Protein AF-0000000075320019 (afdb_homodimer)

Organism: Pseudomonas syringae (NCBI:txid317)

InterPro domains:
  IPR003696 Carbamoyltransferase [PF02543] (5-354)
  IPR031730 Carbamoyltransfe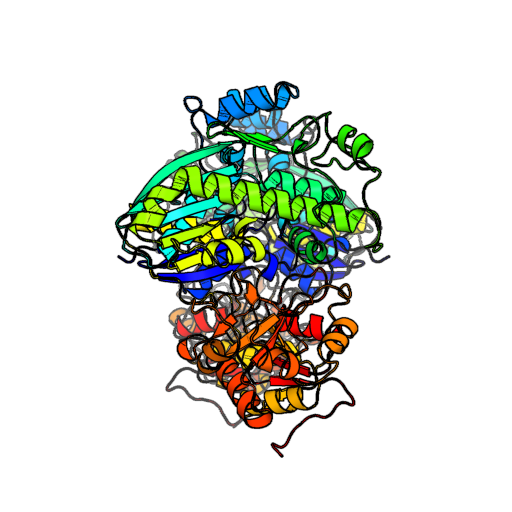rase, C-terminal [PF16861] (406-575)
  IPR038152 Carbamoyltransferase, C-terminal domain superfamily [G3DSA:3.90.870.20] (368-574)
  IPR043129 ATPase, nucleotide binding domain [SSF53067] (22-358)
  IPR051338 NodU/CmcH Carbamoyltransferase [PTHR34847] (4-581)

pLDDT: mean 95.06, std 6.12, range [43.38, 98.94]

Radius of gyration: 33.74 Å; Cα contacts (8 Å, |Δi|>4): 2745; chains: 2; bounding box: 57×100×87 Å

Solvent-accessible surface area (backbone atoms only — not comparable to full-atom values): 58716 Å² total; per-residue (Å²): 131,82,54,25,30,38,6,37,23,24,80,82,38,36,28,10,5,15,21,29,31,51,66,24,36,79,73,21,29,28,50,24,18,41,75,72,62,33,58,49,26,64,70,28,72,28,55,68,15,41,51,45,32,34,58,76,70,69,54,55,58,87,62,48,63,34,37,18,27,34,52,38,77,68,61,80,88,46,63,49,37,53,49,31,23,62,72,33,55,90,38,52,69,62,20,51,37,35,68,75,50,54,41,52,65,42,53,52,42,52,52,52,49,52,50,52,40,37,64,70,63,35,53,75,90,71,64,43,74,45,61,24,46,29,62,55,5,24,39,26,34,10,43,52,28,58,55,68,64,58,59,24,27,31,40,26,38,17,48,65,50,87,38,42,10,32,38,35,31,34,33,49,82,84,41,78,45,82,72,49,69,37,34,39,57,31,15,71,36,34,42,53,34,23,50,23,37,39,62,52,35,51,62,98,69,24,55,62,55,37,60,53,39,15,79,78,30,47,42,81,80,48,85,57,63,75,53,44,50,76,55,95,92,39,66,44,48,32,60,69,34,33,44,31,60,75,86,51,23,29,69,58,99,90,40,76,42,35,26,17,60,56,37,35,73,72,76,38,78,65,44,69,85,87,70,68,49,89,65,55,24,26,51,31,13,16,49,52,48,51,49,44,50,52,53,51,52,50,43,47,72,77,37,36,69,48,24,66,71,58,9,30,36,20,27,9,15,48,51,46,68,40,25,68,52,44,32,56,51,60,66,36,87,51,38,75,46,71,39,63,32,65,28,18,38,59,42,26,16,3,49,2,12,25,46,46,52,35,38,75,71,72,37,64,52,53,55,62,86,70,43,66,30,28,66,61,71,51,62,45,44,42,50,25,35,38,71,68,37,89,81,55,65,53,68,45,78,53,74,65,48,33,52,53,52,28,53,46,16,71,74,52,38,56,32,41,38,39,35,65,34,26,51,39,47,87,55,50,81,61,17,32,14,31,34,30,32,24,64,36,88,60,34,59,59,48,45,27,72,29,47,47,66,61,62,92,73,62,72,50,23,32,35,30,36,58,84,43,42,76,68,36,30,75,70,95,65,92,33,69,62,49,55,37,39,36,54,48,32,74,75,43,49,73,54,31,44,52,24,45,36,95,86,44,28,29,42,35,24,38,43,58,48,91,81,41,49,65,52,41,46,20,27,49,36,28,19,75,74,71,72,44,34,48,30,28,41,41,56,29,47,46,67,85,48,35,52,50,64,47,61,58,48,45,50,53,50,42,75,71,39,63,59,50,35,37,36,44,65,41,36,38,34,51,50,91,92,57,88,77,75,86,62,89,127,130,81,54,24,30,38,6,37,23,23,82,83,39,37,28,10,4,16,19,28,31,50,66,26,36,79,71,21,27,29,49,25,18,41,75,73,63,33,58,49,28,64,69,29,70,27,53,67,16,39,51,46,34,35,57,76,70,71,55,54,57,86,64,49,63,35,36,18,29,33,53,38,77,68,61,80,87,45,62,49,38,53,49,30,22,61,72,34,54,89,37,53,70,62,19,49,37,35,66,75,49,55,40,50,65,43,53,53,42,53,51,52,50,51,51,51,40,37,62,69,62,36,52,75,89,71,63,42,76,46,62,25,45,29,62,56,5,24,40,26,33,10,43,51,27,58,55,68,63,60,60,23,27,31,42,26,39,18,48,64,51,85,40,42,11,31,38,35,31,35,34,48,81,85,41,78,43,82,73,49,69,36,34,39,58,30,15,72,37,34,41,52,34,24,50,23,37,40,61,53,36,50,65,98,69,24,55,63,54,39,60,55,38,16,78,77,29,46,42,80,80,45,86,57,64,74,53,43,48,76,56,96,91,38,66,44,48,32,58,70,35,33,45,30,60,73,85,53,23,29,69,58,98,90,41,74,41,35,27,16,58,58,37,35,73,71,76,40,78,66,44,70,84,87,70,71,48,90,64,54,24,26,51,29,12,16,50,51,50,51,50,44,50,53,52,50,52,50,44,48,71,77,37,38,68,48,24,67,70,58,10,30,34,19,27,8,16,49,51,46,68,41,25,68,51,43,31,57,50,60,67,35,86,49,40,76,46,70,40,62,31,64,28,20,36,61,42,26,16,3,49,1,13,24,45,47,52,34,39,74,70,71,38,64,53,53,53,63,86,71,43,66,32,28,67,60,71,53,61,46,46,42,50,25,35,39,70,67,38,88,81,55,66,52,67,44,78,53,74,65,47,35,51,53,50,28,52,45,16,70,74,51,38,55,32,40,39,39,34,65,33,27,49,39,48,87,59,49,81,62,16,33,13,31,34,31,32,24,64,35,88,59,34,58,57,49,46,28,72,28,48,48,67,59,62,93,74,63,71,50,23,33,35,29,35,56,84,43,41,76,68,37,30,75,69,93,64,90,32,71,63,48,56,36,41,36,54,49,31,75,75,41,49,73,54,31,44,52,23,46,37,96,86,44,28,30,43,34,23,38,43,57,49,93,80,41,49,64,52,43,46,20,28,48,36,28,19,76,73,71,71,44,34,49,30,26,41,40,56,28,47,48,69,85,48,34,52,52,62,48,60,56,48,45,50,54,51,43,74,70,38,64,59,49,37,37,34,42,64,41,36,38,34,50,49,90,92,56,88,78,75,88,63,88,126

Nearest PDB structures (foldseek):
  3vez-assembly1_A  TM=8.267E-01  e=1.275E-53  Streptoalloteichus tenebrarius
  3veo-assembly1_A  TM=8.292E-01  e=1.798E-53  Streptoalloteichus tenebrarius
  3ver-assembly1_A  TM=8.277E-01  e=7.109E-53  Streptoalloteichus tenebrarius
  3vf4-assembly1_A  TM=8.300E-01  e=1.261E-52  Streptoalloteichus tenebrarius
  3vex-assembly1_A  TM=8.261E-01  e=7.528E-53  Streptoalloteichus tenebrarius

Secondary structure (DSSP, 8-state):
---EEEEE--TTSS--EEEEEETTEEEEEEEHHHHHT-GGGTT--SHHHHHHHHHHHT--GGG--EEEES-----TTSHHHHHHHHHTTTSHHHHHHHHHSTTHHHHHHHHHHHHHHHHTT--TTT--EEE--HHHHHHHHHHHHHT--S-EEEEEE-S-SSSEEEEEEEEETTEEEEEEEEETT--HHHHHHHHHHHTTPPTTTSHHHHHHHGGGS-TTSS--TTSEEEETTEEEE-TTTBS--GGGS-EETTEE-SB-HHHHHHH-SPP-TT---TTHHHHHHHHHHHHHHHHHHHHHHHHHHHHHHH-EEEEESGGGG-HHHHHHHHTSTT-SEEEEPTTTTGGGHHHHHHHHHHHHTT-PPPP----B-S----HHHHHHHHHH-TT--EEEE-SSHHHHHHHHHHTT--EEEE-SSPBSSS---SSEEEEE-TTSTTHHHHHIIIII---TT---EEEEETTTHHHHBSS----TTS--EEEBPHHHHHHSGGG--TTSEEE-EEE-GGG-HHHHHHHHHHHHHHS--EEEEEESS-TTSPPP-SHHHHHHHHHTS---EEEETTEEEE-TTS----S--/---EEEEE--TTSS--EEEEEETTEEEEEEEHHHHHT-GGGTT--SHHHHHHHHHHHT--GGG--EEEES-----TTSHHHHHHHHHTTTSHHHHHHHHHSTTHHHHHHHHHHHHHHHHTT--TTT--EEE--HHHHHHHHHHHHHT--S-EEEEEE-S-SSSEEEEEEEEETTEEEEEEEEETT--HHHHHHHHHHHTTPPTTTSHHHHHHHGGGS-TTSS--TTSEEEETTEEEE-TTTBS--GGGS-EETTEE-SB-HHHHHHH-SPP-TT---TTHHHHHHHHHHHHHHHHHHHHHHHHHHHHHHH-EEEEESGGGG-HHHHHHHHTSTT-SEEEEPTTTTGGGHHHHHHHHHHHHTT-PPPP----B-S----HHHHHHHHHH-TT--EEEE-SSHHHHHHHHHHTT--EEEE-SSPBSSS---SSEEEEE-TTSTTHHHHHIIIII---TT---EEEEETTTHHHHBSS----TTS--EEEBPHHHHHHSGGG--TTSEEE-EEE-GGG-HHHHHHHHHHHHHHS--EEEEEESS-TTSPPP-SHHHHHHHHHTS---EEEETTEEEE-TTS----S--

Sequence (1170 aa):
MALTILGLSGALSHDPSAALYIDGKLVAAAEEERFVRDKHAKNRMPYESAKFCLEQAGIKPSDVDVVAIPFAPISLFGKARWHYAKRYWYAPDRALDALLMGNRRYKRYRNKIVWCLEQLGFDPKKIKIEPVEHHLAHASSAYHCSGFKEKTAILGIDGKGEYATTFFGYGENGKIHKIKEFFDPDSLGGLYGAITEFLGFEMLDGEFKVMGMAPYGDASKYDFSRLATFENGELVINTELANVIGLRRYKEKGKGFYFSPKLIEWLGPKREGDIADEPYIHYAASMQALFEKLALQMMDHYLGDILKETGKIAFAGGCALNVKLNQKIIARPEVKELFVQPASGDAGTAVGAAAYVSHARGVPVEKMEHVYLGPSYSNEDVIAACARHPSKPVWRQIENTPERIAQIMVAGNPVAWFQGRMEFGPRALGGRSIIGCPSVAGVADRINHQIKFRERWRPFCPSMLDTVAPQMIKIDHPAPFMTFTFEVAEEWKTRVPEVVHEDGTSRAQVLKREYNPRYYDMMKALENLTGNGVSLNTSLNRRGEPMICSPTDALNMFFGSDLEYLIMEDILVVKDGVETYDTLGMALTILGLSGALSHDPSAALYIDGKLVAAAEEERFVRDKHAKNRMPYESAKFCLEQAGIKPSDVDVVAIPFAPISLFGKARWHYAKRYWYAPDRALDALLMGNRRYKRYRNKIVWCLEQLGFDPKKIKIEPVEHHLAHASSAYHCSGFKEKTAILGIDGKGEYATTFFGYGENGKIHKIKEFFDPDSLGGLYGAITEFLGFEMLDGEFKVMGMAPYGDASKYDFSRLATFENGELVINTELANVIGLRRYKEKGKGFYFSPKLIEWLGPKREGDIADEPYIHYAASMQALFEKLALQMMDHYLGDILKETGKIAFAGGCALNVKLNQKIIARPEVKELFVQPASGDAGTAVGAAAYVSHARGVPVEKMEHVYLGPSYSNEDVIAACARHPSKPVWRQIENTPERIAQIMVAGNPVAWFQGRMEFGPRALGGRSIIGCPSVAGVADRINHQIKFRERWRPFCPSMLDTVAPQMIKIDHPAPFMTFTFEVAEEWKTRVPEVVHEDGTSRAQVLKREYNPRYYDMMKALENLTGNGVSLNTSLNRRGEPMICSPTDALNMFFGSDLEYLIMEDILVVKDGVETYDTLG

Structure (mmCIF, N/CA/C/O backbone):
data_AF-0000000075320019-model_v1
#
loop_
_entity.id
_entity.type
_entity.pdbx_description
1 polymer Carbamoyltransferase
#
loop_
_atom_site.group_PDB
_atom_site.id
_atom_site.type_symbol
_atom_site.label_atom_id
_atom_site.label_alt_id
_atom_site.label_comp_id
_atom_site.label_asym_id
_atom_site.label_entity_id
_atom_site.label_seq_id
_atom_site.pdbx_PDB_ins_code
_atom_site.Cartn_x
_atom_site.Cartn_y
_atom_site.Cartn_z
_atom_site.occupancy
_atom_site.B_iso_or_equiv
_atom_site.auth_seq_id
_atom_site.auth_comp_id
_atom_site.auth_asym_id
_atom_site.auth_atom_id
_atom_site.pdbx_PDB_model_num
ATOM 1 N N . MET A 1 1 ? 30.109 -3.908 -5.289 1 69.25 1 MET A N 1
ATOM 2 C CA . MET A 1 1 ? 28.797 -3.666 -4.699 1 69.25 1 MET A CA 1
ATOM 3 C C . MET A 1 1 ? 27.797 -4.719 -5.152 1 69.25 1 MET A C 1
ATOM 5 O O . MET A 1 1 ? 27.891 -5.234 -6.27 1 69.25 1 MET A O 1
ATOM 9 N N . ALA A 1 2 ? 26.922 -5.266 -4.258 1 88.94 2 ALA A N 1
ATOM 10 C CA . ALA A 1 2 ? 25.984 -6.344 -4.559 1 88.94 2 ALA A CA 1
ATOM 11 C C . ALA A 1 2 ? 24.969 -5.914 -5.625 1 88.94 2 ALA A C 1
ATOM 13 O O . ALA A 1 2 ? 24.531 -4.766 -5.633 1 88.94 2 ALA A O 1
ATOM 14 N N . LEU A 1 3 ? 24.844 -6.812 -6.723 1 97.31 3 LEU A N 1
ATOM 15 C CA . LEU A 1 3 ? 23.859 -6.523 -7.758 1 97.31 3 LEU A CA 1
ATOM 16 C C . LEU A 1 3 ? 22.453 -6.801 -7.258 1 97.31 3 LEU A C 1
ATOM 18 O O . LEU A 1 3 ? 22.125 -7.938 -6.91 1 97.31 3 LEU A O 1
ATOM 22 N N . THR A 1 4 ? 21.594 -5.77 -7.121 1 98.69 4 THR A N 1
ATOM 23 C CA . THR A 1 4 ? 20.219 -5.879 -6.656 1 98.69 4 THR A CA 1
ATOM 24 C C . THR A 1 4 ? 19.234 -5.605 -7.797 1 98.69 4 THR A C 1
ATOM 26 O O . THR A 1 4 ? 19.25 -4.52 -8.383 1 98.69 4 THR A O 1
ATOM 29 N N . ILE A 1 5 ? 18.406 -6.605 -8.133 1 98.81 5 ILE A N 1
ATOM 30 C CA . ILE A 1 5 ? 17.484 -6.48 -9.25 1 98.81 5 ILE A CA 1
ATOM 31 C C . ILE A 1 5 ? 16.062 -6.75 -8.773 1 98.81 5 ILE A C 1
ATOM 33 O O . ILE A 1 5 ? 15.789 -7.781 -8.156 1 98.81 5 ILE A O 1
ATOM 37 N N . LEU A 1 6 ? 15.172 -5.828 -9.008 1 98.88 6 LEU A N 1
ATOM 38 C CA . LEU A 1 6 ? 13.75 -5.984 -8.727 1 98.88 6 LEU A CA 1
ATOM 39 C C . LEU A 1 6 ? 12.977 -6.344 -9.992 1 98.88 6 LEU A C 1
ATOM 41 O O . LEU A 1 6 ? 12.984 -5.586 -10.961 1 98.88 6 LEU A O 1
ATOM 45 N N . GLY A 1 7 ? 12.367 -7.559 -10.023 1 98.88 7 GLY A N 1
ATOM 46 C CA . GLY A 1 7 ? 11.469 -7.934 -11.102 1 98.88 7 GLY A CA 1
ATOM 47 C C . GLY A 1 7 ? 10.016 -7.621 -10.805 1 98.88 7 GLY A C 1
ATOM 48 O O . GLY A 1 7 ? 9.539 -7.852 -9.695 1 98.88 7 GLY A O 1
ATOM 49 N N . LEU A 1 8 ? 9.305 -7.066 -11.805 1 98.69 8 LEU A N 1
ATOM 50 C CA . LEU A 1 8 ? 7.895 -6.73 -11.648 1 98.69 8 LEU A CA 1
ATOM 51 C C . LEU A 1 8 ? 7.07 -7.273 -12.812 1 98.69 8 LEU A C 1
ATOM 53 O O . LEU A 1 8 ? 7.484 -7.172 -13.969 1 98.69 8 LEU A O 1
ATOM 57 N N . SER A 1 9 ? 5.906 -7.895 -12.453 1 97.62 9 SER A N 1
ATOM 58 C CA . SER A 1 9 ? 5.004 -8.375 -13.492 1 97.62 9 SER A CA 1
ATOM 59 C C . SER A 1 9 ? 3.637 -7.711 -13.391 1 97.62 9 SER A C 1
ATOM 61 O O . SER A 1 9 ? 3.414 -6.867 -12.516 1 97.62 9 SER A O 1
ATOM 63 N N . GLY A 1 10 ? 2.75 -8.023 -14.352 1 92.31 10 GLY A N 1
ATOM 64 C CA . GLY A 1 10 ? 1.401 -7.484 -14.383 1 92.31 10 GLY A CA 1
ATOM 65 C C . GLY A 1 10 ? 1.109 -6.688 -15.648 1 92.31 10 GLY A C 1
ATOM 66 O O . GLY A 1 10 ? 0.135 -5.934 -15.695 1 92.31 10 GLY A O 1
ATOM 67 N N . ALA A 1 11 ? 1.887 -6.797 -16.609 1 85.38 11 ALA A N 1
ATOM 68 C CA . ALA A 1 11 ? 1.783 -6.023 -17.844 1 85.38 11 ALA A CA 1
ATOM 69 C C . ALA A 1 11 ? 0.473 -6.316 -18.562 1 85.38 11 ALA A C 1
ATOM 71 O O . ALA A 1 11 ? -0.073 -5.453 -19.25 1 85.38 11 ALA A O 1
ATOM 72 N N . LEU A 1 12 ? 0.011 -7.492 -18.391 1 83.44 12 LEU A N 1
ATOM 73 C CA . LEU A 1 12 ? -1.177 -7.906 -19.141 1 83.44 12 LEU A CA 1
ATOM 74 C C . LEU A 1 12 ? -2.42 -7.82 -18.25 1 83.44 12 LEU A C 1
ATOM 76 O O . LEU A 1 12 ? -3.361 -8.602 -18.422 1 83.44 12 LEU A O 1
ATOM 80 N N . SER A 1 13 ? -2.375 -7.086 -17.234 1 84.56 13 SER A N 1
ATOM 81 C CA . SER A 1 13 ? -3.488 -6.648 -16.391 1 84.56 13 SER A CA 1
ATOM 82 C C . SER A 1 13 ? -3.945 -7.758 -15.461 1 84.56 13 SER A C 1
ATOM 84 O O . SER A 1 13 ? -5.102 -7.785 -15.039 1 84.56 13 SER A O 1
ATOM 86 N N . HIS A 1 14 ? -3.059 -8.758 -15.367 1 92.75 14 HIS A N 1
ATOM 87 C CA . HIS A 1 14 ? -3.375 -9.773 -14.367 1 92.75 14 HIS A CA 1
ATOM 88 C C . HIS A 1 14 ? -2.107 -10.336 -13.734 1 92.75 14 HIS A C 1
ATOM 90 O O . HIS A 1 14 ? -1.016 -10.203 -14.289 1 92.75 14 HIS A O 1
ATOM 96 N N . ASP A 1 15 ? -2.254 -10.812 -12.586 1 96.44 15 ASP A N 1
ATOM 97 C CA . ASP A 1 15 ? -1.254 -11.547 -11.82 1 96.44 15 ASP A CA 1
ATOM 98 C C . 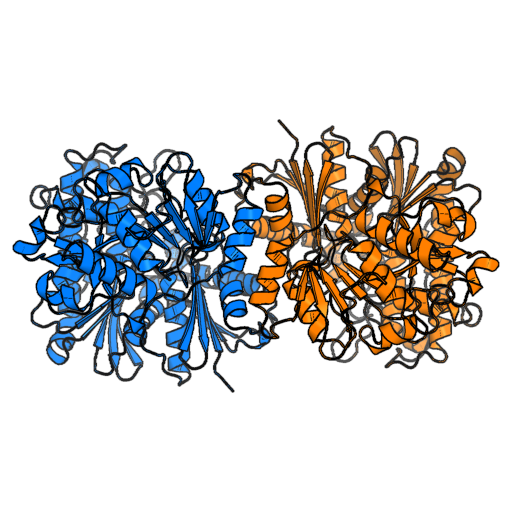ASP A 1 15 ? 0.006 -10.711 -11.609 1 96.44 15 ASP A C 1
ATOM 100 O O . ASP A 1 15 ? 1.118 -11.18 -11.867 1 96.44 15 ASP A O 1
ATOM 104 N N . PRO A 1 16 ? -0.183 -9.461 -11.227 1 98 16 PRO A N 1
ATOM 105 C CA . PRO A 1 16 ? 1.013 -8.711 -10.836 1 98 16 PRO A CA 1
ATOM 106 C C . PRO A 1 16 ? 1.765 -9.359 -9.672 1 98 16 PRO A C 1
ATOM 108 O O . PRO A 1 16 ? 1.145 -9.922 -8.773 1 98 16 PRO A O 1
ATOM 111 N N . SER A 1 17 ? 3.088 -9.328 -9.727 1 98.75 17 SER A N 1
ATOM 112 C CA . SER A 1 17 ? 3.959 -9.891 -8.703 1 98.75 17 SER A CA 1
ATOM 113 C C . SER A 1 17 ? 5.309 -9.18 -8.672 1 98.75 17 SER A C 1
ATOM 115 O O . SER A 1 17 ? 5.598 -8.352 -9.531 1 98.75 17 SER A O 1
ATOM 117 N N . ALA A 1 18 ? 6.059 -9.422 -7.676 1 98.88 18 ALA A N 1
ATOM 118 C CA . ALA A 1 18 ? 7.406 -8.875 -7.535 1 98.88 18 ALA A CA 1
ATOM 119 C C . ALA A 1 18 ? 8.391 -9.945 -7.074 1 98.88 18 ALA A C 1
ATOM 121 O O . ALA A 1 18 ? 8.008 -10.883 -6.371 1 98.88 18 ALA A O 1
ATOM 122 N N . ALA A 1 19 ? 9.578 -9.836 -7.527 1 98.94 19 ALA A N 1
ATOM 123 C CA . ALA A 1 19 ? 10.688 -10.703 -7.145 1 98.94 19 ALA A CA 1
ATOM 124 C C . ALA A 1 19 ? 11.977 -9.906 -6.973 1 98.94 19 ALA A C 1
ATOM 126 O O . ALA A 1 19 ? 12.258 -9 -7.758 1 98.94 19 ALA A O 1
ATOM 127 N N . LEU A 1 20 ? 12.742 -10.188 -5.957 1 98.88 20 LEU A N 1
ATOM 128 C CA . LEU A 1 20 ? 13.969 -9.453 -5.664 1 98.88 20 LEU A CA 1
ATOM 129 C C . LEU A 1 20 ? 15.172 -10.383 -5.609 1 98.88 20 LEU A C 1
ATOM 131 O O . LEU A 1 20 ? 15.188 -11.328 -4.816 1 98.88 20 LEU A O 1
ATOM 135 N N . TYR A 1 21 ? 16.141 -10.141 -6.516 1 98.88 21 TYR A N 1
ATOM 136 C CA . TYR A 1 21 ? 17.422 -10.844 -6.508 1 98.88 21 TYR A CA 1
ATOM 137 C C . TYR A 1 21 ? 18.516 -9.969 -5.91 1 98.88 21 TYR A C 1
ATOM 139 O O . TYR A 1 21 ? 18.609 -8.781 -6.219 1 98.88 21 TYR A O 1
ATOM 147 N N . ILE A 1 22 ? 19.297 -10.5 -5.031 1 98.62 22 ILE A N 1
ATOM 148 C CA . ILE A 1 22 ? 20.531 -9.883 -4.547 1 98.62 22 ILE A CA 1
ATOM 149 C C . ILE A 1 22 ? 21.719 -10.82 -4.805 1 98.62 22 ILE A C 1
ATOM 151 O O . ILE A 1 22 ? 21.781 -11.906 -4.23 1 98.62 22 ILE A O 1
ATOM 155 N N . ASP A 1 23 ? 22.594 -10.484 -5.656 1 98.19 23 ASP A N 1
ATOM 156 C CA . ASP A 1 23 ? 23.781 -11.25 -6.035 1 98.19 23 ASP A CA 1
ATOM 157 C C . ASP A 1 23 ? 23.406 -12.672 -6.453 1 98.19 23 ASP A C 1
ATOM 159 O O . ASP A 1 23 ? 23.984 -13.641 -5.961 1 98.19 23 ASP A O 1
ATOM 163 N N . GLY A 1 24 ? 22.328 -12.727 -7.266 1 98.06 24 GLY A N 1
ATOM 164 C CA . GLY A 1 24 ? 21.953 -13.992 -7.867 1 98.06 24 GLY A CA 1
ATOM 165 C C . GLY A 1 24 ? 21.078 -14.836 -6.973 1 98.06 24 GLY A C 1
ATOM 166 O O . GLY A 1 24 ? 20.578 -15.883 -7.391 1 98.06 24 GLY A O 1
ATOM 167 N N . LYS A 1 25 ? 20.812 -14.383 -5.785 1 98.44 25 LYS A N 1
ATOM 168 C CA . LYS A 1 25 ? 19.953 -15.109 -4.859 1 98.44 25 LYS A CA 1
ATOM 169 C C . LYS A 1 25 ? 18.547 -14.516 -4.836 1 98.44 25 LYS A C 1
ATOM 171 O O . LYS A 1 25 ? 18.375 -13.312 -4.637 1 98.44 25 LYS A O 1
ATOM 176 N N . LEU A 1 26 ? 17.578 -15.312 -5.125 1 98.62 26 LEU A N 1
ATOM 177 C CA . LEU A 1 26 ? 16.188 -14.883 -5 1 98.62 26 LEU A CA 1
ATOM 178 C C . LEU A 1 26 ? 15.789 -14.75 -3.537 1 98.62 26 LEU A C 1
ATOM 180 O O . LEU A 1 26 ? 15.453 -15.742 -2.887 1 98.62 26 LEU A O 1
ATOM 184 N N . VAL A 1 27 ? 15.672 -13.539 -3.033 1 98.19 27 VAL A N 1
ATOM 185 C CA . VAL A 1 27 ? 15.539 -13.305 -1.599 1 98.19 27 VAL A CA 1
ATOM 186 C C . VAL A 1 27 ? 14.062 -13.219 -1.223 1 98.19 27 VAL A C 1
ATOM 188 O O . VAL A 1 27 ? 13.688 -13.477 -0.074 1 98.19 27 VAL A O 1
ATOM 191 N N . ALA A 1 28 ? 13.281 -12.727 -2.158 1 98.75 28 ALA A N 1
ATOM 192 C CA . ALA A 1 28 ? 11.859 -12.555 -1.894 1 98.75 28 ALA A CA 1
ATOM 193 C C . ALA A 1 28 ? 11.055 -12.547 -3.191 1 98.75 28 ALA A C 1
ATOM 195 O O . ALA A 1 28 ? 11.539 -12.086 -4.227 1 98.75 28 ALA A O 1
ATOM 196 N N . ALA A 1 29 ? 9.867 -13.016 -3.16 1 98.88 29 ALA A N 1
ATOM 197 C CA . ALA A 1 29 ? 8.891 -12.977 -4.242 1 98.88 29 ALA A CA 1
ATOM 198 C C . ALA A 1 29 ? 7.473 -13.141 -3.703 1 98.88 29 ALA A C 1
ATOM 200 O O . ALA A 1 29 ? 7.238 -13.906 -2.77 1 98.88 29 ALA A O 1
ATOM 201 N N . ALA A 1 30 ? 6.559 -12.383 -4.215 1 98.75 30 ALA A N 1
ATOM 202 C CA . ALA A 1 30 ? 5.172 -12.469 -3.775 1 98.75 30 ALA A CA 1
ATOM 203 C C . ALA A 1 30 ? 4.219 -11.969 -4.859 1 98.75 30 ALA A C 1
ATOM 205 O O . ALA A 1 30 ? 4.598 -11.141 -5.691 1 98.75 30 ALA A O 1
ATOM 206 N N . GLU A 1 31 ? 3.039 -12.523 -4.852 1 98.62 31 GLU A N 1
ATOM 207 C CA . GLU A 1 31 ? 1.987 -12.102 -5.773 1 98.62 31 GLU A CA 1
ATOM 208 C C . GLU A 1 31 ? 1.073 -11.062 -5.129 1 98.62 31 GLU A C 1
ATOM 210 O O . GLU A 1 31 ? 0.744 -11.164 -3.945 1 98.62 31 GLU A O 1
ATOM 215 N N . GLU A 1 32 ? 0.646 -10.102 -5.906 1 98.38 32 GLU A N 1
ATOM 216 C CA . GLU A 1 32 ? -0.148 -8.977 -5.43 1 98.38 32 GLU A CA 1
ATOM 217 C C . GLU A 1 32 ? -1.482 -9.445 -4.855 1 98.38 32 GLU A C 1
ATOM 219 O O . GLU A 1 32 ? -1.992 -8.859 -3.896 1 98.38 32 GLU A O 1
ATOM 224 N N . GLU A 1 33 ? -2.107 -10.484 -5.445 1 97.5 33 GLU A N 1
ATOM 225 C CA . GLU A 1 33 ? -3.432 -10.953 -5.043 1 97.5 33 GLU A CA 1
ATOM 226 C C . GLU A 1 33 ? -3.447 -11.367 -3.576 1 97.5 33 GLU A C 1
ATOM 228 O O . GLU A 1 33 ? -4.48 -11.281 -2.91 1 97.5 33 GLU A O 1
ATOM 233 N N . ARG A 1 34 ? -2.201 -11.789 -3.076 1 98.25 34 ARG A N 1
ATOM 234 C CA . ARG A 1 34 ? -2.113 -12.266 -1.701 1 98.25 34 ARG A CA 1
ATOM 235 C C . ARG A 1 34 ? -2.324 -11.125 -0.71 1 98.25 34 ARG A C 1
ATOM 237 O O . ARG A 1 34 ? -2.877 -11.336 0.372 1 98.25 34 ARG A O 1
ATOM 244 N N . PHE A 1 35 ? -1.905 -9.93 -1.096 1 97.44 35 PHE A N 1
ATOM 245 C CA . PHE A 1 35 ? -1.961 -8.766 -0.222 1 97.44 35 PHE A CA 1
ATOM 246 C C . PHE A 1 35 ? -3.312 -8.07 -0.332 1 97.44 35 PHE A C 1
ATOM 248 O O . PHE A 1 35 ? -3.881 -7.645 0.675 1 97.44 35 PHE A O 1
ATOM 255 N N . VAL A 1 36 ? -3.811 -7.934 -1.538 1 95.44 36 VAL A N 1
ATOM 256 C CA . VAL A 1 36 ? -5.004 -7.125 -1.759 1 95.44 36 VAL A CA 1
ATOM 257 C C . VAL A 1 36 ? -6.25 -8 -1.635 1 95.44 36 VAL A C 1
ATOM 259 O O . VAL A 1 36 ? -7.375 -7.492 -1.628 1 95.44 36 VAL A O 1
ATOM 262 N N . ARG A 1 37 ? -6.098 -9.367 -1.597 1 95.31 37 ARG A N 1
ATOM 263 C CA . ARG A 1 37 ? -7.16 -10.344 -1.404 1 95.31 37 ARG A CA 1
ATOM 264 C C . ARG A 1 37 ? -8.156 -10.312 -2.559 1 95.31 37 ARG A C 1
ATOM 266 O O . ARG A 1 37 ? -9.367 -10.406 -2.346 1 95.31 37 ARG A O 1
ATOM 273 N N . ASP A 1 38 ? -7.648 -10.047 -3.719 1 93.69 38 ASP A N 1
ATOM 274 C CA . ASP A 1 38 ? -8.375 -10.07 -4.984 1 93.69 38 ASP A CA 1
ATOM 275 C C . ASP A 1 38 ? -7.719 -11.031 -5.977 1 93.69 38 ASP A C 1
ATOM 277 O O . ASP A 1 38 ? -6.613 -10.773 -6.453 1 93.69 38 ASP A O 1
ATOM 281 N N . LYS A 1 39 ? -8.406 -12.078 -6.203 1 93.62 39 LYS A N 1
ATOM 282 C CA . LYS A 1 39 ? -7.84 -13.133 -7.039 1 93.62 39 LYS A CA 1
ATOM 283 C C . LYS A 1 39 ? -7.352 -12.578 -8.375 1 93.62 39 LYS A C 1
ATOM 285 O O . LYS A 1 39 ? -8.055 -11.812 -9.031 1 93.62 39 LYS A O 1
ATOM 290 N N . HIS A 1 40 ? -6.117 -12.891 -8.719 1 94.12 40 HIS A N 1
ATOM 291 C CA . HIS A 1 40 ? -5.418 -12.508 -9.938 1 94.12 40 HIS A CA 1
ATOM 292 C C . HIS A 1 40 ? -5.129 -11.008 -9.953 1 94.12 40 HIS A C 1
ATOM 294 O O . HIS A 1 40 ? -4.391 -10.523 -10.812 1 94.12 40 HIS A O 1
ATOM 300 N N . ALA A 1 41 ? -5.762 -10.219 -8.992 1 94.88 41 ALA A N 1
ATOM 301 C CA . ALA A 1 41 ? -5.512 -8.789 -8.859 1 94.88 41 ALA A CA 1
ATOM 302 C C . ALA A 1 41 ? -5.582 -8.094 -10.219 1 94.88 41 ALA A C 1
ATOM 304 O O . ALA A 1 41 ? -4.652 -7.379 -10.602 1 94.88 41 ALA A O 1
ATOM 305 N N . LYS A 1 42 ? -6.672 -8.281 -10.922 1 92.56 42 LYS A N 1
ATOM 306 C CA . LYS A 1 42 ? -6.816 -7.746 -12.273 1 92.56 42 LYS A CA 1
ATOM 307 C C . LYS A 1 42 ? -6.711 -6.223 -12.273 1 92.56 42 LYS A C 1
ATOM 309 O O . LYS A 1 42 ? -7.289 -5.559 -11.406 1 92.56 42 LYS A O 1
ATOM 314 N N . ASN A 1 43 ? -5.898 -5.676 -13.156 1 91.06 43 ASN A N 1
ATOM 315 C CA . ASN A 1 43 ? -5.719 -4.25 -13.414 1 91.06 43 ASN A CA 1
ATOM 316 C C . ASN A 1 43 ? -5.02 -3.557 -12.242 1 91.06 43 ASN A C 1
ATOM 318 O O . ASN A 1 43 ? -5.086 -2.332 -12.117 1 91.06 43 ASN A O 1
ATOM 322 N N . ARG A 1 44 ? -4.367 -4.281 -11.406 1 94.44 44 ARG A N 1
ATOM 323 C CA . ARG A 1 44 ? -3.602 -3.697 -10.312 1 94.44 44 ARG A CA 1
ATOM 324 C C . ARG A 1 44 ? -2.107 -3.715 -10.617 1 94.44 44 ARG A C 1
ATOM 326 O O . ARG A 1 44 ? -1.649 -4.488 -11.461 1 94.44 44 ARG A O 1
ATOM 333 N N . MET A 1 45 ? -1.389 -2.812 -10 1 96 45 MET A N 1
ATOM 334 C CA . MET A 1 45 ? 0.07 -2.795 -10.07 1 96 45 MET A CA 1
ATOM 335 C C . MET A 1 45 ? 0.679 -3.59 -8.922 1 96 45 MET A C 1
ATOM 337 O O . MET A 1 45 ? 0.018 -3.836 -7.91 1 96 45 MET A O 1
ATOM 341 N N . PRO A 1 46 ? 1.839 -4.098 -9.078 1 97.88 46 PRO A N 1
ATOM 342 C CA . PRO A 1 46 ? 2.488 -4.855 -8 1 97.88 46 PRO A CA 1
ATOM 343 C C . PRO A 1 46 ? 3.057 -3.957 -6.906 1 97.88 46 PRO A C 1
ATOM 345 O O . PRO A 1 46 ? 4.227 -4.094 -6.539 1 97.88 46 PRO A O 1
ATOM 348 N N . TYR A 1 47 ? 2.252 -3.082 -6.309 1 97.19 47 TYR A N 1
ATOM 349 C CA . TYR A 1 47 ? 2.682 -2.123 -5.297 1 97.19 47 TYR A CA 1
ATOM 350 C C . TYR A 1 47 ? 2.994 -2.826 -3.98 1 97.19 47 TYR A C 1
ATOM 352 O O . TYR A 1 47 ? 4.098 -2.695 -3.447 1 97.19 47 TYR A O 1
ATOM 360 N N . GLU A 1 48 ? 2.043 -3.6 -3.457 1 97.88 48 GLU A N 1
ATOM 361 C CA . GLU A 1 48 ? 2.209 -4.273 -2.174 1 97.88 48 GLU A CA 1
ATOM 362 C C . GLU A 1 48 ? 3.301 -5.34 -2.248 1 97.88 48 GLU A C 1
ATOM 364 O O . GLU A 1 48 ? 4.051 -5.535 -1.289 1 97.88 48 GLU A O 1
ATOM 369 N N . SER A 1 49 ? 3.332 -6.016 -3.391 1 98.62 49 SER A N 1
ATOM 370 C CA . SER A 1 49 ? 4.332 -7.062 -3.561 1 98.62 49 SER A CA 1
ATOM 371 C C . SER A 1 49 ? 5.742 -6.48 -3.611 1 98.62 49 SER A C 1
ATOM 373 O O . SER A 1 49 ? 6.66 -7.012 -2.99 1 98.62 49 SER A O 1
ATOM 375 N N . ALA A 1 50 ? 5.918 -5.402 -4.375 1 98.62 50 ALA A N 1
ATOM 376 C CA . ALA A 1 50 ? 7.223 -4.75 -4.445 1 98.62 50 ALA A CA 1
ATOM 377 C C . ALA A 1 50 ? 7.633 -4.191 -3.086 1 98.62 50 ALA A C 1
ATOM 379 O O . ALA A 1 50 ? 8.789 -4.316 -2.68 1 98.62 50 ALA A O 1
ATOM 380 N N . LYS A 1 51 ? 6.668 -3.527 -2.459 1 97.75 51 LYS A N 1
ATOM 381 C CA . LYS A 1 51 ? 6.914 -3.006 -1.118 1 97.75 51 LYS A CA 1
ATOM 382 C C . LYS A 1 51 ? 7.398 -4.105 -0.181 1 97.75 51 LYS A C 1
ATOM 384 O O . LYS A 1 51 ? 8.375 -3.924 0.546 1 97.75 51 LYS A O 1
ATOM 389 N N . PHE A 1 52 ? 6.797 -5.246 -0.163 1 98.31 52 PHE A N 1
ATOM 390 C CA . PHE A 1 52 ? 7.18 -6.391 0.657 1 98.31 52 PHE A CA 1
ATOM 391 C C . PHE A 1 52 ? 8.609 -6.82 0.355 1 98.31 52 PHE A C 1
ATOM 393 O O . PHE A 1 52 ? 9.398 -7.066 1.271 1 98.31 52 PHE A O 1
ATOM 400 N N . CYS A 1 53 ? 8.906 -6.969 -0.968 1 98.81 53 CYS A N 1
ATOM 401 C CA . CYS A 1 53 ? 10.234 -7.434 -1.352 1 98.81 53 CYS A CA 1
ATOM 402 C C . CYS A 1 53 ? 11.32 -6.523 -0.788 1 98.81 53 CYS A C 1
ATOM 404 O O . CYS A 1 53 ? 12.328 -7 -0.266 1 98.81 53 CYS A O 1
ATOM 406 N N . LEU A 1 54 ? 11.125 -5.227 -0.878 1 98.12 54 LEU A N 1
ATOM 407 C CA . LEU A 1 54 ? 12.094 -4.27 -0.361 1 98.12 54 LEU A CA 1
ATOM 408 C C . LEU A 1 54 ? 12.219 -4.383 1.155 1 98.12 54 LEU A C 1
ATOM 410 O O . LEU A 1 54 ? 13.328 -4.414 1.692 1 98.12 54 LEU A O 1
ATOM 414 N N . GLU A 1 55 ? 11.078 -4.48 1.812 1 95.56 55 GLU A N 1
ATOM 415 C CA . GLU A 1 55 ? 11.055 -4.578 3.27 1 95.56 55 GLU A CA 1
ATOM 416 C C . GLU A 1 55 ? 11.727 -5.863 3.746 1 95.56 55 GLU A C 1
ATOM 418 O O . GLU A 1 55 ? 12.477 -5.852 4.723 1 95.56 55 GLU A O 1
ATOM 423 N N . GLN A 1 56 ? 11.383 -6.992 3.051 1 96.38 56 GLN A N 1
ATOM 424 C CA . GLN A 1 56 ? 11.953 -8.289 3.402 1 96.38 56 GLN A CA 1
ATOM 425 C C . GLN A 1 56 ? 13.477 -8.258 3.346 1 96.38 56 GLN A C 1
ATOM 427 O O . GLN A 1 56 ? 14.141 -8.875 4.18 1 96.38 56 GLN A O 1
ATOM 432 N N . ALA A 1 57 ? 14 -7.535 2.367 1 96.88 57 ALA A N 1
ATOM 433 C CA . ALA A 1 57 ? 15.453 -7.469 2.182 1 96.88 57 ALA A CA 1
ATOM 434 C C . ALA A 1 57 ? 16.062 -6.367 3.043 1 96.88 57 ALA A C 1
ATOM 436 O O . ALA A 1 57 ? 17.281 -6.281 3.172 1 96.88 57 ALA A O 1
ATOM 437 N N . GLY A 1 58 ? 15.25 -5.512 3.66 1 93.75 58 GLY A N 1
ATOM 438 C CA . GLY A 1 58 ? 15.742 -4.414 4.473 1 93.75 58 GLY A CA 1
ATOM 439 C C . GLY A 1 58 ? 16.5 -3.369 3.672 1 93.75 58 GLY A C 1
ATOM 440 O O . GLY A 1 58 ? 17.5 -2.832 4.137 1 93.75 58 GLY A O 1
ATOM 441 N N . ILE A 1 59 ? 16.031 -3.092 2.428 1 95.56 59 ILE A N 1
ATOM 442 C CA . ILE A 1 59 ? 16.75 -2.143 1.58 1 95.56 59 ILE A CA 1
ATOM 443 C C . ILE A 1 59 ? 15.82 -0.99 1.2 1 95.56 59 ILE A C 1
ATOM 445 O O . ILE A 1 59 ? 14.609 -1.072 1.391 1 95.56 59 ILE A O 1
ATOM 449 N N . LYS A 1 60 ? 16.406 0.075 0.698 1 94.5 60 LYS A N 1
ATOM 450 C CA . LYS A 1 60 ? 15.68 1.248 0.209 1 94.5 60 LYS A CA 1
ATOM 451 C C . LYS A 1 60 ? 15.586 1.237 -1.314 1 94.5 60 LYS A C 1
ATOM 453 O O . LYS A 1 60 ? 16.344 0.543 -1.985 1 94.5 60 LYS A O 1
ATOM 458 N N . PRO A 1 61 ? 14.648 1.971 -1.846 1 96.38 61 PRO A N 1
ATOM 459 C CA . PRO A 1 61 ? 14.508 2.051 -3.303 1 96.38 61 PRO A CA 1
ATOM 460 C C . PRO A 1 61 ? 15.82 2.428 -3.996 1 96.38 61 PRO A C 1
ATOM 462 O O . PRO A 1 61 ? 16.109 1.923 -5.082 1 96.38 61 PRO A O 1
ATOM 465 N N . SER A 1 62 ? 16.609 3.27 -3.328 1 95.69 62 SER A N 1
ATOM 466 C CA . SER A 1 62 ? 17.859 3.744 -3.922 1 95.69 62 SER A CA 1
ATOM 467 C C . SER A 1 62 ? 18.875 2.623 -4.02 1 95.69 62 SER A C 1
ATOM 469 O O . SER A 1 62 ? 19.875 2.738 -4.754 1 95.69 62 SER A O 1
ATOM 471 N N . ASP A 1 63 ? 18.625 1.501 -3.279 1 96.94 63 ASP A N 1
ATOM 472 C CA . ASP A 1 63 ? 19.578 0.385 -3.256 1 96.94 63 ASP A CA 1
ATOM 473 C C . ASP A 1 63 ? 19.328 -0.562 -4.43 1 96.94 63 ASP A C 1
ATOM 475 O O . ASP A 1 63 ? 20.125 -1.467 -4.676 1 96.94 63 ASP A O 1
ATOM 479 N N . VAL A 1 64 ? 18.266 -0.393 -5.18 1 98.31 64 VAL A N 1
ATOM 480 C CA . VAL A 1 64 ? 17.953 -1.23 -6.332 1 98.31 64 VAL A CA 1
ATOM 481 C C . VAL A 1 64 ? 18.719 -0.73 -7.555 1 98.31 64 VAL A C 1
ATOM 483 O O . VAL A 1 64 ? 18.578 0.43 -7.949 1 98.31 64 VAL A O 1
ATOM 486 N N . ASP A 1 65 ? 19.484 -1.607 -8.141 1 98.31 65 ASP A N 1
ATOM 487 C CA . ASP A 1 65 ? 20.297 -1.215 -9.281 1 98.31 65 ASP A CA 1
ATOM 488 C C . ASP A 1 65 ? 19.469 -1.146 -10.555 1 98.31 65 ASP A C 1
ATOM 490 O O . ASP A 1 65 ? 19.672 -0.265 -11.391 1 98.31 65 ASP A O 1
ATOM 494 N N . VAL A 1 66 ? 18.594 -2.139 -10.688 1 98.25 66 VAL A N 1
ATOM 495 C CA . VAL A 1 66 ? 17.844 -2.25 -11.938 1 98.25 66 VAL A CA 1
ATOM 496 C C . VAL A 1 66 ? 16.469 -2.855 -11.672 1 98.25 66 VAL A C 1
ATOM 498 O O . VAL A 1 66 ? 16.328 -3.736 -10.82 1 98.25 66 VAL A O 1
ATOM 501 N N . VAL A 1 67 ? 15.453 -2.328 -12.359 1 98.75 67 VAL A N 1
ATOM 502 C CA . VAL A 1 67 ? 14.109 -2.9 -12.367 1 98.75 67 VAL A CA 1
ATOM 503 C C . VAL A 1 67 ? 13.859 -3.621 -13.688 1 98.75 67 VAL A C 1
ATOM 505 O O . VAL A 1 67 ? 13.922 -3.01 -14.758 1 98.75 67 VAL A O 1
ATOM 508 N N . ALA A 1 68 ? 13.602 -4.945 -13.609 1 98.88 68 ALA A N 1
ATOM 509 C CA . ALA A 1 68 ? 13.328 -5.742 -14.797 1 98.88 68 ALA A CA 1
ATOM 510 C C . ALA A 1 68 ? 11.828 -5.957 -14.984 1 98.88 68 ALA A C 1
ATOM 512 O O . ALA A 1 68 ? 11.117 -6.301 -14.031 1 98.88 68 ALA A O 1
ATOM 513 N N . ILE A 1 69 ? 11.289 -5.766 -16.188 1 98.69 69 ILE A N 1
ATOM 514 C CA . ILE A 1 69 ? 9.875 -5.977 -16.469 1 98.69 69 ILE A CA 1
ATOM 515 C C . ILE A 1 69 ? 9.711 -6.93 -17.656 1 98.69 69 ILE A C 1
ATOM 517 O O . ILE A 1 69 ? 10.477 -6.867 -18.609 1 98.69 69 ILE A O 1
ATOM 521 N N . PRO A 1 70 ? 8.758 -7.906 -17.562 1 98.5 70 PRO A N 1
ATOM 522 C CA . PRO A 1 70 ? 8.586 -8.953 -18.578 1 98.5 70 PRO A CA 1
ATOM 523 C C . PRO A 1 70 ? 7.695 -8.516 -19.734 1 98.5 70 PRO A C 1
ATOM 525 O O . PRO A 1 70 ? 6.781 -9.25 -20.125 1 98.5 70 PRO A O 1
ATOM 528 N N . PHE A 1 71 ? 7.965 -7.445 -20.391 1 98.19 71 PHE A N 1
ATOM 529 C CA . PHE A 1 71 ? 7.258 -6.871 -21.531 1 98.19 71 PHE A CA 1
ATOM 530 C C . PHE A 1 71 ? 8.148 -5.883 -22.266 1 98.19 71 PHE A C 1
ATOM 532 O O . PHE A 1 71 ? 8.602 -4.895 -21.703 1 98.19 71 PHE A O 1
ATOM 539 N N . ALA A 1 72 ? 8.453 -6.133 -23.484 1 98.12 72 ALA A N 1
ATOM 540 C CA . ALA A 1 72 ? 9.438 -5.348 -24.219 1 98.12 72 ALA A CA 1
ATOM 541 C C . ALA A 1 72 ? 8.867 -4.836 -25.547 1 98.12 72 ALA A C 1
ATOM 543 O O . ALA A 1 72 ? 7.844 -5.34 -26.016 1 98.12 72 ALA A O 1
ATOM 544 N N . PRO A 1 73 ? 9.43 -3.777 -26.062 1 97.38 73 PRO A N 1
ATOM 545 C CA . PRO A 1 73 ? 9 -3.357 -27.391 1 97.38 73 PRO A CA 1
ATOM 546 C C . PRO A 1 73 ? 9.391 -4.359 -28.484 1 97.38 73 PRO A C 1
ATOM 548 O O . PRO A 1 73 ? 10.461 -4.957 -28.422 1 97.38 73 PRO A O 1
ATOM 551 N N . ILE A 1 74 ? 8.508 -4.527 -29.438 1 97.31 74 ILE A N 1
ATOM 552 C CA . ILE A 1 74 ? 8.727 -5.457 -30.531 1 97.31 74 ILE A CA 1
ATOM 553 C C . ILE A 1 74 ? 8.898 -4.684 -31.844 1 97.31 74 ILE A C 1
ATOM 555 O O . ILE A 1 74 ? 8.07 -3.836 -32.188 1 97.31 74 ILE A O 1
ATOM 559 N N . SER A 1 75 ? 9.961 -5.004 -32.594 1 95.69 75 SER A N 1
ATOM 560 C CA . SER A 1 75 ? 10.305 -4.312 -33.812 1 95.69 75 SER A CA 1
ATOM 561 C C . SER A 1 75 ? 9.273 -4.582 -34.906 1 95.69 75 SER A C 1
ATOM 563 O O . SER A 1 75 ? 8.719 -5.68 -35 1 95.69 75 SER A O 1
ATOM 565 N N . LEU A 1 76 ? 9.031 -3.574 -35.719 1 93.62 76 LEU A N 1
ATOM 566 C CA . LEU A 1 76 ? 8.148 -3.721 -36.875 1 93.62 76 LEU A CA 1
ATOM 567 C C . LEU A 1 76 ? 8.805 -4.594 -37.938 1 93.62 76 LEU A C 1
ATOM 569 O O . LEU A 1 76 ? 8.117 -5.129 -38.812 1 93.62 76 LEU A O 1
ATOM 573 N N . PHE A 1 77 ? 10.109 -4.77 -37.844 1 93.19 77 PHE A N 1
ATOM 574 C CA . PHE A 1 77 ? 10.852 -5.465 -38.906 1 93.19 77 PHE A CA 1
ATOM 575 C C . PHE A 1 77 ? 10.867 -6.965 -38.656 1 93.19 77 PHE A C 1
ATOM 577 O O . PHE A 1 77 ? 11.328 -7.738 -39.5 1 93.19 77 PHE A O 1
ATOM 584 N N . GLY A 1 78 ? 10.312 -7.34 -37.531 1 91.5 78 GLY A N 1
ATOM 585 C CA . GLY A 1 78 ? 10.188 -8.766 -37.25 1 91.5 78 GLY A CA 1
ATOM 586 C C . GLY A 1 78 ? 8.875 -9.352 -37.719 1 91.5 78 GLY A C 1
ATOM 587 O O . GLY A 1 78 ? 8.023 -8.633 -38.25 1 91.5 78 GLY A O 1
ATOM 588 N N . LYS A 1 79 ? 8.688 -10.617 -37.531 1 94.44 79 LYS A N 1
ATOM 589 C CA . LYS A 1 79 ? 7.535 -11.344 -38.062 1 94.44 79 LYS A CA 1
ATOM 590 C C . LYS A 1 79 ? 6.324 -11.195 -37.156 1 94.44 79 LYS A C 1
ATOM 592 O O . LYS A 1 79 ? 5.184 -11.328 -37.594 1 94.44 79 LYS A O 1
ATOM 597 N N . ALA A 1 80 ? 6.531 -10.898 -35.938 1 96.56 80 ALA A N 1
ATOM 598 C CA . ALA A 1 80 ? 5.508 -10.992 -34.906 1 96.56 80 ALA A CA 1
ATOM 599 C C . ALA A 1 80 ? 4.324 -10.078 -35.219 1 96.56 80 ALA A C 1
ATOM 601 O O . ALA A 1 80 ? 3.184 -10.539 -35.312 1 96.56 80 ALA A O 1
ATOM 602 N N . ARG A 1 81 ? 4.551 -8.805 -35.469 1 96.38 81 ARG A N 1
ATOM 603 C CA . ARG A 1 81 ? 3.496 -7.824 -35.688 1 96.38 81 ARG A CA 1
ATOM 604 C C . ARG A 1 81 ? 2.785 -8.078 -37.031 1 96.38 81 ARG A C 1
ATOM 606 O O . ARG A 1 81 ? 1.567 -7.906 -37.125 1 96.38 81 ARG A O 1
ATOM 613 N N . TRP A 1 82 ? 3.561 -8.492 -38 1 96.38 82 TRP A N 1
ATOM 614 C CA . TRP A 1 82 ? 2.984 -8.75 -39.312 1 96.38 82 TRP A CA 1
ATOM 615 C C . TRP A 1 82 ? 2.1 -9.992 -39.312 1 96.38 82 TRP A C 1
ATOM 617 O O . TRP A 1 82 ? 1.035 -10.016 -39.906 1 96.38 82 TRP A O 1
ATOM 627 N N . HIS A 1 83 ? 2.596 -11.055 -38.656 1 97.06 83 HIS A N 1
ATOM 628 C CA . HIS A 1 83 ? 1.784 -12.258 -38.5 1 97.06 83 HIS A CA 1
ATOM 629 C C . HIS A 1 83 ? 0.458 -11.945 -37.812 1 97.06 83 HIS A C 1
ATOM 631 O O . HIS A 1 83 ? -0.601 -12.375 -38.281 1 97.06 83 HIS A O 1
ATOM 637 N N . TYR A 1 84 ? 0.527 -11.234 -36.75 1 96.62 84 TYR A N 1
ATOM 638 C CA . TYR A 1 84 ? -0.648 -10.797 -36 1 96.62 84 TYR A CA 1
ATOM 639 C C . TYR A 1 84 ? -1.63 -10.062 -36.906 1 96.62 84 TYR A C 1
ATOM 641 O O . TYR A 1 84 ? -2.82 -10.391 -36.938 1 96.62 84 TYR A O 1
ATOM 649 N N . ALA A 1 85 ? -1.107 -9.117 -37.656 1 96.5 85 ALA A N 1
ATOM 650 C CA . ALA A 1 85 ? -1.945 -8.297 -38.531 1 96.5 85 ALA A CA 1
ATOM 651 C C . ALA A 1 85 ? -2.582 -9.148 -39.625 1 96.5 85 ALA A C 1
ATOM 653 O O . ALA A 1 85 ? -3.758 -8.969 -39.938 1 96.5 85 ALA A O 1
ATOM 654 N N . LYS A 1 86 ? -1.816 -10.023 -40.219 1 96.69 86 LYS A N 1
ATOM 655 C CA . LYS A 1 86 ? -2.305 -10.875 -41.281 1 96.69 86 LYS A CA 1
ATOM 656 C C . LYS A 1 86 ? -3.406 -11.805 -40.781 1 96.69 86 LYS A C 1
ATOM 658 O O . LYS A 1 86 ? -4.438 -11.961 -41.469 1 96.69 86 LYS A O 1
ATOM 663 N N . ARG A 1 87 ? -3.205 -12.406 -39.625 1 96.56 87 ARG A N 1
ATOM 664 C CA . ARG A 1 87 ? -4.141 -13.391 -39.094 1 96.56 87 ARG A CA 1
ATOM 665 C C . ARG A 1 87 ? -5.426 -12.727 -38.625 1 96.56 87 ARG A C 1
ATOM 667 O O . ARG A 1 87 ? -6.496 -13.336 -38.656 1 96.56 87 ARG A O 1
ATOM 674 N N . TYR A 1 88 ? -5.348 -11.438 -38.219 1 95.44 88 TYR A N 1
ATOM 675 C CA . TYR A 1 88 ? -6.52 -10.695 -37.781 1 95.44 88 TYR A CA 1
ATOM 676 C C . TYR A 1 88 ? -7.004 -9.727 -38.844 1 95.44 88 TYR A C 1
ATOM 678 O O . TYR A 1 88 ? -7.539 -8.664 -38.531 1 95.44 88 TYR A O 1
ATOM 686 N N . TRP A 1 89 ? -6.828 -10.047 -40.062 1 93.5 89 TRP A N 1
ATOM 687 C CA . TRP A 1 89 ? -7.23 -9.203 -41.188 1 93.5 89 TRP A CA 1
ATOM 688 C C . TRP A 1 89 ? -8.703 -8.812 -41.062 1 93.5 89 TRP A C 1
ATOM 690 O O . TRP A 1 89 ? -9.109 -7.75 -41.562 1 93.5 89 TRP A O 1
ATOM 700 N N . TYR A 1 90 ? -9.461 -9.633 -40.438 1 94.25 90 TYR A N 1
ATOM 701 C CA . TYR A 1 90 ? -10.898 -9.406 -40.344 1 94.25 90 TYR A CA 1
ATOM 702 C C . TYR A 1 90 ? -11.219 -8.367 -39.281 1 94.25 90 TYR A C 1
ATOM 704 O O . TYR A 1 90 ? -12.367 -7.941 -39.125 1 94.25 90 TYR A O 1
ATOM 712 N N . ALA A 1 91 ? -10.328 -8.031 -38.5 1 94.88 91 ALA A N 1
ATOM 713 C CA . ALA A 1 91 ? -10.391 -6.926 -37.562 1 94.88 91 ALA A CA 1
ATOM 714 C C . ALA A 1 91 ? -9.367 -5.848 -37.906 1 94.88 91 ALA A C 1
ATOM 716 O O . ALA A 1 91 ? -8.344 -5.719 -37.219 1 94.88 91 ALA A O 1
ATOM 717 N N . PRO A 1 92 ? -9.641 -5.035 -38.781 1 93.38 92 PRO A N 1
ATOM 718 C CA . PRO A 1 92 ? -8.641 -4.141 -39.344 1 93.38 92 PRO A CA 1
ATOM 719 C C . PRO A 1 92 ? -8.117 -3.111 -38.344 1 93.38 92 PRO A C 1
ATOM 721 O O . PRO A 1 92 ? -6.953 -2.705 -38.438 1 93.38 92 PRO A O 1
ATOM 724 N N . ASP A 1 93 ? -8.922 -2.699 -37.438 1 92.81 93 ASP A N 1
ATOM 725 C CA . ASP A 1 93 ? -8.477 -1.739 -36.438 1 92.81 93 ASP A CA 1
ATOM 726 C C . ASP A 1 93 ? -7.352 -2.32 -35.594 1 92.81 93 ASP A C 1
ATOM 728 O O . ASP A 1 93 ? -6.352 -1.647 -35.344 1 92.81 93 ASP A O 1
ATOM 732 N N . ARG A 1 94 ? -7.484 -3.531 -35.25 1 92.88 94 ARG A N 1
ATOM 733 C CA . ARG A 1 94 ? -6.469 -4.195 -34.438 1 92.88 94 ARG A CA 1
ATOM 734 C C . ARG A 1 94 ? -5.227 -4.508 -35.25 1 92.88 94 ARG A C 1
ATOM 736 O O . ARG A 1 94 ? -4.105 -4.461 -34.75 1 92.88 94 ARG A O 1
ATOM 743 N N . ALA A 1 95 ? -5.465 -4.891 -36.438 1 93.62 95 ALA A N 1
ATOM 744 C CA . ALA A 1 95 ? -4.363 -5.207 -37.344 1 93.62 95 ALA A CA 1
ATOM 745 C C . ALA A 1 95 ? -3.514 -3.971 -37.625 1 93.62 95 ALA A C 1
ATOM 747 O O . ALA A 1 95 ? -2.285 -4.027 -37.562 1 93.62 95 ALA A O 1
ATOM 748 N N . LEU A 1 96 ? -4.152 -2.877 -37.906 1 93.94 96 LEU A N 1
ATOM 749 C CA . LEU A 1 96 ? -3.453 -1.632 -38.219 1 93.94 96 LEU A CA 1
ATOM 750 C C . LEU A 1 96 ? -2.752 -1.09 -36.969 1 93.94 96 LEU A C 1
ATOM 752 O O . LEU A 1 96 ? -1.664 -0.516 -37.062 1 93.94 96 LEU A O 1
ATOM 756 N N . ASP A 1 97 ? -3.395 -1.282 -35.906 1 93.31 97 ASP A N 1
ATOM 757 C CA . ASP A 1 97 ? -2.803 -0.84 -34.656 1 93.31 97 ASP A CA 1
ATOM 758 C C . ASP A 1 97 ? -1.491 -1.57 -34.375 1 93.31 97 ASP A C 1
ATOM 760 O O . ASP A 1 97 ? -0.518 -0.961 -33.938 1 93.31 97 ASP A O 1
ATOM 764 N N . ALA A 1 98 ? -1.453 -2.838 -34.594 1 94.25 98 ALA A N 1
ATOM 765 C CA . ALA A 1 98 ? -0.25 -3.637 -34.375 1 94.25 98 ALA A CA 1
ATOM 766 C C . ALA A 1 98 ? 0.899 -3.152 -35.25 1 94.25 98 ALA A C 1
ATOM 768 O O . ALA A 1 98 ? 2.062 -3.193 -34.844 1 94.25 98 ALA A O 1
ATOM 769 N N . LEU A 1 99 ? 0.573 -2.658 -36.438 1 94.94 99 LEU A N 1
ATOM 770 C CA . LEU A 1 99 ? 1.601 -2.242 -37.375 1 94.94 99 LEU A CA 1
ATOM 771 C C . LEU A 1 99 ? 2.029 -0.802 -37.125 1 94.94 99 LEU A C 1
ATOM 773 O O . LEU A 1 99 ? 3.215 -0.476 -37.219 1 94.94 99 LEU A O 1
ATOM 777 N N . LEU A 1 100 ? 1.134 0.058 -36.656 1 94.44 100 LEU A N 1
ATOM 778 C CA . LEU A 1 100 ? 1.431 1.482 -36.531 1 94.44 100 LEU A CA 1
ATOM 779 C C . LEU A 1 100 ? 1.782 1.858 -35.125 1 94.44 100 LEU A C 1
ATOM 781 O O . LEU A 1 100 ? 2.605 2.746 -34.875 1 94.44 100 LEU A O 1
ATOM 785 N N . MET A 1 101 ? 1.158 1.227 -34.188 1 95.44 101 MET A N 1
ATOM 786 C CA . MET A 1 101 ? 1.304 1.557 -32.781 1 95.44 101 MET A CA 1
ATOM 787 C C . MET A 1 101 ? 1.555 0.302 -31.953 1 95.44 101 MET A C 1
ATOM 789 O O . MET A 1 101 ? 1.058 0.184 -30.828 1 95.44 101 MET A O 1
ATOM 793 N N . GLY A 1 102 ? 2.266 -0.59 -32.531 1 94.06 102 GLY A N 1
ATOM 794 C CA . GLY A 1 102 ? 2.414 -1.927 -31.969 1 94.06 102 GLY A CA 1
ATOM 795 C C . GLY A 1 102 ? 3.064 -1.938 -30.594 1 94.06 102 GLY A C 1
ATOM 796 O O . GLY A 1 102 ? 2.965 -2.924 -29.859 1 94.06 102 GLY A O 1
ATOM 797 N N . ASN A 1 103 ? 3.713 -0.827 -30.156 1 96.25 103 ASN A N 1
ATOM 798 C CA . ASN A 1 103 ? 4.402 -0.787 -28.859 1 96.25 103 ASN A CA 1
ATOM 799 C C . ASN A 1 103 ? 3.691 0.131 -27.875 1 96.25 103 ASN A C 1
ATOM 801 O O . ASN A 1 103 ? 4.266 0.518 -26.859 1 96.25 103 ASN A O 1
ATOM 805 N N . ARG A 1 104 ? 2.43 0.481 -28.219 1 95 104 ARG A N 1
ATOM 806 C CA . ARG A 1 104 ? 1.651 1.365 -27.359 1 95 104 ARG A CA 1
ATOM 807 C C . ARG A 1 104 ? 1.414 0.731 -26 1 95 104 ARG A C 1
ATOM 809 O O . ARG A 1 104 ? 1.477 1.412 -24.969 1 95 104 ARG A O 1
ATOM 816 N N . ARG A 1 105 ? 1.107 -0.526 -25.953 1 93.06 105 ARG A N 1
ATOM 817 C CA . ARG A 1 105 ? 0.864 -1.229 -24.703 1 93.06 105 ARG A CA 1
ATOM 818 C C . ARG A 1 105 ? 2.115 -1.242 -23.828 1 93.06 105 ARG A C 1
ATOM 820 O O . ARG A 1 105 ? 2.029 -1.103 -22.609 1 93.06 105 ARG A O 1
ATOM 827 N N . TYR A 1 106 ? 3.23 -1.439 -24.5 1 96.38 106 TYR A N 1
ATOM 828 C CA . TYR A 1 106 ? 4.492 -1.399 -23.766 1 96.38 106 TYR A CA 1
ATOM 829 C C . TYR A 1 106 ? 4.707 -0.035 -23.125 1 96.38 106 TYR A C 1
ATOM 831 O O . TYR A 1 106 ? 5.055 0.054 -21.953 1 96.38 106 TYR A O 1
ATOM 839 N N . LYS A 1 107 ? 4.535 1.016 -23.906 1 96.44 107 LYS A N 1
ATOM 840 C CA . LYS A 1 107 ? 4.75 2.369 -23.391 1 96.44 107 LYS A CA 1
ATOM 841 C C . LYS A 1 107 ? 3.832 2.672 -22.219 1 96.44 107 LYS A C 1
ATOM 843 O O . LYS A 1 107 ? 4.266 3.25 -21.219 1 96.44 107 LYS A O 1
ATOM 848 N N . ARG A 1 108 ? 2.604 2.279 -22.344 1 94.06 108 ARG A N 1
ATOM 849 C CA . ARG A 1 108 ? 1.637 2.486 -21.266 1 94.06 108 ARG A CA 1
ATOM 850 C C . ARG A 1 108 ? 2.029 1.708 -20.016 1 94.06 108 ARG A C 1
ATOM 852 O O . ARG A 1 108 ? 1.94 2.227 -18.906 1 94.06 108 ARG A O 1
ATOM 859 N N . TYR A 1 109 ? 2.383 0.47 -20.203 1 95.06 109 TYR A N 1
ATOM 860 C CA . TYR A 1 109 ? 2.797 -0.374 -19.078 1 95.06 109 TYR A CA 1
ATOM 861 C C . TYR A 1 109 ? 4.016 0.212 -18.375 1 95.06 109 TYR A C 1
ATOM 863 O O . TYR A 1 109 ? 4.043 0.308 -17.156 1 95.06 109 TYR A O 1
ATOM 871 N N . ARG A 1 110 ? 5.02 0.594 -19.125 1 96 110 ARG A N 1
ATOM 872 C CA . ARG A 1 110 ? 6.238 1.173 -18.578 1 96 110 ARG A CA 1
ATOM 873 C C . ARG A 1 110 ? 5.934 2.42 -17.75 1 96 110 ARG A C 1
ATOM 875 O O . ARG A 1 110 ? 6.48 2.6 -16.672 1 96 110 ARG A O 1
ATOM 882 N N . ASN A 1 111 ? 5.055 3.248 -18.297 1 94.69 111 ASN A N 1
ATOM 883 C CA . ASN A 1 111 ? 4.672 4.461 -17.578 1 94.69 111 ASN A CA 1
ATOM 884 C C . ASN A 1 111 ? 3.99 4.141 -16.25 1 94.69 111 ASN A C 1
ATOM 886 O O . ASN A 1 111 ? 4.238 4.809 -15.242 1 94.69 111 ASN A O 1
ATOM 890 N N . LYS A 1 112 ? 3.123 3.195 -16.281 1 94.19 112 LYS A N 1
ATOM 891 C CA . LYS A 1 112 ? 2.434 2.787 -15.062 1 94.19 112 LYS A CA 1
ATOM 892 C C . LYS A 1 112 ? 3.418 2.24 -14.031 1 94.19 112 LYS A C 1
ATOM 894 O O . LYS A 1 112 ? 3.266 2.477 -12.828 1 94.19 112 LYS A O 1
ATOM 899 N N . ILE A 1 113 ? 4.426 1.492 -14.508 1 96.44 113 ILE A N 1
ATOM 900 C CA . ILE A 1 113 ? 5.441 0.934 -13.625 1 96.44 113 ILE A CA 1
ATOM 901 C C . ILE A 1 113 ? 6.246 2.064 -12.984 1 96.44 113 ILE A C 1
ATOM 903 O O . ILE A 1 113 ? 6.516 2.037 -11.781 1 96.44 113 ILE A O 1
ATOM 907 N N . VAL A 1 114 ? 6.645 3.021 -13.773 1 95.56 114 VAL A N 1
ATOM 908 C CA . VAL A 1 114 ? 7.402 4.156 -13.25 1 95.56 114 VAL A CA 1
ATOM 909 C C . VAL A 1 114 ? 6.582 4.883 -12.188 1 95.56 114 VAL A C 1
ATOM 911 O O . VAL A 1 114 ? 7.109 5.262 -11.141 1 95.56 114 VAL A O 1
ATOM 914 N N . TRP A 1 115 ? 5.367 5.039 -12.5 1 92 115 TRP A N 1
ATOM 915 C CA . TRP A 1 115 ? 4.48 5.684 -11.539 1 92 115 TRP A CA 1
ATOM 916 C C . TRP A 1 115 ? 4.398 4.875 -10.25 1 92 115 TRP A C 1
ATOM 918 O O . TRP A 1 115 ? 4.469 5.438 -9.148 1 92 115 TRP A O 1
ATOM 928 N N . CYS A 1 116 ? 4.188 3.615 -10.352 1 95.06 116 CYS A N 1
ATOM 929 C CA . CYS A 1 116 ? 4.117 2.725 -9.195 1 95.06 116 CYS A CA 1
ATOM 930 C C . CYS A 1 116 ? 5.383 2.814 -8.359 1 95.06 116 CYS A C 1
ATOM 932 O O . CYS A 1 116 ? 5.316 2.902 -7.133 1 95.06 116 CYS A O 1
ATOM 934 N N . LEU A 1 117 ? 6.523 2.822 -9.039 1 97.12 117 LEU A N 1
ATOM 935 C CA . LEU A 1 117 ? 7.816 2.896 -8.359 1 97.12 117 LEU A CA 1
ATOM 936 C C . LEU A 1 117 ? 7.98 4.238 -7.652 1 97.12 117 LEU A C 1
ATOM 938 O O . LEU A 1 117 ? 8.547 4.297 -6.559 1 97.12 117 LEU A O 1
ATOM 942 N N . GLU A 1 118 ? 7.477 5.254 -8.266 1 94.31 118 GLU A N 1
ATOM 943 C CA . GLU A 1 118 ? 7.516 6.57 -7.637 1 94.31 118 GLU A CA 1
ATOM 944 C C . GLU A 1 118 ? 6.742 6.578 -6.32 1 94.31 118 GLU A C 1
ATOM 946 O O . GLU A 1 118 ? 7.18 7.184 -5.34 1 94.31 118 GLU A O 1
ATOM 951 N N . GLN A 1 119 ? 5.609 5.922 -6.332 1 93.81 119 GLN A N 1
ATOM 952 C CA . GLN A 1 119 ? 4.797 5.844 -5.125 1 93.81 119 GLN A CA 1
ATOM 953 C C . GLN A 1 119 ? 5.512 5.062 -4.027 1 93.81 119 GLN A C 1
ATOM 955 O O . GLN A 1 119 ? 5.219 5.234 -2.844 1 93.81 119 GLN A O 1
ATOM 960 N N . LEU A 1 120 ? 6.512 4.266 -4.414 1 95.81 120 LEU A N 1
ATOM 961 C CA . LEU A 1 120 ? 7.273 3.461 -3.467 1 95.81 120 LEU A CA 1
ATOM 962 C C . LEU A 1 120 ? 8.516 4.211 -2.994 1 95.81 120 LEU A C 1
ATOM 964 O O . LEU A 1 120 ? 9.266 3.711 -2.154 1 95.81 120 LEU A O 1
ATOM 968 N N . GLY A 1 121 ? 8.766 5.352 -3.592 1 94.44 121 GLY A N 1
ATOM 969 C CA . GLY A 1 121 ? 9.859 6.184 -3.115 1 94.44 121 GLY A CA 1
ATOM 970 C C . GLY A 1 121 ? 11.055 6.191 -4.051 1 94.44 121 GLY A C 1
ATOM 971 O O . GLY A 1 121 ? 12.102 6.75 -3.721 1 94.44 121 GLY A O 1
ATOM 972 N N . PHE A 1 122 ? 10.883 5.586 -5.238 1 96.12 122 PHE A N 1
ATOM 973 C CA . PHE A 1 122 ? 11.961 5.629 -6.223 1 96.12 122 PHE A CA 1
ATOM 974 C C . PHE A 1 122 ? 12.062 7.016 -6.852 1 96.12 122 PHE A C 1
ATOM 976 O O . PHE A 1 122 ? 11.055 7.691 -7.047 1 96.12 122 PHE A O 1
ATOM 983 N N . ASP A 1 123 ? 13.281 7.422 -7.145 1 93.75 123 ASP A N 1
ATOM 984 C CA . ASP A 1 123 ? 13.508 8.625 -7.945 1 93.75 123 ASP A CA 1
ATOM 985 C C . ASP A 1 123 ? 13.336 8.328 -9.438 1 93.75 123 ASP A C 1
ATOM 987 O O . ASP A 1 123 ? 14.133 7.609 -10.031 1 93.75 123 ASP A O 1
ATOM 991 N N . PRO A 1 124 ? 12.344 8.891 -9.969 1 89.88 124 PRO A N 1
ATOM 992 C CA . PRO A 1 124 ? 12.062 8.578 -11.367 1 89.88 124 PRO A CA 1
ATOM 993 C C . PRO A 1 124 ? 13.242 8.891 -12.289 1 89.88 124 PRO A C 1
ATOM 995 O O . PRO A 1 124 ? 13.375 8.281 -13.352 1 89.88 124 PRO A O 1
ATOM 998 N N . LYS A 1 125 ? 14.109 9.82 -11.914 1 90.94 125 LYS A N 1
ATOM 999 C CA . LYS A 1 125 ? 15.234 10.219 -12.75 1 90.94 125 LYS A CA 1
ATOM 1000 C C . LYS A 1 125 ? 16.391 9.227 -12.641 1 90.94 125 LYS A C 1
ATOM 1002 O O . LYS A 1 125 ? 17.281 9.195 -13.492 1 90.94 125 LYS A O 1
ATOM 1007 N N . LYS A 1 126 ? 16.312 8.383 -11.648 1 93.12 126 LYS A N 1
ATOM 1008 C CA . LYS A 1 126 ? 17.438 7.488 -11.398 1 93.12 126 LYS A CA 1
ATOM 1009 C C . LYS A 1 126 ? 17.062 6.035 -11.664 1 93.12 126 LYS A C 1
ATOM 1011 O O . LYS A 1 126 ? 17.922 5.164 -11.727 1 93.12 126 LYS A O 1
ATOM 1016 N N . ILE A 1 127 ? 15.773 5.789 -11.891 1 90.56 127 ILE A N 1
ATOM 1017 C CA . ILE A 1 127 ? 15.289 4.43 -12.086 1 90.56 127 ILE A CA 1
ATOM 1018 C C . ILE A 1 127 ? 15.852 3.871 -13.391 1 90.56 127 ILE A C 1
ATOM 1020 O O . ILE A 1 127 ? 15.727 4.496 -14.445 1 90.56 127 ILE A O 1
ATOM 1024 N N . LYS A 1 128 ? 16.469 2.752 -13.383 1 96.75 128 LYS A N 1
ATOM 1025 C CA . LYS A 1 128 ? 16.875 2.02 -14.578 1 96.75 128 LYS A CA 1
ATOM 1026 C C . LYS A 1 128 ? 15.938 0.838 -14.836 1 96.75 128 LYS A C 1
ATOM 1028 O 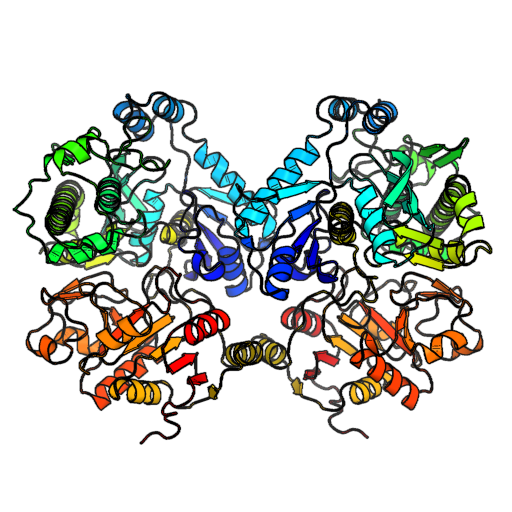O . LYS A 1 128 ? 15.992 -0.17 -14.133 1 96.75 128 LYS A O 1
ATOM 1033 N N . ILE A 1 129 ? 15.141 0.913 -15.867 1 97.88 129 ILE A N 1
ATOM 1034 C CA . ILE A 1 129 ? 14.195 -0.138 -16.234 1 97.88 129 ILE A CA 1
ATOM 1035 C C . ILE A 1 129 ? 14.734 -0.924 -17.422 1 97.88 129 ILE A C 1
ATOM 1037 O O . ILE A 1 129 ? 15.109 -0.339 -18.438 1 97.88 129 ILE A O 1
ATOM 1041 N N . GLU A 1 130 ? 14.797 -2.191 -17.281 1 98.5 130 GLU A N 1
ATOM 1042 C CA . GLU A 1 130 ? 15.203 -3.066 -18.375 1 98.5 130 GLU A CA 1
ATOM 1043 C C . GLU A 1 130 ? 14.062 -3.99 -18.797 1 98.5 130 GLU A C 1
ATOM 1045 O O . GLU A 1 130 ? 13.719 -4.93 -18.078 1 98.5 130 GLU A O 1
ATOM 1050 N N . PRO A 1 131 ? 13.531 -3.791 -19.953 1 98.44 131 PRO A N 1
ATOM 1051 C CA . PRO A 1 131 ? 12.461 -4.656 -20.453 1 98.44 131 PRO A CA 1
ATOM 1052 C C . PRO A 1 131 ? 12.984 -5.992 -20.984 1 98.44 131 PRO A C 1
ATOM 1054 O O . PRO A 1 131 ? 14.055 -6.047 -21.594 1 98.44 131 PRO A O 1
ATOM 1057 N N . VAL A 1 132 ? 12.305 -7.027 -20.688 1 98.69 132 VAL A N 1
ATOM 1058 C CA . VAL A 1 132 ? 12.562 -8.375 -21.172 1 98.69 132 VAL A CA 1
ATOM 1059 C C . VAL A 1 132 ? 11.328 -8.906 -21.906 1 98.69 132 VAL A C 1
ATOM 1061 O O . VAL A 1 132 ? 10.203 -8.773 -21.406 1 98.69 132 VAL A O 1
ATOM 1064 N N . GLU A 1 133 ? 11.547 -9.469 -23.109 1 98.5 133 GLU A N 1
ATOM 1065 C CA . GLU A 1 133 ? 10.406 -10.047 -23.828 1 98.5 133 GLU A CA 1
ATOM 1066 C C . GLU A 1 133 ? 9.664 -11.047 -22.953 1 98.5 133 GLU A C 1
ATOM 1068 O O . GLU A 1 133 ? 10.281 -11.812 -22.203 1 98.5 133 GLU A O 1
ATOM 1073 N N . HIS A 1 134 ? 8.352 -11.039 -23.078 1 98.56 134 HIS A N 1
ATOM 1074 C CA . HIS A 1 134 ? 7.469 -11.805 -22.203 1 98.56 134 HIS A CA 1
ATOM 1075 C C . HIS A 1 134 ? 7.84 -13.281 -22.203 1 98.56 134 HIS A C 1
ATOM 1077 O O . HIS A 1 134 ? 8.016 -13.883 -21.141 1 98.56 134 HIS A O 1
ATOM 1083 N N . HIS A 1 135 ? 7.996 -13.875 -23.344 1 98.44 135 HIS A N 1
ATOM 1084 C CA . HIS A 1 135 ? 8.273 -15.305 -23.422 1 98.44 135 HIS A CA 1
ATOM 1085 C C . HIS A 1 135 ? 9.727 -15.609 -23.047 1 98.44 135 HIS A C 1
ATOM 1087 O O . HIS A 1 135 ? 10.039 -16.719 -22.609 1 98.44 135 HIS A O 1
ATOM 1093 N N . LEU A 1 136 ? 10.57 -14.648 -23.25 1 98.56 136 LEU A N 1
ATOM 1094 C CA . LEU A 1 136 ? 11.93 -14.812 -22.75 1 98.56 136 LEU A CA 1
ATOM 1095 C C . LEU A 1 136 ? 11.945 -14.836 -21.234 1 98.56 136 LEU A C 1
ATOM 1097 O O . LEU A 1 136 ? 12.734 -15.57 -20.625 1 98.56 136 LEU A O 1
ATOM 1101 N N . ALA A 1 137 ? 11.109 -14.023 -20.625 1 98.81 137 ALA A N 1
ATOM 1102 C CA . ALA A 1 137 ? 10.977 -14.047 -19.172 1 98.81 137 ALA A CA 1
ATOM 1103 C C . ALA A 1 137 ? 10.453 -15.398 -18.688 1 98.81 137 ALA A C 1
ATOM 1105 O O . ALA A 1 137 ? 10.93 -15.93 -17.672 1 98.81 137 ALA A O 1
ATOM 1106 N N . HIS A 1 138 ? 9.469 -15.906 -19.391 1 98.81 138 HIS A N 1
ATOM 1107 C CA . HIS A 1 138 ? 9.023 -17.25 -19.078 1 98.81 138 HIS A CA 1
ATOM 1108 C C . HIS A 1 138 ? 10.164 -18.266 -19.188 1 98.81 138 HIS A C 1
ATOM 1110 O O . HIS A 1 138 ? 10.398 -19.047 -18.266 1 98.81 138 HIS A O 1
ATOM 1116 N N . ALA A 1 139 ? 10.867 -18.203 -20.297 1 98.81 139 ALA A N 1
ATOM 1117 C CA . ALA A 1 139 ? 11.969 -19.125 -20.547 1 98.81 139 ALA A CA 1
ATOM 1118 C C . ALA A 1 139 ? 13.023 -19.031 -19.453 1 98.81 139 ALA A C 1
ATOM 1120 O O . ALA A 1 139 ? 13.5 -20.062 -18.953 1 98.81 139 ALA A O 1
ATOM 1121 N N . SER A 1 140 ? 13.312 -17.812 -19.125 1 98.75 140 SER A N 1
ATOM 1122 C CA . SER A 1 140 ? 14.32 -17.562 -18.109 1 98.75 140 SER A CA 1
ATOM 1123 C C . SER A 1 140 ? 13.867 -18.062 -16.75 1 98.75 140 SER A C 1
ATOM 1125 O O . SER A 1 140 ? 14.664 -18.625 -15.984 1 98.75 140 SER A O 1
ATOM 1127 N N . SER A 1 141 ? 12.609 -17.922 -16.391 1 98.75 141 SER A N 1
ATOM 1128 C CA . SER A 1 141 ? 12.086 -18.344 -15.102 1 98.75 141 SER A CA 1
ATOM 1129 C C . SER A 1 141 ? 12.219 -19.859 -14.93 1 98.75 141 SER A C 1
ATOM 1131 O O . SER A 1 141 ? 12.281 -20.359 -13.805 1 98.75 141 SER A O 1
ATOM 1133 N N . ALA A 1 142 ? 12.227 -20.562 -16.047 1 98.69 142 ALA A N 1
ATOM 1134 C CA . ALA A 1 142 ? 12.367 -22.016 -15.992 1 98.69 142 ALA A CA 1
ATOM 1135 C C . ALA A 1 142 ? 13.828 -22.438 -16.109 1 98.69 142 ALA 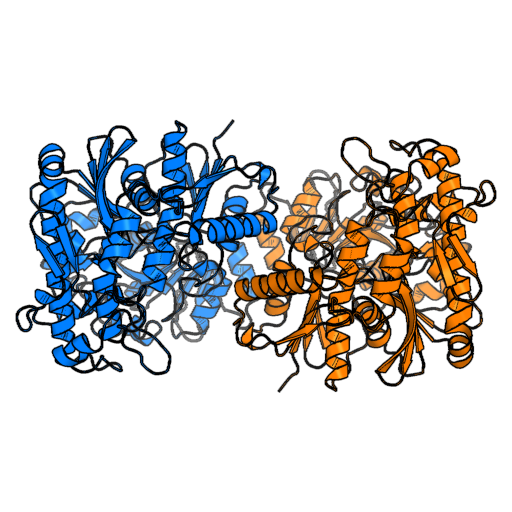A C 1
ATOM 1137 O O . ALA A 1 142 ? 14.391 -23.047 -15.203 1 98.69 142 ALA A O 1
ATOM 1138 N N . TYR A 1 143 ? 14.539 -22 -17.125 1 98.62 143 TYR A N 1
ATOM 1139 C CA . TYR A 1 143 ? 15.898 -22.453 -17.438 1 98.62 143 TYR A CA 1
ATOM 1140 C C . TYR A 1 143 ? 16.875 -21.984 -16.375 1 98.62 143 TYR A C 1
ATOM 1142 O O . TYR A 1 143 ? 17.578 -22.797 -15.766 1 98.62 143 TYR A O 1
ATOM 1150 N N . HIS A 1 144 ? 16.859 -20.703 -16.094 1 98.5 144 HIS A N 1
ATOM 1151 C CA . HIS A 1 144 ? 17.844 -20.188 -15.156 1 98.5 144 HIS A CA 1
ATOM 1152 C C . HIS A 1 144 ? 17.609 -20.703 -13.742 1 98.5 144 HIS A C 1
ATOM 1154 O O . HIS A 1 144 ? 18.562 -20.922 -12.984 1 98.5 144 HIS A O 1
ATOM 1160 N N . CYS A 1 145 ? 16.359 -20.984 -13.43 1 97.88 145 CYS A N 1
ATOM 1161 C CA . CYS A 1 145 ? 16.031 -21.406 -12.078 1 97.88 145 CYS A CA 1
ATOM 1162 C C . CYS A 1 145 ? 16.125 -22.922 -11.938 1 97.88 145 CYS A C 1
ATOM 1164 O O . CYS A 1 145 ? 16.109 -23.453 -10.828 1 97.88 145 CYS A O 1
ATOM 1166 N N . SER A 1 146 ? 16.281 -23.641 -13 1 97.5 146 SER A N 1
ATOM 1167 C CA . SER A 1 146 ? 16.344 -25.109 -12.977 1 97.5 146 SER A CA 1
ATOM 1168 C C . SER A 1 146 ? 17.656 -25.594 -12.383 1 97.5 146 SER A C 1
ATOM 1170 O O . SER A 1 146 ? 17.719 -26.703 -11.844 1 97.5 146 SER A O 1
ATOM 1172 N N . GLY A 1 147 ? 18.688 -24.75 -12.594 1 93.31 147 GLY A N 1
ATOM 1173 C CA . GLY A 1 147 ? 20.031 -25.156 -12.172 1 93.31 147 GLY A CA 1
ATOM 1174 C C . GLY A 1 147 ? 20.719 -26.062 -13.172 1 93.31 147 GLY A C 1
ATOM 1175 O O . GLY A 1 147 ? 21.859 -26.484 -12.961 1 93.31 147 GLY A O 1
ATOM 1176 N N . PHE A 1 148 ? 20.047 -26.297 -14.312 1 95.44 148 PHE A N 1
ATOM 1177 C CA . PHE A 1 148 ? 20.672 -27.141 -15.336 1 95.44 148 PHE A CA 1
ATOM 1178 C C . PHE A 1 148 ? 21.906 -26.438 -15.922 1 95.44 148 PHE A C 1
ATOM 1180 O O . PHE A 1 148 ? 21.891 -25.234 -16.156 1 95.44 148 PHE A O 1
ATOM 1187 N N . LYS A 1 149 ? 22.953 -27.141 -16.141 1 88.56 149 LYS A N 1
ATOM 1188 C CA . LYS A 1 149 ? 24.188 -26.578 -16.672 1 88.56 149 LYS A CA 1
ATOM 1189 C C . LYS A 1 149 ? 24.406 -27.031 -18.125 1 88.56 149 LYS A C 1
ATOM 1191 O O . LYS A 1 149 ? 25 -26.297 -18.922 1 88.56 149 LYS A O 1
ATOM 1196 N N . GLU A 1 150 ? 23.953 -28.219 -18.422 1 93 150 GLU A N 1
ATOM 1197 C CA . GLU A 1 150 ? 24.109 -28.734 -19.781 1 93 150 GLU A CA 1
ATOM 1198 C C . GLU A 1 150 ? 23.094 -28.094 -20.734 1 93 150 GLU A C 1
ATOM 1200 O O . GLU A 1 150 ? 22.234 -27.328 -20.297 1 93 150 GLU A O 1
ATOM 1205 N N . LYS A 1 151 ? 23.344 -28.422 -22 1 97.38 151 LYS A N 1
ATOM 1206 C CA . LYS A 1 151 ? 22.375 -27.953 -22.969 1 97.38 151 LYS A CA 1
ATOM 1207 C C . LYS A 1 151 ? 20.969 -28.406 -22.609 1 97.38 151 LYS A C 1
ATOM 1209 O O . LYS A 1 151 ? 20.75 -29.594 -22.344 1 97.38 151 LYS A O 1
ATOM 1214 N N . THR A 1 152 ? 20.062 -27.484 -22.516 1 98.56 152 THR A N 1
ATOM 1215 C CA . THR A 1 152 ? 18.734 -27.734 -21.984 1 98.56 152 THR A CA 1
ATOM 1216 C C . THR A 1 152 ? 17.656 -27.203 -22.922 1 98.56 152 THR A C 1
ATOM 1218 O O . THR A 1 152 ? 17.688 -26.031 -23.312 1 98.56 152 THR A O 1
ATOM 1221 N N . ALA A 1 153 ? 16.734 -28.078 -23.344 1 98.81 153 ALA A N 1
ATOM 1222 C CA . ALA A 1 153 ? 15.586 -27.625 -24.109 1 98.81 153 ALA A CA 1
ATOM 1223 C C . ALA A 1 153 ? 14.703 -26.703 -23.281 1 98.81 153 ALA A C 1
ATOM 1225 O O . ALA A 1 153 ? 14.539 -26.906 -22.078 1 98.81 153 ALA A O 1
ATOM 1226 N N . ILE A 1 154 ? 14.211 -25.656 -23.891 1 98.88 154 ILE A N 1
ATOM 1227 C CA . ILE A 1 154 ? 13.297 -24.734 -23.234 1 98.88 154 ILE A CA 1
ATOM 1228 C C . ILE A 1 154 ? 11.977 -24.672 -24 1 98.88 154 ILE A C 1
ATOM 1230 O O . ILE A 1 154 ? 11.961 -24.438 -25.203 1 98.88 154 ILE A O 1
ATOM 1234 N N . LEU A 1 155 ? 10.906 -24.969 -23.328 1 98.88 155 LEU A N 1
ATOM 1235 C CA . LEU A 1 155 ? 9.555 -24.922 -23.875 1 98.88 155 LEU A CA 1
ATOM 1236 C C . LEU A 1 155 ? 8.711 -23.891 -23.156 1 98.88 155 LEU A C 1
ATOM 1238 O O . LEU A 1 155 ? 8.695 -23.844 -21.922 1 98.88 155 LEU A O 1
ATOM 1242 N N . GLY A 1 156 ? 8.125 -22.953 -23.859 1 98.69 156 GLY A N 1
ATOM 1243 C CA . GLY A 1 156 ? 7.168 -22 -23.328 1 98.69 156 GLY A CA 1
ATOM 1244 C C . GLY A 1 156 ? 5.844 -22 -24.078 1 98.69 156 GLY A C 1
ATOM 1245 O O . GLY A 1 156 ? 5.801 -21.734 -25.266 1 98.69 156 GLY A O 1
ATOM 1246 N N . ILE A 1 157 ? 4.77 -22.375 -23.422 1 98.69 157 ILE A N 1
ATOM 1247 C CA . ILE A 1 157 ? 3.426 -22.312 -23.984 1 98.69 157 ILE A CA 1
ATOM 1248 C C . ILE A 1 157 ? 2.531 -21.453 -23.109 1 98.69 157 ILE A C 1
ATOM 1250 O O . ILE A 1 157 ? 2.281 -21.781 -21.953 1 98.69 157 ILE A O 1
ATOM 1254 N N . ASP A 1 158 ? 2.105 -20.359 -23.594 1 97.56 158 ASP A N 1
ATOM 1255 C CA . ASP A 1 158 ? 1.313 -19.375 -22.875 1 97.56 158 ASP A CA 1
ATOM 1256 C C . ASP A 1 158 ? 0.167 -18.844 -23.734 1 97.56 158 ASP A C 1
ATOM 1258 O O . ASP A 1 158 ? -0.085 -19.359 -24.828 1 97.56 158 ASP A O 1
ATOM 1262 N N . GLY A 1 159 ? -0.645 -18.016 -23.125 1 95.81 159 GLY A N 1
ATOM 1263 C CA . GLY A 1 159 ? -1.685 -17.359 -23.906 1 95.81 159 GLY A CA 1
ATOM 1264 C C . GLY A 1 159 ? -1.14 -16.359 -24.906 1 95.81 159 GLY A C 1
ATOM 1265 O O . GLY A 1 159 ? -1.295 -16.531 -26.109 1 95.81 159 GLY A O 1
ATOM 1266 N N . LYS A 1 160 ? -0.615 -15.32 -24.359 1 95.75 160 LYS A N 1
ATOM 1267 C CA . LYS A 1 160 ? -0.06 -14.289 -25.219 1 95.75 160 LYS A CA 1
ATOM 1268 C C . LYS A 1 160 ? 0.846 -13.344 -24.438 1 95.75 160 LYS A C 1
ATOM 1270 O O . LYS A 1 160 ? 0.55 -13 -23.297 1 95.75 160 LYS A O 1
ATOM 1275 N N . GLY A 1 161 ? 2.01 -13.023 -24.969 1 96.56 161 GLY A N 1
ATOM 1276 C CA . GLY A 1 161 ? 2.828 -11.93 -24.469 1 96.56 161 GLY A CA 1
ATOM 1277 C C . GLY A 1 161 ? 2.607 -10.633 -25.219 1 96.56 161 GLY A C 1
ATOM 1278 O O . GLY A 1 161 ? 1.473 -10.164 -25.359 1 96.56 161 GLY A O 1
ATOM 1279 N N . GLU A 1 162 ? 3.744 -10.125 -25.75 1 97.06 162 GLU A N 1
ATOM 1280 C CA . GLU A 1 162 ? 3.545 -8.984 -26.641 1 97.06 162 GLU A CA 1
ATOM 1281 C C . GLU A 1 162 ? 2.777 -9.391 -27.891 1 97.06 162 GLU A C 1
ATOM 1283 O O . GLU A 1 162 ? 1.79 -8.742 -28.266 1 97.06 162 GLU A O 1
ATOM 1288 N N . TYR A 1 163 ? 3.256 -10.414 -28.531 1 97.44 163 TYR A N 1
ATOM 1289 C CA . TYR A 1 163 ? 2.639 -11.055 -29.688 1 97.44 163 TYR A CA 1
ATOM 1290 C C . TYR A 1 163 ? 2.9 -12.562 -29.672 1 97.44 163 TYR A C 1
ATOM 1292 O O . TYR A 1 163 ? 2.107 -13.336 -30.203 1 97.44 163 TYR A O 1
ATOM 1300 N N . ALA A 1 164 ? 3.938 -12.945 -29.062 1 98.06 164 ALA A N 1
ATOM 1301 C CA . ALA A 1 164 ? 4.34 -14.352 -29.016 1 98.06 164 ALA A CA 1
ATOM 1302 C C . ALA A 1 164 ? 3.422 -15.148 -28.094 1 98.06 164 ALA A C 1
ATOM 1304 O O . ALA A 1 164 ? 2.945 -14.633 -27.078 1 98.06 164 ALA A O 1
ATOM 1305 N N . THR A 1 165 ? 3.176 -16.391 -28.438 1 98.5 165 THR A N 1
ATOM 1306 C CA . THR A 1 165 ? 2.287 -17.266 -27.672 1 98.5 165 THR A CA 1
ATOM 1307 C C . THR A 1 165 ? 3.012 -18.531 -27.234 1 98.5 165 THR A C 1
ATOM 1309 O O . THR A 1 165 ? 2.6 -19.203 -26.281 1 98.5 165 THR A O 1
ATOM 1312 N N . THR A 1 166 ? 3.953 -18.906 -27.953 1 98.62 166 THR A N 1
ATOM 1313 C CA . THR A 1 166 ? 4.746 -20.109 -27.719 1 98.62 166 THR A CA 1
ATOM 1314 C C . THR A 1 166 ? 6.223 -19.844 -28 1 98.62 166 THR A C 1
ATOM 1316 O O . THR A 1 166 ? 6.559 -19.047 -28.875 1 98.62 166 THR A O 1
ATOM 1319 N N . PHE A 1 167 ? 7.066 -20.438 -27.266 1 98.62 167 PHE A N 1
ATOM 1320 C CA . PHE A 1 167 ? 8.508 -20.25 -27.391 1 98.62 167 PHE A CA 1
ATOM 1321 C C . PHE A 1 167 ? 9.234 -21.594 -27.391 1 98.62 167 PHE A C 1
ATOM 1323 O O . PHE A 1 167 ? 8.961 -22.453 -26.547 1 98.62 167 PHE A O 1
ATOM 1330 N N . PHE A 1 168 ? 10.109 -21.859 -28.359 1 98.81 168 PHE A N 1
ATOM 1331 C CA . PHE A 1 168 ? 11.047 -22.984 -28.391 1 98.81 168 PHE A CA 1
ATOM 1332 C C . PHE A 1 168 ? 12.484 -22.484 -28.422 1 98.81 168 PHE A C 1
ATOM 1334 O O . PHE A 1 168 ? 12.82 -21.609 -29.219 1 98.81 168 PHE A O 1
ATOM 1341 N N . GLY A 1 169 ? 13.258 -22.984 -27.594 1 98.69 169 GLY A N 1
ATOM 1342 C CA . GLY A 1 169 ? 14.672 -22.625 -27.562 1 98.69 169 GLY A CA 1
ATOM 1343 C C . GLY A 1 169 ? 15.508 -23.594 -26.734 1 98.69 169 GLY A C 1
ATOM 1344 O O . GLY A 1 169 ? 15.07 -24.703 -26.438 1 98.69 169 GLY A O 1
ATOM 1345 N N . TYR A 1 170 ? 16.75 -23.219 -26.5 1 98.5 170 TYR A N 1
ATOM 1346 C CA . TYR A 1 170 ? 17.625 -23.984 -25.625 1 98.5 170 TYR A CA 1
ATOM 1347 C C . TYR A 1 170 ? 18.562 -23.062 -24.859 1 98.5 170 TYR A C 1
ATOM 1349 O O . TYR A 1 170 ? 18.875 -21.953 -25.312 1 98.5 170 TYR A O 1
ATOM 1357 N N . GLY A 1 171 ? 18.859 -23.5 -23.656 1 97.75 171 GLY A N 1
ATOM 1358 C CA . GLY A 1 171 ? 19.844 -22.812 -22.844 1 97.75 171 GLY A CA 1
ATOM 1359 C C . GLY A 1 171 ? 21.203 -23.5 -22.828 1 97.75 171 GLY A C 1
ATOM 1360 O O . GLY A 1 171 ? 21.266 -24.734 -22.828 1 97.75 171 GLY A O 1
ATOM 1361 N N . GLU A 1 172 ? 22.234 -22.703 -22.938 1 94.44 172 GLU A N 1
ATOM 1362 C CA . GLU A 1 172 ? 23.609 -23.172 -22.859 1 94.44 172 GLU A CA 1
ATOM 1363 C C . GLU A 1 172 ? 24.5 -22.188 -22.094 1 94.44 172 GLU A C 1
ATOM 1365 O O . GLU A 1 172 ? 24.641 -21.031 -22.516 1 94.44 172 GLU A O 1
ATOM 1370 N N . ASN A 1 173 ? 25.078 -22.594 -20.938 1 89.88 173 ASN A N 1
ATOM 1371 C CA . ASN A 1 173 ? 25.953 -21.75 -20.141 1 89.88 173 ASN A CA 1
ATOM 1372 C C . ASN A 1 173 ? 25.281 -20.438 -19.766 1 89.88 173 ASN A C 1
ATOM 1374 O O . ASN A 1 173 ? 25.891 -19.375 -19.891 1 89.88 173 ASN A O 1
ATOM 1378 N N . GLY A 1 174 ? 24.031 -20.516 -19.5 1 92.5 174 GLY A N 1
ATOM 1379 C CA . GLY A 1 174 ? 23.328 -19.328 -19.031 1 92.5 174 GLY A CA 1
ATOM 1380 C C . GLY A 1 174 ? 22.734 -18.5 -20.156 1 92.5 174 GLY A C 1
ATOM 1381 O O . GLY A 1 174 ? 21.969 -17.578 -19.922 1 92.5 174 GLY A O 1
ATOM 1382 N N . LYS A 1 175 ? 23 -18.812 -21.344 1 95.94 175 LYS A N 1
ATOM 1383 C CA . LYS A 1 175 ? 22.469 -18.062 -22.5 1 95.94 175 LYS A CA 1
ATOM 1384 C C . LYS A 1 175 ? 21.266 -18.797 -23.109 1 95.94 175 LYS A C 1
ATOM 1386 O O . LYS A 1 175 ? 21.312 -20.016 -23.312 1 95.94 175 LYS A O 1
ATOM 1391 N N . ILE A 1 176 ? 20.25 -18.062 -23.391 1 98.12 176 ILE A N 1
ATOM 1392 C CA . ILE A 1 176 ? 19.047 -18.625 -24 1 98.12 176 ILE A CA 1
ATOM 1393 C C . ILE A 1 176 ? 19.062 -18.328 -25.5 1 98.12 176 ILE A C 1
ATOM 1395 O O . ILE A 1 176 ? 19.234 -17.188 -25.922 1 98.12 176 ILE A O 1
ATOM 1399 N N . HIS A 1 177 ? 18.906 -19.359 -26.281 1 97.88 177 HIS A N 1
ATOM 1400 C CA . HIS A 1 177 ? 18.844 -19.25 -27.734 1 97.88 177 HIS A CA 1
ATOM 1401 C C . HIS A 1 177 ? 17.438 -19.562 -28.234 1 97.88 177 HIS A C 1
ATOM 1403 O O . HIS A 1 177 ? 16.906 -20.656 -28 1 97.88 177 HIS A O 1
ATOM 1409 N N . LYS A 1 178 ? 16.906 -18.719 -29 1 96.62 178 LYS A N 1
ATOM 1410 C CA . LYS A 1 178 ? 15.562 -18.875 -29.562 1 96.62 178 LYS A CA 1
ATOM 1411 C C . LYS A 1 178 ? 15.602 -19.688 -30.844 1 96.62 178 LYS A C 1
ATOM 1413 O O . LYS A 1 178 ? 16.391 -19.422 -31.75 1 96.62 178 LYS A O 1
ATOM 1418 N N . ILE A 1 179 ? 14.703 -20.672 -30.891 1 98.31 179 ILE A N 1
ATOM 1419 C CA . ILE A 1 179 ? 14.562 -21.469 -32.094 1 98.31 179 ILE A CA 1
ATOM 1420 C C . ILE A 1 179 ? 13.352 -21 -32.906 1 98.31 179 ILE A C 1
ATOM 1422 O O . ILE A 1 179 ? 13.453 -20.734 -34.094 1 98.31 179 ILE A O 1
ATOM 1426 N N . LYS A 1 180 ? 12.219 -21 -32.25 1 98.12 180 LYS A N 1
ATOM 1427 C CA . LYS A 1 180 ? 10.953 -20.672 -32.875 1 98.12 180 LYS A CA 1
ATOM 1428 C C . LYS A 1 180 ? 9.977 -20.047 -31.891 1 98.12 180 LYS A C 1
ATOM 1430 O O . LYS A 1 180 ? 10.016 -20.344 -30.703 1 98.12 180 LYS A O 1
ATOM 1435 N N . GLU A 1 181 ? 9.227 -19.062 -32.344 1 98.25 181 GLU A N 1
ATOM 1436 C CA . GLU A 1 181 ? 8.055 -18.547 -31.656 1 98.25 181 GLU A CA 1
ATOM 1437 C C . GLU A 1 181 ? 6.812 -18.609 -32.531 1 98.25 181 GLU A C 1
ATOM 1439 O O . GLU A 1 181 ? 6.902 -18.5 -33.75 1 98.25 181 GLU A O 1
ATOM 1444 N N . PHE A 1 182 ? 5.742 -18.875 -31.984 1 98.5 182 PHE A N 1
ATOM 1445 C CA . PHE A 1 182 ? 4.453 -18.656 -32.625 1 98.5 182 PHE A CA 1
ATOM 1446 C C . PHE A 1 182 ? 3.814 -17.375 -32.125 1 98.5 182 PHE A C 1
ATOM 1448 O O . PHE A 1 182 ? 4.199 -16.844 -31.078 1 98.5 182 PHE A O 1
ATOM 1455 N N . PHE A 1 183 ? 2.889 -16.828 -32.906 1 98.19 183 PHE A N 1
ATOM 1456 C CA . PHE A 1 183 ? 2.342 -15.516 -32.562 1 98.19 183 PHE A CA 1
ATOM 1457 C C . PHE A 1 183 ? 0.819 -15.547 -32.562 1 98.19 183 PHE A C 1
ATOM 1459 O O . PHE A 1 183 ? 0.212 -16.375 -33.25 1 98.19 183 PHE A O 1
ATOM 1466 N N . ASP A 1 184 ? 0.195 -14.703 -31.828 1 97.31 184 ASP A N 1
ATOM 1467 C CA . ASP A 1 184 ? -1.253 -14.523 -31.75 1 97.31 184 ASP A CA 1
ATOM 1468 C C . ASP A 1 184 ? -1.846 -14.305 -33.125 1 97.31 184 ASP A C 1
ATOM 1470 O O . ASP A 1 184 ? -1.299 -13.539 -33.938 1 97.31 184 ASP A O 1
ATOM 1474 N N . PRO A 1 185 ? -2.883 -15.008 -33.5 1 97.94 185 PRO A N 1
ATOM 1475 C CA . PRO A 1 185 ? -3.818 -15.766 -32.656 1 97.94 185 PRO A CA 1
ATOM 1476 C C . PRO A 1 185 ? -3.467 -17.25 -32.562 1 97.94 185 PRO A C 1
ATOM 1478 O O . PRO A 1 185 ? -4.219 -18.031 -31.969 1 97.94 185 PRO A O 1
ATOM 1481 N N . ASP A 1 186 ? -2.371 -17.672 -33.094 1 98.69 186 ASP A N 1
ATOM 1482 C CA . ASP A 1 186 ? -1.997 -19.078 -33.062 1 98.69 186 ASP A CA 1
ATOM 1483 C C . ASP A 1 186 ? -1.379 -19.469 -31.719 1 98.69 186 ASP A C 1
ATOM 1485 O O . ASP A 1 186 ? -0.17 -19.688 -31.625 1 98.69 186 ASP A O 1
ATOM 1489 N N . SER A 1 187 ? -2.262 -19.516 -30.766 1 98.56 187 SER A N 1
ATOM 1490 C CA . SER A 1 187 ? -1.937 -19.781 -29.359 1 98.56 187 SER A CA 1
ATOM 1491 C C . SER A 1 187 ? -2.689 -21 -28.844 1 98.56 187 SER A C 1
ATOM 1493 O O . SER A 1 187 ? -3.92 -21 -28.766 1 98.56 187 SER A O 1
ATOM 1495 N N . LEU A 1 188 ? -1.932 -22.031 -28.531 1 98.25 188 LEU A N 1
ATOM 1496 C CA . LEU A 1 188 ? -2.557 -23.219 -27.953 1 98.25 188 LEU A CA 1
ATOM 1497 C C . LEU A 1 188 ? -3.16 -22.906 -26.594 1 98.25 188 LEU A C 1
ATOM 1499 O O . LEU A 1 188 ? -4.211 -23.438 -26.234 1 98.25 188 LEU A O 1
ATOM 1503 N N . GLY A 1 189 ? -2.439 -22.062 -25.797 1 97.75 189 GLY A N 1
ATOM 1504 C CA . GLY A 1 189 ? -2.984 -21.609 -24.516 1 97.75 189 GLY A CA 1
ATOM 1505 C C . GLY A 1 189 ? -4.254 -20.797 -24.672 1 97.75 189 GLY A C 1
ATOM 1506 O O . GLY A 1 189 ? -5.191 -20.953 -23.891 1 97.75 189 GLY A O 1
ATOM 1507 N N . GLY A 1 190 ? -4.289 -19.922 -25.688 1 97.94 190 GLY A N 1
ATOM 1508 C CA . GLY A 1 190 ? -5.496 -19.156 -25.969 1 97.94 190 GLY A CA 1
ATOM 1509 C C . GLY A 1 190 ? -6.68 -20.031 -26.328 1 97.94 190 GLY A C 1
ATOM 1510 O O . GLY A 1 190 ? -7.809 -19.766 -25.906 1 97.94 190 GLY A O 1
ATOM 1511 N N . LEU A 1 191 ? -6.41 -21.047 -27.156 1 98.44 191 LEU A N 1
ATOM 1512 C CA . LEU A 1 191 ? -7.465 -21.969 -27.562 1 98.44 191 LEU A CA 1
ATOM 1513 C C . LEU A 1 191 ? -8.031 -22.703 -26.344 1 98.44 191 LEU A C 1
ATOM 1515 O O . LEU A 1 191 ? -9.258 -22.828 -26.203 1 98.44 191 LEU A O 1
ATOM 1519 N N . TYR A 1 192 ? -7.141 -23.188 -25.5 1 98.31 192 TYR A N 1
ATOM 1520 C CA . TYR A 1 192 ? -7.582 -23.844 -24.281 1 98.31 192 TYR A CA 1
ATOM 1521 C C . TYR A 1 192 ? -8.43 -22.906 -23.438 1 98.31 192 TYR A C 1
ATOM 1523 O O . TYR A 1 192 ? -9.438 -23.328 -22.859 1 98.31 192 TYR A O 1
ATOM 1531 N N . GLY A 1 193 ? -8.031 -21.672 -23.344 1 97.62 193 GLY A N 1
ATOM 1532 C CA . GLY A 1 193 ? -8.789 -20.656 -22.625 1 97.62 193 GLY A CA 1
ATOM 1533 C C . GLY A 1 193 ? -10.156 -20.406 -23.219 1 97.62 193 GLY A C 1
ATOM 1534 O O . GLY A 1 193 ? -11.141 -20.281 -22.484 1 97.62 193 GLY A O 1
ATOM 1535 N N . ALA A 1 194 ? -10.242 -20.344 -24.547 1 97.75 194 ALA A N 1
ATOM 1536 C CA . ALA A 1 194 ? -11.516 -20.109 -25.219 1 97.75 194 ALA A CA 1
ATOM 1537 C C . ALA A 1 194 ? -12.5 -21.25 -24.922 1 97.75 194 ALA A C 1
ATOM 1539 O O . ALA A 1 194 ? -13.68 -21 -24.672 1 97.75 194 ALA A O 1
ATOM 1540 N N . ILE A 1 195 ? -12.008 -22.422 -24.938 1 97.44 195 ILE A N 1
ATOM 1541 C CA . ILE A 1 195 ? -12.859 -23.578 -24.672 1 97.44 195 ILE A CA 1
ATOM 1542 C C . ILE A 1 195 ? -13.242 -23.609 -23.203 1 97.44 195 ILE A C 1
ATOM 1544 O O . ILE A 1 195 ? -14.359 -24.016 -22.859 1 97.44 195 ILE A O 1
ATOM 1548 N N . THR A 1 196 ? -12.312 -23.188 -22.344 1 96.56 196 THR A N 1
ATOM 1549 C CA . THR A 1 196 ? -12.625 -23.062 -20.922 1 96.56 196 THR A CA 1
ATOM 1550 C C . THR A 1 196 ? -13.844 -22.172 -20.719 1 96.56 196 THR A C 1
ATOM 1552 O O . THR A 1 196 ? -14.742 -22.516 -19.953 1 96.56 196 THR A O 1
ATOM 1555 N N . GLU A 1 197 ? -13.836 -21.078 -21.438 1 95.88 197 GLU A N 1
ATOM 1556 C CA . GLU A 1 197 ? -14.977 -20.172 -21.344 1 95.88 197 GLU A CA 1
ATOM 1557 C C . GLU A 1 197 ? -16.234 -20.828 -21.906 1 95.88 197 GLU A C 1
ATOM 1559 O O . GLU A 1 197 ? -17.328 -20.672 -21.344 1 95.88 197 GLU A O 1
ATOM 1564 N N . PHE A 1 198 ? -16.109 -21.531 -22.984 1 96.25 198 PHE A N 1
ATOM 1565 C CA . PHE A 1 198 ? -17.234 -22.234 -23.594 1 96.25 198 PHE A CA 1
ATOM 1566 C C . PHE A 1 198 ? -17.828 -23.25 -22.625 1 96.25 198 PHE A C 1
ATOM 1568 O O . PHE A 1 198 ? -19.047 -23.453 -22.594 1 96.25 198 PHE A O 1
ATOM 1575 N N . LEU A 1 199 ? -16.969 -23.766 -21.875 1 94.56 199 LEU A N 1
ATOM 1576 C CA . LEU A 1 199 ? -17.391 -24.797 -20.922 1 94.56 199 LEU A CA 1
ATOM 1577 C C . LEU A 1 199 ? -17.922 -24.156 -19.641 1 94.56 199 LEU A C 1
ATOM 1579 O O . LEU A 1 199 ? -18.141 -24.859 -18.641 1 94.56 199 LEU A O 1
ATOM 1583 N N . GLY A 1 200 ? -18.047 -22.875 -19.609 1 91.25 200 GLY A N 1
ATOM 1584 C CA . GLY A 1 200 ? -18.75 -22.188 -18.547 1 91.25 200 GLY A CA 1
ATOM 1585 C C . GLY A 1 200 ? -17.828 -21.75 -17.406 1 91.25 200 GLY A C 1
ATOM 1586 O O . GLY A 1 200 ? -18.312 -21.328 -16.359 1 91.25 200 GLY A O 1
ATOM 1587 N N . PHE A 1 201 ? -16.547 -21.859 -17.625 1 91.12 201 PHE A N 1
ATOM 1588 C CA . PHE A 1 201 ? -15.578 -21.453 -16.625 1 91.12 201 PHE A CA 1
ATOM 1589 C C . PHE A 1 201 ? -14.945 -20.109 -16.984 1 91.12 201 PHE A C 1
ATOM 1591 O O . PHE A 1 201 ? -15.195 -19.594 -18.078 1 91.12 201 PHE A O 1
ATOM 1598 N N . GLU A 1 202 ? -14.25 -19.547 -16.016 1 89.19 202 GLU A N 1
ATOM 1599 C CA . GLU A 1 202 ? -13.586 -18.266 -16.281 1 89.19 202 GLU A CA 1
ATOM 1600 C C . GLU A 1 202 ? -12.18 -18.469 -16.812 1 89.19 202 GLU A C 1
ATOM 1602 O O . GLU A 1 202 ? -11.391 -19.234 -16.25 1 89.19 202 GLU A O 1
ATOM 1607 N N . MET A 1 203 ? -11.945 -17.781 -17.891 1 90 203 MET A N 1
ATOM 1608 C CA . MET A 1 203 ? -10.602 -17.828 -18.469 1 90 203 MET A CA 1
ATOM 1609 C C . MET A 1 203 ? -9.57 -17.312 -17.469 1 90 203 MET A C 1
ATOM 1611 O O . MET A 1 203 ? -9.836 -16.359 -16.734 1 90 203 MET A O 1
ATOM 1615 N N . LEU A 1 204 ? -8.273 -17.906 -17.406 1 84.81 204 LEU A N 1
ATOM 1616 C CA . LEU A 1 204 ? -7.16 -17.562 -16.516 1 84.81 204 LEU A CA 1
ATOM 1617 C C . LEU A 1 204 ? -7.34 -18.219 -15.148 1 84.81 204 LEU A C 1
ATOM 1619 O O . LEU A 1 204 ? -6.398 -18.266 -14.352 1 84.81 204 LEU A O 1
ATOM 1623 N N . ASP A 1 205 ? -8.492 -18.781 -14.922 1 85.31 205 ASP A N 1
ATOM 1624 C CA . ASP A 1 205 ? -8.758 -19.391 -13.617 1 85.31 205 ASP A CA 1
ATOM 1625 C C . ASP A 1 205 ? -9.359 -20.781 -13.781 1 85.31 205 ASP A C 1
ATOM 1627 O O . ASP A 1 205 ? -9.211 -21.625 -12.898 1 85.31 205 ASP A O 1
ATOM 1631 N N . GLY A 1 206 ? -10.078 -21.016 -14.781 1 88.88 206 GLY A N 1
ATOM 1632 C CA . GLY A 1 206 ? -10.883 -22.219 -14.906 1 88.88 206 GLY A CA 1
ATOM 1633 C C . GLY A 1 206 ? -10.211 -23.312 -15.727 1 88.88 206 GLY A C 1
ATOM 1634 O O . GLY A 1 206 ? -10.766 -24.391 -15.906 1 88.88 206 GLY A O 1
ATOM 1635 N N . GLU A 1 207 ? -9.055 -23.141 -16.188 1 92.75 207 GLU A N 1
ATOM 1636 C CA . GLU A 1 207 ? -8.383 -24.109 -17.031 1 92.75 207 GLU A CA 1
ATOM 1637 C C . GLU A 1 207 ? -8.125 -25.406 -16.281 1 92.75 207 GLU A C 1
ATOM 1639 O O . GLU A 1 207 ? -8.195 -26.5 -16.844 1 92.75 207 GLU A O 1
ATOM 1644 N N . PHE A 1 208 ? -7.777 -25.297 -15.039 1 88.44 208 PHE A N 1
ATOM 1645 C CA . PHE A 1 208 ? -7.516 -26.484 -14.242 1 88.44 208 PHE A CA 1
ATOM 1646 C C . PHE A 1 208 ? -8.789 -27.297 -14.07 1 88.44 208 PHE A C 1
ATOM 1648 O O . PHE A 1 208 ? -8.727 -28.531 -13.945 1 88.44 208 PHE A O 1
ATOM 1655 N N . LYS A 1 209 ? -9.922 -26.656 -14.086 1 88.12 209 LYS A N 1
ATOM 1656 C CA . LYS A 1 209 ? -11.195 -27.375 -13.984 1 88.12 209 LYS A CA 1
ATOM 1657 C C . LYS A 1 209 ? -11.461 -28.203 -15.242 1 88.12 209 LYS A C 1
ATOM 1659 O O . LYS A 1 209 ? -11.984 -29.312 -15.156 1 88.12 209 LYS A O 1
ATOM 1664 N N . VAL A 1 210 ? -11.07 -27.609 -16.344 1 91.75 210 VAL A N 1
ATOM 1665 C CA . VAL A 1 210 ? -11.211 -28.344 -17.594 1 91.75 210 VAL A CA 1
ATOM 1666 C C . VAL A 1 210 ? -10.32 -29.578 -17.562 1 91.75 210 VAL A C 1
ATOM 1668 O O . VAL A 1 210 ? -10.758 -30.672 -17.938 1 91.75 210 VAL A O 1
ATOM 1671 N N . MET A 1 211 ? -9.164 -29.406 -17.109 1 90.94 211 MET A N 1
ATOM 1672 C CA . MET A 1 211 ? -8.227 -30.516 -16.984 1 90.94 211 MET A CA 1
ATOM 1673 C C . MET A 1 211 ? -8.773 -31.578 -16.047 1 90.94 211 MET A C 1
ATOM 1675 O O . MET A 1 211 ? -8.648 -32.781 -16.312 1 90.94 211 MET A O 1
ATOM 1679 N N . GLY A 1 212 ? -9.352 -31.156 -14.953 1 85.88 212 GLY A N 1
ATOM 1680 C CA . GLY A 1 212 ? -9.914 -32.062 -13.969 1 85.88 212 GLY A CA 1
ATOM 1681 C C . GLY A 1 212 ? -11.156 -32.781 -14.461 1 85.88 212 GLY A C 1
ATOM 1682 O O . GLY A 1 212 ? -11.43 -33.906 -14.039 1 85.88 212 GLY A O 1
ATOM 1683 N N . MET A 1 213 ? -11.844 -32.188 -15.359 1 86.12 213 MET A N 1
ATOM 1684 C CA . MET A 1 213 ? -13.086 -32.75 -15.914 1 86.12 213 MET A CA 1
ATOM 1685 C C . MET A 1 213 ? -12.781 -33.75 -17.016 1 86.12 213 MET A C 1
ATOM 1687 O O . MET A 1 213 ? -13.562 -34.688 -17.219 1 86.12 213 MET A O 1
ATOM 1691 N N . ALA A 1 214 ? -11.727 -33.656 -17.625 1 90.25 214 ALA A N 1
ATOM 1692 C CA . ALA A 1 214 ? -11.367 -34.375 -18.844 1 90.25 214 ALA A CA 1
ATOM 1693 C C . ALA A 1 214 ? -11.375 -35.875 -18.609 1 90.25 214 ALA A C 1
ATOM 1695 O O . ALA A 1 214 ? -11.867 -36.656 -19.438 1 90.25 214 ALA A O 1
ATOM 1696 N N . PRO A 1 215 ? -10.891 -36.344 -17.438 1 86.06 215 PRO A N 1
ATOM 1697 C CA . PRO A 1 215 ? -10.828 -37.781 -17.219 1 86.06 215 PRO A CA 1
ATOM 1698 C C . PRO A 1 215 ? -12.203 -38.438 -17.156 1 86.06 215 PRO A C 1
ATOM 1700 O O . PRO A 1 215 ? -12.32 -39.656 -17.281 1 86.06 215 PRO A O 1
ATOM 1703 N N . TYR A 1 216 ? -13.219 -37.688 -16.984 1 86.56 216 TYR A N 1
ATOM 1704 C CA . TYR A 1 216 ? -14.57 -38.25 -16.844 1 86.56 216 TYR A CA 1
ATOM 1705 C C . TYR A 1 216 ? -15.258 -38.312 -18.203 1 86.56 216 TYR A C 1
ATOM 1707 O O . TYR A 1 216 ? -16.344 -38.906 -18.328 1 86.56 216 TYR A O 1
ATOM 1715 N N . GLY A 1 217 ? -14.586 -37.812 -19.219 1 90.75 217 GLY A N 1
ATOM 1716 C CA . GLY A 1 217 ? -15.148 -37.875 -20.562 1 90.75 217 GLY A CA 1
ATOM 1717 C C . GLY A 1 217 ? -14.414 -38.812 -21.484 1 90.75 217 GLY A C 1
ATOM 1718 O O . GLY A 1 217 ? -13.461 -39.469 -21.062 1 90.75 217 GLY A O 1
ATOM 1719 N N . ASP A 1 218 ? -15.016 -38.906 -22.703 1 94.19 218 ASP A N 1
ATOM 1720 C CA . ASP A 1 218 ? -14.422 -39.719 -23.766 1 94.19 218 ASP A CA 1
ATOM 1721 C C . ASP A 1 218 ? -13.914 -38.812 -24.906 1 94.19 218 ASP A C 1
ATOM 1723 O O . ASP A 1 218 ? -14.711 -38.25 -25.672 1 94.19 218 ASP A O 1
ATOM 1727 N N . ALA A 1 219 ? -12.641 -38.812 -25.062 1 95.12 219 ALA A N 1
ATOM 1728 C CA . ALA A 1 219 ? -12 -37.906 -26.016 1 95.12 219 ALA A CA 1
ATOM 1729 C C . ALA A 1 219 ? -12.273 -38.344 -27.453 1 95.12 219 ALA A C 1
ATOM 1731 O O . ALA A 1 219 ? -12.094 -37.562 -28.391 1 95.12 219 ALA A O 1
ATOM 1732 N N . SER A 1 220 ? -12.734 -39.531 -27.641 1 95.44 220 SER A N 1
ATOM 1733 C CA . SER A 1 220 ? -12.938 -40.062 -28.984 1 95.44 220 SER A CA 1
ATOM 1734 C C . SER A 1 220 ? -14.328 -39.719 -29.516 1 95.44 220 SER A C 1
ATOM 1736 O O . SER A 1 220 ? -14.594 -39.875 -30.703 1 95.44 220 SER A O 1
ATOM 1738 N N . LYS A 1 221 ? -15.172 -39.281 -28.672 1 95.12 221 LYS A N 1
ATOM 1739 C CA . LYS A 1 221 ? -16.562 -39.062 -29.047 1 95.12 221 LYS A CA 1
ATOM 1740 C C . LYS A 1 221 ? -16.688 -37.844 -29.984 1 95.12 221 LYS A C 1
ATOM 1742 O O . LYS A 1 221 ? -17.578 -37.812 -30.828 1 95.12 221 LYS A O 1
ATOM 1747 N N . TYR A 1 222 ? -15.836 -36.844 -29.797 1 95.38 222 TYR A N 1
ATOM 1748 C CA . TYR A 1 222 ? -15.906 -35.656 -30.625 1 95.38 222 TYR A CA 1
ATOM 1749 C C . TYR A 1 222 ? -14.539 -35.281 -31.188 1 95.38 222 TYR A C 1
ATOM 1751 O O . TYR A 1 222 ? -13.555 -35.219 -30.438 1 95.38 222 TYR A O 1
ATOM 1759 N N . ASP A 1 223 ? -14.516 -35.031 -32.438 1 96.25 223 ASP A N 1
ATOM 1760 C CA . ASP A 1 223 ? -13.273 -34.656 -33.125 1 96.25 223 ASP A CA 1
ATOM 1761 C C . ASP A 1 223 ? -13.016 -33.156 -33.062 1 96.25 223 ASP A C 1
ATOM 1763 O O . ASP A 1 223 ? -13.672 -32.406 -33.75 1 96.25 223 ASP A O 1
ATOM 1767 N N . PHE A 1 224 ? -12.031 -32.75 -32.312 1 97.56 224 PHE A N 1
ATOM 1768 C CA . PHE A 1 224 ? -11.719 -31.344 -32.156 1 97.56 224 PHE A CA 1
ATOM 1769 C C . PHE A 1 224 ? -10.555 -30.938 -33.031 1 97.56 224 PHE A C 1
ATOM 1771 O O . PHE A 1 224 ? -10.016 -29.844 -32.906 1 97.56 224 PHE A O 1
ATOM 1778 N N . SER A 1 225 ? -10.188 -31.672 -34.031 1 96.19 225 SER A N 1
ATOM 1779 C CA . SER A 1 225 ? -9.016 -31.438 -34.875 1 96.19 225 SER A CA 1
ATOM 1780 C C . SER A 1 225 ? -9.203 -30.188 -35.75 1 96.19 225 SER A C 1
ATOM 1782 O O . SER A 1 225 ? -8.234 -29.641 -36.25 1 96.19 225 SER A O 1
ATOM 1784 N N . ARG A 1 226 ? -10.398 -29.75 -35.906 1 96.25 226 ARG A N 1
ATOM 1785 C CA . ARG A 1 226 ? -10.633 -28.578 -36.719 1 96.25 226 ARG A CA 1
ATOM 1786 C C . ARG A 1 226 ? -10.273 -27.297 -36 1 96.25 226 ARG A C 1
ATOM 1788 O O . ARG A 1 226 ? -10.125 -26.234 -36.625 1 96.25 226 ARG A O 1
ATOM 1795 N N . LEU A 1 227 ? -10.148 -27.391 -34.719 1 98.44 227 LEU A N 1
ATOM 1796 C CA . LEU A 1 227 ? -9.859 -26.203 -33.938 1 98.44 227 LEU A CA 1
ATOM 1797 C C . LEU A 1 227 ? -8.43 -25.734 -34.156 1 98.44 227 LEU A C 1
ATOM 1799 O O . LEU A 1 227 ? -8.148 -24.531 -34.062 1 98.44 227 LEU A O 1
ATOM 1803 N N . ALA A 1 228 ? -7.496 -26.625 -34.406 1 98.5 228 ALA A N 1
ATOM 1804 C CA . ALA A 1 228 ? -6.086 -26.281 -34.531 1 98.5 228 ALA A CA 1
ATOM 1805 C C . ALA A 1 228 ? -5.32 -27.391 -35.25 1 98.5 228 ALA A C 1
ATOM 1807 O O . ALA A 1 228 ? -5.656 -28.562 -35.125 1 98.5 228 ALA A O 1
ATOM 1808 N N . THR A 1 229 ? -4.297 -27.016 -35.938 1 97.44 229 THR A N 1
ATOM 1809 C CA . THR A 1 229 ? -3.434 -27.984 -36.625 1 97.44 229 THR A CA 1
ATOM 1810 C C . THR A 1 229 ? -1.967 -27.594 -36.469 1 97.44 229 THR A C 1
ATOM 1812 O O . THR A 1 229 ? -1.654 -26.406 -36.281 1 97.44 229 THR A O 1
ATOM 1815 N N . PHE A 1 230 ? -1.117 -28.516 -36.406 1 98.06 230 PHE A N 1
ATOM 1816 C CA . PHE A 1 230 ? 0.323 -28.312 -36.531 1 98.06 230 PHE A CA 1
ATOM 1817 C C . PHE A 1 230 ? 0.873 -29.078 -37.719 1 98.06 230 PHE A C 1
ATOM 1819 O O . PHE A 1 230 ? 0.979 -30.312 -37.688 1 98.06 230 PHE A O 1
ATOM 1826 N N . GLU A 1 231 ? 1.183 -28.359 -38.781 1 96.5 231 GLU A N 1
ATOM 1827 C CA . GLU A 1 231 ? 1.68 -28.922 -40.031 1 96.5 231 GLU A CA 1
ATOM 1828 C C . GLU A 1 231 ? 2.857 -28.109 -40.562 1 96.5 231 GLU A C 1
ATOM 1830 O O . GLU A 1 231 ? 2.865 -26.875 -40.469 1 96.5 231 GLU A O 1
ATOM 1835 N N . ASN A 1 232 ? 3.824 -28.766 -41.062 1 95.31 232 ASN A N 1
ATOM 1836 C CA . ASN A 1 232 ? 5 -28.141 -41.656 1 95.31 232 ASN A CA 1
ATOM 1837 C C . ASN A 1 232 ? 5.656 -27.156 -40.688 1 95.31 232 ASN A C 1
ATOM 1839 O O . ASN A 1 232 ? 6.023 -26.047 -41.094 1 95.31 232 ASN A O 1
ATOM 1843 N N . GLY A 1 233 ? 5.566 -27.469 -39.438 1 96.75 233 GLY A N 1
ATOM 1844 C CA . GLY A 1 233 ? 6.262 -26.672 -38.438 1 96.75 233 GLY A CA 1
ATOM 1845 C C . GLY A 1 233 ? 5.492 -25.422 -38.031 1 96.75 233 GLY A C 1
ATOM 1846 O O . GLY A 1 233 ? 6.035 -24.547 -37.344 1 96.75 233 GLY A O 1
ATOM 1847 N N . GLU A 1 234 ? 4.223 -25.406 -38.438 1 97.38 234 GLU A N 1
ATOM 1848 C CA . GLU A 1 234 ? 3.424 -24.219 -38.125 1 97.38 234 GLU A CA 1
ATOM 1849 C C . GLU A 1 234 ? 2.158 -24.594 -37.344 1 97.38 234 GLU A C 1
ATOM 1851 O O . GLU A 1 234 ? 1.462 -25.531 -37.719 1 97.38 234 GLU A O 1
ATOM 1856 N N . LEU A 1 235 ? 1.931 -23.906 -36.25 1 98.31 235 LEU A N 1
ATOM 1857 C CA . LEU A 1 235 ? 0.674 -24.016 -35.531 1 98.31 235 LEU A CA 1
ATOM 1858 C C . LEU A 1 235 ? -0.36 -23.047 -36.062 1 98.31 235 LEU A C 1
ATOM 1860 O O . LEU A 1 235 ? -0.079 -21.844 -36.219 1 98.31 235 LEU A O 1
ATOM 1864 N N . VAL A 1 236 ? -1.493 -23.516 -36.438 1 98.12 236 VAL A N 1
ATOM 1865 C CA . VAL A 1 236 ? -2.557 -22.641 -36.938 1 98.12 236 VAL A CA 1
ATOM 1866 C C . VAL A 1 236 ? -3.842 -22.906 -36.125 1 98.12 236 VAL A C 1
ATOM 1868 O O . VAL A 1 236 ? -4.344 -24.031 -36.125 1 98.12 236 VAL A O 1
ATOM 1871 N N . ILE A 1 237 ? -4.316 -21.906 -35.5 1 98.56 237 ILE A N 1
ATOM 1872 C CA . ILE A 1 237 ? -5.609 -21.969 -34.844 1 98.56 237 ILE A CA 1
ATOM 1873 C C . ILE A 1 237 ? -6.715 -21.531 -35.781 1 98.56 237 ILE A C 1
ATOM 1875 O O . ILE A 1 237 ? -6.547 -20.578 -36.562 1 98.56 237 ILE A O 1
ATOM 1879 N N . ASN A 1 238 ? -7.816 -22.25 -35.781 1 98.38 238 ASN A N 1
ATOM 1880 C CA . ASN A 1 238 ? -8.969 -21.891 -36.625 1 98.38 238 ASN A CA 1
ATOM 1881 C C . ASN A 1 238 ? -9.703 -20.672 -36.062 1 98.38 238 ASN A C 1
ATOM 1883 O O . ASN A 1 238 ? -10.633 -20.812 -35.25 1 98.38 238 ASN A O 1
ATOM 1887 N N . THR A 1 239 ? -9.438 -19.516 -36.656 1 97.5 239 THR A N 1
ATOM 1888 C CA . THR A 1 239 ? -9.961 -18.266 -36.125 1 97.5 239 THR A CA 1
ATOM 1889 C C . THR A 1 239 ? -11.398 -18.047 -36.562 1 97.5 239 THR A C 1
ATOM 1891 O O . THR A 1 239 ? -11.969 -16.984 -36.344 1 97.5 239 THR A O 1
ATOM 1894 N N . GLU A 1 240 ? -11.938 -19 -37.219 1 97.44 240 GLU A N 1
ATOM 1895 C CA . GLU A 1 240 ? -13.383 -18.969 -37.469 1 97.44 240 GLU A CA 1
ATOM 1896 C C . GLU A 1 240 ? -14.148 -19.469 -36.25 1 97.44 240 GLU A C 1
ATOM 1898 O O . GLU A 1 240 ? -15.32 -19.141 -36.062 1 97.44 240 GLU A O 1
ATOM 1903 N N . LEU A 1 241 ? -13.445 -20.203 -35.438 1 98.19 241 LEU A N 1
ATOM 1904 C CA . LEU A 1 241 ? -14.125 -20.844 -34.312 1 98.19 241 LEU A CA 1
ATOM 1905 C C . LEU A 1 241 ? -13.617 -20.297 -33 1 98.19 241 LEU A C 1
ATOM 1907 O O . LEU A 1 241 ? -14.406 -20.062 -32.062 1 98.19 241 LEU A O 1
ATOM 1911 N N . ALA A 1 242 ? -12.297 -20.125 -32.844 1 98.19 242 ALA A N 1
ATOM 1912 C CA . ALA A 1 242 ? -11.734 -19.781 -31.547 1 98.19 242 ALA A CA 1
ATOM 1913 C C . ALA A 1 242 ? -10.578 -18.797 -31.703 1 98.19 242 ALA A C 1
ATOM 1915 O O . ALA A 1 242 ? -10.078 -18.578 -32.812 1 98.19 242 ALA A O 1
ATOM 1916 N N . ASN A 1 243 ? -10.141 -18.125 -30.578 1 98.19 243 ASN A N 1
ATOM 1917 C CA . ASN A 1 243 ? -9.109 -17.094 -30.547 1 98.19 243 ASN A CA 1
ATOM 1918 C C . ASN A 1 243 ? -9.461 -15.906 -31.438 1 98.19 243 ASN A C 1
ATOM 1920 O O . ASN A 1 243 ? -8.633 -15.453 -32.219 1 98.19 243 ASN A O 1
ATOM 1924 N N . VAL A 1 244 ? -10.664 -15.477 -31.281 1 97.19 244 VAL A N 1
ATOM 1925 C CA . VAL A 1 244 ? -11.172 -14.43 -32.156 1 97.19 244 VAL A CA 1
ATOM 1926 C C . VAL A 1 244 ? -11.242 -13.102 -31.406 1 97.19 244 VAL A C 1
ATOM 1928 O O . VAL A 1 244 ? -11.242 -13.086 -30.172 1 97.19 244 VAL A O 1
ATOM 1931 N N . ILE A 1 245 ? -11.258 -12.047 -32.125 1 95.06 245 ILE A N 1
ATOM 1932 C CA . ILE A 1 245 ? -11.367 -10.711 -31.562 1 95.06 245 ILE A CA 1
ATOM 1933 C C . ILE A 1 245 ? -12.398 -9.898 -32.344 1 95.06 245 ILE A C 1
ATOM 1935 O O . ILE A 1 245 ? -12.938 -10.359 -33.344 1 95.06 245 ILE A O 1
ATOM 1939 N N . GLY A 1 246 ? -12.742 -8.844 -31.75 1 92.81 246 GLY A N 1
ATOM 1940 C CA . GLY A 1 246 ? -13.625 -7.906 -32.438 1 92.81 246 GLY A CA 1
ATOM 1941 C C . GLY A 1 246 ? -15.031 -8.453 -32.625 1 92.81 246 GLY A C 1
ATOM 1942 O O . GLY A 1 246 ? -15.617 -9.023 -31.719 1 92.81 246 GLY A O 1
ATOM 1943 N N . LEU A 1 247 ? -15.492 -8.352 -33.844 1 92.81 247 LEU A N 1
ATOM 1944 C CA . LEU A 1 247 ? -16.891 -8.641 -34.156 1 92.81 247 LEU A CA 1
ATOM 1945 C C . LEU A 1 247 ? -17.109 -10.148 -34.281 1 92.81 247 LEU A C 1
ATOM 1947 O O . LEU A 1 247 ? -18.25 -10.609 -34.25 1 92.81 247 LEU A O 1
ATOM 1951 N N . ARG A 1 248 ? -16.109 -10.93 -34.406 1 95.88 248 ARG A N 1
ATOM 1952 C CA . ARG A 1 248 ? -16.234 -12.375 -34.531 1 95.88 248 ARG A CA 1
ATOM 1953 C C . ARG A 1 248 ? -16.5 -13.031 -33.188 1 95.88 248 ARG A C 1
ATOM 1955 O O . ARG A 1 248 ? -16.828 -14.219 -33.125 1 95.88 248 ARG A O 1
ATOM 1962 N N . ARG A 1 249 ? -16.328 -12.273 -32.156 1 96.56 249 ARG A N 1
ATOM 1963 C CA . ARG A 1 249 ? -16.5 -12.82 -30.812 1 96.56 249 ARG A CA 1
ATOM 1964 C C . ARG A 1 249 ? -17.969 -13.102 -30.531 1 96.56 249 ARG A C 1
ATOM 1966 O O . ARG A 1 249 ? -18.844 -12.305 -30.875 1 96.56 249 ARG A O 1
ATOM 1973 N N . TYR A 1 250 ? -18.219 -14.219 -30.016 1 97.25 250 TYR A N 1
ATOM 1974 C CA . TYR A 1 250 ? -19.531 -14.445 -29.422 1 97.25 250 TYR A CA 1
ATOM 1975 C C . TYR A 1 250 ? -19.781 -13.516 -28.234 1 97.25 250 TYR A C 1
ATOM 1977 O O . TYR A 1 250 ? -18.875 -13.281 -27.438 1 97.25 250 TYR A O 1
ATOM 1985 N N . LYS A 1 251 ? -20.938 -12.867 -28.172 1 94.69 251 LYS A N 1
ATOM 1986 C CA . LYS A 1 251 ? -21.266 -11.945 -27.078 1 94.69 251 LYS A CA 1
ATOM 1987 C C . LYS A 1 251 ? -22.516 -12.406 -26.344 1 94.69 251 LYS A C 1
ATOM 1989 O O . LYS A 1 251 ? -23.469 -12.906 -26.953 1 94.69 251 LYS A O 1
ATOM 1994 N N . GLU A 1 252 ? -22.406 -12.383 -25.125 1 91.88 252 GLU A N 1
ATOM 1995 C CA . GLU A 1 252 ? -23.547 -12.68 -24.25 1 91.88 252 GLU A CA 1
ATOM 1996 C C . GLU A 1 252 ? -23.625 -11.688 -23.094 1 91.88 252 GLU A C 1
ATOM 1998 O O . GLU A 1 252 ? -22.656 -11.539 -22.344 1 91.88 252 GLU A O 1
ATOM 2003 N N . LYS A 1 253 ? -24.766 -10.945 -22.797 1 87.31 253 LYS A N 1
ATOM 2004 C CA . LYS A 1 253 ? -25.031 -10 -21.703 1 87.31 253 LYS A CA 1
ATOM 2005 C C . LYS A 1 253 ? -23.922 -8.945 -21.609 1 87.31 253 LYS A C 1
ATOM 2007 O O . LYS A 1 253 ? -23.375 -8.711 -20.531 1 87.31 253 LYS A O 1
ATOM 2012 N N . GLY A 1 254 ? -23.375 -8.523 -22.844 1 85.81 254 GLY A N 1
ATOM 2013 C CA . GLY A 1 254 ? -22.406 -7.434 -22.891 1 85.81 254 GLY A CA 1
ATOM 2014 C C . GLY A 1 254 ? -20.969 -7.906 -22.766 1 85.81 254 GLY A C 1
ATOM 2015 O O . GLY A 1 254 ? -20.047 -7.105 -22.859 1 85.81 254 GLY A O 1
ATOM 2016 N N . LYS A 1 255 ? -20.781 -9.18 -22.609 1 89.94 255 LYS A N 1
ATOM 2017 C CA . LYS A 1 255 ? -19.438 -9.742 -22.5 1 89.94 255 LYS A CA 1
ATOM 2018 C C . LYS A 1 255 ? -19.031 -10.453 -23.797 1 89.94 255 LYS A C 1
ATOM 2020 O O . LYS A 1 255 ? -19.828 -11.195 -24.375 1 89.94 255 LYS A O 1
ATOM 2025 N N . GLY A 1 256 ? -17.891 -10.164 -24.219 1 94.31 256 GLY A N 1
ATOM 2026 C CA . GLY A 1 256 ? -17.328 -10.859 -25.375 1 94.31 256 GLY A CA 1
ATOM 2027 C C . GLY A 1 256 ? -16.422 -12.016 -24.984 1 94.31 256 GLY A C 1
ATOM 2028 O O . GLY A 1 256 ? -15.68 -11.93 -24.016 1 94.31 256 GLY A O 1
ATOM 2029 N N . PHE A 1 257 ? -16.516 -13.117 -25.781 1 96.38 257 PHE A N 1
ATOM 2030 C CA . PHE A 1 257 ? -15.727 -14.312 -25.516 1 96.38 257 PHE A CA 1
ATOM 2031 C C . PHE A 1 257 ? -14.68 -14.531 -26.594 1 96.38 257 PHE A C 1
ATOM 2033 O O . PHE A 1 257 ? -14.719 -13.883 -27.641 1 96.38 257 PHE A O 1
ATOM 2040 N N . TYR A 1 258 ? -13.773 -15.453 -26.359 1 96.25 258 TYR A N 1
ATOM 2041 C CA . TYR A 1 258 ? -12.68 -15.672 -27.297 1 96.25 258 TYR A CA 1
ATOM 2042 C C . TYR A 1 258 ? -13.016 -16.797 -28.266 1 96.25 258 TYR A C 1
ATOM 2044 O O . TYR A 1 258 ? -12.117 -17.438 -28.844 1 96.25 258 TYR A O 1
ATOM 2052 N N . PHE A 1 259 ? -14.305 -17.125 -28.406 1 98 259 PHE A N 1
ATOM 2053 C CA . PHE A 1 259 ? -14.805 -18.031 -29.422 1 98 259 PHE A CA 1
ATOM 2054 C C . PHE A 1 259 ? -15.938 -17.375 -30.219 1 98 259 PHE A C 1
ATOM 2056 O O . PHE A 1 259 ? -16.469 -16.344 -29.812 1 98 259 PHE A O 1
ATOM 2063 N N . SER A 1 260 ? -16.266 -18.016 -31.344 1 97.94 260 SER A N 1
ATOM 2064 C CA . SER A 1 260 ? -17.203 -17.391 -32.281 1 97.94 260 SER A CA 1
ATOM 2065 C C . SER A 1 260 ? -18.578 -18.047 -32.188 1 97.94 260 SER A C 1
ATOM 2067 O O . SER A 1 260 ? -18.734 -19.109 -31.609 1 97.94 260 SER A O 1
ATOM 2069 N N . PRO A 1 261 ? -19.562 -17.391 -32.781 1 97.56 261 PRO A N 1
ATOM 2070 C CA . PRO A 1 261 ? -20.891 -18.031 -32.906 1 97.56 261 PRO A CA 1
ATOM 2071 C C . PRO A 1 261 ? -20.828 -19.344 -33.688 1 97.56 261 PRO A C 1
ATOM 2073 O O . PRO A 1 261 ? -21.656 -20.234 -33.438 1 97.56 261 PRO A O 1
ATOM 2076 N N . LYS A 1 262 ? -19.891 -19.469 -34.562 1 97.94 262 LYS A N 1
ATOM 2077 C CA . LYS A 1 262 ? -19.75 -20.688 -35.344 1 97.94 262 LYS A CA 1
ATOM 2078 C C . LYS A 1 262 ? -19.391 -21.891 -34.469 1 97.94 262 LYS A C 1
ATOM 2080 O O . LYS A 1 262 ? -19.766 -23.016 -34.781 1 97.94 262 LYS A O 1
ATOM 2085 N N . LEU A 1 263 ? -18.672 -21.609 -33.375 1 98.12 263 LEU A N 1
ATOM 2086 C CA . LEU A 1 263 ? -18.375 -22.656 -32.438 1 98.12 263 LEU A CA 1
ATOM 2087 C C . LEU A 1 263 ? -19.656 -23.156 -31.75 1 98.12 263 LEU A C 1
ATOM 2089 O O . LEU A 1 263 ? -19.828 -24.359 -31.547 1 98.12 263 LEU A O 1
ATOM 2093 N N . ILE A 1 264 ? -20.516 -22.266 -31.453 1 96.5 264 ILE A N 1
ATOM 2094 C CA . ILE A 1 264 ? -21.812 -22.578 -30.844 1 96.5 264 ILE A CA 1
ATOM 2095 C C . ILE A 1 264 ? -22.656 -23.406 -31.812 1 96.5 264 ILE A C 1
ATOM 2097 O O . ILE A 1 264 ? -23.312 -24.359 -31.406 1 96.5 264 ILE A O 1
ATOM 2101 N N . GLU A 1 265 ? -22.656 -23 -33.031 1 97.25 265 GLU A N 1
ATOM 2102 C CA . GLU A 1 265 ? -23.375 -23.734 -34.062 1 97.25 265 GLU A CA 1
ATOM 2103 C C . GLU A 1 265 ? -22.859 -25.172 -34.188 1 97.25 265 GLU A C 1
ATOM 2105 O O . GLU A 1 265 ? -23.641 -26.094 -34.406 1 97.25 265 GLU A O 1
ATOM 2110 N N . TRP A 1 266 ? -21.609 -25.297 -33.969 1 97.19 266 TRP A N 1
ATOM 2111 C CA . TRP A 1 266 ? -20.953 -26.594 -34.125 1 97.19 266 TRP A CA 1
ATOM 2112 C C . TRP A 1 266 ? -21.172 -27.469 -32.906 1 97.19 266 TRP A C 1
ATOM 2114 O O . TRP A 1 266 ? -21.562 -28.625 -33.031 1 97.19 266 TRP A O 1
ATOM 2124 N N . LEU A 1 267 ? -20.984 -26.922 -31.656 1 96.25 267 LEU A N 1
ATOM 2125 C CA . LEU A 1 267 ? -20.906 -27.75 -30.469 1 96.25 267 LEU A CA 1
ATOM 2126 C C . LEU A 1 267 ? -22.172 -27.609 -29.625 1 96.25 267 LEU A C 1
ATOM 2128 O O . LEU A 1 267 ? -22.406 -28.406 -28.719 1 96.25 267 LEU A O 1
ATOM 2132 N N . GLY A 1 268 ? -23 -26.672 -29.953 1 94.31 268 GLY A N 1
ATOM 2133 C CA . GLY A 1 268 ? -24.156 -26.391 -29.141 1 94.31 268 GLY A CA 1
ATOM 2134 C C . GLY A 1 268 ? -23.938 -25.234 -28.172 1 94.31 268 GLY A C 1
ATOM 2135 O O . GLY A 1 268 ? -22.922 -24.547 -28.234 1 94.31 268 GLY A O 1
ATOM 2136 N N . PRO A 1 269 ? -24.875 -25.062 -27.312 1 92.31 269 PRO A N 1
ATOM 2137 C CA . PRO A 1 269 ? -24.812 -23.906 -26.422 1 92.31 269 PRO A CA 1
ATOM 2138 C C . PRO A 1 269 ? -23.688 -24 -25.391 1 92.31 269 PRO A C 1
ATOM 2140 O O . PRO A 1 269 ? -23.281 -25.109 -25.016 1 92.31 269 PRO A O 1
ATOM 2143 N N . LYS A 1 270 ? -23.188 -22.859 -25.047 1 92.69 270 LYS A N 1
ATOM 2144 C CA . LYS A 1 270 ? -22.203 -22.766 -23.969 1 92.69 270 LYS A CA 1
ATOM 2145 C C . LYS A 1 270 ? -22.734 -23.406 -22.688 1 92.69 270 LYS A C 1
ATOM 2147 O O . LYS A 1 270 ? -23.922 -23.312 -22.391 1 92.69 270 LYS A O 1
ATOM 2152 N N . ARG A 1 271 ? -21.828 -23.984 -21.906 1 91.94 271 ARG A N 1
ATOM 2153 C CA . ARG A 1 271 ? -22.203 -24.641 -20.656 1 91.94 271 ARG A CA 1
ATOM 2154 C C . ARG A 1 271 ? -22.641 -23.609 -19.625 1 91.94 271 ARG A C 1
ATOM 2156 O O . ARG A 1 271 ? -22.031 -22.531 -19.5 1 91.94 271 ARG A O 1
ATOM 2163 N N . GLU A 1 272 ? -23.766 -23.891 -18.922 1 84.12 272 GLU A N 1
ATOM 2164 C CA . GLU A 1 272 ? -24.234 -23.047 -17.828 1 84.12 272 GLU A CA 1
ATOM 2165 C C . GLU A 1 272 ? -24.469 -23.859 -16.562 1 84.12 272 GLU A C 1
ATOM 2167 O O . GLU A 1 272 ? -24.969 -24.984 -16.609 1 84.12 272 GLU A O 1
ATOM 2172 N N . GLY A 1 273 ? -24.109 -23.391 -15.469 1 69.38 273 GLY A N 1
ATOM 2173 C CA . GLY A 1 273 ? -24.375 -24 -14.172 1 69.38 273 GLY A CA 1
ATOM 2174 C C . GLY A 1 273 ? -23.453 -25.172 -13.859 1 69.38 273 GLY A C 1
ATOM 2175 O O . GLY A 1 273 ? -22.281 -25.172 -14.266 1 69.38 273 GLY A O 1
ATOM 2176 N N . ASP A 1 274 ? -23.844 -26.062 -12.875 1 61.34 274 ASP A N 1
ATOM 2177 C CA . ASP A 1 274 ? -23.016 -27.141 -12.359 1 61.34 274 ASP A CA 1
ATOM 2178 C C . ASP A 1 274 ? -23.281 -28.453 -13.109 1 61.34 274 ASP A C 1
ATOM 2180 O O . ASP A 1 274 ? -22.922 -29.531 -12.633 1 61.34 274 ASP A O 1
ATOM 2184 N N . ILE A 1 275 ? -23.938 -28.359 -14.32 1 59.06 275 ILE A N 1
ATOM 2185 C CA . ILE A 1 275 ? -24.328 -29.562 -15.047 1 59.06 275 ILE A CA 1
ATOM 2186 C C . ILE A 1 275 ? -23.094 -30.188 -15.695 1 59.06 275 ILE A C 1
ATOM 2188 O O . ILE A 1 275 ? -22.453 -29.578 -16.547 1 59.06 275 ILE A O 1
ATOM 2192 N N . ALA A 1 276 ? -22.281 -30.906 -14.93 1 60.31 276 ALA A N 1
ATOM 2193 C CA . ALA A 1 276 ? -21.078 -31.516 -15.5 1 60.31 276 ALA A CA 1
ATOM 2194 C C . ALA A 1 276 ? -21.438 -32.594 -16.531 1 60.31 276 ALA A C 1
ATOM 2196 O O . ALA A 1 276 ? -20.562 -33.25 -17.078 1 60.31 276 ALA A O 1
ATOM 2197 N N . ASP A 1 277 ? -22.688 -32.562 -16.984 1 71.75 277 ASP A N 1
ATOM 2198 C CA . ASP A 1 277 ? -22.922 -33.875 -17.609 1 71.75 277 ASP A CA 1
ATOM 2199 C C . ASP A 1 277 ? -22.719 -33.812 -19.125 1 71.75 277 ASP A C 1
ATOM 2201 O O . ASP A 1 277 ? -22.203 -32.812 -19.641 1 71.75 277 ASP A O 1
ATOM 2205 N N . GLU A 1 278 ? -23.391 -34.562 -19.922 1 81.75 278 GLU A N 1
ATOM 2206 C CA . GLU A 1 278 ? -23.266 -34.75 -21.359 1 81.75 278 GLU A CA 1
ATOM 2207 C C . GLU A 1 278 ? -23.828 -33.562 -22.125 1 81.75 278 GLU A C 1
ATOM 2209 O O . GLU A 1 278 ? -24.812 -32.969 -21.719 1 81.75 278 GLU A O 1
ATOM 2214 N N . PRO A 1 279 ? -23.047 -32.969 -23.109 1 92.38 279 PRO A N 1
ATOM 2215 C CA . PRO A 1 279 ? -21.844 -33.5 -23.75 1 92.38 279 PRO A CA 1
ATOM 2216 C C . PRO A 1 279 ? -20.562 -32.844 -23.281 1 92.38 279 PRO A C 1
ATOM 2218 O O . PRO A 1 279 ? -19.484 -33.125 -23.781 1 92.38 279 PRO A O 1
ATOM 2221 N N . TYR A 1 280 ? -20.625 -32 -22.328 1 93.12 280 TYR A N 1
ATOM 2222 C CA . TYR A 1 280 ? -19.547 -31.062 -22 1 93.12 280 TYR A CA 1
ATOM 2223 C C . TYR A 1 280 ? -18.344 -31.797 -21.422 1 93.12 280 TYR A C 1
ATOM 2225 O O . TYR A 1 280 ? -17.203 -31.391 -21.641 1 93.12 280 TYR A O 1
ATOM 2233 N N . ILE A 1 281 ? -18.547 -32.875 -20.75 1 91.12 281 ILE A N 1
ATOM 2234 C CA . ILE A 1 281 ? -17.438 -33.656 -20.203 1 91.12 281 ILE A CA 1
ATOM 2235 C C . ILE A 1 281 ? -16.594 -34.219 -21.344 1 91.12 281 ILE A C 1
ATOM 2237 O O . ILE A 1 281 ? -15.367 -34.312 -21.234 1 91.12 281 ILE A O 1
ATOM 2241 N N . HIS A 1 282 ? -17.25 -34.594 -22.438 1 94.94 282 HIS A N 1
ATOM 2242 C CA . HIS A 1 282 ? -16.562 -35.125 -23.594 1 94.94 282 HIS A CA 1
ATOM 2243 C C . HIS A 1 282 ? -15.797 -34.031 -24.328 1 94.94 282 HIS A C 1
ATOM 2245 O O . HIS A 1 282 ? -14.727 -34.281 -24.891 1 94.94 282 HIS A O 1
ATOM 2251 N N . TYR A 1 283 ? -16.406 -32.844 -24.312 1 96.5 283 TYR A N 1
ATOM 2252 C CA . TYR A 1 283 ? -15.711 -31.703 -24.922 1 96.5 283 TYR A CA 1
ATOM 2253 C C . TYR A 1 283 ? -14.422 -31.391 -24.156 1 96.5 283 TYR A C 1
ATOM 2255 O O . TYR A 1 283 ? -13.391 -31.109 -24.766 1 96.5 283 TYR A O 1
ATOM 2263 N N . ALA A 1 284 ? -14.531 -31.484 -22.828 1 94.5 284 ALA A N 1
ATOM 2264 C CA . ALA A 1 284 ? -13.344 -31.266 -22 1 94.5 284 ALA A CA 1
ATOM 2265 C C . ALA A 1 284 ? -12.266 -32.312 -22.297 1 94.5 284 ALA A C 1
ATOM 2267 O O . ALA A 1 284 ? -11.086 -31.969 -22.422 1 94.5 284 ALA A O 1
ATOM 2268 N N . ALA A 1 285 ? -12.672 -33.5 -22.438 1 95.25 285 ALA A N 1
ATOM 2269 C CA . ALA A 1 285 ? -11.758 -34.594 -22.734 1 95.25 285 ALA A CA 1
ATOM 2270 C C . ALA A 1 285 ? -11.102 -34.406 -24.109 1 95.25 285 ALA A C 1
ATOM 2272 O O . ALA A 1 285 ? -9.898 -34.625 -24.266 1 95.25 285 ALA A O 1
ATOM 2273 N N . SER A 1 286 ? -11.914 -34 -25.094 1 97.88 286 SER A N 1
ATOM 2274 C CA . SER A 1 286 ? -11.422 -33.812 -26.453 1 97.88 286 SER A CA 1
ATOM 2275 C C . SER A 1 286 ? -10.438 -32.656 -26.516 1 97.88 286 SER A C 1
ATOM 2277 O O . SER A 1 286 ? -9.43 -32.719 -27.219 1 97.88 286 SER A O 1
ATOM 2279 N N . MET A 1 287 ? -10.75 -31.609 -25.781 1 97.81 287 MET A N 1
ATOM 2280 C CA . MET A 1 287 ? -9.852 -30.453 -25.781 1 97.81 287 MET A CA 1
ATOM 2281 C C . MET A 1 287 ? -8.516 -30.812 -25.125 1 97.81 287 MET A C 1
ATOM 2283 O O . MET A 1 287 ? -7.461 -30.422 -25.625 1 97.81 287 MET A O 1
ATOM 2287 N N . GLN A 1 288 ? -8.578 -31.516 -23.984 1 97.12 288 GLN A N 1
ATOM 2288 C CA . GLN A 1 288 ? -7.355 -31.938 -23.328 1 97.12 288 GLN A CA 1
ATOM 2289 C C . GLN A 1 288 ? -6.512 -32.812 -24.234 1 97.12 288 GLN A C 1
ATOM 2291 O O . GLN A 1 288 ? -5.293 -32.656 -24.312 1 97.12 288 GLN A O 1
ATOM 2296 N N . ALA A 1 289 ? -7.148 -33.656 -24.922 1 97.81 289 ALA A N 1
ATOM 2297 C CA . ALA A 1 289 ? -6.453 -34.562 -25.844 1 97.81 289 ALA A CA 1
ATOM 2298 C C . ALA A 1 289 ? -5.789 -33.812 -26.984 1 97.81 289 ALA A C 1
ATOM 2300 O O . ALA A 1 289 ? -4.641 -34.062 -27.328 1 97.81 289 ALA A O 1
ATOM 2301 N N . LEU A 1 290 ? -6.551 -32.938 -27.562 1 98.25 290 LEU A N 1
ATOM 2302 C CA . LEU A 1 290 ? -6.008 -32.125 -28.641 1 98.25 290 LEU A CA 1
ATOM 2303 C C . LEU A 1 290 ? -4.816 -31.297 -28.172 1 98.25 290 LEU A C 1
ATOM 2305 O O . LEU A 1 290 ? -3.799 -31.219 -28.859 1 98.25 290 LEU A O 1
ATOM 2309 N N . PHE A 1 291 ? -4.98 -30.703 -27.031 1 98.31 291 PHE A N 1
ATOM 2310 C CA . PHE A 1 291 ? -3.936 -29.875 -26.438 1 98.31 291 PHE A CA 1
ATOM 2311 C C . PHE A 1 291 ? -2.652 -30.672 -26.25 1 98.31 291 PHE A C 1
ATOM 2313 O O . PHE A 1 291 ? -1.577 -30.234 -26.672 1 98.31 291 PHE A O 1
ATOM 2320 N N . GLU A 1 292 ? -2.744 -31.812 -25.609 1 98.06 292 GLU A N 1
ATOM 2321 C CA . GLU A 1 292 ? -1.589 -32.688 -25.359 1 98.06 292 GLU A CA 1
ATOM 2322 C C . GLU A 1 292 ? -0.948 -33.125 -26.672 1 98.06 292 GLU A C 1
ATOM 2324 O O . GLU A 1 292 ? 0.277 -33.094 -26.812 1 98.06 292 GLU A O 1
ATOM 2329 N N . LYS A 1 293 ? -1.771 -33.469 -27.594 1 98.19 293 LYS A N 1
ATOM 2330 C CA . LYS A 1 293 ? -1.282 -33.969 -28.891 1 98.19 293 LYS A CA 1
ATOM 2331 C C . LYS A 1 293 ? -0.451 -32.906 -29.594 1 98.19 293 LYS A C 1
ATOM 2333 O O . LYS A 1 293 ? 0.682 -33.156 -30 1 98.19 293 LYS A O 1
ATOM 2338 N N . LEU A 1 294 ? -1.001 -31.75 -29.719 1 98.62 294 LEU A N 1
ATOM 2339 C CA . LEU A 1 294 ? -0.335 -30.672 -30.438 1 98.62 294 LEU A CA 1
ATOM 2340 C C . LEU A 1 294 ? 0.909 -30.203 -29.703 1 98.62 294 LEU A C 1
ATOM 2342 O O . LEU A 1 294 ? 1.938 -29.922 -30.312 1 98.62 294 LEU A O 1
ATOM 2346 N N . ALA A 1 295 ? 0.822 -30.109 -28.375 1 98.69 295 ALA A N 1
ATOM 2347 C CA . ALA A 1 295 ? 1.975 -29.703 -27.578 1 98.69 295 ALA A CA 1
ATOM 2348 C C . ALA A 1 295 ? 3.143 -30.656 -27.766 1 98.69 295 ALA A C 1
ATOM 2350 O O . ALA A 1 295 ? 4.285 -30.234 -27.938 1 98.69 295 ALA A O 1
ATOM 2351 N N . LEU A 1 296 ? 2.855 -31.938 -27.734 1 98.5 296 LEU A N 1
ATOM 2352 C CA . LEU A 1 296 ? 3.896 -32.938 -27.859 1 98.5 296 LEU A CA 1
ATOM 2353 C C . LEU A 1 296 ? 4.461 -32.969 -29.281 1 98.5 296 LEU A C 1
ATOM 2355 O O . LEU A 1 296 ? 5.668 -33.125 -29.469 1 98.5 296 LEU A O 1
ATOM 2359 N N . GLN A 1 297 ? 3.611 -32.75 -30.297 1 98.44 297 GLN A N 1
ATOM 2360 C CA . GLN A 1 297 ? 4.074 -32.688 -31.688 1 98.44 297 GLN A CA 1
ATOM 2361 C C . GLN A 1 297 ? 5.039 -31.531 -31.875 1 98.44 297 GLN A C 1
ATOM 2363 O O . GLN A 1 297 ? 6.078 -31.672 -32.531 1 98.44 297 GLN A O 1
ATOM 2368 N N . MET A 1 298 ? 4.648 -30.453 -31.328 1 98.69 298 MET A N 1
ATOM 2369 C CA . MET A 1 298 ? 5.492 -29.266 -31.438 1 98.69 298 MET A CA 1
ATOM 2370 C C . MET A 1 298 ? 6.82 -29.469 -30.719 1 98.69 298 MET A C 1
ATOM 2372 O O . MET A 1 298 ? 7.875 -29.094 -31.234 1 98.69 298 MET A O 1
ATOM 2376 N N . MET A 1 299 ? 6.754 -30.047 -29.5 1 98.5 299 MET A N 1
ATOM 2377 C CA . MET A 1 299 ? 7.961 -30.328 -28.734 1 98.5 299 MET A CA 1
ATOM 2378 C C . MET A 1 299 ? 8.898 -31.25 -29.5 1 98.5 299 MET A C 1
ATOM 2380 O O . MET A 1 299 ? 10.102 -30.984 -29.594 1 98.5 299 MET A O 1
ATOM 2384 N N . ASP A 1 300 ? 8.359 -32.25 -30.141 1 98.06 300 ASP A N 1
ATOM 2385 C CA . ASP A 1 300 ? 9.148 -33.219 -30.906 1 98.06 300 ASP A CA 1
ATOM 2386 C C . ASP A 1 300 ? 9.812 -32.531 -32.094 1 98.06 300 ASP A C 1
ATOM 2388 O O . ASP A 1 300 ? 10.977 -32.781 -32.406 1 98.06 300 ASP A O 1
ATOM 2392 N N . HIS A 1 301 ? 9.062 -31.75 -32.75 1 98.44 301 HIS A N 1
ATOM 2393 C CA . HIS A 1 301 ? 9.539 -31.109 -34 1 98.44 301 HIS A CA 1
ATOM 2394 C C . HIS A 1 301 ? 10.672 -30.141 -33.688 1 98.44 301 HIS A C 1
ATOM 2396 O O . HIS A 1 301 ? 11.688 -30.141 -34.375 1 98.44 301 HIS A O 1
ATOM 2402 N N . TYR A 1 302 ? 10.57 -29.328 -32.688 1 98.69 302 TYR A N 1
ATOM 2403 C CA . TYR A 1 302 ? 11.508 -28.219 -32.531 1 98.69 302 TYR A CA 1
ATOM 2404 C C . TYR A 1 302 ? 12.578 -28.578 -31.5 1 98.69 302 TYR A C 1
ATOM 2406 O O . TYR A 1 302 ? 13.688 -28.047 -31.547 1 98.69 302 TYR A O 1
ATOM 2414 N N . LEU A 1 303 ? 12.258 -29.484 -30.516 1 98.62 303 LEU A N 1
ATOM 2415 C CA . LEU A 1 303 ? 13.172 -29.688 -29.391 1 98.62 303 LEU A CA 1
ATOM 2416 C C . LEU A 1 303 ? 13.672 -31.141 -29.375 1 98.62 303 LEU A C 1
ATOM 2418 O O . LEU A 1 303 ? 14.5 -31.5 -28.531 1 98.62 303 LEU A O 1
ATOM 2422 N N . GLY A 1 304 ? 13.211 -31.984 -30.25 1 97.94 304 GLY A N 1
ATOM 2423 C CA . GLY A 1 304 ? 13.516 -33.406 -30.266 1 97.94 304 GLY A CA 1
ATOM 2424 C C . GLY A 1 304 ? 15.008 -33.688 -30.25 1 97.94 304 GLY A C 1
ATOM 2425 O O . GLY A 1 304 ? 15.469 -34.562 -29.516 1 97.94 304 GLY A O 1
ATOM 2426 N N . ASP A 1 305 ? 15.766 -33 -31.062 1 97.62 305 ASP A N 1
ATOM 2427 C CA . ASP A 1 305 ? 17.203 -33.219 -31.156 1 97.62 305 ASP A CA 1
ATOM 2428 C C . ASP A 1 305 ? 17.906 -32.906 -29.844 1 97.62 305 ASP A C 1
ATOM 2430 O O . ASP A 1 305 ? 18.812 -33.656 -29.422 1 97.62 305 ASP A O 1
ATOM 2434 N N . ILE A 1 306 ? 17.531 -31.844 -29.234 1 97.69 306 ILE A N 1
ATOM 2435 C CA . ILE A 1 306 ? 18.125 -31.453 -27.969 1 97.69 306 ILE A CA 1
ATOM 2436 C C . ILE A 1 306 ? 17.797 -32.5 -26.891 1 97.69 306 ILE A C 1
ATOM 2438 O O . ILE A 1 306 ? 18.641 -32.844 -26.078 1 97.69 306 ILE A O 1
ATOM 2442 N N . LEU A 1 307 ? 16.562 -32.938 -26.891 1 97.81 307 LEU A N 1
ATOM 2443 C CA . LEU A 1 307 ? 16.109 -33.906 -25.906 1 97.81 307 LEU A CA 1
ATOM 2444 C C . LEU A 1 307 ? 16.859 -35.25 -26.062 1 97.81 307 LEU A C 1
ATOM 2446 O O . LEU A 1 307 ? 17.203 -35.875 -25.078 1 97.81 307 LEU A O 1
ATOM 2450 N N . LYS A 1 308 ? 17.156 -35.594 -27.266 1 97.19 308 LYS A N 1
ATOM 2451 C CA . LYS A 1 308 ? 17.922 -36.812 -27.516 1 97.19 308 LYS A CA 1
ATOM 2452 C C . LYS A 1 308 ? 19.359 -36.656 -27 1 97.19 308 LYS A C 1
ATOM 2454 O O . LYS A 1 308 ? 19.969 -37.656 -26.578 1 97.19 308 LYS A O 1
ATOM 2459 N N . GLU A 1 309 ? 19.797 -35.469 -27.094 1 96.81 309 GLU A N 1
ATOM 2460 C CA . GLU A 1 309 ? 21.172 -35.188 -26.703 1 96.81 309 GLU A CA 1
ATOM 2461 C C . GLU A 1 309 ? 21.328 -35.156 -25.188 1 96.81 309 GLU A C 1
ATOM 2463 O O . GLU A 1 309 ? 22.188 -35.844 -24.625 1 96.81 309 GLU A O 1
ATOM 2468 N N . THR A 1 310 ? 20.516 -34.406 -24.438 1 96.81 310 THR A N 1
ATOM 2469 C CA . THR A 1 310 ? 20.797 -34.156 -23.031 1 96.81 310 THR A CA 1
ATOM 2470 C C . THR A 1 310 ? 19.656 -34.688 -22.156 1 96.81 310 THR A C 1
ATOM 2472 O O . THR A 1 310 ? 19.844 -34.906 -20.953 1 96.81 310 THR A O 1
ATOM 2475 N N . GLY A 1 311 ? 18.406 -34.75 -22.75 1 97.44 311 GLY A N 1
ATOM 2476 C CA . GLY A 1 311 ? 17.234 -35.219 -22.016 1 97.44 311 GLY A CA 1
ATOM 2477 C C . GLY A 1 311 ? 16.75 -34.219 -20.984 1 97.44 311 GLY A C 1
ATOM 2478 O O . GLY A 1 311 ? 15.906 -34.562 -20.141 1 97.44 311 GLY A O 1
ATOM 2479 N N . LYS A 1 312 ? 17.328 -32.969 -21 1 97.88 312 LYS A N 1
ATOM 2480 C CA . LYS A 1 312 ? 16.922 -31.922 -20.047 1 97.88 312 LYS A CA 1
ATOM 2481 C C . LYS A 1 312 ? 15.961 -30.938 -20.703 1 97.88 312 LYS A C 1
ATOM 2483 O O . LYS A 1 312 ? 16.188 -30.5 -21.828 1 97.88 312 LYS A O 1
ATOM 2488 N N . ILE A 1 313 ? 14.852 -30.672 -20 1 98.56 313 ILE A N 1
ATOM 2489 C CA . ILE A 1 313 ? 13.883 -29.719 -20.547 1 98.56 313 ILE A CA 1
ATOM 2490 C C . ILE A 1 313 ? 13.344 -28.844 -19.422 1 98.56 313 ILE A C 1
ATOM 2492 O O . ILE A 1 313 ? 13.094 -29.312 -18.312 1 98.56 313 ILE A O 1
ATOM 2496 N N . ALA A 1 314 ? 13.359 -27.531 -19.625 1 98.69 314 ALA A N 1
ATOM 2497 C CA . ALA A 1 314 ? 12.734 -26.547 -18.766 1 98.69 314 ALA A CA 1
ATOM 2498 C C . ALA A 1 314 ? 11.453 -26 -19.391 1 98.69 314 ALA A C 1
ATOM 2500 O O . ALA A 1 314 ? 11.438 -25.672 -20.594 1 98.69 314 ALA A O 1
ATOM 2501 N N . PHE A 1 315 ? 10.383 -25.969 -18.641 1 98.81 315 PHE A N 1
ATOM 2502 C CA . PHE A 1 315 ? 9.07 -25.656 -19.188 1 98.81 315 PHE A CA 1
ATOM 2503 C C . PHE A 1 315 ? 8.391 -24.578 -18.359 1 98.81 315 PHE A C 1
ATOM 2505 O O . PHE A 1 315 ? 8.359 -24.656 -17.125 1 98.81 315 PHE A O 1
ATOM 2512 N N . ALA A 1 316 ? 7.918 -23.453 -18.984 1 98.56 316 ALA A N 1
ATOM 2513 C CA . ALA A 1 316 ? 7.168 -22.375 -18.328 1 98.56 316 ALA A CA 1
ATOM 2514 C C . ALA A 1 316 ? 6.055 -21.859 -19.234 1 98.56 316 ALA A C 1
ATOM 2516 O O . ALA A 1 316 ? 5.809 -22.422 -20.312 1 98.56 316 ALA A O 1
ATOM 2517 N N . GLY A 1 317 ? 5.375 -20.812 -18.797 1 98.25 317 GLY A N 1
ATOM 2518 C CA . GLY A 1 317 ? 4.125 -20.391 -19.406 1 98.25 317 GLY A CA 1
ATOM 2519 C C . GLY A 1 317 ? 2.902 -20.969 -18.703 1 98.25 317 GLY A C 1
ATOM 2520 O O . GLY A 1 317 ? 2.973 -22.031 -18.094 1 98.25 317 GLY A O 1
ATOM 2521 N N . GLY A 1 318 ? 1.87 -20.328 -18.875 1 97.31 318 GLY A N 1
ATOM 2522 C CA . GLY A 1 318 ? 0.677 -20.734 -18.156 1 97.31 318 GLY A CA 1
ATOM 2523 C C . GLY A 1 318 ? 0.307 -22.188 -18.406 1 97.31 318 GLY A C 1
ATOM 2524 O O . GLY A 1 318 ? -0.213 -22.859 -17.516 1 97.31 318 GLY A O 1
ATOM 2525 N N . CYS A 1 319 ? 0.551 -22.672 -19.547 1 98 319 CYS A N 1
ATOM 2526 C CA . CYS A 1 319 ? 0.156 -24.031 -19.922 1 98 319 CYS A CA 1
ATOM 2527 C C . CYS A 1 319 ? 1.059 -25.062 -19.25 1 98 319 CYS A C 1
ATOM 2529 O O . CYS A 1 319 ? 0.728 -26.25 -19.219 1 98 319 CYS A O 1
ATOM 2531 N N . ALA A 1 320 ? 2.174 -24.594 -18.719 1 98.31 320 ALA A N 1
ATOM 2532 C CA . ALA A 1 320 ? 3.066 -25.516 -18.016 1 98.31 320 ALA A CA 1
ATOM 2533 C C . ALA A 1 320 ? 2.43 -26 -16.719 1 98.31 320 ALA A C 1
ATOM 2535 O O . ALA A 1 320 ? 2.902 -26.969 -16.109 1 98.31 320 ALA A O 1
ATOM 2536 N N . LEU A 1 321 ? 1.354 -25.391 -16.344 1 96.75 321 LEU A N 1
ATOM 2537 C CA . LEU A 1 321 ? 0.623 -25.828 -15.148 1 96.75 321 LEU A CA 1
ATOM 2538 C C . LEU A 1 321 ? -0.274 -27.016 -15.477 1 96.75 321 LEU A C 1
ATOM 2540 O O . LEU A 1 321 ? -0.915 -27.578 -14.578 1 96.75 321 LEU A O 1
ATOM 2544 N N . ASN A 1 322 ? -0.344 -27.422 -16.75 1 97 322 ASN A N 1
ATOM 2545 C CA . ASN A 1 322 ? -1.059 -28.641 -17.109 1 97 322 ASN A CA 1
ATOM 2546 C C . ASN A 1 322 ? -0.283 -29.891 -16.703 1 97 322 ASN A C 1
ATOM 2548 O O . ASN A 1 322 ? 0.533 -30.406 -17.484 1 97 322 ASN A O 1
ATOM 2552 N N . VAL A 1 323 ? -0.654 -30.422 -15.594 1 95.44 323 VAL A N 1
ATOM 2553 C CA . VAL A 1 323 ? 0.126 -31.484 -14.961 1 95.44 323 VAL A CA 1
ATOM 2554 C C . VAL A 1 323 ? -0.036 -32.781 -15.742 1 95.44 323 VAL A C 1
ATOM 2556 O O . VAL A 1 323 ? 0.831 -33.656 -15.688 1 95.44 323 VAL A O 1
ATOM 2559 N N . LYS A 1 324 ? -1.105 -32.906 -16.484 1 94.12 324 LYS A N 1
ATOM 2560 C CA . LYS A 1 324 ? -1.307 -34.094 -17.312 1 94.12 324 LYS A CA 1
ATOM 2561 C C . LYS A 1 324 ? -0.333 -34.094 -18.5 1 94.12 324 LYS A C 1
ATOM 2563 O O . LYS A 1 324 ? 0.216 -35.156 -18.844 1 94.12 324 LYS A O 1
ATOM 2568 N N . LEU A 1 325 ? -0.2 -32.938 -19.109 1 97.5 325 LEU A N 1
ATOM 2569 C CA . LEU A 1 325 ? 0.813 -32.844 -20.156 1 97.5 325 LEU A CA 1
ATOM 2570 C C . LEU A 1 325 ? 2.199 -33.156 -19.594 1 97.5 325 LEU A C 1
ATOM 2572 O O . LEU A 1 325 ? 2.977 -33.875 -20.234 1 97.5 325 LEU A O 1
ATOM 2576 N N . ASN A 1 326 ? 2.506 -32.594 -18.438 1 97.88 326 ASN A N 1
ATOM 2577 C CA . ASN A 1 326 ? 3.805 -32.812 -17.812 1 97.88 326 ASN A CA 1
ATOM 2578 C C . ASN A 1 326 ? 4.047 -34.312 -17.547 1 97.88 326 ASN A C 1
ATOM 2580 O O . ASN A 1 326 ? 5.176 -34.781 -17.672 1 97.88 326 ASN A O 1
ATOM 2584 N N . GLN A 1 327 ? 3.006 -34.969 -17.141 1 94.88 327 GLN A N 1
ATOM 2585 C CA . GLN A 1 327 ? 3.09 -36.438 -16.953 1 94.88 327 GLN A CA 1
ATOM 2586 C C . GLN A 1 327 ? 3.523 -37.125 -18.234 1 94.88 327 GLN A C 1
ATOM 2588 O O . GLN A 1 327 ? 4.379 -38 -18.203 1 94.88 327 GLN A O 1
ATOM 2593 N N . LYS A 1 328 ? 2.957 -36.75 -19.359 1 96.19 328 LYS A N 1
ATOM 2594 C CA . LYS A 1 328 ? 3.275 -37.375 -20.641 1 96.19 328 LYS A CA 1
ATOM 2595 C C . LYS A 1 328 ? 4.703 -37.031 -21.078 1 96.19 328 LYS A C 1
ATOM 2597 O O . LYS A 1 328 ? 5.379 -37.844 -21.688 1 96.19 328 LYS A O 1
ATOM 2602 N N . ILE A 1 329 ? 5.145 -35.844 -20.766 1 97.81 329 ILE A N 1
ATOM 2603 C CA . ILE A 1 329 ? 6.492 -35.438 -21.125 1 97.81 329 ILE A CA 1
ATOM 2604 C C . ILE A 1 329 ? 7.516 -36.281 -20.359 1 97.81 329 ILE A C 1
ATOM 2606 O O . ILE A 1 329 ? 8.461 -36.812 -20.938 1 97.81 329 ILE A O 1
ATOM 2610 N N . ILE A 1 330 ? 7.352 -36.406 -19.047 1 95.38 330 ILE A N 1
ATOM 2611 C CA . ILE A 1 330 ? 8.352 -37.094 -18.234 1 95.38 330 ILE A CA 1
ATOM 2612 C C . ILE A 1 330 ? 8.32 -38.594 -18.531 1 95.38 330 ILE A C 1
ATOM 2614 O O . ILE A 1 330 ? 9.273 -39.312 -18.203 1 95.38 330 ILE A O 1
ATOM 2618 N N . ALA A 1 331 ? 7.234 -39.094 -19.125 1 93.06 331 ALA A N 1
ATOM 2619 C CA . ALA A 1 331 ? 7.109 -40.5 -19.453 1 93.06 331 ALA A CA 1
ATOM 2620 C C . ALA A 1 331 ? 7.887 -40.844 -20.719 1 93.06 331 ALA A C 1
ATOM 2622 O O . ALA A 1 331 ? 8.125 -42 -21.031 1 93.06 331 ALA A O 1
ATOM 2623 N N . ARG A 1 332 ? 8.297 -39.844 -21.484 1 94.94 332 ARG A N 1
ATOM 2624 C CA . ARG A 1 332 ? 9.055 -40.062 -22.703 1 94.94 332 ARG A CA 1
ATOM 2625 C C . ARG A 1 332 ? 10.445 -40.594 -22.391 1 94.94 332 ARG A C 1
ATOM 2627 O O . ARG A 1 332 ? 11.109 -40.125 -21.484 1 94.94 332 ARG A O 1
ATOM 2634 N N . PRO A 1 333 ? 10.883 -41.562 -23.188 1 94.31 333 PRO A N 1
ATOM 2635 C CA . PRO A 1 333 ? 12.18 -42.188 -22.891 1 94.31 333 PRO A CA 1
ATOM 2636 C C . PRO A 1 333 ? 13.352 -41.219 -23.078 1 94.31 333 PRO A C 1
ATOM 2638 O O . PRO A 1 333 ? 14.375 -41.344 -22.406 1 94.31 333 PRO A O 1
ATOM 2641 N N . GLU A 1 334 ? 13.211 -40.25 -23.906 1 95.56 334 GLU A N 1
ATOM 2642 C CA . GLU A 1 334 ? 14.305 -39.344 -24.203 1 95.56 334 GLU A CA 1
ATOM 2643 C C . GLU A 1 334 ? 14.398 -38.219 -23.156 1 95.56 334 GLU A C 1
ATOM 2645 O O . GLU A 1 334 ? 15.383 -37.5 -23.109 1 95.56 334 GLU A O 1
ATOM 2650 N N . VAL A 1 335 ? 13.391 -38.125 -22.297 1 96.69 335 VAL A N 1
ATOM 2651 C CA . VAL A 1 335 ? 13.391 -37.062 -21.281 1 96.69 335 VAL A CA 1
ATOM 2652 C C . VAL A 1 335 ? 13.961 -37.625 -19.984 1 96.69 335 VAL A C 1
ATOM 2654 O O . VAL A 1 335 ? 13.398 -38.531 -19.391 1 96.69 335 VAL A O 1
ATOM 2657 N N . LYS A 1 336 ? 15.055 -37.031 -19.531 1 96.06 336 LYS A N 1
ATOM 2658 C CA . LYS A 1 336 ? 15.68 -37.438 -18.281 1 96.06 336 LYS A CA 1
ATOM 2659 C C . LYS A 1 336 ? 15.133 -36.625 -17.109 1 96.06 336 LYS A C 1
ATOM 2661 O O . LYS A 1 336 ? 14.945 -37.156 -16.016 1 96.06 336 LYS A O 1
ATOM 2666 N N . GLU A 1 337 ? 14.945 -35.375 -17.266 1 96.44 337 GLU A N 1
ATOM 2667 C CA . GLU A 1 337 ? 14.43 -34.5 -16.219 1 96.44 337 GLU A CA 1
ATOM 2668 C C . GLU A 1 337 ? 13.68 -33.312 -16.812 1 96.44 337 GLU A C 1
ATOM 2670 O O . GLU A 1 337 ? 14.125 -32.719 -17.812 1 96.44 337 GLU A O 1
ATOM 2675 N N . LEU A 1 338 ? 12.57 -33.094 -16.297 1 98.12 338 LEU A N 1
ATOM 2676 C CA . LEU A 1 338 ? 11.75 -31.922 -16.625 1 98.12 338 LEU A CA 1
ATOM 2677 C C . LEU A 1 338 ? 11.625 -30.984 -15.438 1 98.12 338 LEU A C 1
ATOM 2679 O O . LEU A 1 338 ? 11.211 -31.391 -14.352 1 98.12 338 LEU A O 1
ATOM 2683 N N . PHE A 1 339 ? 12.102 -29.75 -15.609 1 98.44 339 PHE A N 1
ATOM 2684 C CA . PHE A 1 339 ? 11.844 -28.703 -14.617 1 98.44 339 PHE A CA 1
ATOM 2685 C C . PHE A 1 339 ? 10.695 -27.812 -15.062 1 98.44 339 PHE A C 1
ATOM 2687 O O . PHE A 1 339 ? 10.766 -27.172 -16.109 1 98.44 339 PHE A O 1
ATOM 2694 N N . VAL A 1 340 ? 9.664 -27.828 -14.297 1 98.62 340 VAL A N 1
ATOM 2695 C CA . VAL A 1 340 ? 8.539 -26.922 -14.531 1 98.62 340 VAL A CA 1
ATOM 2696 C C . VAL A 1 340 ? 8.57 -25.781 -13.531 1 98.62 340 VAL A C 1
ATOM 2698 O O . VAL A 1 340 ? 8.586 -26 -12.312 1 98.62 340 VAL A O 1
ATOM 2701 N N . GLN A 1 341 ? 8.617 -24.547 -14.016 1 98.44 341 GLN A N 1
ATOM 2702 C CA . GLN A 1 341 ? 8.547 -23.391 -13.125 1 98.44 341 GLN A CA 1
ATOM 2703 C C . GLN A 1 341 ? 7.305 -23.453 -12.242 1 98.44 341 GLN A C 1
ATOM 2705 O O . GLN A 1 341 ? 6.18 -23.547 -12.742 1 98.44 341 GLN A O 1
ATOM 2710 N N . PRO A 1 342 ? 7.48 -23.406 -10.938 1 97.81 342 PRO A N 1
ATOM 2711 C CA . PRO A 1 342 ? 6.324 -23.547 -10.047 1 97.81 342 PRO A CA 1
ATOM 2712 C C . PRO A 1 342 ? 5.305 -22.422 -10.219 1 97.81 342 PRO A C 1
ATOM 2714 O O . PRO A 1 342 ? 4.102 -22.641 -10.047 1 97.81 342 PRO A O 1
ATOM 2717 N N . ALA A 1 343 ? 5.758 -21.266 -10.492 1 97.81 343 ALA A N 1
ATOM 2718 C CA . ALA A 1 343 ? 4.898 -20.141 -10.859 1 97.81 343 ALA A CA 1
ATOM 2719 C C . ALA A 1 343 ? 4.922 -19.906 -12.367 1 97.81 343 ALA A C 1
ATOM 2721 O O . ALA A 1 343 ? 5.203 -18.797 -12.828 1 97.81 343 ALA A O 1
ATOM 2722 N N . SER A 1 344 ? 4.488 -20.828 -13.086 1 97 344 SER A N 1
ATOM 2723 C CA . SER A 1 344 ? 4.711 -20.859 -14.523 1 97 344 SER A CA 1
ATOM 2724 C C . SER A 1 344 ? 3.885 -19.797 -15.242 1 97 344 SER A C 1
ATOM 2726 O O . SER A 1 344 ? 4.211 -19.391 -16.359 1 97 344 SER A O 1
ATOM 2728 N N . GLY A 1 345 ? 2.811 -19.328 -14.609 1 96.06 345 GLY A N 1
ATOM 2729 C CA . GLY A 1 345 ? 2.006 -18.281 -15.203 1 96.06 345 GLY A CA 1
ATOM 2730 C C . GLY A 1 345 ? 2.688 -16.922 -15.195 1 96.06 345 GLY A C 1
ATOM 2731 O O . GLY A 1 345 ? 3.91 -16.844 -15.062 1 96.06 345 GLY A O 1
ATOM 2732 N N . ASP A 1 346 ? 1.888 -15.891 -15.344 1 96.88 346 ASP A N 1
ATOM 2733 C CA . ASP A 1 346 ? 2.443 -14.555 -15.531 1 96.88 346 ASP A CA 1
ATOM 2734 C C . ASP A 1 346 ? 3.1 -14.047 -14.25 1 96.88 346 ASP A C 1
ATOM 2736 O O . ASP A 1 346 ? 3.963 -13.164 -14.297 1 96.88 346 ASP A O 1
ATOM 2740 N N . ALA A 1 347 ? 2.682 -14.578 -13.141 1 97.56 347 ALA A N 1
ATOM 2741 C CA . ALA A 1 347 ? 3.332 -14.18 -11.891 1 97.56 347 ALA A CA 1
ATOM 2742 C C . ALA A 1 347 ? 4.82 -14.508 -11.922 1 97.56 347 ALA A C 1
ATOM 2744 O O . ALA A 1 347 ? 5.645 -13.75 -11.414 1 97.56 347 ALA A O 1
ATOM 2745 N N . GLY A 1 348 ? 5.141 -15.602 -12.531 1 98.38 348 GLY A N 1
ATOM 2746 C CA . GLY A 1 348 ? 6.516 -16.062 -12.555 1 98.38 348 GLY A CA 1
ATOM 2747 C C . GLY A 1 348 ? 7.414 -15.242 -13.453 1 98.38 348 GLY A C 1
ATOM 2748 O O . GLY A 1 348 ? 8.641 -15.336 -13.367 1 98.38 348 GLY A O 1
ATOM 2749 N N . THR A 1 349 ? 6.82 -14.398 -14.242 1 98.69 349 THR A N 1
ATOM 2750 C CA . THR A 1 349 ? 7.625 -13.617 -15.18 1 98.69 349 THR A CA 1
ATOM 2751 C C . THR A 1 349 ? 8.422 -12.547 -14.445 1 98.69 349 THR A C 1
ATOM 2753 O O . THR A 1 349 ? 9.438 -12.062 -14.953 1 98.69 349 THR A O 1
ATOM 2756 N N . ALA A 1 350 ? 7.996 -12.195 -13.242 1 98.81 350 ALA A N 1
ATOM 2757 C CA . ALA A 1 350 ? 8.812 -11.297 -12.422 1 98.81 350 ALA A CA 1
ATOM 2758 C C . ALA A 1 350 ? 10.148 -11.938 -12.07 1 98.81 350 ALA A C 1
ATOM 2760 O O . ALA A 1 350 ? 11.195 -11.297 -12.172 1 98.81 350 ALA A O 1
ATOM 2761 N N . VAL A 1 351 ? 10.102 -13.195 -11.695 1 98.88 351 VAL A N 1
ATOM 2762 C CA . VAL A 1 351 ? 11.297 -13.977 -11.383 1 98.88 351 VAL A CA 1
ATOM 2763 C C . VAL A 1 351 ? 12.148 -14.133 -12.641 1 98.88 351 VAL A C 1
ATOM 2765 O O . VAL A 1 351 ? 13.367 -13.945 -12.594 1 98.88 351 VAL A O 1
ATOM 2768 N N . GLY A 1 352 ? 11.5 -14.453 -13.742 1 98.88 352 GLY A N 1
ATOM 2769 C CA . GLY A 1 352 ? 12.203 -14.711 -14.984 1 98.88 352 GLY A CA 1
ATOM 2770 C C . GLY A 1 352 ? 12.898 -13.484 -15.547 1 98.88 352 GLY A C 1
ATOM 2771 O O . GLY A 1 352 ? 14.047 -13.555 -15.984 1 98.88 352 GLY A O 1
ATOM 2772 N N . ALA A 1 353 ? 12.172 -12.344 -15.57 1 98.88 353 ALA A N 1
ATOM 2773 C CA . ALA A 1 353 ? 12.758 -11.109 -16.078 1 98.88 353 ALA A CA 1
ATOM 2774 C C . ALA A 1 353 ? 13.992 -10.711 -15.266 1 98.88 353 ALA A C 1
ATOM 2776 O O . ALA A 1 353 ? 15.031 -10.375 -15.836 1 98.88 353 ALA A O 1
ATOM 2777 N N . ALA A 1 354 ? 13.898 -10.758 -13.953 1 98.88 354 ALA A N 1
ATOM 2778 C CA . ALA A 1 354 ? 15.023 -10.406 -13.086 1 98.88 354 ALA A CA 1
ATOM 2779 C C . ALA A 1 354 ? 16.188 -11.375 -13.281 1 98.88 354 ALA A C 1
ATOM 2781 O O . ALA A 1 354 ? 17.344 -10.961 -13.32 1 98.88 354 ALA A O 1
ATOM 2782 N N . ALA A 1 355 ? 15.891 -12.633 -13.406 1 98.81 355 ALA A N 1
ATOM 2783 C CA . ALA A 1 355 ? 16.922 -13.633 -13.625 1 98.81 355 ALA A CA 1
ATOM 2784 C C . ALA A 1 355 ? 17.641 -13.398 -14.945 1 98.81 355 ALA A C 1
ATOM 2786 O O . ALA A 1 355 ? 18.875 -13.5 -15.023 1 98.81 355 ALA A O 1
ATOM 2787 N N . TYR A 1 356 ? 16.875 -13.133 -15.984 1 98.81 356 TYR A N 1
ATOM 2788 C CA . TYR A 1 356 ? 17.453 -12.883 -17.297 1 98.81 356 TYR A CA 1
ATOM 2789 C C . TYR A 1 356 ? 18.438 -11.719 -17.25 1 98.81 356 TYR A C 1
ATOM 2791 O O . TYR A 1 356 ? 19.547 -11.812 -17.781 1 98.81 356 TYR A O 1
ATOM 2799 N N . VAL A 1 357 ? 18 -10.641 -16.609 1 98.69 357 VAL A N 1
ATOM 2800 C CA . VAL A 1 357 ? 18.812 -9.438 -16.516 1 98.69 357 VAL A CA 1
ATOM 2801 C C . VAL A 1 357 ? 20.047 -9.719 -15.664 1 98.69 357 VAL A C 1
ATOM 2803 O O . VAL A 1 357 ? 21.141 -9.234 -15.961 1 98.69 357 VAL A O 1
ATOM 2806 N N . SER A 1 358 ? 19.875 -10.461 -14.594 1 98.5 358 SER A N 1
ATOM 2807 C CA . SER A 1 358 ? 21.016 -10.828 -13.75 1 98.5 358 SER A CA 1
ATOM 2808 C C . SER A 1 358 ? 22.078 -11.555 -14.547 1 98.5 358 SER A C 1
ATOM 2810 O O . SER A 1 358 ? 23.266 -11.203 -14.477 1 98.5 358 SER A O 1
ATOM 2812 N N . HIS A 1 359 ? 21.703 -12.523 -15.32 1 97.44 359 HIS A N 1
ATOM 2813 C CA . HIS A 1 359 ? 22.641 -13.281 -16.141 1 97.44 359 HIS A CA 1
ATOM 2814 C C . HIS A 1 359 ? 23.297 -12.398 -17.188 1 97.44 359 HIS A C 1
ATOM 2816 O O . HIS A 1 359 ? 24.5 -12.523 -17.453 1 97.44 359 HIS A O 1
ATOM 2822 N N . ALA A 1 360 ? 22.516 -11.539 -17.797 1 96.88 360 ALA A N 1
ATOM 2823 C CA . ALA A 1 360 ? 23.031 -10.633 -18.828 1 96.88 360 ALA A CA 1
ATOM 2824 C C . ALA A 1 360 ? 24.094 -9.695 -18.25 1 96.88 360 ALA A C 1
ATOM 2826 O O . ALA A 1 360 ? 24.984 -9.242 -18.969 1 96.88 360 ALA A O 1
ATOM 2827 N N . ARG A 1 361 ? 24 -9.508 -16.984 1 96.44 361 ARG A N 1
ATOM 2828 C CA . ARG A 1 361 ? 24.922 -8.609 -16.312 1 96.44 361 ARG A CA 1
ATOM 2829 C C . ARG A 1 361 ? 26.062 -9.383 -15.672 1 96.44 361 ARG A C 1
ATOM 2831 O O . ARG A 1 361 ? 26.859 -8.82 -14.914 1 96.44 361 ARG A O 1
ATOM 2838 N N . GLY A 1 362 ? 26.125 -10.641 -15.859 1 96 362 GLY A N 1
ATOM 2839 C CA . GLY A 1 362 ? 27.266 -11.445 -15.492 1 96 362 GLY A CA 1
ATOM 2840 C C . GLY A 1 362 ? 27.125 -12.109 -14.133 1 96 362 GLY A C 1
ATOM 2841 O O . GLY A 1 362 ? 28.094 -12.664 -13.602 1 96 362 GLY A O 1
ATOM 2842 N N . VAL A 1 363 ? 25.906 -12.055 -13.531 1 97.62 363 VAL A N 1
ATOM 2843 C CA . VAL A 1 363 ? 25.688 -12.688 -12.234 1 97.62 363 VAL A CA 1
ATOM 2844 C C . VAL A 1 363 ? 24.672 -13.812 -12.375 1 97.62 363 VAL A C 1
ATOM 2846 O O . VAL A 1 363 ? 23.469 -13.562 -12.445 1 97.62 363 VAL A O 1
ATOM 2849 N N . PRO A 1 364 ? 25.094 -15.078 -12.375 1 96.56 364 PRO A N 1
ATOM 2850 C CA . PRO A 1 364 ? 24.156 -16.203 -12.453 1 96.56 364 PRO A CA 1
ATOM 2851 C C . PRO A 1 364 ? 23.234 -16.281 -11.242 1 96.56 364 PRO A C 1
ATOM 2853 O O . PRO A 1 364 ? 23.641 -15.922 -10.133 1 96.56 364 PRO A O 1
ATOM 2856 N N . VAL A 1 365 ? 22.031 -16.859 -11.477 1 97.56 365 VAL A N 1
ATOM 2857 C CA . VAL A 1 365 ? 21.109 -16.984 -10.367 1 97.56 365 VAL A CA 1
ATOM 2858 C C . VAL A 1 365 ? 21.203 -18.375 -9.766 1 97.56 365 VAL A C 1
ATOM 2860 O O . VAL A 1 365 ? 21.609 -19.328 -10.438 1 97.56 365 VAL A O 1
ATOM 2863 N N . GLU A 1 366 ? 20.812 -18.469 -8.508 1 97.62 366 GLU A N 1
ATOM 2864 C CA . GLU A 1 366 ? 20.797 -19.766 -7.824 1 97.62 366 GLU A CA 1
ATOM 2865 C C . GLU A 1 366 ? 19.625 -20.625 -8.289 1 97.62 366 GLU A C 1
ATOM 2867 O O . GLU A 1 366 ? 18.578 -20.078 -8.703 1 97.62 366 GLU A O 1
ATOM 2872 N N . LYS A 1 367 ? 19.859 -21.938 -8.219 1 97.44 367 LYS A N 1
ATOM 2873 C CA . LYS A 1 367 ? 18.781 -22.891 -8.484 1 97.44 367 LYS A CA 1
ATOM 2874 C C . LYS A 1 367 ? 17.609 -22.672 -7.527 1 97.44 367 LYS A C 1
ATOM 2876 O O . LYS A 1 367 ? 17.812 -22.422 -6.336 1 97.44 367 LYS A O 1
ATOM 2881 N N . MET A 1 368 ? 16.406 -22.719 -8.086 1 97.5 368 MET A N 1
ATOM 2882 C CA . MET A 1 368 ? 15.219 -22.625 -7.254 1 97.5 368 MET A CA 1
ATOM 2883 C C . MET A 1 368 ? 14.945 -23.969 -6.562 1 97.5 368 MET A C 1
ATOM 2885 O O . MET A 1 368 ? 14.438 -24.891 -7.184 1 97.5 368 MET A O 1
ATOM 2889 N N . GLU A 1 369 ? 15.195 -24 -5.301 1 96.19 369 GLU A N 1
ATOM 2890 C CA . GLU A 1 369 ? 15.039 -25.234 -4.543 1 96.19 369 GLU A CA 1
ATOM 2891 C C . GLU A 1 369 ? 13.695 -25.281 -3.818 1 96.19 369 GLU A C 1
ATOM 2893 O O . GLU A 1 369 ? 13.211 -26.359 -3.451 1 96.19 369 GLU A O 1
ATOM 2898 N N . HIS A 1 370 ? 13.117 -24.172 -3.57 1 97 370 HIS A N 1
ATOM 2899 C CA . HIS A 1 370 ? 11.828 -24.031 -2.906 1 97 370 HIS A CA 1
ATOM 2900 C C . HIS A 1 370 ? 11.141 -22.734 -3.318 1 97 370 HIS A C 1
ATOM 2902 O O . HIS A 1 370 ? 11.734 -21.891 -4.008 1 97 370 HIS A O 1
ATOM 2908 N N . VAL A 1 371 ? 9.906 -22.578 -2.916 1 98.31 371 VAL A N 1
ATOM 2909 C CA . VAL A 1 371 ? 9.156 -21.391 -3.328 1 98.31 371 VAL A CA 1
ATOM 2910 C C . VAL A 1 371 ? 8.68 -20.625 -2.094 1 98.31 371 VAL A C 1
ATOM 2912 O O . VAL A 1 371 ? 7.777 -19.797 -2.188 1 98.31 371 VAL A O 1
ATOM 2915 N N . TYR A 1 372 ? 9.188 -20.984 -0.877 1 98.56 372 TYR A N 1
ATOM 2916 C CA . TYR A 1 372 ? 8.836 -20.25 0.335 1 98.56 372 TYR A CA 1
ATOM 2917 C C . TYR A 1 372 ? 9.531 -18.891 0.372 1 98.56 372 TYR A C 1
ATOM 2919 O O . TYR A 1 372 ? 10.523 -18.703 1.084 1 98.56 372 TYR A O 1
ATOM 2927 N N . LEU A 1 373 ? 8.953 -17.922 -0.363 1 98.69 373 LEU A N 1
ATOM 2928 C CA . LEU A 1 373 ? 9.633 -16.656 -0.652 1 98.69 373 LEU A CA 1
ATOM 2929 C C . LEU A 1 373 ? 8.805 -15.469 -0.185 1 98.69 373 LEU A C 1
ATOM 2931 O O . LEU A 1 373 ? 9.266 -14.328 -0.242 1 98.69 373 LEU A O 1
ATOM 2935 N N . GLY A 1 374 ? 7.555 -15.75 0.272 1 98.62 374 GLY A N 1
ATOM 2936 C CA . GLY A 1 374 ? 6.633 -14.695 0.663 1 98.62 374 GLY A CA 1
ATOM 2937 C C . GLY A 1 374 ? 6.746 -14.312 2.125 1 98.62 374 GLY A C 1
ATOM 2938 O O . GLY A 1 374 ? 7.723 -14.664 2.791 1 98.62 374 GLY A O 1
ATOM 2939 N N . PRO A 1 375 ? 5.797 -13.547 2.697 1 98 375 PRO A N 1
ATOM 2940 C CA . PRO A 1 375 ? 5.836 -13.078 4.086 1 98 375 PRO A CA 1
ATOM 2941 C C . PRO A 1 375 ? 5.75 -14.219 5.094 1 98 375 PRO A C 1
ATOM 2943 O O . PRO A 1 375 ? 5.164 -15.266 4.801 1 98 375 PRO A O 1
ATOM 2946 N N . SER A 1 376 ? 6.352 -14.039 6.18 1 97.75 376 SER A N 1
ATOM 2947 C CA . SER A 1 376 ? 6.199 -14.875 7.359 1 97.75 376 SER A CA 1
ATOM 2948 C C . SER A 1 376 ? 5.805 -14.055 8.578 1 97.75 376 SER A C 1
ATOM 2950 O O . SER A 1 376 ? 5.945 -12.828 8.578 1 97.75 376 SER A O 1
ATOM 2952 N N . TYR A 1 377 ? 5.254 -14.656 9.602 1 97.25 377 TYR A N 1
ATOM 2953 C CA . TYR A 1 377 ? 4.773 -14 10.812 1 97.25 377 TYR A CA 1
ATOM 2954 C C . TYR A 1 377 ? 5.199 -14.773 12.055 1 97.25 377 TYR A C 1
ATOM 2956 O O . TYR A 1 377 ? 5.184 -16 12.062 1 97.25 377 TYR A O 1
ATOM 2964 N N . SER A 1 378 ? 5.562 -14.047 13.102 1 96.44 378 SER A N 1
ATOM 2965 C CA . SER A 1 378 ? 5.988 -14.664 14.359 1 96.44 378 SER A CA 1
ATOM 2966 C C . SER A 1 378 ? 4.789 -15.023 15.227 1 96.44 378 SER A C 1
ATOM 2968 O O . SER A 1 378 ? 3.654 -14.664 14.914 1 96.44 378 SER A O 1
ATOM 2970 N N . ASN A 1 379 ? 5.105 -15.812 16.281 1 97.75 379 ASN A N 1
ATOM 2971 C CA . ASN A 1 379 ? 4.066 -16.078 17.266 1 97.75 379 ASN A CA 1
ATOM 2972 C C . ASN A 1 379 ? 3.457 -14.797 17.812 1 97.75 379 ASN A C 1
ATOM 2974 O O . ASN A 1 379 ? 2.244 -14.711 18 1 97.75 379 ASN A O 1
ATOM 2978 N N . GLU A 1 380 ? 4.348 -13.773 18.078 1 96.5 380 GLU A N 1
ATOM 2979 C CA . GLU A 1 380 ? 3.898 -12.492 18.609 1 96.5 380 GLU A CA 1
ATOM 2980 C C . GLU A 1 380 ? 2.969 -11.781 17.641 1 96.5 380 GLU A C 1
ATOM 2982 O O . GLU A 1 380 ? 1.988 -11.156 18.047 1 96.5 380 GLU A O 1
ATOM 2987 N N . ASP A 1 381 ? 3.271 -11.883 16.359 1 97 381 ASP A N 1
ATOM 2988 C CA . ASP A 1 381 ? 2.389 -11.32 15.344 1 97 381 ASP A CA 1
ATOM 2989 C C . ASP A 1 381 ? 1.007 -11.969 15.398 1 97 381 ASP A C 1
ATOM 2991 O O . ASP A 1 381 ? -0.01 -11.289 15.266 1 97 381 ASP A O 1
ATOM 2995 N N . VAL A 1 382 ? 1.021 -13.281 15.492 1 98.06 382 VAL A N 1
ATOM 2996 C CA . VAL A 1 382 ? -0.224 -14.047 15.516 1 98.06 382 VAL A CA 1
ATOM 2997 C C . VAL A 1 382 ? -1.049 -13.656 16.734 1 98.06 382 VAL A C 1
ATOM 2999 O O . VAL A 1 382 ? -2.264 -13.469 16.641 1 98.06 382 VAL A O 1
ATOM 3002 N N . ILE A 1 383 ? -0.405 -13.57 17.828 1 96.75 383 ILE A N 1
ATOM 3003 C CA . ILE A 1 383 ? -1.081 -13.203 19.062 1 96.75 383 ILE A CA 1
ATOM 3004 C C . ILE A 1 383 ? -1.696 -11.812 18.938 1 96.75 383 ILE A C 1
ATOM 3006 O O . ILE A 1 383 ? -2.826 -11.578 19.359 1 96.75 383 ILE A O 1
ATOM 3010 N N . ALA A 1 384 ? -0.957 -10.898 18.375 1 95.81 384 ALA A N 1
ATOM 3011 C CA . ALA A 1 384 ? -1.472 -9.555 18.141 1 95.81 384 ALA A CA 1
ATOM 3012 C C . ALA A 1 384 ? -2.715 -9.586 17.25 1 95.81 384 ALA A C 1
ATOM 3014 O O . ALA A 1 384 ? -3.674 -8.844 17.5 1 95.81 384 ALA A O 1
ATOM 3015 N N . ALA A 1 385 ? -2.676 -10.375 16.234 1 96.94 385 ALA A N 1
ATOM 3016 C CA . ALA A 1 385 ? -3.824 -10.508 15.344 1 96.94 385 ALA A CA 1
ATOM 3017 C C . ALA A 1 385 ? -5.035 -11.07 16.078 1 96.94 385 ALA A C 1
ATOM 3019 O O . ALA A 1 385 ? -6.168 -10.641 15.852 1 96.94 385 ALA A O 1
ATOM 3020 N N . CYS A 1 386 ? -4.805 -12.086 16.906 1 96.56 386 CYS A N 1
ATOM 3021 C CA . CYS A 1 386 ? -5.883 -12.656 17.703 1 96.56 386 CYS A CA 1
ATOM 3022 C C . CYS A 1 386 ? -6.52 -11.602 18.609 1 96.56 386 CYS A C 1
ATOM 3024 O O . CYS A 1 386 ? -7.742 -11.539 18.734 1 96.56 386 CYS A O 1
ATOM 3026 N N . ALA A 1 387 ? -5.668 -10.797 19.172 1 92.88 387 ALA A N 1
ATOM 3027 C CA . ALA A 1 387 ? -6.141 -9.766 20.094 1 92.88 387 ALA A CA 1
ATOM 3028 C C . ALA A 1 387 ? -7.016 -8.742 19.375 1 92.88 387 ALA A C 1
ATOM 3030 O O . ALA A 1 387 ? -7.969 -8.211 19.953 1 92.88 387 ALA A O 1
ATOM 3031 N N . ARG A 1 388 ? -6.723 -8.469 18.188 1 91.81 388 ARG A N 1
ATOM 3032 C CA . ARG A 1 388 ? -7.414 -7.434 17.422 1 91.81 388 ARG A CA 1
ATOM 3033 C C . ARG A 1 388 ? -8.68 -7.984 16.781 1 91.81 388 ARG A C 1
ATOM 3035 O O . ARG A 1 388 ? -9.578 -7.227 16.422 1 91.81 388 ARG A O 1
ATOM 3042 N N . HIS A 1 389 ? -8.719 -9.25 16.594 1 94.44 389 HIS A N 1
ATOM 3043 C CA . HIS A 1 389 ? -9.797 -9.836 15.805 1 94.44 389 HIS A CA 1
ATOM 3044 C C . HIS A 1 389 ? -11.133 -9.719 16.516 1 94.44 389 HIS A C 1
ATOM 3046 O O . HIS A 1 389 ? -11.227 -9.977 17.719 1 94.44 389 HIS A O 1
ATOM 3052 N N . PRO A 1 390 ? -12.164 -9.344 15.82 1 91 390 PRO A N 1
ATOM 3053 C CA . PRO A 1 390 ? -13.469 -9.109 16.453 1 91 390 PRO A CA 1
ATOM 3054 C C . PRO A 1 390 ? -14.07 -10.367 17.047 1 91 390 PRO A C 1
ATOM 3056 O O . PRO A 1 390 ? -14.844 -10.289 18 1 91 390 PRO A O 1
ATOM 3059 N N . SER A 1 391 ? -13.703 -11.539 16.531 1 93.06 391 SER A N 1
ATOM 3060 C CA . SER A 1 391 ? -14.273 -12.789 17.031 1 93.06 391 SER A CA 1
ATOM 3061 C C . SER A 1 391 ? -13.609 -13.227 18.328 1 93.06 391 SER A C 1
ATOM 3063 O O . SER A 1 391 ? -14.016 -14.219 18.938 1 93.06 391 SER A O 1
ATOM 3065 N N . LYS A 1 392 ? -12.578 -12.547 18.766 1 91.12 392 LYS A N 1
ATOM 3066 C CA . LYS A 1 392 ? -11.867 -12.852 20 1 91.12 392 LYS A CA 1
ATOM 3067 C C . LYS A 1 392 ? -11.492 -14.328 20.078 1 91.12 392 LYS A C 1
ATOM 3069 O O . LYS A 1 392 ? -11.93 -15.039 20.984 1 91.12 392 LYS A O 1
ATOM 3074 N N . PRO A 1 393 ? -10.688 -14.773 19.125 1 94.75 393 PRO A N 1
ATOM 3075 C CA . PRO A 1 393 ? -10.32 -16.188 19.047 1 94.75 393 PRO A CA 1
ATOM 3076 C C . PRO A 1 393 ? -9.781 -16.75 20.359 1 94.75 393 PRO A C 1
ATOM 3078 O O . PRO A 1 393 ? -9.031 -16.062 21.062 1 94.75 393 PRO A O 1
ATOM 3081 N N . VAL A 1 394 ? -10.25 -17.953 20.734 1 93.81 394 VAL A N 1
ATOM 3082 C CA . VAL A 1 394 ? -9.617 -18.719 21.797 1 93.81 394 VAL A CA 1
ATOM 3083 C C . VAL A 1 394 ? -8.383 -19.438 21.25 1 93.81 394 VAL A C 1
ATOM 3085 O O . VAL A 1 394 ? -8.469 -20.172 20.266 1 93.81 394 VAL A O 1
ATOM 3088 N N . TRP A 1 395 ? -7.281 -19.156 21.828 1 95.19 395 TRP A N 1
ATOM 3089 C CA . TRP A 1 395 ? -6.059 -19.734 21.297 1 95.19 395 TRP A CA 1
ATOM 3090 C C . TRP A 1 395 ? -5.141 -20.203 22.422 1 95.19 395 TRP A C 1
ATOM 3092 O O . TRP A 1 395 ? -5.32 -19.812 23.578 1 95.19 395 TRP A O 1
ATOM 3102 N N . ARG A 1 396 ? -4.199 -21.078 22.125 1 95.75 396 ARG A N 1
ATOM 3103 C CA . ARG A 1 396 ? -3.141 -21.531 23.031 1 95.75 396 ARG A CA 1
ATOM 3104 C C . ARG A 1 396 ? -1.826 -21.703 22.266 1 95.75 396 ARG A C 1
ATOM 3106 O O . ARG A 1 396 ? -1.814 -22.172 21.125 1 95.75 396 ARG A O 1
ATOM 3113 N N . GLN A 1 397 ? -0.812 -21.297 22.875 1 95.81 397 GLN A N 1
ATOM 3114 C CA . GLN A 1 397 ? 0.501 -21.641 22.344 1 95.81 397 GLN A CA 1
ATOM 3115 C C . GLN A 1 397 ? 0.875 -23.078 22.703 1 95.81 397 GLN A C 1
ATOM 3117 O O . GLN A 1 397 ? 0.915 -23.438 23.875 1 95.81 397 GLN A O 1
ATOM 3122 N N . ILE A 1 398 ? 1.108 -23.875 21.75 1 96.06 398 ILE A N 1
ATOM 3123 C CA . ILE A 1 398 ? 1.337 -25.297 22.031 1 96.06 398 ILE A CA 1
ATOM 3124 C C . ILE A 1 398 ? 2.803 -25.641 21.766 1 96.06 398 ILE A C 1
ATOM 3126 O O . ILE A 1 398 ? 3.506 -24.906 21.078 1 96.06 398 ILE A O 1
ATOM 3130 N N . GLU A 1 399 ? 3.23 -26.719 22.406 1 95.06 399 GLU A N 1
ATOM 3131 C CA . GLU A 1 399 ? 4.539 -27.312 22.141 1 95.06 399 GLU A CA 1
ATOM 3132 C C . GLU A 1 399 ? 4.422 -28.547 21.25 1 95.06 399 GLU A C 1
ATOM 3134 O O . GLU A 1 399 ? 3.324 -29.078 21.047 1 95.06 399 GLU A O 1
ATOM 3139 N N . ASN A 1 400 ? 5.535 -28.969 20.656 1 95.94 400 ASN A N 1
ATOM 3140 C CA . ASN A 1 400 ? 5.535 -30.125 19.766 1 95.94 400 ASN A CA 1
ATOM 3141 C C . ASN A 1 400 ? 4.43 -30.031 18.719 1 95.94 400 ASN A C 1
ATOM 3143 O O . ASN A 1 400 ? 3.648 -30.969 18.547 1 95.94 400 ASN A O 1
ATOM 3147 N N . THR A 1 401 ? 4.395 -28.891 18.125 1 97 401 THR A N 1
ATOM 3148 C CA . THR A 1 401 ? 3.324 -28.531 17.203 1 97 401 THR A CA 1
ATOM 3149 C C . THR A 1 401 ? 3.158 -29.594 16.125 1 97 401 THR A C 1
ATOM 3151 O O . THR A 1 401 ? 2.047 -30.062 15.867 1 97 401 THR A O 1
ATOM 3154 N N . PRO A 1 402 ? 4.191 -30.109 15.453 1 97.75 402 PRO A N 1
ATOM 3155 C CA . PRO A 1 402 ? 4.016 -31.125 14.406 1 97.75 402 PRO A CA 1
ATOM 3156 C C . PRO A 1 402 ? 3.305 -32.375 14.914 1 97.75 402 PRO A C 1
ATOM 3158 O O . PRO A 1 402 ? 2.371 -32.844 14.266 1 97.75 402 PRO A O 1
ATOM 3161 N N . GLU A 1 403 ? 3.689 -32.875 16.094 1 97.12 403 GLU A N 1
ATOM 3162 C CA . GLU A 1 403 ? 3.121 -34.094 16.656 1 97.12 403 GLU A CA 1
ATOM 3163 C C . GLU A 1 403 ? 1.663 -33.875 17.062 1 97.12 403 GLU A C 1
ATOM 3165 O O . GLU A 1 403 ? 0.821 -34.75 16.828 1 97.12 403 GLU A O 1
ATOM 3170 N N . ARG A 1 404 ? 1.423 -32.719 17.641 1 97 404 ARG A N 1
ATOM 3171 C CA . ARG A 1 404 ? 0.066 -32.438 18.078 1 97 404 ARG A CA 1
ATOM 3172 C C . ARG A 1 404 ? -0.889 -32.312 16.906 1 97 404 ARG A C 1
ATOM 3174 O O . ARG A 1 404 ? -2.016 -32.812 16.953 1 97 404 ARG A O 1
ATOM 3181 N N . ILE A 1 405 ? -0.465 -31.672 15.906 1 98.06 405 ILE A N 1
ATOM 3182 C CA . ILE A 1 405 ? -1.312 -31.484 14.727 1 98.06 405 ILE A CA 1
ATOM 3183 C C . ILE A 1 405 ? -1.537 -32.812 14.031 1 98.06 405 ILE A C 1
ATOM 3185 O O . ILE A 1 405 ? -2.641 -33.094 13.562 1 98.06 405 ILE A O 1
ATOM 3189 N N . ALA A 1 406 ? -0.508 -33.656 13.945 1 98.12 406 ALA A N 1
ATOM 3190 C CA . ALA A 1 406 ? -0.668 -35 13.375 1 98.12 406 ALA A CA 1
ATOM 3191 C C . ALA A 1 406 ? -1.748 -35.781 14.109 1 98.12 406 ALA A C 1
ATOM 3193 O O . ALA A 1 406 ? -2.523 -36.531 13.492 1 98.12 406 ALA A O 1
ATOM 3194 N N . GLN A 1 407 ? -1.815 -35.625 15.43 1 97.38 407 GLN A N 1
ATOM 3195 C CA . GLN A 1 407 ? -2.834 -36.312 16.219 1 97.38 407 GLN A CA 1
ATOM 3196 C C . GLN A 1 407 ? -4.23 -35.812 15.859 1 97.38 407 GLN A C 1
ATOM 3198 O O . GLN A 1 407 ? -5.16 -36.625 15.734 1 97.38 407 GLN A O 1
ATOM 3203 N N . ILE A 1 408 ? -4.348 -34.562 15.68 1 97.75 408 ILE A N 1
ATOM 3204 C CA . ILE A 1 408 ? -5.625 -33.969 15.297 1 97.75 408 ILE A CA 1
ATOM 3205 C C . ILE A 1 408 ? -6.047 -34.5 13.93 1 97.75 408 ILE A C 1
ATOM 3207 O O . ILE A 1 408 ? -7.219 -34.812 13.711 1 97.75 408 ILE A O 1
ATOM 3211 N N . MET A 1 409 ? -5.129 -34.656 13.055 1 98.25 409 MET A N 1
ATOM 3212 C CA . MET A 1 409 ? -5.383 -35.125 11.695 1 98.25 409 MET A CA 1
ATOM 3213 C C . MET A 1 409 ? -5.824 -36.562 11.688 1 98.25 409 MET A C 1
ATOM 3215 O O . MET A 1 409 ? -6.762 -36.938 10.977 1 98.25 409 MET A O 1
ATOM 3219 N N . VAL A 1 410 ? -5.172 -37.406 12.484 1 97.75 410 VAL A N 1
ATOM 3220 C CA . VAL A 1 410 ? -5.461 -38.844 12.492 1 97.75 410 VAL A CA 1
ATOM 3221 C C . VAL A 1 410 ? -6.832 -39.094 13.109 1 97.75 410 VAL A C 1
ATOM 3223 O O . VAL A 1 410 ? -7.48 -40.094 12.82 1 97.75 410 VAL A O 1
ATOM 3226 N N . ALA A 1 411 ? -7.254 -38.125 13.914 1 96.81 411 ALA A N 1
ATOM 3227 C CA . ALA A 1 411 ? -8.594 -38.188 14.484 1 96.81 411 ALA A CA 1
ATOM 3228 C C . ALA A 1 411 ? -9.648 -37.812 13.453 1 96.81 411 ALA A C 1
ATOM 3230 O O . ALA A 1 411 ? -10.852 -37.812 13.75 1 96.81 411 ALA A O 1
ATOM 3231 N N . GLY A 1 412 ? -9.188 -37.469 12.219 1 96.5 412 GLY A N 1
ATOM 3232 C CA . GLY A 1 412 ? -10.109 -37.219 11.117 1 96.5 412 GLY A CA 1
ATOM 3233 C C . GLY A 1 412 ? -10.422 -35.75 10.922 1 96.5 412 GLY A C 1
ATOM 3234 O O . GLY A 1 412 ? -11.32 -35.406 10.156 1 96.5 412 GLY A O 1
ATOM 3235 N N . ASN A 1 413 ? -9.68 -34.844 11.562 1 97.31 413 ASN A N 1
ATOM 3236 C CA . ASN A 1 413 ? -9.977 -33.438 11.508 1 97.31 413 ASN A CA 1
ATOM 3237 C C . ASN A 1 413 ? -9.078 -32.719 10.508 1 97.31 413 ASN A C 1
ATOM 3239 O O . ASN A 1 413 ? -7.848 -32.812 10.586 1 97.31 413 ASN A O 1
ATOM 3243 N N . PRO A 1 414 ? -9.703 -32 9.516 1 97.94 414 PRO A N 1
ATOM 3244 C CA . PRO A 1 414 ? -8.891 -31.094 8.727 1 97.94 414 PRO A CA 1
ATOM 3245 C C . PRO A 1 414 ? -8.305 -29.953 9.555 1 97.94 414 PRO A C 1
ATOM 3247 O O . PRO A 1 414 ? -8.945 -29.484 10.508 1 97.94 414 PRO A O 1
ATOM 3250 N N . VAL A 1 415 ? -7.141 -29.531 9.203 1 98.56 415 VAL A N 1
ATOM 3251 C CA . VAL A 1 415 ? -6.48 -28.469 9.953 1 98.56 415 VAL A CA 1
ATOM 3252 C C . VAL A 1 415 ? -6.039 -27.359 8.992 1 98.56 415 VAL A C 1
ATOM 3254 O O . VAL A 1 415 ? -5.414 -27.641 7.965 1 98.56 415 VAL A O 1
ATOM 3257 N N . ALA A 1 416 ? -6.453 -26.109 9.297 1 98.75 416 ALA A N 1
ATOM 3258 C CA . ALA A 1 416 ? -5.848 -24.969 8.625 1 98.75 416 ALA A CA 1
ATOM 3259 C C . ALA A 1 416 ? -4.414 -24.75 9.102 1 98.75 416 ALA A C 1
ATOM 3261 O O . ALA A 1 416 ? -4.176 -24.469 10.273 1 98.75 416 ALA A O 1
ATOM 3262 N N . TRP A 1 417 ? -3.457 -24.938 8.227 1 98.81 417 TRP A N 1
ATOM 3263 C CA . TRP A 1 417 ? -2.023 -24.938 8.5 1 98.81 417 TRP A CA 1
ATOM 3264 C C . TRP A 1 417 ? -1.353 -23.688 7.957 1 98.81 417 TRP A C 1
ATOM 3266 O O . TRP A 1 417 ? -1.231 -23.516 6.742 1 98.81 417 TRP A O 1
ATOM 3276 N N . PHE A 1 418 ? -0.95 -22.75 8.852 1 98.81 418 PHE A N 1
ATOM 3277 C CA . PHE A 1 418 ? -0.286 -21.5 8.555 1 98.81 418 PHE A CA 1
ATOM 3278 C C . PHE A 1 418 ? 1.101 -21.453 9.18 1 98.81 418 PHE A C 1
ATOM 3280 O O . PHE A 1 418 ? 1.234 -21.234 10.391 1 98.81 418 PHE A O 1
ATOM 3287 N N . GLN A 1 419 ? 2.164 -21.719 8.367 1 98.44 419 GLN A N 1
ATOM 3288 C CA . GLN A 1 419 ? 3.516 -21.859 8.898 1 98.44 419 GLN A CA 1
ATOM 3289 C C . GLN A 1 419 ? 4.535 -21.156 8.016 1 98.44 419 GLN A C 1
ATOM 3291 O O . GLN A 1 419 ? 4.457 -21.219 6.785 1 98.44 419 GLN A O 1
ATOM 3296 N N . GLY A 1 420 ? 5.457 -20.484 8.609 1 97.81 420 GLY A N 1
ATOM 3297 C CA . GLY A 1 420 ? 6.633 -19.969 7.926 1 97.81 420 GLY A CA 1
ATOM 3298 C C . GLY A 1 420 ? 6.297 -19.016 6.801 1 97.81 420 GLY A C 1
ATOM 3299 O O . GLY A 1 420 ? 5.324 -18.266 6.883 1 97.81 420 GLY A O 1
ATOM 3300 N N . ARG A 1 421 ? 7.211 -18.984 5.805 1 98.06 421 ARG A N 1
ATOM 3301 C CA . ARG A 1 421 ? 7.062 -18.094 4.664 1 98.06 421 ARG A CA 1
ATOM 3302 C C . ARG A 1 421 ? 6.016 -18.625 3.686 1 98.06 421 ARG A C 1
ATOM 3304 O O . ARG A 1 421 ? 5.922 -19.828 3.459 1 98.06 421 ARG A O 1
ATOM 3311 N N . MET A 1 422 ? 5.254 -17.719 3.152 1 98.38 422 MET A N 1
ATOM 3312 C CA . MET A 1 422 ? 4.211 -18.016 2.176 1 98.38 422 MET A CA 1
ATOM 3313 C C . MET A 1 422 ? 4.816 -18.484 0.855 1 98.38 422 MET A C 1
ATOM 3315 O O . MET A 1 422 ? 5.879 -18 0.453 1 98.38 422 MET A O 1
ATOM 3319 N N . GLU A 1 423 ? 4.172 -19.359 0.19 1 98.44 423 GLU A N 1
ATOM 3320 C CA . GLU A 1 423 ? 4.629 -19.859 -1.104 1 98.44 423 GLU A CA 1
ATOM 3321 C C . GLU A 1 423 ? 4.457 -18.812 -2.193 1 98.44 423 GLU A C 1
ATOM 3323 O O . GLU A 1 423 ? 3.502 -18.031 -2.168 1 98.44 423 GLU A O 1
ATOM 3328 N N . PHE A 1 424 ? 5.344 -18.75 -3.123 1 98.56 424 PHE A N 1
ATOM 3329 C CA . PHE A 1 424 ? 5.191 -18.062 -4.395 1 98.56 424 PHE A CA 1
ATOM 3330 C C . PHE A 1 424 ? 4.668 -19 -5.473 1 98.56 424 PHE A C 1
ATOM 3332 O O . PHE A 1 424 ? 5.23 -20.078 -5.688 1 98.56 424 PHE A O 1
ATOM 3339 N N . GLY A 1 425 ? 3.594 -18.609 -6.129 1 97.5 425 GLY A N 1
ATOM 3340 C CA . GLY A 1 425 ? 2.945 -19.484 -7.098 1 97.5 425 GLY A CA 1
ATOM 3341 C C . GLY A 1 425 ? 1.569 -19.938 -6.656 1 97.5 425 GLY A C 1
ATOM 3342 O O . GLY A 1 425 ? 1.137 -19.641 -5.543 1 97.5 425 GLY A O 1
ATOM 3343 N N . PRO A 1 426 ? 0.952 -20.703 -7.477 1 95.81 426 PRO A N 1
ATOM 3344 C CA . PRO A 1 426 ? -0.458 -21.016 -7.234 1 95.81 426 PRO A CA 1
ATOM 3345 C C . PRO A 1 426 ? -0.644 -22.203 -6.305 1 95.81 426 PRO A C 1
ATOM 3347 O O . PRO A 1 426 ? -1.76 -22.484 -5.855 1 95.81 426 PRO A O 1
ATOM 3350 N N . ARG A 1 427 ? 0.398 -22.906 -5.945 1 97.19 427 ARG A N 1
ATOM 3351 C CA . ARG A 1 427 ? 0.25 -24.141 -5.188 1 97.19 427 ARG A CA 1
ATOM 3352 C C . ARG A 1 427 ? 0.546 -23.922 -3.707 1 97.19 427 ARG A C 1
ATOM 3354 O O . ARG A 1 427 ? 1.456 -23.156 -3.359 1 97.19 427 ARG A O 1
ATOM 3361 N N . ALA A 1 428 ? -0.264 -24.531 -2.902 1 97.75 428 ALA A N 1
ATOM 3362 C CA . ALA A 1 428 ? 0.067 -24.625 -1.483 1 97.75 428 ALA A CA 1
ATOM 3363 C C . ALA A 1 428 ? 1.016 -25.797 -1.219 1 97.75 428 ALA A C 1
ATOM 3365 O O . ALA A 1 428 ? 0.768 -26.922 -1.662 1 97.75 428 ALA A O 1
ATOM 3366 N N . LEU A 1 429 ? 2.082 -25.531 -0.55 1 98.44 429 LEU A N 1
ATOM 3367 C CA . LEU A 1 429 ? 3.123 -26.531 -0.376 1 98.44 429 LEU A CA 1
ATOM 3368 C C . LEU A 1 429 ? 3.553 -26.625 1.084 1 98.44 429 LEU A C 1
ATOM 3370 O O . LEU A 1 429 ? 4.738 -26.797 1.377 1 98.44 429 LEU A O 1
ATOM 3374 N N . GLY A 1 430 ? 2.613 -26.406 1.9 1 98.5 430 GLY A N 1
ATOM 3375 C CA . GLY A 1 430 ? 2.898 -26.609 3.312 1 98.5 430 GLY A CA 1
ATOM 3376 C C . GLY A 1 430 ? 3.18 -25.312 4.055 1 98.5 430 GLY A C 1
ATOM 3377 O O . GLY A 1 430 ? 3.572 -25.344 5.223 1 98.5 430 GLY A O 1
ATOM 3378 N N . GLY A 1 431 ? 3.086 -24.188 3.416 1 98.44 431 GLY A N 1
ATOM 3379 C CA . GLY A 1 431 ? 3.127 -22.891 4.066 1 98.44 431 GLY A CA 1
ATOM 3380 C C . GLY A 1 431 ? 1.753 -22.359 4.422 1 98.44 431 GLY A C 1
ATOM 3381 O O . GLY A 1 431 ? 1.506 -21.984 5.57 1 98.44 431 GLY A O 1
ATOM 3382 N N . ARG A 1 432 ? 0.885 -22.312 3.494 1 98.81 432 ARG A N 1
ATOM 3383 C CA . ARG A 1 432 ? -0.526 -21.953 3.615 1 98.81 432 ARG A CA 1
ATOM 3384 C C . ARG A 1 432 ? -1.417 -23.062 3.076 1 98.81 432 ARG A C 1
ATOM 3386 O O . ARG A 1 432 ? -1.838 -23.031 1.918 1 98.81 432 ARG A O 1
ATOM 3393 N N . SER A 1 433 ? -1.777 -24.016 3.918 1 98.69 433 SER A N 1
ATOM 3394 C CA . SER A 1 433 ? -2.451 -25.219 3.438 1 98.69 433 SER A CA 1
ATOM 3395 C C . SER A 1 433 ? -3.592 -25.625 4.367 1 98.69 433 SER A C 1
ATOM 3397 O O . SER A 1 433 ? -3.596 -25.266 5.547 1 98.69 433 SER A O 1
ATOM 3399 N N . ILE A 1 434 ? -4.57 -26.188 3.809 1 98.44 434 ILE A N 1
ATOM 3400 C CA . ILE A 1 434 ? -5.473 -27.062 4.566 1 98.44 434 ILE A CA 1
ATOM 3401 C C . ILE A 1 434 ? -5 -28.5 4.473 1 98.44 434 ILE A C 1
ATOM 3403 O O . ILE A 1 434 ? -4.801 -29.031 3.373 1 98.44 434 ILE A O 1
ATOM 3407 N N . ILE A 1 435 ? -4.832 -29.125 5.637 1 98.69 435 ILE A N 1
ATOM 3408 C CA . ILE A 1 435 ? -4.223 -30.453 5.625 1 98.69 435 ILE A CA 1
ATOM 3409 C C . ILE A 1 435 ? -5.145 -31.453 6.32 1 98.69 435 ILE A C 1
ATOM 3411 O O . ILE A 1 435 ? -6.039 -31.062 7.074 1 98.69 435 ILE A O 1
ATOM 3415 N N . GLY A 1 436 ? -4.965 -32.656 5.977 1 98.38 436 GLY A N 1
ATOM 3416 C CA . GLY A 1 436 ? -5.676 -33.781 6.551 1 98.38 436 GLY A CA 1
ATOM 3417 C C . GLY A 1 436 ? -4.938 -35.094 6.395 1 98.38 436 GLY A C 1
ATOM 3418 O O . GLY A 1 436 ? -3.939 -35.156 5.68 1 98.38 436 GLY A O 1
ATOM 3419 N N . CYS A 1 437 ? -5.402 -36.062 7.164 1 98.44 437 CYS A N 1
ATOM 3420 C CA . CYS A 1 437 ? -4.848 -37.406 7.039 1 98.44 437 CYS A CA 1
ATOM 3421 C C . CYS A 1 437 ? -5.539 -38.188 5.922 1 98.44 437 CYS A C 1
ATOM 3423 O O . CYS A 1 437 ? -6.719 -38.531 6.031 1 98.44 437 CYS A O 1
ATOM 3425 N N . PRO A 1 438 ? -4.785 -38.5 4.887 1 97.69 438 PRO A N 1
ATOM 3426 C CA . PRO A 1 438 ? -5.438 -39.125 3.738 1 97.69 438 PRO A CA 1
ATOM 3427 C C . PRO A 1 438 ? -5.773 -40.594 3.992 1 97.69 438 PRO A C 1
ATOM 3429 O O . PRO A 1 438 ? -6.477 -41.219 3.195 1 97.69 438 PRO A O 1
ATOM 3432 N N . SER A 1 439 ? -5.328 -41.125 5.082 1 96.75 439 SER A N 1
ATOM 3433 C CA . SER A 1 439 ? -5.613 -42.5 5.445 1 96.75 439 SER A CA 1
ATOM 3434 C C . SER A 1 439 ? -6.949 -42.625 6.172 1 96.75 439 SER A C 1
ATOM 3436 O O . SER A 1 439 ? -7.453 -43.719 6.375 1 96.75 439 SER A O 1
ATOM 3438 N N . VAL A 1 440 ? -7.48 -41.531 6.523 1 96.44 440 VAL A N 1
ATOM 3439 C CA . VAL A 1 440 ? -8.773 -41.5 7.199 1 96.44 440 VAL A CA 1
ATOM 3440 C C . VAL A 1 440 ? -9.891 -41.281 6.18 1 96.44 440 VAL A C 1
ATOM 3442 O O . VAL A 1 440 ? -9.906 -40.25 5.504 1 96.44 440 VAL A O 1
ATOM 3445 N N . ALA A 1 441 ? -10.797 -42.219 6.18 1 94.25 441 ALA A N 1
ATOM 3446 C CA . ALA A 1 441 ? -11.891 -42.156 5.207 1 94.25 441 ALA A CA 1
ATOM 3447 C C . ALA A 1 441 ? -12.766 -40.938 5.465 1 94.25 441 ALA A C 1
ATOM 3449 O O . ALA A 1 441 ? -13.094 -40.625 6.613 1 94.25 441 ALA A O 1
ATOM 3450 N N . GLY A 1 442 ? -13.008 -40.156 4.414 1 93.5 442 GLY A N 1
ATOM 3451 C CA . GLY A 1 442 ? -13.992 -39.094 4.496 1 93.5 442 GLY A CA 1
ATOM 3452 C C . GLY A 1 442 ? -13.367 -37.719 4.742 1 93.5 442 GLY A C 1
ATOM 3453 O O . GLY A 1 442 ? -14.062 -36.719 4.73 1 93.5 442 GLY A O 1
ATOM 3454 N N . VAL A 1 443 ? -12.141 -37.688 4.945 1 95.06 443 VAL A N 1
ATOM 3455 C CA . VAL A 1 443 ? -11.492 -36.438 5.262 1 95.06 443 VAL A CA 1
ATOM 3456 C C . VAL A 1 443 ? -11.656 -35.469 4.094 1 95.06 443 VAL A C 1
ATOM 3458 O O . VAL A 1 443 ? -11.859 -34.25 4.301 1 95.06 443 VAL A O 1
ATOM 3461 N N . ALA A 1 444 ? -11.531 -35.906 2.861 1 93.56 444 ALA A N 1
ATOM 3462 C CA . ALA A 1 444 ? -11.719 -35.062 1.68 1 93.56 444 ALA A CA 1
ATOM 3463 C C . ALA A 1 444 ? -13.125 -34.469 1.656 1 93.56 444 ALA A C 1
ATOM 3465 O O . ALA A 1 444 ? -13.289 -33.281 1.34 1 93.56 444 ALA A O 1
ATOM 3466 N N . ASP A 1 445 ? -14.086 -35.25 1.958 1 92.88 445 ASP A N 1
ATOM 3467 C CA . ASP A 1 445 ? -15.469 -34.781 2.02 1 92.88 445 ASP A CA 1
ATOM 3468 C C . ASP A 1 445 ? -15.641 -33.719 3.096 1 92.88 445 ASP A C 1
ATOM 3470 O O . ASP A 1 445 ? -16.375 -32.75 2.904 1 92.88 445 ASP A O 1
ATOM 3474 N N . ARG A 1 446 ? -15 -33.969 4.156 1 94.31 446 ARG A N 1
ATOM 3475 C CA . ARG A 1 446 ? -15.086 -33 5.246 1 94.31 446 ARG A CA 1
ATOM 3476 C C . ARG A 1 446 ? -14.516 -31.641 4.824 1 94.31 446 ARG A C 1
ATOM 3478 O O . ARG A 1 446 ? -15.102 -30.594 5.117 1 94.31 446 ARG A O 1
ATOM 3485 N N . ILE A 1 447 ? -13.398 -31.688 4.215 1 94.25 447 ILE A N 1
ATOM 3486 C CA . ILE A 1 447 ? -12.781 -30.453 3.744 1 94.25 447 ILE A CA 1
ATOM 3487 C C . ILE A 1 447 ? -13.711 -29.75 2.756 1 94.25 447 ILE A C 1
ATOM 3489 O O . ILE A 1 447 ? -13.914 -28.531 2.832 1 94.25 447 ILE A O 1
ATOM 3493 N N . ASN A 1 448 ? -14.305 -30.5 1.877 1 91.81 448 ASN A N 1
ATOM 3494 C CA . ASN A 1 448 ? -15.227 -29.938 0.898 1 91.81 448 ASN A CA 1
ATOM 3495 C C . ASN A 1 448 ? -16.453 -29.312 1.571 1 91.81 448 ASN A C 1
ATOM 3497 O O . ASN A 1 448 ? -16.922 -28.25 1.163 1 91.81 448 ASN A O 1
ATOM 3501 N N . HIS A 1 449 ? -16.922 -29.953 2.525 1 90.62 449 HIS A N 1
ATOM 3502 C CA . HIS A 1 449 ? -18.109 -29.5 3.219 1 90.62 449 HIS A CA 1
ATOM 3503 C C . HIS A 1 449 ? -17.812 -28.266 4.082 1 90.62 449 HIS A C 1
ATOM 3505 O O . HIS A 1 449 ? -18.656 -27.375 4.211 1 90.62 449 HIS A O 1
ATOM 3511 N N . GLN A 1 450 ? -16.672 -28.281 4.57 1 89.12 450 GLN A N 1
ATOM 3512 C CA . GLN A 1 450 ? -16.375 -27.266 5.586 1 89.12 450 GLN A CA 1
ATOM 3513 C C . GLN A 1 450 ? -15.867 -25.969 4.953 1 89.12 450 GLN A C 1
ATOM 3515 O O . GLN A 1 450 ? -16 -24.906 5.535 1 89.12 450 GLN A O 1
ATOM 3520 N N . ILE A 1 451 ? -15.289 -26.109 3.73 1 85.31 451 ILE A N 1
ATOM 3521 C CA . ILE A 1 451 ? -14.672 -24.859 3.314 1 85.31 451 ILE A CA 1
ATOM 3522 C C . ILE A 1 451 ? -14.609 -24.797 1.791 1 85.31 451 ILE A C 1
ATOM 3524 O O . ILE A 1 451 ? -14.875 -23.75 1.195 1 85.31 451 ILE A O 1
ATOM 3528 N N . LYS A 1 452 ? -14.258 -25.797 1.04 1 81.25 452 LYS A N 1
ATOM 3529 C CA . LYS A 1 452 ? -13.883 -25.703 -0.368 1 81.25 452 LYS A CA 1
ATOM 3530 C C . LYS A 1 452 ? -15.102 -25.797 -1.272 1 81.25 452 LYS A C 1
ATOM 3532 O O . LYS A 1 452 ? -15.133 -25.219 -2.354 1 81.25 452 LYS A O 1
ATOM 3537 N N . PHE A 1 453 ? -16.141 -26.578 -0.925 1 77.62 453 PHE A N 1
ATOM 3538 C CA . PHE A 1 453 ? -17.391 -26.75 -1.667 1 77.62 453 PHE A CA 1
ATOM 3539 C C . PHE A 1 453 ? -17.109 -27.094 -3.127 1 77.62 453 PHE A C 1
ATOM 3541 O O . PHE A 1 453 ? -17.688 -26.484 -4.031 1 77.62 453 PHE A O 1
ATOM 3548 N N . ARG A 1 454 ? -16.062 -27.891 -3.295 1 75.25 454 ARG A N 1
ATOM 3549 C CA . ARG A 1 454 ? -15.625 -28.266 -4.637 1 75.25 454 ARG A CA 1
ATOM 3550 C C . ARG A 1 454 ? -16.609 -29.234 -5.281 1 75.25 454 ARG A C 1
ATOM 3552 O O . ARG A 1 454 ? -17.438 -29.844 -4.59 1 75.25 454 ARG A O 1
ATOM 3559 N N . GLU A 1 455 ? -16.5 -29.297 -6.566 1 70.81 455 GLU A N 1
ATOM 3560 C CA . GLU A 1 455 ? -17.188 -30.344 -7.305 1 70.81 455 GLU A CA 1
ATOM 3561 C C . GLU A 1 455 ? -16.688 -31.734 -6.91 1 70.81 455 GLU A C 1
ATOM 3563 O O . GLU A 1 455 ? -15.516 -31.891 -6.566 1 70.81 455 GLU A O 1
ATOM 3568 N N . ARG A 1 456 ? -17.453 -32.688 -6.953 1 65.06 456 ARG A N 1
ATOM 3569 C CA . ARG A 1 456 ? -17.172 -34.062 -6.488 1 65.06 456 ARG A CA 1
ATOM 3570 C C . ARG A 1 456 ? -16 -34.656 -7.25 1 65.06 456 ARG A C 1
ATOM 3572 O O . ARG A 1 456 ? -15.297 -35.531 -6.723 1 65.06 456 ARG A O 1
ATOM 3579 N N . TRP A 1 457 ? -15.766 -34.156 -8.445 1 67.25 457 TRP A N 1
ATOM 3580 C CA . TRP A 1 457 ? -14.742 -34.781 -9.273 1 67.25 457 TRP A CA 1
ATOM 3581 C C . TRP A 1 457 ? -13.375 -34.156 -9.023 1 67.25 457 TRP A C 1
ATOM 3583 O O . TRP A 1 457 ? -12.367 -34.594 -9.594 1 67.25 457 TRP A O 1
ATOM 3593 N N . ARG A 1 458 ? -13.188 -33.188 -8.211 1 73.31 458 ARG A N 1
ATOM 3594 C CA . ARG A 1 458 ? -11.922 -32.469 -8.008 1 73.31 458 ARG A CA 1
ATOM 3595 C C . ARG A 1 458 ? -11.156 -33.094 -6.836 1 73.31 458 ARG A C 1
ATOM 3597 O O . ARG A 1 458 ? -11.461 -32.812 -5.672 1 73.31 458 ARG A O 1
ATOM 3604 N N . PRO A 1 459 ? -10.203 -33.75 -7.215 1 79.38 459 PRO A N 1
ATOM 3605 C CA . PRO A 1 459 ? -9.492 -34.469 -6.156 1 79.38 459 PRO A CA 1
ATOM 3606 C C . PRO A 1 459 ? -8.516 -33.594 -5.387 1 79.38 459 PRO A C 1
ATOM 3608 O O . PRO A 1 459 ? -8.18 -32.469 -5.84 1 79.38 459 PRO A O 1
ATOM 3611 N N . PHE A 1 460 ? -8.125 -34.031 -4.203 1 90.88 460 PHE A N 1
ATOM 3612 C CA . PHE A 1 460 ? -7.078 -33.406 -3.406 1 90.88 460 PHE A CA 1
ATOM 3613 C C . PHE A 1 460 ? -5.723 -34.031 -3.684 1 90.88 460 PHE A C 1
ATOM 3615 O O . PHE A 1 460 ? -5.645 -35.125 -4.277 1 90.88 460 PHE A O 1
ATOM 3622 N N . CYS A 1 461 ? -4.699 -33.312 -3.316 1 94.25 461 CYS A N 1
ATOM 3623 C CA . CYS A 1 461 ? -3.348 -33.719 -3.676 1 94.25 461 CYS A CA 1
ATOM 3624 C C . CYS A 1 461 ? -2.543 -34.094 -2.436 1 94.25 461 CYS A C 1
ATOM 3626 O O . CYS A 1 461 ? -2.846 -33.625 -1.333 1 94.25 461 CYS A O 1
ATOM 3628 N N . PRO A 1 462 ? -1.574 -34.969 -2.6 1 97.5 462 PRO A N 1
ATOM 3629 C CA . PRO A 1 462 ? -0.737 -35.375 -1.465 1 97.5 462 PRO A CA 1
ATOM 3630 C C . PRO A 1 462 ? 0.581 -34.594 -1.404 1 97.5 462 PRO A C 1
ATOM 3632 O O . PRO A 1 462 ? 1.164 -34.281 -2.445 1 97.5 462 PRO A O 1
ATOM 3635 N N . SER A 1 463 ? 0.989 -34.312 -0.253 1 98.56 463 SER A N 1
ATOM 3636 C CA . SER A 1 463 ? 2.383 -34.031 0.097 1 98.56 463 SER A CA 1
ATOM 3637 C C . SER A 1 463 ? 2.988 -35.219 0.848 1 98.56 463 SER A C 1
ATOM 3639 O O . SER A 1 463 ? 2.322 -35.844 1.679 1 98.56 463 SER A O 1
ATOM 3641 N N . MET A 1 464 ? 4.25 -35.562 0.546 1 98.31 464 MET A N 1
ATOM 3642 C CA . MET A 1 464 ? 4.809 -36.781 1.174 1 98.31 464 MET A CA 1
ATOM 3643 C C . MET A 1 464 ? 6.289 -36.562 1.483 1 98.31 464 MET A C 1
ATOM 3645 O O . MET A 1 464 ? 6.945 -35.719 0.899 1 98.31 464 MET A O 1
ATOM 3649 N N . LEU A 1 465 ? 6.746 -37.375 2.381 1 98.31 465 LEU A N 1
ATOM 3650 C CA . LEU A 1 465 ? 8.164 -37.438 2.709 1 98.31 465 LEU A CA 1
ATOM 3651 C C . LEU A 1 465 ? 8.977 -37.969 1.529 1 98.31 465 LEU A C 1
ATOM 3653 O O . LEU A 1 465 ? 8.508 -38.812 0.775 1 98.31 465 LEU A O 1
ATOM 3657 N N . ASP A 1 466 ? 10.188 -37.469 1.386 1 97.19 466 ASP A N 1
ATOM 3658 C CA . ASP A 1 466 ? 11.062 -37.938 0.314 1 97.19 466 ASP A CA 1
ATOM 3659 C C . ASP A 1 466 ? 11.359 -39.438 0.453 1 97.19 466 ASP A C 1
ATOM 3661 O O . ASP A 1 466 ? 11.594 -40.125 -0.543 1 97.19 466 ASP A O 1
ATOM 3665 N N . THR A 1 467 ? 11.234 -40 1.656 1 97 467 THR A N 1
ATOM 3666 C CA . THR A 1 467 ? 11.469 -41.406 1.901 1 97 467 THR A CA 1
ATOM 3667 C C . THR A 1 467 ? 10.281 -42.25 1.434 1 97 467 THR A C 1
ATOM 3669 O O . THR A 1 467 ? 10.414 -43.469 1.184 1 97 467 THR A O 1
ATOM 3672 N N . VAL A 1 468 ? 9.164 -41.656 1.294 1 97.19 468 VAL A N 1
ATOM 3673 C CA . VAL A 1 468 ? 7.93 -42.344 0.926 1 97.19 468 VAL A CA 1
ATOM 3674 C C . VAL A 1 468 ? 7.766 -42.344 -0.592 1 97.19 468 VAL A C 1
ATOM 3676 O O . VAL A 1 468 ? 7.211 -43.281 -1.169 1 97.19 468 VAL A O 1
ATOM 3679 N N . ALA A 1 469 ? 8.289 -41.406 -1.269 1 96.31 469 ALA A N 1
ATOM 3680 C CA . ALA A 1 469 ? 8.047 -41.125 -2.684 1 96.31 469 ALA A CA 1
ATOM 3681 C C . ALA A 1 469 ? 8.406 -42.344 -3.543 1 96.31 469 ALA A C 1
ATOM 3683 O O . ALA A 1 469 ? 7.617 -42.75 -4.398 1 96.31 469 ALA A O 1
ATOM 3684 N N . PRO A 1 470 ? 9.539 -43.031 -3.297 1 95.31 470 PRO A N 1
ATOM 3685 C CA . PRO A 1 470 ? 9.898 -44.188 -4.141 1 95.31 470 PRO A CA 1
ATOM 3686 C C . PRO A 1 470 ? 8.93 -45.344 -3.992 1 95.31 470 PRO A C 1
ATOM 3688 O O . PRO A 1 470 ? 8.828 -46.188 -4.887 1 95.31 470 PRO A O 1
ATOM 3691 N N . GLN A 1 471 ? 8.211 -45.344 -2.912 1 95.94 471 GLN A N 1
ATOM 3692 C CA . GLN A 1 471 ? 7.262 -46.406 -2.666 1 95.94 471 GLN A CA 1
ATOM 3693 C C . GLN A 1 471 ? 5.902 -46.094 -3.277 1 95.94 471 GLN A C 1
ATOM 3695 O O . GLN A 1 471 ? 5.219 -47 -3.777 1 95.94 471 GLN A O 1
ATOM 3700 N N . MET A 1 472 ? 5.551 -44.906 -3.238 1 95.75 472 MET A N 1
ATOM 3701 C CA . MET A 1 472 ? 4.188 -44.531 -3.574 1 95.75 472 MET A CA 1
ATOM 3702 C C . MET A 1 472 ? 4.07 -44.188 -5.055 1 95.75 472 MET A C 1
ATOM 3704 O O . MET A 1 472 ? 3.062 -44.469 -5.691 1 95.75 472 MET A O 1
ATOM 3708 N N . ILE A 1 473 ? 5.094 -43.5 -5.582 1 92.62 473 ILE A N 1
ATOM 3709 C CA . ILE A 1 473 ? 4.988 -43.062 -6.969 1 92.62 473 ILE A CA 1
ATOM 3710 C C . ILE A 1 473 ? 5.941 -43.875 -7.84 1 92.62 473 ILE A C 1
ATOM 3712 O O . ILE A 1 473 ? 7.047 -44.219 -7.41 1 92.62 473 ILE A O 1
ATOM 3716 N N . LYS A 1 474 ? 5.676 -44.156 -9.008 1 84.31 474 LYS A N 1
ATOM 3717 C CA . LYS A 1 474 ? 6.352 -45.125 -9.859 1 84.31 474 LYS A CA 1
ATOM 3718 C C . LYS A 1 474 ? 7.551 -44.5 -10.562 1 84.31 474 LYS A C 1
ATOM 3720 O O . LYS A 1 474 ? 8.523 -45.188 -10.875 1 84.31 474 LYS A O 1
ATOM 3725 N N . ILE A 1 475 ? 7.469 -43.281 -10.828 1 80.81 475 ILE A N 1
ATOM 3726 C CA . ILE A 1 475 ? 8.555 -42.625 -11.57 1 80.81 475 ILE A CA 1
ATOM 3727 C C . ILE A 1 475 ? 9.477 -41.906 -10.594 1 80.81 475 ILE A C 1
ATOM 3729 O O . ILE A 1 475 ? 9.016 -41.25 -9.664 1 80.81 475 ILE A O 1
ATOM 3733 N N . ASP A 1 476 ? 10.82 -42.188 -10.852 1 85.75 476 ASP A N 1
ATOM 3734 C CA . ASP A 1 476 ? 11.82 -41.469 -10.047 1 85.75 476 ASP A CA 1
ATOM 3735 C C . ASP A 1 476 ? 12.141 -40.125 -10.656 1 85.75 476 ASP A C 1
ATOM 3737 O O . ASP A 1 476 ? 12.992 -40 -11.539 1 85.75 476 ASP A O 1
ATOM 3741 N N . HIS A 1 477 ? 11.516 -39.156 -10.297 1 91.38 477 HIS A N 1
ATOM 3742 C CA . HIS A 1 477 ? 11.648 -37.781 -10.742 1 91.38 477 HIS A CA 1
ATOM 3743 C C . HIS A 1 477 ? 11.414 -36.812 -9.586 1 91.38 477 HIS A C 1
ATOM 3745 O O . HIS A 1 477 ? 10.531 -37 -8.75 1 91.38 477 HIS A O 1
ATOM 3751 N N . PRO A 1 478 ? 12.266 -35.781 -9.453 1 92 478 PRO A N 1
ATOM 3752 C CA . PRO A 1 478 ? 12.008 -34.781 -8.414 1 92 478 PRO A CA 1
ATOM 3753 C C . PRO A 1 478 ? 10.641 -34.125 -8.562 1 92 478 PRO A C 1
ATOM 3755 O O . PRO A 1 478 ? 10.211 -33.844 -9.68 1 92 478 PRO A O 1
ATOM 3758 N N . ALA A 1 479 ? 9.898 -33.969 -7.441 1 95.06 479 ALA A N 1
ATOM 3759 C CA . ALA A 1 479 ? 8.57 -33.344 -7.5 1 95.06 479 ALA A CA 1
ATOM 3760 C C . ALA A 1 479 ? 8.312 -32.5 -6.273 1 95.06 479 ALA A C 1
ATOM 3762 O O . ALA A 1 479 ? 7.328 -32.688 -5.559 1 95.06 479 ALA A O 1
ATOM 3763 N N . PRO A 1 480 ? 9.133 -31.469 -6.109 1 96.56 480 PRO A N 1
ATOM 3764 C CA . PRO A 1 480 ? 8.984 -30.641 -4.91 1 96.56 480 PRO A CA 1
ATOM 3765 C C . PRO A 1 480 ? 7.832 -29.641 -5.023 1 96.56 480 PRO A C 1
ATOM 3767 O O . PRO A 1 480 ? 7.41 -29.062 -4.016 1 96.56 480 PRO A O 1
ATOM 3770 N N . PHE A 1 481 ? 7.211 -29.422 -6.273 1 97.62 481 PHE A N 1
ATOM 3771 C CA . PHE A 1 481 ? 6.406 -28.219 -6.445 1 97.62 481 PHE A CA 1
ATOM 3772 C C . PHE A 1 481 ? 4.992 -28.578 -6.895 1 97.62 481 PHE A C 1
ATOM 3774 O O . PHE A 1 481 ? 4.238 -27.703 -7.328 1 97.62 481 PHE A O 1
ATOM 3781 N N . MET A 1 482 ? 4.586 -29.844 -6.906 1 96.88 482 MET A N 1
ATOM 3782 C CA . MET A 1 482 ? 3.264 -30.297 -7.332 1 96.88 482 MET A CA 1
ATOM 3783 C C . MET A 1 482 ? 2.992 -29.891 -8.781 1 96.88 482 MET A C 1
ATOM 3785 O O . MET A 1 482 ? 1.932 -29.344 -9.086 1 96.88 482 MET A O 1
ATOM 3789 N N . THR A 1 483 ? 3.93 -30.172 -9.594 1 96.81 483 THR A N 1
ATOM 3790 C CA . THR A 1 483 ? 3.787 -29.781 -10.992 1 96.81 483 THR A CA 1
ATOM 3791 C C . THR A 1 483 ? 3.592 -31 -11.883 1 96.81 483 THR A C 1
ATOM 3793 O O . THR A 1 483 ? 3.477 -30.875 -13.102 1 96.81 483 THR A O 1
ATOM 3796 N N . PHE A 1 484 ? 3.477 -32.219 -11.281 1 95.06 484 PHE A N 1
ATOM 3797 C CA . PHE A 1 484 ? 3.352 -33.469 -12.047 1 95.06 484 PHE A CA 1
ATOM 3798 C C . PHE A 1 484 ? 2.283 -34.375 -11.438 1 95.06 484 PHE A C 1
ATOM 3800 O O . PHE A 1 484 ? 2.086 -34.375 -10.219 1 95.06 484 PHE A O 1
ATOM 3807 N N . THR A 1 485 ? 1.68 -35.062 -12.32 1 93.81 485 THR A N 1
ATOM 3808 C CA . THR A 1 485 ? 0.878 -36.188 -11.883 1 93.81 485 THR A CA 1
ATOM 3809 C C . THR A 1 485 ? 1.646 -37.5 -12.078 1 93.81 485 THR A C 1
ATOM 3811 O O . THR A 1 485 ? 2.361 -37.656 -13.062 1 93.81 485 THR A O 1
ATOM 3814 N N . PHE A 1 486 ? 1.511 -38.375 -11.086 1 94.31 486 PHE A N 1
ATOM 3815 C CA . PHE A 1 486 ? 2.195 -39.688 -11.109 1 94.31 486 PHE A CA 1
ATOM 3816 C C . PHE A 1 486 ? 1.205 -40.812 -10.93 1 94.31 486 PHE A C 1
ATOM 3818 O O . PHE A 1 486 ? 0.184 -40.656 -10.258 1 94.31 486 PHE A O 1
ATOM 3825 N N . GLU A 1 487 ? 1.558 -41.875 -11.57 1 94.19 487 GLU A N 1
ATOM 3826 C CA . GLU A 1 487 ? 0.832 -43.094 -11.227 1 94.19 487 GLU A CA 1
ATOM 3827 C C . GLU A 1 487 ? 1.154 -43.562 -9.812 1 94.19 487 GLU A C 1
ATOM 3829 O O . GLU A 1 487 ? 2.316 -43.562 -9.398 1 94.19 487 GLU A O 1
ATOM 3834 N N . VAL A 1 488 ? 0.088 -43.969 -9.078 1 95.88 488 VAL A N 1
ATOM 3835 C CA . VAL A 1 488 ? 0.252 -44.375 -7.691 1 95.88 488 VAL A CA 1
ATOM 3836 C C . VAL A 1 488 ? 0.388 -45.906 -7.629 1 95.88 488 VAL A C 1
ATOM 3838 O O . VAL A 1 488 ? -0.319 -46.625 -8.336 1 95.88 488 VAL A O 1
ATOM 3841 N N . ALA A 1 489 ? 1.305 -46.344 -6.836 1 96.12 489 ALA A N 1
ATOM 3842 C CA . ALA A 1 489 ? 1.469 -47.781 -6.648 1 96.12 489 ALA A CA 1
ATOM 3843 C C . ALA A 1 489 ? 0.198 -48.406 -6.086 1 96.12 489 ALA A C 1
ATOM 3845 O O . ALA A 1 489 ? -0.494 -47.812 -5.266 1 96.12 489 ALA A O 1
ATOM 3846 N N . GLU A 1 490 ? -0.029 -49.688 -6.426 1 95.81 490 GLU A N 1
ATOM 3847 C CA . GLU A 1 490 ? -1.279 -50.344 -6.102 1 95.81 490 GLU A CA 1
ATOM 3848 C C . GLU A 1 490 ? -1.49 -50.438 -4.594 1 95.81 490 GLU A C 1
ATOM 3850 O O . GLU A 1 490 ? -2.59 -50.156 -4.102 1 95.81 490 GLU A O 1
ATOM 3855 N N . GLU A 1 491 ? -0.477 -50.719 -3.906 1 95.44 491 GLU A N 1
ATOM 3856 C CA . GLU A 1 491 ? -0.575 -50.875 -2.457 1 95.44 491 GLU A CA 1
ATOM 3857 C C . GLU A 1 491 ? -0.934 -49.531 -1.789 1 95.44 491 GLU A C 1
ATOM 3859 O O . GLU A 1 491 ? -1.596 -49.531 -0.749 1 95.44 491 GLU A O 1
ATOM 3864 N N . TRP A 1 492 ? -0.559 -48.5 -2.355 1 96.75 492 TRP A N 1
ATOM 3865 C CA . TRP A 1 492 ? -0.73 -47.188 -1.742 1 96.75 492 TRP A CA 1
ATOM 3866 C C . TRP A 1 492 ? -2.109 -46.625 -2.053 1 96.75 492 TRP A C 1
ATOM 3868 O O . TRP A 1 492 ? -2.576 -45.719 -1.373 1 96.75 492 TRP A O 1
ATOM 3878 N N . LYS A 1 493 ? -2.789 -47.125 -3.062 1 95.62 493 LYS A N 1
ATOM 3879 C CA . LYS A 1 493 ? -4.141 -46.688 -3.395 1 95.62 493 LYS A CA 1
ATOM 3880 C C . LYS A 1 493 ? -5.105 -46.938 -2.242 1 95.62 493 LYS A C 1
ATOM 3882 O O . LYS A 1 493 ? -6.035 -46.156 -2.012 1 95.62 493 LYS A O 1
ATOM 3887 N N . THR A 1 494 ? -4.82 -48 -1.516 1 94.94 494 THR A N 1
ATOM 3888 C CA . THR A 1 494 ? -5.68 -48.344 -0.389 1 94.94 494 THR A CA 1
ATOM 3889 C C . THR A 1 494 ? -5.199 -47.656 0.889 1 94.94 494 THR A C 1
ATOM 3891 O O . THR A 1 494 ? -5.992 -47.375 1.786 1 94.94 494 THR A O 1
ATOM 3894 N N . ARG A 1 495 ? -3.916 -47.344 0.918 1 96.38 495 ARG A N 1
ATOM 3895 C CA . ARG A 1 495 ? -3.328 -46.75 2.113 1 96.38 495 ARG A CA 1
ATOM 3896 C C . ARG A 1 495 ? -3.715 -45.281 2.238 1 96.38 495 ARG A C 1
ATOM 3898 O O . ARG A 1 495 ? -3.904 -44.781 3.348 1 96.38 495 ARG A O 1
ATOM 3905 N N . VAL A 1 496 ? -3.811 -44.625 1.108 1 97 496 VAL A N 1
ATOM 3906 C CA . VAL A 1 496 ? -4.105 -43.219 1.112 1 97 496 VAL A CA 1
ATOM 3907 C C . VAL A 1 496 ? -5.16 -42.875 0.052 1 97 496 VAL A C 1
ATOM 3909 O O . VAL A 1 496 ? -4.949 -42.031 -0.805 1 97 496 VAL A O 1
ATOM 3912 N N . PRO A 1 497 ? -6.305 -43.406 0.152 1 94.44 497 PRO A N 1
ATOM 3913 C CA . PRO A 1 497 ? -7.32 -43.312 -0.896 1 94.44 497 PRO A CA 1
ATOM 3914 C C . PRO A 1 497 ? -7.816 -41.906 -1.117 1 94.44 497 PRO A C 1
ATOM 3916 O O . PRO A 1 497 ? -8.234 -41.562 -2.225 1 94.44 497 PRO A O 1
ATOM 3919 N N . GLU A 1 498 ? -7.73 -41.031 -0.1 1 94.62 498 GLU A N 1
ATOM 3920 C CA . GLU A 1 498 ? -8.336 -39.688 -0.154 1 94.62 498 GLU A CA 1
ATOM 3921 C C . GLU A 1 498 ? -7.531 -38.75 -1.062 1 94.62 498 GLU A C 1
ATOM 3923 O O . GLU A 1 498 ? -7.984 -37.656 -1.383 1 94.62 498 GLU A O 1
ATOM 3928 N N . VAL A 1 499 ? -6.312 -39.25 -1.543 1 95.94 499 VAL A N 1
ATOM 3929 C CA . VAL A 1 499 ? -5.492 -38.375 -2.379 1 95.94 499 VAL A CA 1
ATOM 3930 C C . VAL A 1 499 ? -5.16 -39.094 -3.691 1 95.94 499 VAL A C 1
ATOM 3932 O O . VAL A 1 499 ? -4.211 -38.719 -4.383 1 95.94 499 VAL A O 1
ATOM 3935 N N . VAL A 1 500 ? -5.84 -40.125 -4.016 1 93.44 500 VAL A N 1
ATOM 3936 C CA . VAL A 1 500 ? -5.703 -40.844 -5.285 1 93.44 500 VAL A CA 1
ATOM 3937 C C . VAL A 1 500 ? -6.875 -40.5 -6.199 1 93.44 500 VAL A C 1
ATOM 3939 O O . VAL A 1 500 ? -8.039 -40.656 -5.824 1 93.44 500 VAL A O 1
ATOM 3942 N N . HIS A 1 501 ? -6.52 -40 -7.348 1 88.19 501 HIS A N 1
ATOM 3943 C CA . HIS A 1 501 ? -7.539 -39.594 -8.312 1 88.19 501 HIS A CA 1
ATOM 3944 C C . HIS A 1 501 ? -8.227 -40.812 -8.914 1 88.19 501 HIS A C 1
ATOM 3946 O O . HIS A 1 501 ? -7.754 -41.938 -8.766 1 88.19 501 HIS A O 1
ATOM 3952 N N . GLU A 1 502 ? -9.312 -40.562 -9.656 1 82.94 502 GLU A N 1
ATOM 3953 C CA . GLU A 1 502 ? -10.125 -41.625 -10.258 1 82.94 502 GLU A CA 1
ATOM 3954 C C . GLU A 1 502 ? -9.297 -42.469 -11.234 1 82.94 502 GLU A C 1
ATOM 3956 O O . GLU A 1 502 ? -9.531 -43.656 -11.383 1 82.94 502 GLU A O 1
ATOM 3961 N N . ASP A 1 503 ? -8.383 -41.875 -11.797 1 83.94 503 ASP A N 1
ATOM 3962 C CA . ASP A 1 503 ? -7.598 -42.562 -12.812 1 83.94 503 ASP A CA 1
ATOM 3963 C C . ASP A 1 503 ? -6.375 -43.219 -12.188 1 83.94 503 ASP A C 1
ATOM 3965 O O . ASP A 1 503 ? -5.488 -43.719 -12.898 1 83.94 503 ASP A O 1
ATOM 3969 N N . GLY A 1 504 ? -6.25 -43.156 -10.867 1 89.69 504 GLY A N 1
ATOM 3970 C CA . GLY A 1 504 ? -5.18 -43.844 -10.164 1 89.69 504 GLY A CA 1
ATOM 3971 C C . GLY A 1 504 ? -3.918 -43 -10.047 1 89.69 504 GLY A C 1
ATOM 3972 O O . GLY A 1 504 ? -2.881 -43.5 -9.594 1 89.69 504 GLY A O 1
ATOM 3973 N N . THR A 1 505 ? -3.982 -41.781 -10.359 1 92.06 505 THR A N 1
ATOM 3974 C CA . THR A 1 505 ? -2.816 -40.906 -10.32 1 92.06 505 THR A CA 1
ATOM 3975 C C . THR A 1 505 ? -2.949 -39.875 -9.203 1 92.06 505 THR A C 1
ATOM 3977 O O . THR A 1 505 ? -3.99 -39.812 -8.547 1 92.06 505 THR A O 1
ATOM 3980 N N . SER A 1 506 ? -1.852 -39.188 -8.898 1 94.12 506 SER A N 1
ATOM 3981 C CA . SER A 1 506 ? -1.855 -38.094 -7.93 1 94.12 506 SER A CA 1
ATOM 3982 C C . SER A 1 506 ? -0.855 -37 -8.32 1 94.12 506 SER A C 1
ATOM 3984 O O . SER A 1 506 ? 0.205 -37.281 -8.875 1 94.12 506 SER A O 1
ATOM 3986 N N . ARG A 1 507 ? -1.271 -35.781 -8.141 1 94.88 507 ARG A N 1
ATOM 3987 C CA . ARG A 1 507 ? -0.345 -34.656 -8.266 1 94.88 507 ARG A CA 1
ATOM 3988 C C . ARG A 1 507 ? 0.418 -34.438 -6.965 1 94.88 507 ARG A C 1
ATOM 3990 O O . ARG A 1 507 ? -0.088 -33.781 -6.047 1 94.88 507 ARG A O 1
ATOM 3997 N N . ALA A 1 508 ? 1.608 -34.875 -6.891 1 95.06 508 ALA A N 1
ATOM 3998 C CA . ALA A 1 508 ? 2.268 -35.062 -5.602 1 95.06 508 ALA A CA 1
ATOM 3999 C C . ALA A 1 508 ? 3.355 -34 -5.379 1 95.06 508 ALA A C 1
ATOM 4001 O O . ALA A 1 508 ? 3.986 -33.562 -6.332 1 95.06 508 ALA A O 1
ATOM 4002 N N . GLN A 1 509 ? 3.523 -33.625 -4.191 1 97.69 509 GLN A N 1
ATOM 4003 C CA . GLN A 1 509 ? 4.703 -32.938 -3.701 1 97.69 509 GLN A CA 1
ATOM 4004 C C . GLN A 1 509 ? 5.602 -33.875 -2.893 1 97.69 509 GLN A C 1
ATOM 4006 O O . GLN A 1 509 ? 5.152 -34.5 -1.934 1 97.69 509 GLN A O 1
ATOM 4011 N N . VAL A 1 510 ? 6.816 -33.969 -3.244 1 97.88 510 VAL A N 1
ATOM 4012 C CA . VAL A 1 510 ? 7.82 -34.688 -2.479 1 97.88 510 VAL A CA 1
ATOM 4013 C C . VAL A 1 510 ? 8.727 -33.688 -1.745 1 97.88 510 VAL A C 1
ATOM 4015 O O . VAL A 1 510 ? 9.461 -32.938 -2.375 1 97.88 510 VAL A O 1
ATOM 4018 N N . LEU A 1 511 ? 8.656 -33.781 -0.421 1 98.12 511 LEU A N 1
ATOM 4019 C CA . LEU A 1 511 ? 9.312 -32.75 0.379 1 98.12 511 LEU A CA 1
ATOM 4020 C C . LEU A 1 511 ? 10.562 -33.312 1.057 1 98.12 511 LEU A C 1
ATOM 4022 O O . LEU A 1 511 ? 10.547 -34.406 1.583 1 98.12 511 LEU A O 1
ATOM 4026 N N . LYS A 1 512 ? 11.656 -32.562 0.957 1 97.75 512 LYS A N 1
ATOM 4027 C CA . LYS A 1 512 ? 12.844 -32.781 1.781 1 97.75 512 LYS A CA 1
ATOM 4028 C C . LYS A 1 512 ? 12.82 -31.875 3.023 1 97.75 512 LYS A C 1
ATOM 4030 O O . LYS A 1 512 ? 12.391 -30.719 2.961 1 97.75 512 LYS A O 1
ATOM 4035 N N . ARG A 1 513 ? 13.32 -32.312 4.086 1 97.94 513 ARG A N 1
ATOM 4036 C CA . ARG A 1 513 ? 13.203 -31.656 5.383 1 97.94 513 ARG A CA 1
ATOM 4037 C C . ARG A 1 513 ? 13.852 -30.281 5.355 1 97.94 513 ARG A C 1
ATOM 4039 O O . ARG A 1 513 ? 13.375 -29.359 6.012 1 97.94 513 ARG A O 1
ATOM 4046 N N . GLU A 1 514 ? 14.945 -30.141 4.672 1 97.31 514 GLU A N 1
ATOM 4047 C CA . GLU A 1 514 ? 15.742 -28.922 4.695 1 97.31 514 GLU A CA 1
ATOM 4048 C C . GLU A 1 514 ? 14.945 -27.719 4.191 1 97.31 514 GLU A C 1
ATOM 4050 O O . GLU A 1 514 ? 15.234 -26.578 4.547 1 97.31 514 GLU A O 1
ATOM 4055 N N . TYR A 1 515 ? 13.922 -27.891 3.432 1 96.88 515 TYR A N 1
ATOM 4056 C CA . TYR A 1 515 ? 13.234 -26.781 2.781 1 96.88 515 TYR A CA 1
ATOM 4057 C C . TYR A 1 515 ? 12.016 -26.344 3.592 1 96.88 515 TYR A C 1
ATOM 4059 O O . TYR A 1 515 ? 11.578 -25.203 3.49 1 96.88 515 TYR A O 1
ATOM 4067 N N . ASN A 1 516 ? 11.438 -27.234 4.328 1 98.19 516 ASN A N 1
ATOM 4068 C CA . ASN A 1 516 ? 10.312 -26.969 5.211 1 98.19 516 ASN A CA 1
ATOM 4069 C C . ASN A 1 516 ? 10.258 -27.953 6.375 1 98.19 516 ASN A C 1
ATOM 4071 O O . ASN A 1 516 ? 9.406 -28.844 6.398 1 98.19 516 ASN A O 1
ATOM 4075 N N . PRO A 1 517 ? 11.078 -27.719 7.348 1 98.31 517 PRO A N 1
ATOM 4076 C CA . PRO A 1 517 ? 11.266 -28.703 8.414 1 98.31 517 PRO A CA 1
ATOM 4077 C C . PRO A 1 517 ? 9.992 -28.953 9.219 1 98.31 517 PRO A C 1
ATOM 4079 O O . PRO A 1 517 ? 9.688 -30.094 9.578 1 98.31 517 PRO A O 1
ATOM 4082 N N . ARG A 1 518 ? 9.219 -27.922 9.5 1 98.31 518 ARG A N 1
ATOM 4083 C CA . ARG A 1 518 ? 8.031 -28.094 10.328 1 98.31 518 ARG A CA 1
ATOM 4084 C C . ARG A 1 518 ? 6.98 -28.938 9.609 1 98.31 518 ARG A C 1
ATOM 4086 O O . ARG A 1 518 ? 6.359 -29.812 10.219 1 98.31 518 ARG A O 1
ATOM 4093 N N . TYR A 1 519 ? 6.793 -28.703 8.367 1 98.69 519 TYR A N 1
ATOM 4094 C CA . TYR A 1 519 ? 5.844 -29.484 7.582 1 98.69 519 TYR A CA 1
ATOM 4095 C C . TYR A 1 519 ? 6.316 -30.922 7.434 1 98.69 519 TYR A C 1
ATOM 4097 O O . TYR A 1 519 ? 5.516 -31.859 7.512 1 98.69 519 TYR A O 1
ATOM 4105 N N . TYR A 1 520 ? 7.602 -31.062 7.207 1 98.75 520 TYR A N 1
ATOM 4106 C CA . TYR A 1 520 ? 8.211 -32.375 7.113 1 98.75 520 TYR A CA 1
ATOM 4107 C C . TYR A 1 520 ? 8.008 -33.156 8.398 1 98.75 520 TYR A C 1
ATOM 4109 O O . TYR A 1 520 ? 7.617 -34.344 8.359 1 98.75 520 TYR A O 1
ATOM 4117 N N . ASP A 1 521 ? 8.242 -32.531 9.516 1 98.75 521 ASP A N 1
ATOM 4118 C CA . ASP A 1 521 ? 8.133 -33.156 10.812 1 98.75 521 ASP A CA 1
ATOM 4119 C C . ASP A 1 521 ? 6.684 -33.562 11.117 1 98.75 521 ASP A C 1
ATOM 4121 O O . ASP A 1 521 ? 6.422 -34.562 11.773 1 98.75 521 ASP A O 1
ATOM 4125 N N . MET A 1 522 ? 5.789 -32.688 10.672 1 98.75 522 MET A N 1
ATOM 4126 C CA . MET A 1 522 ? 4.383 -33.062 10.812 1 98.75 522 MET A CA 1
ATOM 4127 C C . MET A 1 522 ? 4.062 -34.312 10.031 1 98.75 522 MET A C 1
ATOM 4129 O O . MET A 1 522 ? 3.383 -35.219 10.539 1 98.75 522 MET A O 1
ATOM 4133 N N . MET A 1 523 ? 4.562 -34.5 8.805 1 98.81 523 MET A N 1
ATOM 4134 C CA . MET A 1 523 ? 4.336 -35.688 8.016 1 98.81 523 MET A CA 1
ATOM 4135 C C . MET A 1 523 ? 5.043 -36.906 8.641 1 98.81 523 MET A C 1
ATOM 4137 O O . MET A 1 523 ? 4.543 -38.031 8.578 1 98.81 523 MET A O 1
ATOM 4141 N N . LYS A 1 524 ? 6.188 -36.594 9.219 1 98.69 524 LYS A N 1
ATOM 4142 C CA . LYS A 1 524 ? 6.883 -37.656 9.922 1 98.69 524 LYS A CA 1
ATOM 4143 C C . LYS A 1 524 ? 6.055 -38.188 11.109 1 98.69 524 LYS A C 1
ATOM 4145 O O . LYS A 1 524 ? 5.992 -39.375 11.359 1 98.69 524 LYS A O 1
ATOM 4150 N N . ALA A 1 525 ? 5.469 -37.219 11.828 1 98.5 525 ALA A N 1
ATOM 4151 C CA . ALA A 1 525 ? 4.57 -37.594 12.914 1 98.5 525 ALA A CA 1
ATOM 4152 C C . ALA A 1 525 ? 3.391 -38.406 12.398 1 98.5 525 ALA A C 1
ATOM 4154 O O . ALA A 1 525 ? 2.949 -39.375 13.047 1 98.5 525 ALA A O 1
ATOM 4155 N N . LEU A 1 526 ? 2.852 -38.125 11.258 1 98.38 526 LEU A N 1
ATOM 4156 C CA . LEU A 1 526 ? 1.79 -38.906 10.633 1 98.38 526 LEU A CA 1
ATOM 4157 C C . LEU A 1 526 ? 2.266 -40.312 10.32 1 98.38 526 LEU A C 1
ATOM 4159 O O . LEU A 1 526 ? 1.509 -41.281 10.477 1 98.38 526 LEU A O 1
ATOM 4163 N N . GLU A 1 527 ? 3.475 -40.375 9.82 1 98.44 527 GLU A N 1
ATOM 4164 C CA . GLU A 1 527 ? 4.051 -41.688 9.523 1 98.44 527 GLU A CA 1
ATOM 4165 C C . GLU A 1 527 ? 4.105 -42.562 10.773 1 98.44 527 GLU A C 1
ATOM 4167 O O . GLU A 1 527 ? 3.795 -43.75 10.719 1 98.44 527 GLU A O 1
ATOM 4172 N N . ASN A 1 528 ? 4.5 -41.969 11.844 1 98.19 528 ASN A N 1
ATOM 4173 C CA . ASN A 1 528 ? 4.586 -42.688 13.109 1 98.19 528 ASN A CA 1
ATOM 4174 C C . ASN A 1 528 ? 3.217 -43.188 13.57 1 98.19 528 ASN A C 1
ATOM 4176 O O . ASN A 1 528 ? 3.104 -44.281 14.148 1 98.19 528 ASN A O 1
ATOM 4180 N N . LEU A 1 529 ? 2.229 -42.438 13.289 1 97.81 529 LEU A N 1
ATOM 4181 C CA . LEU A 1 529 ? 0.891 -42.719 13.789 1 97.81 529 LEU A CA 1
ATOM 4182 C C . LEU A 1 529 ? 0.161 -43.688 12.844 1 97.81 529 LEU A C 1
ATOM 4184 O O . LEU A 1 529 ? -0.635 -44.5 13.289 1 97.81 529 LEU A O 1
ATOM 4188 N N . THR A 1 530 ? 0.398 -43.594 11.516 1 97.12 530 THR A N 1
ATOM 4189 C CA . THR A 1 530 ? -0.423 -44.312 10.547 1 97.12 530 THR A CA 1
ATOM 4190 C C . THR A 1 530 ? 0.429 -45.281 9.727 1 97.12 530 THR A C 1
ATOM 4192 O O . THR A 1 530 ? -0.101 -46.156 9.062 1 97.12 530 THR A O 1
ATOM 4195 N N . GLY A 1 531 ? 1.683 -45.031 9.734 1 97.12 531 GLY A N 1
ATOM 4196 C CA . GLY A 1 531 ? 2.566 -45.781 8.844 1 97.12 531 GLY A CA 1
ATOM 4197 C C . GLY A 1 531 ? 2.711 -45.125 7.48 1 97.12 531 GLY A C 1
ATOM 4198 O O . GLY A 1 531 ? 3.451 -45.625 6.629 1 97.12 531 GLY A O 1
ATOM 4199 N N . ASN A 1 532 ? 1.967 -44.031 7.305 1 96.75 532 ASN A N 1
ATOM 4200 C CA . ASN A 1 532 ? 1.948 -43.375 6.004 1 96.75 532 ASN A CA 1
ATOM 4201 C C . ASN A 1 532 ? 2.492 -41.969 6.09 1 96.75 532 ASN A C 1
ATOM 4203 O O . ASN A 1 532 ? 1.932 -41.125 6.793 1 96.75 532 ASN A O 1
ATOM 4207 N N . GLY A 1 533 ? 3.682 -41.594 5.691 1 97.88 533 GLY A N 1
ATOM 4208 C CA . GLY A 1 533 ? 4.305 -40.25 5.656 1 97.88 533 GLY A CA 1
ATOM 4209 C C . GLY A 1 533 ? 3.744 -39.375 4.566 1 97.88 533 GLY A C 1
ATOM 4210 O O . GLY A 1 533 ? 4.5 -38.719 3.832 1 97.88 533 GLY A O 1
ATOM 4211 N N . VAL A 1 534 ? 2.314 -39.344 4.492 1 98.5 534 VAL A N 1
ATOM 4212 C CA . VAL A 1 534 ? 1.626 -38.594 3.439 1 98.5 534 VAL A CA 1
ATOM 4213 C C . VAL A 1 534 ? 0.55 -37.719 4.055 1 98.5 534 VAL A C 1
ATOM 4215 O O . VAL A 1 534 ? -0.159 -38.125 4.973 1 98.5 534 VAL A O 1
ATOM 4218 N N . SER A 1 535 ? 0.486 -36.469 3.625 1 98.62 535 SER A N 1
ATOM 4219 C CA . SER A 1 535 ? -0.551 -35.531 4.035 1 98.62 535 SER A CA 1
ATOM 4220 C C . SER A 1 535 ? -1.427 -35.125 2.852 1 98.62 535 SER A C 1
ATOM 4222 O O . SER A 1 535 ? -0.929 -34.938 1.741 1 98.62 535 SER A O 1
ATOM 4224 N N . LEU A 1 536 ? -2.756 -35.094 3.066 1 98.25 536 LEU A N 1
ATOM 4225 C CA . LEU A 1 536 ? -3.639 -34.406 2.133 1 98.25 536 LEU A CA 1
ATOM 4226 C C . LEU A 1 536 ? -3.416 -32.906 2.186 1 98.25 536 LEU A C 1
ATOM 4228 O O . LEU A 1 536 ? -3.262 -32.344 3.268 1 98.25 536 LEU A O 1
ATOM 4232 N N . ASN A 1 537 ? -3.307 -32.281 1.039 1 98 537 ASN A N 1
ATOM 4233 C CA . ASN A 1 537 ? -2.961 -30.875 0.992 1 98 537 ASN A CA 1
ATOM 4234 C C . ASN A 1 537 ? -3.811 -30.125 -0.03 1 98 537 ASN A C 1
ATOM 4236 O O . ASN A 1 537 ? -3.996 -30.594 -1.154 1 98 537 ASN A O 1
ATOM 4240 N N . THR A 1 538 ? -4.359 -29.016 0.357 1 96.56 538 THR A N 1
ATOM 4241 C CA . THR A 1 538 ? -4.996 -28.047 -0.533 1 96.56 538 THR A CA 1
ATOM 4242 C C . THR A 1 538 ? -4.746 -26.625 -0.051 1 96.56 538 THR A C 1
ATOM 4244 O O . THR A 1 538 ? -4.148 -26.422 1.007 1 96.56 538 THR A O 1
ATOM 4247 N N . SER A 1 539 ? -5 -25.688 -0.858 1 96.75 539 SER A N 1
ATOM 4248 C CA . SER A 1 539 ? -4.668 -24.281 -0.57 1 96.75 539 SER A CA 1
ATOM 4249 C C . SER A 1 539 ? -5.469 -23.766 0.615 1 96.75 539 SER A C 1
ATOM 4251 O O . SER A 1 539 ? -6.648 -24.094 0.771 1 96.75 539 SER A O 1
ATOM 4253 N N . LEU A 1 540 ? -4.895 -22.938 1.404 1 98.12 540 LEU A N 1
ATOM 4254 C CA . LEU A 1 540 ? -5.531 -22.312 2.561 1 98.12 540 LEU A CA 1
ATOM 4255 C C . LEU A 1 540 ? -6.336 -21.094 2.145 1 98.12 540 LEU A C 1
ATOM 4257 O O . LEU A 1 540 ? -5.863 -19.953 2.287 1 98.12 540 LEU A O 1
ATOM 4261 N N . ASN A 1 541 ? -7.473 -21.219 1.699 1 97.06 541 ASN A N 1
ATOM 4262 C CA . ASN A 1 541 ? -8.391 -20.172 1.261 1 97.06 541 ASN A CA 1
ATOM 4263 C C . ASN A 1 541 ? -9.812 -20.703 1.115 1 97.06 541 ASN A C 1
ATOM 4265 O O . ASN A 1 541 ? -10.031 -21.922 1.087 1 97.06 541 ASN A O 1
ATOM 4269 N N . ARG A 1 542 ? -10.875 -19.953 1.045 1 93.88 542 ARG A N 1
ATOM 4270 C CA . ARG A 1 542 ? -12.242 -20.281 0.647 1 93.88 542 ARG A CA 1
ATOM 4271 C C . ARG A 1 542 ? -12.391 -20.25 -0.87 1 93.88 542 ARG A C 1
ATOM 4273 O O . ARG A 1 542 ? -11.562 -19.672 -1.571 1 93.88 542 ARG A O 1
ATOM 4280 N N . ARG A 1 543 ? -13.297 -20.781 -1.284 1 86.62 543 ARG A N 1
ATOM 4281 C CA . ARG A 1 543 ? -13.57 -20.797 -2.717 1 86.62 543 ARG A CA 1
ATOM 4282 C C . ARG A 1 543 ? -13.594 -19.391 -3.287 1 86.62 543 ARG A C 1
ATOM 4284 O O . ARG A 1 543 ? -14.242 -18.5 -2.73 1 86.62 543 ARG A O 1
ATOM 4291 N N . GLY A 1 544 ? -12.805 -19.188 -4.316 1 87.5 544 GLY A N 1
ATOM 4292 C CA . GLY A 1 544 ? -12.836 -17.922 -5.012 1 87.5 544 GLY A CA 1
ATOM 4293 C C . GLY A 1 544 ? -11.883 -16.891 -4.418 1 87.5 544 GLY A C 1
ATOM 4294 O O . GLY A 1 544 ? -11.664 -15.836 -5 1 87.5 544 GLY A O 1
ATOM 4295 N N . GLU A 1 545 ? -11.234 -17.203 -3.309 1 93.75 545 GLU A N 1
ATOM 4296 C CA . GLU A 1 545 ? -10.312 -16.281 -2.652 1 93.75 545 GLU A CA 1
ATOM 4297 C C . GLU A 1 545 ? -8.859 -16.672 -2.92 1 93.75 545 GLU A C 1
ATOM 4299 O O . GLU A 1 545 ? -8.562 -17.828 -3.174 1 93.75 545 GLU A O 1
ATOM 4304 N N . PRO A 1 546 ? -8.008 -15.688 -2.92 1 96.12 546 PRO A N 1
ATOM 4305 C CA . PRO A 1 546 ? -6.594 -16.047 -2.973 1 96.12 546 PRO A CA 1
ATOM 4306 C C . PRO A 1 546 ? -6.117 -16.766 -1.709 1 96.12 546 PRO A C 1
ATOM 4308 O O . PRO A 1 546 ? -6.766 -16.672 -0.663 1 96.12 546 PRO A O 1
ATOM 4311 N N . MET A 1 547 ? -5.047 -17.469 -1.818 1 97 547 MET A N 1
ATOM 4312 C CA . MET A 1 547 ? -4.434 -18.094 -0.651 1 97 547 MET A CA 1
ATOM 4313 C C . MET A 1 547 ? -4.098 -17.047 0.41 1 97 547 MET A C 1
ATOM 4315 O O . MET A 1 547 ? -3.674 -15.938 0.084 1 97 547 MET A O 1
ATOM 4319 N N . ILE A 1 548 ? -4.203 -17.453 1.621 1 97.31 548 ILE A N 1
ATOM 4320 C CA . ILE A 1 548 ? -4.086 -16.578 2.781 1 97.31 548 ILE A CA 1
ATOM 4321 C C . ILE A 1 548 ? -2.66 -16.031 2.877 1 97.31 548 ILE A C 1
ATOM 4323 O O . ILE A 1 548 ? -1.697 -16.766 2.629 1 97.31 548 ILE A O 1
ATOM 4327 N N . CYS A 1 549 ? -2.598 -14.703 3.273 1 97.94 549 CYS A N 1
ATOM 4328 C CA . CYS A 1 549 ? -1.289 -14.078 3.434 1 97.94 549 CYS A CA 1
ATOM 4329 C C . CYS A 1 549 ? -0.97 -13.859 4.906 1 97.94 549 CYS A C 1
ATOM 4331 O O . CYS A 1 549 ? -0.013 -14.43 5.434 1 97.94 549 CYS A O 1
ATOM 4333 N N . SER A 1 550 ? -1.837 -13.164 5.656 1 97.81 550 SER A N 1
ATOM 4334 C CA . SER A 1 550 ? -1.549 -12.703 7.012 1 97.81 550 SER A CA 1
ATOM 4335 C C . SER A 1 550 ? -2.352 -13.484 8.047 1 97.81 550 SER A C 1
ATOM 4337 O O . SER A 1 550 ? -3.316 -14.172 7.699 1 97.81 550 SER A O 1
ATOM 4339 N N . PRO A 1 551 ? -1.936 -13.352 9.344 1 98.25 551 PRO A N 1
ATOM 4340 C CA . PRO A 1 551 ? -2.738 -13.977 10.398 1 98.25 551 PRO A CA 1
ATOM 4341 C C . PRO A 1 551 ? -4.176 -13.461 10.43 1 98.25 551 PRO A C 1
ATOM 4343 O O . PRO A 1 551 ? -5.105 -14.227 10.672 1 98.25 551 PRO A O 1
ATOM 4346 N N . THR A 1 552 ? -4.352 -12.188 10.164 1 97.12 552 THR A N 1
ATOM 4347 C CA . THR A 1 552 ? -5.699 -11.633 10.117 1 97.12 552 THR A CA 1
ATOM 4348 C C . THR A 1 552 ? -6.523 -12.289 9.016 1 97.12 552 THR A C 1
ATOM 4350 O O . THR A 1 552 ? -7.688 -12.625 9.227 1 97.12 552 THR A O 1
ATOM 4353 N N . ASP A 1 553 ? -5.914 -12.5 7.855 1 97.62 553 ASP A N 1
ATOM 4354 C CA . ASP A 1 553 ? -6.586 -13.195 6.766 1 97.62 553 ASP A CA 1
ATOM 4355 C C . ASP A 1 553 ? -6.984 -14.609 7.176 1 97.62 553 ASP A C 1
ATOM 4357 O O . ASP A 1 553 ? -8.062 -15.094 6.812 1 97.62 553 ASP A O 1
ATOM 4361 N N . ALA A 1 554 ? -6.059 -15.25 7.84 1 98.56 554 ALA A N 1
ATOM 4362 C CA . ALA A 1 554 ? -6.297 -16.625 8.273 1 98.56 554 ALA A CA 1
ATOM 4363 C C . ALA A 1 554 ? -7.469 -16.703 9.242 1 98.56 554 ALA A C 1
ATOM 4365 O O . ALA A 1 554 ? -8.32 -17.594 9.133 1 98.56 554 ALA A O 1
ATOM 4366 N N . LEU A 1 555 ? -7.5 -15.758 10.172 1 98.38 555 LEU A N 1
ATOM 4367 C CA . LEU A 1 555 ? -8.578 -15.719 11.156 1 98.38 555 LEU A CA 1
ATOM 4368 C C . LEU A 1 555 ? -9.914 -15.406 10.484 1 98.38 555 LEU A C 1
ATOM 4370 O O . LEU A 1 555 ? -10.938 -16.016 10.82 1 98.38 555 LEU A O 1
ATOM 4374 N N . ASN A 1 556 ? -9.891 -14.461 9.57 1 96.75 556 ASN A N 1
ATOM 4375 C CA . ASN A 1 556 ? -11.109 -14.156 8.82 1 96.75 556 ASN A CA 1
ATOM 4376 C C . ASN A 1 556 ? -11.625 -15.383 8.086 1 96.75 556 ASN A C 1
ATOM 4378 O O . ASN A 1 556 ? -12.828 -15.672 8.117 1 96.75 556 ASN A O 1
ATOM 4382 N N . MET A 1 557 ? -10.742 -16.078 7.398 1 97.44 557 MET A N 1
ATOM 4383 C CA . MET A 1 557 ? -11.109 -17.297 6.688 1 97.44 557 MET A CA 1
ATOM 4384 C C . MET A 1 557 ? -11.648 -18.344 7.648 1 97.44 557 MET A C 1
ATOM 4386 O O . MET A 1 557 ? -12.672 -18.984 7.379 1 97.44 557 MET A O 1
ATOM 4390 N N . PHE A 1 558 ? -11 -18.516 8.758 1 97.88 558 PHE A N 1
ATOM 4391 C CA . PHE A 1 558 ? -11.32 -19.531 9.742 1 97.88 558 PHE A CA 1
ATOM 4392 C C . PHE A 1 558 ? -12.719 -19.312 10.312 1 97.88 558 PHE A C 1
ATOM 4394 O O . PHE A 1 558 ? -13.531 -20.25 10.352 1 97.88 558 PHE A O 1
ATOM 4401 N N . PHE A 1 559 ? -12.992 -18.109 10.656 1 96.94 559 PHE A N 1
ATOM 4402 C CA . PHE A 1 559 ? -14.281 -17.812 11.273 1 96.94 559 PHE A CA 1
ATOM 4403 C C . PHE A 1 559 ? -15.367 -17.672 10.211 1 96.94 559 PHE A C 1
ATOM 4405 O O . PHE A 1 559 ? -16.562 -17.703 10.523 1 96.94 559 PHE A O 1
ATOM 4412 N N . GLY A 1 560 ? -14.977 -17.578 8.961 1 94.94 560 GLY A N 1
ATOM 4413 C CA . GLY A 1 560 ? -15.914 -17.562 7.852 1 94.94 560 GLY A CA 1
ATOM 4414 C C . GLY A 1 560 ? -16.172 -18.953 7.285 1 94.94 560 GLY A C 1
ATOM 4415 O O . GLY A 1 560 ? -16.875 -19.094 6.277 1 94.94 560 GLY A O 1
ATOM 4416 N N . SER A 1 561 ? -15.586 -19.969 7.805 1 96.5 561 SER A N 1
ATOM 4417 C CA . SER A 1 561 ? -15.773 -21.359 7.379 1 96.5 561 SER A CA 1
ATOM 4418 C C . SER A 1 561 ? -16.156 -22.25 8.547 1 96.5 561 SER A C 1
ATOM 4420 O O . SER A 1 561 ? -16.344 -21.766 9.672 1 96.5 561 SER A O 1
ATOM 4422 N N . ASP A 1 562 ? -16.266 -23.547 8.242 1 95.94 562 ASP A N 1
ATOM 4423 C CA . ASP A 1 562 ? -16.672 -24.484 9.289 1 95.94 562 ASP A CA 1
ATOM 4424 C C . ASP A 1 562 ? -15.477 -25.297 9.789 1 95.94 562 ASP A C 1
ATOM 4426 O O . ASP A 1 562 ? -15.656 -26.297 10.484 1 95.94 562 ASP A O 1
ATOM 4430 N N . LEU A 1 563 ? -14.281 -24.875 9.391 1 97.06 563 LEU A N 1
ATOM 4431 C CA . LEU A 1 563 ? -13.102 -25.531 9.945 1 97.06 563 LEU A CA 1
ATOM 4432 C C . LEU A 1 563 ? -13.055 -25.359 11.461 1 97.06 563 LEU A C 1
ATOM 4434 O O . LEU A 1 563 ? -13.484 -24.344 11.992 1 97.06 563 LEU A O 1
ATOM 4438 N N . GLU A 1 564 ? -12.461 -26.328 12.078 1 97.5 564 GLU A N 1
ATOM 4439 C CA . GLU A 1 564 ? -12.523 -26.297 13.539 1 97.5 564 GLU A CA 1
ATOM 4440 C C . GLU A 1 564 ? -11.141 -26.062 14.148 1 97.5 564 GLU A C 1
ATOM 4442 O O . GLU A 1 564 ? -11.023 -25.672 15.312 1 97.5 564 GLU A O 1
ATOM 4447 N N . TYR A 1 565 ? -10.094 -26.297 13.375 1 98.19 565 TYR A N 1
ATOM 4448 C CA . TYR A 1 565 ? -8.734 -26.172 13.883 1 98.19 565 TYR A CA 1
ATOM 4449 C C . TYR A 1 565 ? -7.883 -25.312 12.969 1 98.19 565 TYR A C 1
ATOM 4451 O O . TYR A 1 565 ? -7.805 -25.547 11.766 1 98.19 565 TYR A O 1
ATOM 4459 N N . LEU A 1 566 ? -7.281 -24.266 13.484 1 98.62 566 LEU A N 1
ATOM 4460 C CA . LEU A 1 566 ? -6.336 -23.375 12.805 1 98.62 566 LEU A CA 1
ATOM 4461 C C . LEU A 1 566 ? -5.039 -23.266 13.594 1 98.62 566 LEU A C 1
ATOM 4463 O O . LEU A 1 566 ? -5.051 -22.859 14.766 1 98.62 566 LEU A O 1
ATOM 4467 N N . ILE A 1 567 ? -3.947 -23.719 13.008 1 98.69 567 ILE A N 1
ATOM 4468 C CA . ILE A 1 567 ? -2.641 -23.594 13.641 1 98.69 567 ILE A CA 1
ATOM 4469 C C . ILE A 1 567 ? -1.812 -22.547 12.898 1 98.69 567 ILE A C 1
ATOM 4471 O O . ILE A 1 567 ? -1.564 -22.672 11.703 1 98.69 567 ILE A O 1
ATOM 4475 N N . MET A 1 568 ? -1.455 -21.484 13.555 1 98.69 568 MET A N 1
ATOM 4476 C CA . MET A 1 568 ? -0.53 -20.469 13.039 1 98.69 568 MET A CA 1
ATOM 4477 C C . MET A 1 568 ? 0.771 -20.469 13.836 1 98.69 568 MET A C 1
ATOM 4479 O O . MET A 1 568 ? 0.796 -20.062 15 1 98.69 568 MET A O 1
ATOM 4483 N N . GLU A 1 569 ? 1.817 -20.906 13.172 1 98.19 569 GLU A N 1
ATOM 4484 C CA . GLU A 1 569 ? 3.057 -21.188 13.891 1 98.19 569 GLU A CA 1
ATOM 4485 C C . GLU A 1 569 ? 2.812 -22.109 15.078 1 98.19 569 GLU A C 1
ATOM 4487 O O . GLU A 1 569 ? 2.389 -23.25 14.898 1 98.19 569 GLU A O 1
ATOM 4492 N N . ASP A 1 570 ? 2.896 -21.562 16.312 1 98.25 570 ASP A N 1
ATOM 4493 C CA . ASP A 1 570 ? 2.676 -22.422 17.469 1 98.25 570 ASP A CA 1
ATOM 4494 C C . ASP A 1 570 ? 1.395 -22.031 18.203 1 98.25 570 ASP A C 1
ATOM 4496 O O . ASP A 1 570 ? 1.155 -22.484 19.328 1 98.25 570 ASP A O 1
ATOM 4500 N N . ILE A 1 571 ? 0.604 -21.203 17.609 1 98 571 ILE A N 1
ATOM 4501 C CA . ILE A 1 571 ? -0.635 -20.75 18.234 1 98 571 ILE A CA 1
ATOM 4502 C C . ILE A 1 571 ? -1.816 -21.531 17.641 1 98 571 ILE A C 1
ATOM 4504 O O . ILE A 1 571 ? -2.186 -21.328 16.484 1 98 571 ILE A O 1
ATOM 4508 N N . LEU A 1 572 ? -2.438 -22.406 18.406 1 98.12 572 LEU A N 1
ATOM 4509 C CA . LEU A 1 572 ? -3.586 -23.188 17.984 1 98.12 572 LEU A CA 1
ATOM 4510 C C . LEU A 1 572 ? -4.891 -22.484 18.344 1 98.12 572 LEU A C 1
ATOM 4512 O O . LEU A 1 572 ? -5.145 -22.188 19.5 1 98.12 572 LEU A O 1
ATOM 4516 N N . VAL A 1 573 ? -5.613 -22.125 17.359 1 97.88 573 VAL A N 1
ATOM 4517 C CA . VAL A 1 573 ? -6.945 -21.547 17.516 1 97.88 573 VAL A CA 1
ATOM 4518 C C . VAL A 1 573 ? -8.008 -22.625 17.281 1 97.88 573 VAL A C 1
ATOM 4520 O O . VAL A 1 573 ? -7.953 -23.344 16.281 1 97.88 573 VAL A O 1
ATOM 4523 N N . VAL A 1 574 ? -8.953 -22.797 18.172 1 96.5 574 VAL A N 1
ATOM 4524 C CA . VAL A 1 574 ? -10.008 -23.797 18.047 1 96.5 574 VAL A CA 1
ATOM 4525 C C . VAL A 1 574 ? -11.375 -23.141 18.203 1 96.5 574 VAL A C 1
ATOM 4527 O O . VAL A 1 574 ? -11.492 -22.078 18.844 1 96.5 574 VAL A O 1
ATOM 4530 N N . LYS A 1 575 ? -12.344 -23.672 17.484 1 95.06 575 LYS A N 1
ATOM 4531 C CA . LYS A 1 575 ? -13.711 -23.188 17.688 1 95.06 575 LYS A CA 1
ATOM 4532 C C . LYS A 1 575 ? -14.336 -23.797 18.938 1 95.06 575 LYS A C 1
ATOM 4534 O O . LYS A 1 575 ? -13.797 -24.75 19.516 1 95.06 575 LYS A O 1
ATOM 4539 N N . ASP A 1 576 ? -15.438 -23.25 19.359 1 89.94 576 ASP A N 1
ATOM 4540 C CA . ASP A 1 576 ? -16.109 -23.672 20.594 1 89.94 576 ASP A CA 1
ATOM 4541 C C . ASP A 1 576 ? -16.656 -25.094 20.453 1 89.94 576 ASP A C 1
ATOM 4543 O O . ASP A 1 576 ? -17.219 -25.438 19.422 1 89.94 576 ASP A O 1
ATOM 4547 N N . GLY A 1 577 ? -16.422 -25.891 21.453 1 86.62 577 GLY A N 1
ATOM 4548 C CA . GLY A 1 577 ? -17.094 -27.172 21.547 1 86.62 577 GLY A CA 1
ATOM 4549 C C . GLY A 1 577 ? -16.266 -28.312 20.969 1 86.62 577 GLY A C 1
ATOM 4550 O O . GLY A 1 577 ? -16.703 -29.469 20.984 1 86.62 577 GLY A O 1
ATOM 4551 N N . VAL A 1 578 ? -15.125 -27.969 20.453 1 89.19 578 VAL A N 1
ATOM 4552 C CA . VAL A 1 578 ? -14.344 -29.062 19.859 1 89.19 578 VAL A CA 1
ATOM 4553 C C . VAL A 1 578 ? -13.227 -29.453 20.812 1 89.19 578 VAL A C 1
ATOM 4555 O O . VAL A 1 578 ? -12.938 -28.75 21.781 1 89.19 578 VAL A O 1
ATOM 4558 N N . GLU A 1 579 ? -12.68 -30.625 20.578 1 87.31 579 GLU A N 1
ATOM 4559 C CA . GLU A 1 579 ? -11.586 -31.125 21.406 1 87.31 579 GLU A CA 1
ATOM 4560 C C . GLU A 1 579 ? -10.352 -30.219 21.281 1 87.31 579 GLU A C 1
ATOM 4562 O O . GLU A 1 579 ? -9.961 -29.844 20.188 1 87.31 579 GLU A O 1
ATOM 4567 N N . THR A 1 580 ? -9.727 -29.906 22.406 1 84.19 580 THR A N 1
ATOM 4568 C CA . THR A 1 580 ? -8.633 -28.938 22.406 1 84.19 580 THR A CA 1
ATOM 4569 C C . THR A 1 580 ? -7.285 -29.641 22.312 1 84.19 580 THR A C 1
ATOM 4571 O O . THR A 1 580 ? -6.27 -29.016 22 1 84.19 580 THR A O 1
ATOM 4574 N N . TYR A 1 581 ? -7.215 -30.906 22.438 1 79.12 581 TYR A N 1
ATOM 4575 C CA . TYR A 1 581 ? -6.004 -31.719 22.359 1 79.12 581 TYR A CA 1
ATOM 4576 C C . TYR A 1 581 ? -4.883 -31.109 23.188 1 79.12 581 TYR A C 1
ATOM 4578 O O . TYR A 1 581 ? -3.756 -30.969 22.719 1 79.12 581 TYR A O 1
ATOM 4586 N N . ASP A 1 582 ? -5.047 -30.641 24.391 1 70.56 582 ASP A N 1
ATOM 4587 C CA . ASP A 1 582 ? -4.125 -29.984 25.312 1 70.56 582 ASP A CA 1
ATOM 4588 C C . ASP A 1 582 ? -2.975 -30.906 25.703 1 70.56 582 ASP A C 1
ATOM 4590 O O . ASP A 1 582 ? -1.884 -30.438 26.047 1 70.56 582 ASP A O 1
ATOM 4594 N N . THR A 1 583 ? -3.213 -32.219 25.828 1 62.16 583 THR A N 1
ATOM 4595 C CA . THR A 1 583 ? -2.174 -33.125 26.25 1 62.16 583 THR A CA 1
ATOM 4596 C C . THR A 1 583 ? -1.892 -34.156 25.156 1 62.16 583 THR A C 1
ATOM 4598 O O . THR A 1 583 ? -2.777 -34.5 24.375 1 62.16 583 THR A O 1
ATOM 4601 N N . LEU A 1 584 ? -0.516 -34.312 24.828 1 58.56 584 LEU A N 1
ATOM 4602 C CA . LEU A 1 584 ? -0.169 -35.438 23.969 1 58.56 584 LEU A CA 1
ATOM 4603 C C . LEU A 1 584 ? -0.599 -36.75 24.609 1 58.56 584 LEU A C 1
ATOM 4605 O O . LEU A 1 584 ? -0.421 -36.969 25.828 1 58.56 584 LEU A O 1
ATOM 4609 N N . GLY A 1 585 ? -1.604 -37.469 24.172 1 43.5 585 GLY A N 1
ATOM 4610 C CA . GLY A 1 585 ? -1.909 -38.812 24.688 1 43.5 585 GLY A CA 1
ATOM 4611 C C . GLY A 1 585 ? -0.76 -39.781 24.547 1 43.5 585 GLY A C 1
ATOM 4612 O O . GLY A 1 585 ? 0.132 -39.594 23.719 1 43.5 585 GLY A O 1
ATOM 4613 N N . MET B 1 1 ? -29.672 4.34 4.559 1 69.12 1 MET B N 1
ATOM 4614 C CA . MET B 1 1 ? -28.312 3.82 4.516 1 69.12 1 MET B CA 1
ATOM 4615 C C . MET B 1 1 ? -27.312 4.895 4.918 1 69.12 1 MET B C 1
ATOM 4617 O O . MET B 1 1 ? -27.531 6.082 4.672 1 69.12 1 MET B O 1
ATOM 4621 N N . ALA B 1 2 ? -26.266 4.594 5.746 1 88.88 2 ALA B N 1
ATOM 4622 C CA . ALA B 1 2 ? -25.312 5.562 6.27 1 88.88 2 ALA B CA 1
ATOM 4623 C C . ALA B 1 2 ? -24.5 6.207 5.141 1 88.88 2 ALA B C 1
ATOM 4625 O O . ALA B 1 2 ? -24.156 5.539 4.164 1 88.88 2 ALA B O 1
ATOM 4626 N N . LEU B 1 3 ? -24.5 7.633 5.164 1 97.31 3 LEU B N 1
ATOM 4627 C CA . LEU B 1 3 ? -23.703 8.344 4.164 1 97.31 3 LEU B CA 1
ATOM 4628 C C . LEU B 1 3 ? -22.219 8.227 4.465 1 97.31 3 LEU B C 1
ATOM 4630 O O . LEU B 1 3 ? -21.75 8.672 5.516 1 97.31 3 LEU B O 1
ATOM 4634 N N . THR B 1 4 ? -21.422 7.551 3.607 1 98.69 4 THR B N 1
ATOM 4635 C CA . THR B 1 4 ? -19.984 7.359 3.758 1 98.69 4 THR B CA 1
ATOM 4636 C C . THR B 1 4 ? -19.219 8.156 2.705 1 98.69 4 THR B C 1
ATOM 4638 O O . THR B 1 4 ? -19.406 7.949 1.505 1 98.69 4 THR B O 1
ATOM 4641 N N . ILE B 1 5 ? -18.391 9.102 3.162 1 98.88 5 ILE B N 1
ATOM 4642 C CA . ILE B 1 5 ? -17.656 9.969 2.25 1 98.88 5 ILE B CA 1
ATOM 4643 C C . ILE B 1 5 ? -16.156 9.867 2.529 1 98.88 5 ILE B C 1
ATOM 4645 O O . ILE B 1 5 ? -15.711 10.031 3.668 1 98.88 5 ILE B O 1
ATOM 4649 N N . LEU B 1 6 ? -15.391 9.555 1.521 1 98.88 6 LEU B N 1
ATOM 4650 C CA . LEU B 1 6 ? -13.938 9.539 1.597 1 98.88 6 LEU B CA 1
ATOM 4651 C C . LEU B 1 6 ? -13.344 10.805 0.999 1 98.88 6 LEU B C 1
ATOM 4653 O O . LEU B 1 6 ? -13.555 11.102 -0.179 1 98.88 6 LEU B O 1
ATOM 4657 N N . GLY B 1 7 ? -12.656 11.625 1.842 1 98.88 7 GLY B N 1
ATOM 4658 C CA . GLY B 1 7 ? -11.906 12.781 1.354 1 98.88 7 GLY B CA 1
ATOM 4659 C C . GLY B 1 7 ? -10.453 12.461 1.058 1 98.88 7 GLY B C 1
ATOM 4660 O O . GLY B 1 7 ? -9.797 11.766 1.829 1 98.88 7 GLY B O 1
ATOM 4661 N N . LEU B 1 8 ? -9.953 12.961 -0.085 1 98.69 8 LEU B N 1
ATOM 4662 C CA . LEU B 1 8 ? -8.562 12.734 -0.475 1 98.69 8 LEU B CA 1
ATOM 4663 C C . LEU B 1 8 ? -7.895 14.047 -0.869 1 98.69 8 LEU B C 1
ATOM 4665 O O . LEU B 1 8 ? -8.492 14.875 -1.564 1 98.69 8 LEU B O 1
ATOM 4669 N N . SER B 1 9 ? -6.637 14.227 -0.357 1 97.62 9 SER B N 1
ATOM 4670 C CA . SER B 1 9 ? -5.871 15.414 -0.743 1 97.62 9 SER B CA 1
ATOM 4671 C C . SER B 1 9 ? -4.559 15.023 -1.419 1 97.62 9 SER B C 1
ATOM 4673 O O . SER B 1 9 ? -4.262 13.836 -1.575 1 97.62 9 SER B O 1
ATOM 4675 N N . GLY B 1 10 ? -3.814 16.031 -1.901 1 92.5 10 GLY B N 1
ATOM 4676 C CA . GLY B 1 10 ? -2.533 15.828 -2.557 1 92.5 10 GLY B CA 1
ATOM 4677 C C . GLY B 1 10 ? -2.498 16.359 -3.979 1 92.5 10 GLY B C 1
ATOM 4678 O O . GLY B 1 10 ? -1.599 16.016 -4.75 1 92.5 10 GLY B O 1
ATOM 4679 N N . ALA B 1 11 ? -3.408 17.125 -4.344 1 85.62 11 ALA B N 1
ATOM 4680 C CA . ALA B 1 11 ? -3.555 17.625 -5.707 1 85.62 11 ALA B CA 1
ATOM 4681 C C . ALA B 1 11 ? -2.354 18.484 -6.113 1 85.62 11 ALA B C 1
ATOM 4683 O O . ALA B 1 11 ? -1.989 18.531 -7.293 1 85.62 11 ALA B O 1
ATOM 4684 N N . LEU B 1 12 ? -1.777 19.109 -5.172 1 83.56 12 LEU B N 1
ATOM 4685 C CA . LEU B 1 12 ? -0.69 20.031 -5.48 1 83.56 12 LEU B CA 1
ATOM 4686 C C . LEU B 1 12 ? 0.665 19.375 -5.215 1 83.56 12 LEU B C 1
ATOM 4688 O O . LEU B 1 12 ? 1.626 20.062 -4.855 1 83.56 12 LEU B O 1
ATOM 4692 N N . SER B 1 13 ? 0.718 18.109 -5.16 1 85.12 13 SER B N 1
ATOM 4693 C CA . SER B 1 13 ? 1.912 17.281 -5.176 1 85.12 13 SER B CA 1
ATOM 4694 C C . SER B 1 13 ? 2.592 17.25 -3.809 1 85.12 13 SER B C 1
ATOM 4696 O O . SER B 1 13 ? 3.801 17.031 -3.713 1 85.12 13 SER B O 1
ATOM 4698 N N . HIS B 1 14 ? 1.805 17.719 -2.834 1 92.88 14 HIS B N 1
ATOM 4699 C CA . HIS B 1 14 ? 2.348 17.594 -1.486 1 92.88 14 HIS B CA 1
ATOM 4700 C C . HIS B 1 14 ? 1.238 17.344 -0.468 1 92.88 14 HIS B C 1
ATOM 4702 O O . HIS B 1 14 ? 0.066 17.609 -0.743 1 92.88 14 HIS B O 1
ATOM 4708 N N . ASP B 1 15 ? 1.6 16.75 0.575 1 96.5 15 ASP B N 1
ATOM 4709 C CA . ASP B 1 15 ? 0.791 16.516 1.77 1 96.5 15 ASP B CA 1
ATOM 4710 C C . ASP B 1 15 ? -0.484 15.75 1.436 1 96.5 15 ASP B C 1
ATOM 4712 O O . ASP B 1 15 ? -1.581 16.156 1.821 1 96.5 15 ASP B O 1
ATOM 4716 N N . PRO B 1 16 ? -0.342 14.688 0.664 1 98 16 PRO B N 1
ATOM 4717 C CA . PRO B 1 16 ? -1.52 13.828 0.494 1 98 16 PRO B CA 1
ATOM 4718 C C . PRO B 1 16 ? -2.029 13.258 1.814 1 98 16 PRO B C 1
ATOM 4720 O O . PRO B 1 16 ? -1.233 12.945 2.703 1 98 16 PRO B O 1
ATOM 4723 N N . SER B 1 17 ? -3.334 13.188 1.962 1 98.75 17 SER B N 1
ATOM 4724 C CA . SER B 1 17 ? -3.99 12.656 3.152 1 98.75 17 SER B CA 1
ATOM 4725 C C . SER B 1 17 ? -5.367 12.094 2.82 1 98.75 17 SER B C 1
ATOM 4727 O O . SER B 1 17 ? -5.848 12.242 1.696 1 98.75 17 SER B O 1
ATOM 4729 N N . ALA B 1 18 ? -5.938 11.406 3.732 1 98.88 18 ALA B N 1
ATOM 4730 C CA . ALA B 1 18 ? -7.285 10.859 3.594 1 98.88 18 ALA B CA 1
ATOM 4731 C C . ALA B 1 18 ? -8.102 11.086 4.863 1 98.88 18 ALA B C 1
ATOM 4733 O O . ALA B 1 18 ? -7.543 11.133 5.965 1 98.88 18 ALA B O 1
ATOM 4734 N N . ALA B 1 19 ? -9.344 11.273 4.684 1 98.94 19 ALA B N 1
ATOM 4735 C CA . ALA B 1 19 ? -10.312 11.43 5.77 1 98.94 19 ALA B CA 1
ATOM 4736 C C . ALA B 1 19 ? -11.617 10.703 5.445 1 98.94 19 ALA B C 1
ATOM 4738 O O . ALA B 1 19 ? -12.086 10.742 4.305 1 98.94 19 ALA B O 1
ATOM 4739 N N . LEU B 1 20 ? -12.195 10.023 6.395 1 98.88 20 LEU B N 1
ATOM 4740 C CA . LEU B 1 20 ? -13.406 9.242 6.18 1 98.88 20 LEU B CA 1
ATOM 4741 C C . LEU B 1 20 ? -14.516 9.688 7.133 1 98.88 20 LEU B C 1
ATOM 4743 O O . LEU B 1 20 ? -14.336 9.648 8.352 1 98.88 20 LEU B O 1
ATOM 4747 N N . TYR B 1 21 ? -15.625 10.18 6.551 1 98.81 21 TYR B N 1
ATOM 4748 C CA . TYR B 1 21 ? -16.828 10.508 7.305 1 98.81 21 TYR B CA 1
ATOM 4749 C C . TYR B 1 21 ? -17.891 9.422 7.148 1 98.81 21 TYR B C 1
ATOM 4751 O O . TYR B 1 21 ? -18.109 8.93 6.043 1 98.81 21 TYR B O 1
ATOM 4759 N N . ILE B 1 22 ? -18.484 9 8.219 1 98.56 22 ILE B N 1
ATOM 4760 C CA . ILE B 1 22 ? -19.672 8.148 8.211 1 98.56 22 ILE B CA 1
ATOM 4761 C C . ILE B 1 22 ? -20.797 8.828 8.977 1 98.56 22 ILE B C 1
ATOM 4763 O O . ILE B 1 22 ? -20.703 9.047 10.18 1 98.56 22 ILE B O 1
ATOM 4767 N N . ASP B 1 23 ? -21.828 9.227 8.336 1 98.12 23 ASP B N 1
ATOM 4768 C CA . ASP B 1 23 ? -23 9.906 8.891 1 98.12 23 ASP B CA 1
ATOM 4769 C C . ASP B 1 23 ? -22.578 11.141 9.695 1 98.12 23 ASP B C 1
ATOM 4771 O O . ASP B 1 23 ? -23 11.305 10.844 1 98.12 23 ASP B O 1
ATOM 4775 N N . GLY B 1 24 ? -21.656 11.891 9.094 1 98.06 24 GLY B N 1
ATOM 4776 C CA . GLY B 1 24 ? -21.281 13.172 9.664 1 98.06 24 GLY B CA 1
ATOM 4777 C C . GLY B 1 24 ? -20.203 13.055 10.727 1 98.06 24 GLY B C 1
ATOM 4778 O O . GLY B 1 24 ? -19.703 14.07 11.227 1 98.06 24 GLY B O 1
ATOM 4779 N N . LYS B 1 25 ? -19.797 11.867 11.047 1 98.44 25 LYS B N 1
ATOM 4780 C CA . LYS B 1 25 ? -18.75 11.656 12.039 1 98.44 25 LYS B CA 1
ATOM 4781 C C . LYS B 1 25 ? -17.406 11.375 11.367 1 98.44 25 LYS B C 1
ATOM 4783 O O . LYS B 1 25 ? -17.297 10.492 10.516 1 98.44 25 LYS B O 1
ATOM 4788 N N . LEU B 1 26 ? -16.438 12.164 11.672 1 98.56 26 LEU B N 1
ATOM 4789 C CA . LEU B 1 26 ? -15.086 11.906 11.195 1 98.56 26 LEU B CA 1
ATOM 4790 C C . LEU B 1 26 ? -14.477 10.703 11.906 1 98.56 26 LEU B C 1
ATOM 4792 O O . LEU B 1 26 ? -13.969 10.828 13.023 1 98.56 26 LEU B O 1
ATOM 4796 N N . VAL B 1 27 ? -14.367 9.578 11.234 1 98.19 27 VAL B N 1
ATOM 4797 C CA . VAL B 1 27 ? -14.031 8.32 11.898 1 98.19 27 VAL B CA 1
ATOM 4798 C C . VAL B 1 27 ? -12.523 8.078 11.82 1 98.19 27 VAL B C 1
ATOM 4800 O O . VAL B 1 27 ? -11.961 7.375 12.664 1 98.19 27 VAL B O 1
ATOM 4803 N N . ALA B 1 28 ? -11.945 8.562 10.758 1 98.75 28 ALA B N 1
ATOM 4804 C CA . ALA B 1 28 ? -10.516 8.352 10.555 1 98.75 28 ALA B CA 1
ATOM 4805 C C . ALA B 1 28 ? -9.922 9.43 9.648 1 98.75 28 ALA B C 1
ATOM 4807 O O . ALA B 1 28 ? -10.594 9.922 8.734 1 98.75 28 ALA B O 1
ATOM 4808 N N . ALA B 1 29 ? -8.719 9.781 9.852 1 98.88 29 ALA B N 1
ATOM 4809 C CA . ALA B 1 29 ? -7.922 10.688 9.023 1 98.88 29 ALA B CA 1
ATOM 4810 C C . ALA B 1 29 ? -6.43 10.469 9.25 1 98.88 29 ALA B C 1
ATOM 4812 O O . ALA B 1 29 ? -5.996 10.227 10.383 1 98.88 29 ALA B O 1
ATOM 4813 N N . ALA B 1 30 ? -5.664 10.469 8.203 1 98.75 30 ALA B N 1
ATOM 4814 C CA . ALA B 1 30 ? -4.219 10.289 8.32 1 98.75 30 ALA B CA 1
ATOM 4815 C C . ALA B 1 30 ? -3.49 10.898 7.133 1 98.75 30 ALA B C 1
ATOM 4817 O O . ALA B 1 30 ? -4.051 11 6.039 1 98.75 30 ALA B O 1
ATOM 4818 N N . GLU B 1 31 ? -2.285 11.328 7.387 1 98.62 31 GLU B N 1
ATOM 4819 C CA . GLU B 1 31 ? -1.425 11.875 6.34 1 98.62 31 GLU B CA 1
ATOM 4820 C C . GLU B 1 31 ? -0.506 10.797 5.766 1 98.62 31 GLU B C 1
ATOM 4822 O O . GLU B 1 31 ? 0.009 9.953 6.508 1 98.62 31 GLU B O 1
ATOM 4827 N N . GLU B 1 32 ? -0.277 10.844 4.484 1 98.38 32 GLU B N 1
ATOM 4828 C CA . GLU B 1 32 ? 0.492 9.828 3.76 1 98.38 32 GLU B CA 1
ATOM 4829 C C . GLU B 1 32 ? 1.932 9.773 4.262 1 98.38 32 GLU B C 1
ATOM 4831 O O . GLU B 1 32 ? 2.535 8.695 4.301 1 98.38 32 GLU B O 1
ATOM 4836 N N . GLU B 1 33 ? 2.535 10.93 4.629 1 97.5 33 GLU B N 1
ATOM 4837 C CA . GLU B 1 33 ? 3.938 10.992 5.023 1 97.5 33 GLU B CA 1
ATOM 4838 C C . GLU B 1 33 ? 4.215 10.102 6.23 1 97.5 33 GLU B C 1
ATOM 4840 O O . GLU B 1 33 ? 5.328 9.602 6.398 1 97.5 33 GLU B O 1
ATOM 4845 N N . ARG B 1 34 ? 3.094 9.875 7.059 1 98.25 34 ARG B N 1
ATOM 4846 C CA . ARG B 1 34 ? 3.26 9.086 8.273 1 98.25 34 ARG B CA 1
ATOM 4847 C C . ARG B 1 34 ? 3.531 7.621 7.941 1 98.25 34 ARG B C 1
ATOM 4849 O O . ARG B 1 34 ? 4.27 6.941 8.656 1 98.25 34 ARG B O 1
ATOM 4856 N N . PHE B 1 35 ? 2.963 7.148 6.844 1 97.5 35 PHE B N 1
ATOM 4857 C CA . PHE B 1 35 ? 3.062 5.75 6.445 1 97.5 35 PHE B CA 1
ATOM 4858 C C . PHE B 1 35 ? 4.324 5.512 5.625 1 97.5 35 PHE B C 1
ATOM 4860 O O . PHE B 1 35 ? 5.008 4.496 5.805 1 97.5 35 PHE B O 1
ATOM 4867 N N . VAL B 1 36 ? 4.617 6.41 4.719 1 95.56 36 VAL B N 1
ATOM 4868 C CA . VAL B 1 36 ? 5.699 6.176 3.766 1 95.56 36 VAL B CA 1
ATOM 4869 C C . VAL B 1 36 ? 7.012 6.707 4.332 1 95.56 36 VAL B C 1
ATOM 4871 O O . VAL B 1 36 ? 8.078 6.473 3.764 1 95.56 36 VAL B O 1
ATOM 4874 N N . ARG B 1 37 ? 6.973 7.512 5.449 1 95.44 37 ARG B N 1
ATOM 4875 C CA . ARG B 1 37 ? 8.125 8.047 6.168 1 95.44 37 ARG B CA 1
ATOM 4876 C C . ARG B 1 37 ? 8.922 9 5.293 1 95.44 37 ARG B C 1
ATOM 4878 O O . ARG B 1 37 ? 10.156 8.984 5.309 1 95.44 37 ARG B O 1
ATOM 4885 N N . ASP B 1 38 ? 8.219 9.727 4.48 1 93.75 38 ASP B N 1
ATOM 4886 C CA . ASP B 1 38 ? 8.742 10.789 3.619 1 93.75 38 ASP B CA 1
ATOM 4887 C C . ASP B 1 38 ? 8.016 12.109 3.871 1 93.75 38 ASP B C 1
ATOM 4889 O O . ASP B 1 38 ? 6.828 12.242 3.559 1 93.75 38 ASP B O 1
ATOM 4893 N N . LYS B 1 39 ? 8.742 12.984 4.449 1 93.56 39 LYS B N 1
ATOM 4894 C CA . LYS B 1 39 ? 8.133 14.25 4.863 1 93.56 39 LYS B CA 1
ATOM 4895 C C . LYS B 1 39 ? 7.402 14.914 3.701 1 93.56 39 LYS B C 1
ATOM 4897 O O . LYS B 1 39 ? 7.938 15.008 2.596 1 93.56 39 LYS B O 1
ATOM 4902 N N . HIS B 1 40 ? 6.16 15.281 3.924 1 94.06 40 HIS B N 1
ATOM 4903 C CA . HIS B 1 40 ? 5.254 15.945 2.996 1 94.06 40 HIS B CA 1
ATOM 4904 C C . HIS B 1 40 ? 4.852 15.016 1.858 1 94.06 40 HIS B C 1
ATOM 4906 O O . HIS B 1 40 ? 3.949 15.328 1.078 1 94.06 40 HIS B O 1
ATOM 4912 N N . ALA B 1 41 ? 5.57 13.82 1.723 1 94.88 41 ALA B N 1
ATOM 4913 C CA . ALA B 1 41 ? 5.238 12.812 0.714 1 94.88 41 ALA B CA 1
ATOM 4914 C C . ALA B 1 41 ? 5.039 13.461 -0.656 1 94.88 41 ALA B C 1
ATOM 4916 O O . ALA B 1 41 ? 4.012 13.258 -1.303 1 94.88 41 ALA B O 1
ATOM 4917 N N . LYS B 1 42 ? 6.016 14.211 -1.098 1 92.56 42 LYS B N 1
ATOM 4918 C CA . LYS B 1 42 ? 5.91 14.953 -2.352 1 92.56 42 LYS B CA 1
ATOM 4919 C C . LYS B 1 42 ? 5.691 14.016 -3.531 1 92.56 42 LYS B C 1
ATOM 4921 O O . LYS B 1 42 ? 6.344 12.977 -3.633 1 92.56 42 LYS B O 1
ATOM 4926 N N . ASN B 1 43 ? 4.703 14.305 -4.359 1 91.19 43 ASN B N 1
ATOM 4927 C CA . ASN B 1 43 ? 4.375 13.617 -5.602 1 91.19 43 ASN B CA 1
ATOM 4928 C C . ASN B 1 43 ? 3.812 12.227 -5.336 1 91.19 43 ASN B C 1
ATOM 4930 O O . ASN B 1 43 ? 3.799 11.375 -6.23 1 91.19 43 ASN B O 1
ATOM 4934 N N . ARG B 1 44 ? 3.355 11.961 -4.176 1 94.5 44 ARG B N 1
ATOM 4935 C CA . ARG B 1 44 ? 2.723 10.688 -3.854 1 94.5 44 ARG B CA 1
ATOM 4936 C C . ARG B 1 44 ? 1.206 10.828 -3.787 1 94.5 44 ARG B C 1
ATOM 4938 O O . ARG B 1 44 ? 0.688 11.93 -3.617 1 94.5 44 ARG B O 1
ATOM 4945 N N . MET B 1 45 ? 0.521 9.734 -4.012 1 96.06 45 MET B N 1
ATOM 4946 C CA . MET B 1 45 ? -0.928 9.672 -3.838 1 96.06 45 MET B CA 1
ATOM 4947 C C . MET B 1 45 ? -1.287 9.211 -2.432 1 96.06 45 MET B C 1
ATOM 4949 O O . MET B 1 45 ? -0.459 8.609 -1.741 1 96.06 45 MET B O 1
ATOM 4953 N N . PRO B 1 46 ? -2.416 9.555 -1.948 1 97.88 46 PRO B N 1
ATOM 4954 C CA . PRO B 1 46 ? -2.826 9.125 -0.609 1 97.88 46 PRO B CA 1
ATOM 4955 C C . PRO B 1 46 ? -3.285 7.668 -0.572 1 97.88 46 PRO B C 1
ATOM 4957 O O . PRO B 1 46 ? -4.371 7.371 -0.067 1 97.88 46 PRO B O 1
ATOM 4960 N N . TYR B 1 47 ? -2.465 6.727 -1.023 1 97.25 47 TYR B N 1
ATOM 4961 C CA . TYR B 1 47 ? -2.805 5.309 -1.103 1 97.25 47 TYR B CA 1
ATOM 4962 C C . TYR B 1 47 ? -2.854 4.68 0.285 1 97.25 47 TYR B C 1
ATOM 4964 O O . TYR B 1 47 ? -3.867 4.098 0.674 1 97.25 47 TYR B O 1
ATOM 4972 N N . GLU B 1 48 ? -1.782 4.816 1.056 1 97.88 48 GLU B N 1
ATOM 4973 C CA . GLU B 1 48 ? -1.696 4.211 2.381 1 97.88 48 GLU B CA 1
ATOM 4974 C C . GLU B 1 48 ? -2.699 4.844 3.342 1 97.88 48 GLU B C 1
ATOM 4976 O O . GLU B 1 48 ? -3.277 4.152 4.188 1 97.88 48 GLU B O 1
ATOM 4981 N N . SER B 1 49 ? -2.854 6.152 3.195 1 98.62 49 SER B N 1
ATOM 4982 C CA . SER B 1 49 ? -3.785 6.855 4.07 1 98.62 49 SER B CA 1
ATOM 4983 C C . SER B 1 49 ? -5.227 6.434 3.803 1 98.62 49 SER B C 1
ATOM 4985 O O . SER B 1 49 ? -5.996 6.199 4.738 1 98.62 49 SER B O 1
ATOM 4987 N N . ALA B 1 50 ? -5.598 6.352 2.527 1 98.62 50 ALA B N 1
ATOM 4988 C CA . ALA B 1 50 ? -6.945 5.91 2.176 1 98.62 50 ALA B CA 1
ATOM 4989 C C . ALA B 1 50 ? -7.18 4.469 2.617 1 98.62 50 ALA B C 1
ATOM 4991 O O . ALA B 1 50 ? -8.25 4.137 3.141 1 98.62 50 ALA B O 1
ATOM 4992 N N . LYS B 1 51 ? -6.188 3.643 2.322 1 97.75 51 LYS B N 1
ATOM 4993 C CA . LYS B 1 51 ? -6.258 2.25 2.754 1 97.75 51 LYS B CA 1
ATOM 4994 C C . LYS B 1 51 ? -6.508 2.152 4.258 1 97.75 51 LYS B C 1
ATOM 4996 O O . LYS B 1 51 ? -7.371 1.394 4.699 1 97.75 51 LYS B O 1
ATOM 5001 N N . PHE B 1 52 ? -5.828 2.883 5.062 1 98.31 52 PHE B N 1
ATOM 5002 C CA . PHE B 1 52 ? -5.988 2.912 6.512 1 98.31 52 PHE B CA 1
ATOM 5003 C C . PHE B 1 52 ? -7.41 3.307 6.895 1 98.31 52 PHE B C 1
ATOM 5005 O O . PHE B 1 52 ? -8.023 2.68 7.758 1 98.31 52 PHE B O 1
ATOM 5012 N N . CYS B 1 53 ? -7.895 4.418 6.266 1 98.81 53 CYS B N 1
ATOM 5013 C CA . CYS B 1 53 ? -9.227 4.906 6.605 1 98.81 53 CYS B CA 1
ATOM 5014 C C . CYS B 1 53 ? -10.273 3.82 6.398 1 98.81 53 CYS B C 1
ATOM 5016 O O . CYS B 1 53 ? -11.148 3.627 7.242 1 98.81 53 CYS B O 1
ATOM 5018 N N . LEU B 1 54 ? -10.195 3.111 5.293 1 98.12 54 LEU B N 1
ATOM 5019 C CA . LEU B 1 54 ? -11.148 2.043 5.004 1 98.12 54 LEU B CA 1
ATOM 5020 C C . LEU B 1 54 ? -11.023 0.914 6.02 1 98.12 54 LEU B C 1
ATOM 5022 O O . LEU B 1 54 ? -12.031 0.428 6.539 1 98.12 54 LEU B O 1
ATOM 5026 N N . GLU B 1 55 ? -9.789 0.541 6.32 1 95.56 55 GLU B N 1
ATOM 5027 C CA . GLU B 1 55 ? -9.539 -0.541 7.266 1 95.56 55 GLU B CA 1
ATOM 5028 C C . GLU B 1 55 ? -10.023 -0.178 8.664 1 95.56 55 GLU B C 1
ATOM 5030 O O . GLU B 1 55 ? -10.617 -1.011 9.359 1 95.56 55 GLU B O 1
ATOM 5035 N N . GLN B 1 56 ? -9.719 1.088 9.086 1 96.38 56 GLN B N 1
ATOM 5036 C CA . GLN B 1 56 ? -10.117 1.565 10.406 1 96.38 56 GLN B CA 1
ATOM 5037 C C . GLN B 1 56 ? -11.633 1.475 10.586 1 96.38 56 GLN B C 1
ATOM 5039 O O . GLN B 1 56 ? -12.109 1.15 11.672 1 96.38 56 GLN B O 1
ATOM 5044 N N . ALA B 1 57 ? -12.352 1.751 9.508 1 96.88 57 ALA B N 1
ATOM 5045 C CA . ALA B 1 57 ? -13.812 1.744 9.57 1 96.88 57 ALA B CA 1
ATOM 5046 C C . ALA B 1 57 ? -14.367 0.346 9.312 1 96.88 57 ALA B C 1
ATOM 5048 O O . ALA B 1 57 ? -15.555 0.098 9.516 1 96.88 57 ALA B O 1
ATOM 5049 N N . GLY B 1 58 ? -13.531 -0.596 8.898 1 93.75 58 GLY B N 1
ATOM 5050 C CA . GLY B 1 58 ? -13.969 -1.947 8.594 1 93.75 58 GLY B CA 1
ATOM 5051 C C . GLY B 1 58 ? -14.914 -2.016 7.41 1 93.75 58 GLY B C 1
ATOM 5052 O O . GLY B 1 58 ? -15.875 -2.789 7.418 1 93.75 58 GLY B O 1
ATOM 5053 N N . ILE B 1 59 ? -14.672 -1.167 6.371 1 95.56 59 ILE B N 1
ATOM 5054 C CA . ILE B 1 59 ? -15.586 -1.137 5.23 1 95.56 59 ILE B CA 1
ATOM 5055 C C . ILE B 1 59 ? -14.82 -1.476 3.951 1 95.56 59 ILE B C 1
ATOM 5057 O O . ILE B 1 59 ? -13.586 -1.479 3.939 1 95.56 59 ILE B O 1
ATOM 5061 N N . LYS B 1 60 ? -15.547 -1.789 2.908 1 94.44 60 LYS B N 1
ATOM 5062 C CA . LYS B 1 60 ? -15.008 -2.07 1.582 1 94.44 60 LYS B CA 1
ATOM 5063 C C . LYS B 1 60 ? -15.148 -0.861 0.663 1 94.44 60 LYS B C 1
ATOM 5065 O O . LYS B 1 60 ? -15.953 0.035 0.926 1 94.44 60 LYS B O 1
ATOM 5070 N N . PRO B 1 61 ? -14.359 -0.825 -0.379 1 96.38 61 PRO B N 1
ATOM 5071 C CA . PRO B 1 61 ? -14.461 0.28 -1.336 1 96.38 61 PRO B CA 1
ATOM 5072 C C . PRO B 1 61 ? -15.883 0.491 -1.847 1 96.38 61 PRO B C 1
ATOM 5074 O O . PRO B 1 61 ? -16.312 1.631 -2.057 1 96.38 61 PRO B O 1
ATOM 5077 N N . SER B 1 62 ? -16.625 -0.61 -1.984 1 95.62 62 SER B N 1
ATOM 5078 C CA . SER B 1 62 ? -17.969 -0.531 -2.521 1 95.62 62 SER B CA 1
ATOM 5079 C C . SER B 1 62 ? -18.922 0.16 -1.542 1 95.62 62 SER B C 1
ATOM 5081 O O . SER B 1 62 ? -20.016 0.586 -1.92 1 95.62 62 SER B O 1
ATOM 5083 N N . ASP B 1 63 ? -18.469 0.286 -0.253 1 96.94 63 ASP B N 1
ATOM 5084 C CA . ASP B 1 63 ? -19.312 0.884 0.782 1 96.94 63 ASP B CA 1
ATOM 5085 C C . ASP B 1 63 ? -19.172 2.406 0.782 1 96.94 63 ASP B C 1
ATOM 5087 O O . ASP B 1 63 ? -19.938 3.098 1.469 1 96.94 63 ASP B O 1
ATOM 5091 N N . VAL B 1 64 ? -18.266 2.969 0.038 1 98.31 64 VAL B N 1
ATOM 5092 C CA . VAL B 1 64 ? -18.062 4.414 -0.044 1 98.31 64 VAL B CA 1
ATOM 5093 C C . VAL B 1 64 ? -19.047 5.012 -1.054 1 98.31 64 VAL B C 1
ATOM 5095 O O . VAL B 1 64 ? -19.062 4.613 -2.221 1 98.31 64 VAL B O 1
ATOM 5098 N N . ASP B 1 65 ? -19.828 5.949 -0.599 1 98.31 65 ASP B N 1
ATOM 5099 C CA . ASP B 1 65 ? -20.828 6.543 -1.465 1 98.31 65 ASP B CA 1
ATOM 5100 C C . ASP B 1 65 ? -20.219 7.566 -2.412 1 98.31 65 ASP B C 1
ATOM 5102 O O . ASP B 1 65 ? -20.609 7.668 -3.574 1 98.31 65 ASP B O 1
ATOM 5106 N N . VAL B 1 66 ? -19.312 8.352 -1.847 1 98.25 66 VAL B N 1
ATOM 5107 C CA . VAL B 1 66 ? -18.766 9.461 -2.623 1 98.25 66 VAL B CA 1
ATOM 5108 C C . VAL B 1 66 ? -17.312 9.719 -2.201 1 98.25 66 VAL B C 1
ATOM 5110 O O . VAL B 1 66 ? -16.969 9.602 -1.022 1 98.25 66 VAL B O 1
ATOM 5113 N N . VAL B 1 67 ? -16.453 10.008 -3.188 1 98.75 67 VAL B N 1
ATOM 5114 C CA . VAL B 1 67 ? -15.086 10.461 -2.947 1 98.75 67 VAL B CA 1
ATOM 5115 C C . VAL B 1 67 ? -14.984 11.961 -3.217 1 98.75 67 VAL B C 1
ATOM 5117 O O . VAL B 1 67 ? -15.258 12.422 -4.328 1 98.75 67 VAL B O 1
ATOM 5120 N N . ALA B 1 68 ? -14.617 12.734 -2.176 1 98.88 68 ALA B N 1
ATOM 5121 C CA . ALA B 1 68 ? -14.477 14.18 -2.307 1 98.88 68 ALA B CA 1
ATOM 5122 C C . ALA B 1 68 ? -13.008 14.57 -2.482 1 98.88 68 ALA B C 1
ATOM 5124 O O . ALA B 1 68 ? -12.141 14.094 -1.747 1 98.88 68 ALA B O 1
ATOM 5125 N N . ILE B 1 69 ? -12.688 15.445 -3.434 1 98.69 69 ILE B N 1
ATOM 5126 C CA . ILE B 1 69 ? -11.312 15.891 -3.654 1 98.69 69 ILE B CA 1
ATOM 5127 C C . ILE B 1 69 ? -11.266 17.422 -3.643 1 98.69 69 ILE B C 1
ATOM 5129 O O . ILE B 1 69 ? -12.172 18.078 -4.152 1 98.69 69 ILE B O 1
ATOM 5133 N N . PRO B 1 70 ? -10.242 18.031 -2.979 1 98.56 70 PRO B N 1
ATOM 5134 C CA . PRO B 1 70 ? -10.156 19.484 -2.787 1 98.56 70 PRO B CA 1
ATOM 5135 C C . PRO B 1 70 ? -9.484 20.188 -3.963 1 98.56 70 PRO B C 1
ATOM 5137 O O . PRO B 1 70 ? -8.586 21.016 -3.762 1 98.56 70 PRO B O 1
ATOM 5140 N N . PHE B 1 71 ? -9.93 20.016 -5.148 1 98.19 71 PHE B N 1
ATOM 5141 C CA . PHE B 1 71 ? -9.453 20.609 -6.391 1 98.19 71 PHE B CA 1
ATOM 5142 C C . PHE B 1 71 ? -10.516 20.531 -7.477 1 98.19 71 PHE B C 1
ATOM 5144 O O . PHE B 1 71 ? -10.945 19.422 -7.844 1 98.19 71 PHE B O 1
ATOM 5151 N N . ALA B 1 72 ? -10.992 21.609 -7.957 1 98.19 72 ALA B N 1
ATOM 5152 C CA . ALA B 1 72 ? -12.141 21.625 -8.859 1 98.19 72 ALA B CA 1
ATOM 5153 C C . ALA B 1 72 ? -11.812 22.391 -10.141 1 98.19 72 ALA B C 1
ATOM 5155 O O . ALA B 1 72 ? -10.844 23.156 -10.195 1 98.19 72 ALA B O 1
ATOM 5156 N N . PRO B 1 73 ? -12.523 22.094 -11.195 1 97.31 73 PRO B N 1
ATOM 5157 C CA . PRO B 1 73 ? -12.344 22.922 -12.398 1 97.31 73 PRO B CA 1
ATOM 5158 C C . PRO B 1 73 ? -12.82 24.359 -12.203 1 97.31 73 PRO B C 1
ATOM 5160 O O . PRO B 1 73 ? -13.828 24.594 -11.531 1 97.31 73 PRO B O 1
ATOM 5163 N N . ILE B 1 74 ? -12.094 25.281 -12.781 1 97.25 74 ILE B N 1
ATOM 5164 C CA . ILE B 1 74 ? -12.414 26.703 -12.68 1 97.25 74 ILE B CA 1
ATOM 5165 C C . ILE B 1 74 ? -12.836 27.234 -14.047 1 97.25 74 ILE B C 1
ATOM 5167 O O . ILE B 1 74 ? -12.133 27.047 -15.039 1 97.25 74 ILE B O 1
ATOM 5171 N N . SER B 1 75 ? -13.969 27.922 -14.078 1 95.56 75 SER B N 1
ATOM 5172 C CA . SER B 1 75 ? -14.555 28.453 -15.312 1 95.56 75 SER B CA 1
ATOM 5173 C C . SER B 1 75 ? -13.68 29.547 -15.914 1 95.56 75 SER B C 1
ATOM 5175 O O . SER B 1 75 ? -13.055 30.312 -15.188 1 95.56 75 SER B O 1
ATOM 5177 N N . LEU B 1 76 ? -13.641 29.594 -17.234 1 93.44 76 LEU B N 1
ATOM 5178 C CA . LEU B 1 76 ? -12.938 30.641 -17.938 1 93.44 76 LEU B CA 1
ATOM 5179 C C . LEU B 1 76 ? -13.672 31.984 -17.797 1 93.44 76 LEU B C 1
ATOM 5181 O O . LEU B 1 76 ? -13.086 33.031 -18 1 93.44 76 LEU B O 1
ATOM 5185 N N . PHE B 1 77 ? -14.93 31.922 -17.406 1 92.94 77 PHE B N 1
ATOM 5186 C CA . PHE B 1 77 ? -15.766 33.125 -17.375 1 92.94 77 PHE B CA 1
ATOM 5187 C C . PHE B 1 77 ? -15.633 33.844 -16.047 1 92.94 77 PHE B C 1
ATOM 5189 O O . PHE B 1 77 ? -16.156 34.938 -15.875 1 92.94 77 PHE B O 1
ATOM 5196 N N . GLY B 1 78 ? -14.891 33.219 -15.156 1 91.31 78 GLY B N 1
ATOM 5197 C CA . GLY B 1 78 ? -14.617 33.875 -13.891 1 91.31 78 GLY B CA 1
ATOM 5198 C C . GLY B 1 78 ? -13.359 34.719 -13.922 1 91.31 78 GLY B C 1
ATOM 5199 O O . GLY B 1 78 ? -12.656 34.781 -14.93 1 91.31 78 GLY B O 1
ATOM 5200 N N . LYS B 1 79 ? -13.047 35.344 -12.852 1 94.38 79 LYS B N 1
ATOM 5201 C CA . LYS B 1 79 ? -11.938 36.312 -12.773 1 94.38 79 LYS B CA 1
ATOM 5202 C C . LYS B 1 79 ? -10.617 35.594 -12.523 1 94.38 79 LYS B C 1
ATOM 5204 O O . LYS B 1 79 ? -9.547 36.094 -12.867 1 94.38 79 LYS B O 1
ATOM 5209 N N . ALA B 1 80 ? -10.656 34.438 -11.992 1 96.5 80 ALA B N 1
ATOM 5210 C CA . ALA B 1 80 ? -9.484 33.781 -11.461 1 96.5 80 ALA B CA 1
ATOM 5211 C C . ALA B 1 80 ? -8.438 33.531 -12.547 1 96.5 80 ALA B C 1
ATOM 5213 O O . ALA B 1 80 ? -7.293 33.969 -12.422 1 96.5 80 ALA B O 1
ATOM 5214 N N . ARG B 1 81 ? -8.781 32.938 -13.68 1 96.12 81 ARG B N 1
ATOM 5215 C CA . ARG B 1 81 ? -7.855 32.594 -14.75 1 96.12 81 ARG B CA 1
ATOM 5216 C C . ARG B 1 81 ? -7.336 33.844 -15.453 1 96.12 81 ARG B C 1
ATOM 5218 O O . ARG B 1 81 ? -6.168 33.906 -15.836 1 96.12 81 ARG B O 1
ATOM 5225 N N . TRP B 1 82 ? -8.219 34.812 -15.578 1 96.25 82 TRP B N 1
ATOM 5226 C CA . TRP B 1 82 ? -7.84 36.062 -16.266 1 96.25 82 TRP B CA 1
ATOM 5227 C C . TRP B 1 82 ? -6.871 36.875 -15.406 1 96.25 82 TRP B C 1
ATOM 5229 O O . TRP B 1 82 ? -5.918 37.438 -15.93 1 96.25 82 TRP B O 1
ATOM 5239 N N . HIS B 1 83 ? -7.188 36.969 -14.109 1 97 83 HIS B N 1
ATOM 5240 C CA . HIS B 1 83 ? -6.27 37.656 -13.203 1 97 83 HIS B CA 1
ATOM 5241 C C . HIS B 1 83 ? -4.883 37.031 -13.242 1 97 83 HIS B C 1
ATOM 5243 O O . HIS B 1 83 ? -3.879 37.75 -13.344 1 97 83 HIS B O 1
ATOM 5249 N N . TYR B 1 84 ? -4.844 35.75 -13.148 1 96.5 84 TYR B N 1
ATOM 5250 C CA . TYR B 1 84 ? -3.604 35 -13.227 1 96.5 84 TYR B CA 1
ATOM 5251 C C . TYR B 1 84 ? -2.832 35.312 -14.492 1 96.5 84 TYR B C 1
ATOM 5253 O O . TYR B 1 84 ? -1.64 35.625 -14.438 1 96.5 84 TYR B O 1
ATOM 5261 N N . ALA B 1 85 ? -3.525 35.281 -15.594 1 96.38 85 ALA B N 1
ATOM 5262 C CA . ALA B 1 85 ? -2.896 35.531 -16.891 1 96.38 85 ALA B CA 1
ATOM 5263 C C . ALA B 1 85 ? -2.377 36.938 -16.984 1 96.38 85 ALA B C 1
ATOM 5265 O O . ALA B 1 85 ? -1.283 37.188 -17.5 1 96.38 85 ALA B O 1
ATOM 5266 N N . LYS B 1 86 ? -3.158 37.875 -16.531 1 96.62 86 LYS B N 1
ATOM 5267 C CA . LYS B 1 86 ? -2.783 39.312 -16.594 1 96.62 86 LYS B CA 1
ATOM 5268 C C . LYS B 1 86 ? -1.552 39.562 -15.734 1 96.62 86 LYS B C 1
ATOM 5270 O O . LYS B 1 86 ? -0.629 40.281 -16.172 1 96.62 86 LYS B O 1
ATOM 5275 N N . ARG B 1 87 ? -1.523 39.031 -14.531 1 96.5 87 ARG B N 1
ATOM 5276 C CA . ARG B 1 87 ? -0.448 39.312 -13.578 1 96.5 87 ARG B CA 1
ATOM 5277 C C . ARG B 1 87 ? 0.844 38.625 -14.008 1 96.5 87 ARG B C 1
ATOM 5279 O O . ARG B 1 87 ? 1.938 39.094 -13.727 1 96.5 87 ARG B O 1
ATOM 5286 N N . TYR B 1 88 ? 0.73 37.5 -14.781 1 95.31 88 TYR B N 1
ATOM 5287 C CA . TYR B 1 88 ? 1.903 36.781 -15.266 1 95.31 88 TYR B CA 1
ATOM 5288 C C . TYR B 1 88 ? 2.137 37.031 -16.75 1 95.31 88 TYR B C 1
ATOM 5290 O O . TYR B 1 88 ? 2.633 36.188 -17.469 1 95.31 88 TYR B O 1
ATOM 5298 N N . TRP B 1 89 ? 1.8 38.188 -17.203 1 93.31 89 TRP B N 1
ATOM 5299 C CA . TRP B 1 89 ? 1.955 38.562 -18.594 1 93.31 89 TRP B CA 1
ATOM 5300 C C . TRP B 1 89 ? 3.389 38.344 -19.062 1 93.31 89 TRP B C 1
ATOM 5302 O O . TRP B 1 89 ? 3.631 38.094 -20.25 1 93.31 89 TRP B O 1
ATOM 5312 N N . TYR B 1 90 ? 4.305 38.438 -18.172 1 94.19 90 TYR B N 1
ATOM 5313 C CA . TYR B 1 90 ? 5.719 38.312 -18.516 1 94.19 90 TYR B CA 1
ATOM 5314 C C . TYR B 1 90 ? 6.121 36.875 -18.734 1 94.19 90 TYR B C 1
ATOM 5316 O O . TYR B 1 90 ? 7.238 36.594 -19.172 1 94.19 90 TYR B O 1
ATOM 5324 N N . ALA B 1 91 ? 5.34 36 -18.391 1 94.81 91 ALA B N 1
ATOM 5325 C CA . ALA B 1 91 ? 5.465 34.562 -18.688 1 94.81 91 ALA B CA 1
ATOM 5326 C C . ALA B 1 91 ? 4.32 34.094 -19.578 1 94.81 91 ALA B C 1
ATOM 5328 O O . ALA B 1 91 ? 3.404 33.406 -19.125 1 94.81 91 ALA B O 1
ATOM 5329 N N . PRO B 1 92 ? 4.402 34.312 -20.797 1 93.19 92 PRO B N 1
ATOM 5330 C CA . PRO B 1 92 ? 3.256 34.125 -21.688 1 93.19 92 PRO B CA 1
ATOM 5331 C C . PRO B 1 92 ? 2.816 32.688 -21.812 1 93.19 92 PRO B C 1
ATOM 5333 O O . PRO B 1 92 ? 1.629 32.406 -22 1 93.19 92 PRO B O 1
ATOM 5336 N N . ASP B 1 93 ? 3.725 31.766 -21.719 1 92.69 93 ASP B N 1
ATOM 5337 C CA . ASP B 1 93 ? 3.367 30.359 -21.797 1 92.69 93 ASP B CA 1
ATOM 5338 C C . ASP B 1 93 ? 2.434 29.969 -20.656 1 92.69 93 ASP B C 1
ATOM 5340 O O . ASP B 1 93 ? 1.44 29.266 -20.875 1 92.69 93 ASP B O 1
ATOM 5344 N N . ARG B 1 94 ? 2.713 30.438 -19.516 1 92.81 94 ARG B N 1
ATOM 5345 C CA . ARG B 1 94 ? 1.887 30.125 -18.344 1 92.81 94 ARG B CA 1
ATOM 5346 C C . ARG B 1 94 ? 0.559 30.875 -18.406 1 92.81 94 ARG B C 1
ATOM 5348 O O . ARG B 1 94 ? -0.469 30.359 -17.953 1 92.81 94 ARG B O 1
ATOM 5355 N N . ALA B 1 95 ? 0.639 32.062 -18.844 1 93.5 95 ALA B N 1
ATOM 5356 C CA . ALA B 1 95 ? -0.563 32.875 -18.984 1 93.5 95 ALA B CA 1
ATOM 5357 C C . ALA B 1 95 ? -1.537 32.281 -19.984 1 93.5 95 ALA B C 1
ATOM 5359 O O . ALA B 1 95 ? -2.732 32.156 -19.703 1 93.5 95 ALA B O 1
ATOM 5360 N N . LEU B 1 96 ? -1.034 31.875 -21.109 1 93.75 96 LEU B N 1
ATOM 5361 C CA . LEU B 1 96 ? -1.862 31.297 -22.156 1 93.75 96 LEU B CA 1
ATOM 5362 C C . LEU B 1 96 ? -2.398 29.938 -21.734 1 93.75 96 LEU B C 1
ATOM 5364 O O . LEU B 1 96 ? -3.527 29.562 -22.078 1 93.75 96 LEU B O 1
ATOM 5368 N N . ASP B 1 97 ? -1.589 29.281 -21.062 1 93.19 97 ASP B N 1
ATOM 5369 C CA . ASP B 1 97 ? -2.01 27.984 -20.562 1 93.19 97 ASP B CA 1
ATOM 5370 C C . ASP B 1 97 ? -3.203 28.109 -19.625 1 93.19 97 ASP B C 1
ATOM 5372 O O . ASP B 1 97 ? -4.141 27.312 -19.672 1 93.19 97 ASP B O 1
ATOM 5376 N N . ALA B 1 98 ? -3.178 29.062 -18.75 1 94.19 98 ALA B N 1
ATOM 5377 C CA . ALA B 1 98 ? -4.27 29.281 -17.797 1 94.19 98 ALA B CA 1
ATOM 5378 C C . ALA B 1 98 ? -5.574 29.578 -18.531 1 94.19 98 ALA B C 1
ATOM 5380 O O . ALA B 1 98 ? -6.652 29.203 -18.078 1 94.19 98 ALA B O 1
ATOM 5381 N N . LEU B 1 99 ? -5.477 30.234 -19.688 1 94.88 99 LEU B N 1
ATOM 5382 C CA . LEU B 1 99 ? -6.668 30.641 -20.422 1 94.88 99 LEU B CA 1
ATOM 5383 C C . LEU B 1 99 ? -7.152 29.5 -21.328 1 94.88 99 LEU B C 1
ATOM 5385 O O . LEU B 1 99 ? -8.359 29.281 -21.453 1 94.88 99 LEU B O 1
ATOM 5389 N N . LEU B 1 100 ? -6.258 28.672 -21.844 1 94.38 100 LEU B N 1
ATOM 5390 C CA . LEU B 1 100 ? -6.637 27.688 -22.859 1 94.38 100 LEU B CA 1
ATOM 5391 C C . LEU B 1 100 ? -6.789 26.297 -22.234 1 94.38 100 LEU B C 1
ATOM 5393 O O . LEU B 1 100 ? -7.629 25.516 -22.672 1 94.38 100 LEU B O 1
ATOM 5397 N N . MET B 1 101 ? -5.988 26.031 -21.281 1 95.5 101 MET B N 1
ATOM 5398 C CA . MET B 1 101 ? -5.941 24.703 -20.656 1 95.5 101 MET B CA 1
ATOM 5399 C C . MET B 1 101 ? -5.969 24.812 -19.141 1 95.5 101 MET B C 1
ATOM 5401 O O . MET B 1 101 ? -5.297 24.062 -18.438 1 95.5 101 MET B O 1
ATOM 5405 N N . GLY B 1 102 ? -6.699 25.766 -18.688 1 94.06 102 GLY B N 1
ATOM 5406 C CA . GLY B 1 102 ? -6.668 26.141 -17.281 1 94.06 102 GLY B CA 1
ATOM 5407 C C . GLY B 1 102 ? -7.094 25.016 -16.344 1 94.06 102 GLY B C 1
ATOM 5408 O O . GLY B 1 102 ? -6.805 25.062 -15.148 1 94.06 102 GLY B O 1
ATOM 5409 N N . ASN B 1 103 ? -7.746 23.938 -16.844 1 96.31 103 ASN B N 1
ATOM 5410 C CA . ASN B 1 103 ? -8.227 22.859 -16 1 96.31 103 ASN B CA 1
ATOM 5411 C C . ASN B 1 103 ? -7.441 21.562 -16.234 1 96.31 103 ASN B C 1
ATOM 5413 O O . ASN B 1 103 ? -7.879 20.484 -15.844 1 96.31 103 ASN B O 1
ATOM 5417 N N . ARG B 1 104 ? -6.281 21.719 -16.922 1 95 104 ARG B N 1
ATOM 5418 C CA . ARG B 1 104 ? -5.445 20.562 -17.219 1 95 104 ARG B CA 1
ATOM 5419 C C . ARG B 1 104 ? -4.957 19.891 -15.938 1 95 104 ARG B C 1
ATOM 5421 O O . ARG B 1 104 ? -4.91 18.672 -15.844 1 95 104 ARG B O 1
ATOM 5428 N N . ARG B 1 105 ? -4.555 20.656 -14.969 1 93.19 105 ARG B N 1
ATOM 5429 C CA . ARG B 1 105 ? -4.07 20.125 -13.703 1 93.19 105 ARG B CA 1
ATOM 5430 C C . ARG B 1 105 ? -5.168 19.344 -12.977 1 93.19 105 ARG B C 1
ATOM 5432 O O . ARG B 1 105 ? -4.906 18.312 -12.367 1 93.19 105 ARG B O 1
ATOM 5439 N N . TYR B 1 106 ? -6.348 19.906 -13.062 1 96.44 106 TYR B N 1
ATOM 5440 C CA . TYR B 1 106 ? -7.48 19.219 -12.461 1 96.44 106 TYR B CA 1
ATOM 5441 C C . TYR B 1 106 ? -7.691 17.859 -13.109 1 96.44 106 TYR B C 1
ATOM 5443 O O . TYR B 1 106 ? -7.859 16.844 -12.422 1 96.44 106 TYR B O 1
ATOM 5451 N N . LYS B 1 107 ? -7.723 17.828 -14.43 1 96.44 107 LYS B N 1
ATOM 5452 C CA . LYS B 1 107 ? -7.961 16.594 -15.156 1 96.44 107 LYS B CA 1
ATOM 5453 C C . LYS B 1 107 ? -6.895 15.547 -14.828 1 96.44 107 LYS B C 1
ATOM 5455 O O . LYS B 1 107 ? -7.211 14.375 -14.617 1 96.44 107 LYS B O 1
ATOM 5460 N N . ARG B 1 108 ? -5.676 15.969 -14.781 1 94.12 108 ARG B N 1
ATOM 5461 C CA . ARG B 1 108 ? -4.574 15.078 -14.445 1 94.12 108 ARG B CA 1
ATOM 5462 C C . ARG B 1 108 ? -4.711 14.539 -13.023 1 94.12 108 ARG B C 1
ATOM 5464 O O . ARG B 1 108 ? -4.492 13.352 -12.781 1 94.12 108 ARG B O 1
ATOM 5471 N N . TYR B 1 109 ? -5 15.422 -12.102 1 95.06 109 TYR B N 1
ATOM 5472 C CA . TYR B 1 109 ? -5.176 15.031 -10.711 1 95.06 109 TYR B CA 1
ATOM 5473 C C . TYR B 1 109 ? -6.309 14.023 -10.562 1 95.06 109 TYR B C 1
ATOM 5475 O O . TYR B 1 109 ? -6.156 13 -9.891 1 95.06 109 TYR B O 1
ATOM 5483 N N . ARG B 1 110 ? -7.434 14.312 -11.156 1 96.06 110 ARG B N 1
ATOM 5484 C CA . ARG B 1 110 ? -8.602 13.43 -11.094 1 96.06 110 ARG B CA 1
ATOM 5485 C C . ARG B 1 110 ? -8.266 12.047 -11.625 1 96.06 110 ARG B C 1
ATOM 5487 O O . ARG B 1 110 ? -8.648 11.039 -11.031 1 96.06 110 ARG B O 1
ATOM 5494 N N . ASN B 1 111 ? -7.547 12.023 -12.734 1 94.69 111 ASN B N 1
ATOM 5495 C CA . ASN B 1 111 ? -7.156 10.742 -13.32 1 94.69 111 ASN B CA 1
ATOM 5496 C C . ASN B 1 111 ? -6.254 9.953 -12.375 1 94.69 111 ASN B C 1
ATOM 5498 O O . ASN B 1 111 ? -6.395 8.734 -12.25 1 94.69 111 ASN B O 1
ATOM 5502 N N . LYS B 1 112 ? -5.332 10.617 -11.781 1 94.25 112 LYS B N 1
ATOM 5503 C CA . LYS B 1 112 ? -4.434 9.961 -10.836 1 94.25 112 LYS B CA 1
ATOM 5504 C C . LYS B 1 112 ? -5.203 9.414 -9.641 1 94.25 112 LYS B C 1
ATOM 5506 O O . LYS B 1 112 ? -4.887 8.336 -9.133 1 94.25 112 LYS B O 1
ATOM 5511 N N . ILE B 1 113 ? -6.211 10.172 -9.195 1 96.44 113 ILE B N 1
ATOM 5512 C CA . ILE B 1 113 ? -7.035 9.742 -8.07 1 96.44 113 ILE B CA 1
ATOM 5513 C C . ILE B 1 113 ? -7.812 8.484 -8.445 1 96.44 113 ILE B C 1
ATOM 5515 O O . ILE B 1 113 ? -7.891 7.535 -7.664 1 96.44 113 ILE B O 1
ATOM 5519 N N . VAL B 1 114 ? -8.398 8.492 -9.602 1 95.56 114 VAL B N 1
ATOM 5520 C CA . VAL B 1 114 ? -9.148 7.328 -10.062 1 95.56 114 VAL B CA 1
ATOM 5521 C C . VAL B 1 114 ? -8.234 6.109 -10.125 1 95.56 114 VAL B C 1
ATOM 5523 O O . VAL B 1 114 ? -8.625 5.012 -9.711 1 95.56 114 VAL B O 1
ATOM 5526 N N . TRP B 1 115 ? -7.102 6.344 -10.617 1 91.94 115 TRP B N 1
ATOM 5527 C CA . TRP B 1 115 ? -6.129 5.262 -10.68 1 91.94 115 TRP B CA 1
ATOM 5528 C C . TRP B 1 115 ? -5.789 4.75 -9.281 1 91.94 115 TRP B C 1
ATOM 5530 O O . TRP B 1 115 ? -5.73 3.541 -9.055 1 91.94 115 TRP B O 1
ATOM 5540 N N . CYS B 1 116 ? -5.504 5.621 -8.391 1 95.12 116 CYS B N 1
ATOM 5541 C CA . CYS B 1 116 ? -5.184 5.27 -7.012 1 95.12 116 CYS B CA 1
ATOM 5542 C C . CYS B 1 116 ? -6.312 4.461 -6.383 1 95.12 116 CYS B C 1
ATOM 5544 O O . CYS B 1 116 ? -6.062 3.445 -5.727 1 95.12 116 CYS B O 1
ATOM 5546 N N . LEU B 1 117 ? -7.535 4.898 -6.621 1 97.12 117 LEU B N 1
ATOM 5547 C CA . LEU B 1 117 ? -8.711 4.227 -6.07 1 97.12 117 LEU B CA 1
ATOM 5548 C C . LEU B 1 117 ? -8.867 2.832 -6.672 1 97.12 117 LEU B C 1
ATOM 5550 O O . LEU B 1 117 ? -9.266 1.895 -5.977 1 97.12 117 LEU B O 1
ATOM 5554 N N . GLU B 1 118 ? -8.547 2.727 -7.914 1 94.31 118 GLU B N 1
ATOM 5555 C CA . GLU B 1 118 ? -8.594 1.421 -8.562 1 94.31 118 GLU B CA 1
ATOM 5556 C C . GLU B 1 118 ? -7.629 0.439 -7.898 1 94.31 118 GLU B C 1
ATOM 5558 O O . GLU B 1 118 ? -7.957 -0.735 -7.723 1 94.31 118 GLU B O 1
ATOM 5563 N N . GLN B 1 119 ? -6.465 0.935 -7.574 1 93.75 119 GLN B N 1
ATOM 5564 C CA . GLN B 1 119 ? -5.473 0.095 -6.914 1 93.75 119 GLN B CA 1
ATOM 5565 C C . GLN B 1 119 ? -5.949 -0.341 -5.531 1 93.75 119 GLN B C 1
ATOM 5567 O O . GLN B 1 119 ? -5.488 -1.353 -5 1 93.75 119 GLN B O 1
ATOM 5572 N N . LEU B 1 120 ? -6.93 0.386 -4.984 1 95.75 120 LEU B N 1
ATOM 5573 C CA . LEU B 1 120 ? -7.473 0.076 -3.666 1 95.75 120 LEU B CA 1
ATOM 5574 C C . LEU B 1 120 ? -8.68 -0.85 -3.779 1 95.75 120 LEU B C 1
ATOM 5576 O O . LEU B 1 120 ? -9.25 -1.261 -2.766 1 95.75 120 LEU B O 1
ATOM 5580 N N . GLY B 1 121 ? -9.109 -1.102 -4.992 1 94.38 121 GLY B N 1
ATOM 5581 C CA . GLY B 1 121 ? -10.18 -2.068 -5.191 1 94.38 121 GLY B CA 1
ATOM 5582 C C . GLY B 1 121 ? -11.5 -1.428 -5.578 1 94.38 121 GLY B C 1
ATOM 5583 O O . GLY B 1 121 ? -12.523 -2.107 -5.66 1 94.38 121 GLY B O 1
ATOM 5584 N N . PHE B 1 122 ? -11.477 -0.112 -5.832 1 96.06 122 PHE B N 1
ATOM 5585 C CA . PHE B 1 122 ? -12.688 0.554 -6.293 1 96.06 122 PHE B CA 1
ATOM 5586 C C . PHE B 1 122 ? -12.992 0.185 -7.738 1 96.06 122 PHE B C 1
ATOM 5588 O O . PHE B 1 122 ? -12.07 0.005 -8.547 1 96.06 122 PHE B O 1
ATOM 5595 N N . ASP B 1 123 ? -14.25 0.077 -8.055 1 93.62 123 ASP B N 1
ATOM 5596 C CA . ASP B 1 123 ? -14.688 -0.048 -9.438 1 93.62 123 ASP B CA 1
ATOM 5597 C C . ASP B 1 123 ? -14.719 1.313 -10.133 1 93.62 123 ASP B C 1
ATOM 5599 O O . ASP B 1 123 ? -15.539 2.166 -9.797 1 93.62 123 ASP B O 1
ATOM 5603 N N . PRO B 1 124 ? -13.875 1.456 -11.039 1 89.88 124 PRO B N 1
ATOM 5604 C CA . PRO B 1 124 ? -13.789 2.77 -11.68 1 89.88 124 PRO B CA 1
ATOM 5605 C C . PRO B 1 124 ? -15.109 3.219 -12.297 1 89.88 124 PRO B C 1
ATOM 5607 O O . PRO B 1 124 ? -15.359 4.418 -12.43 1 89.88 124 PRO B O 1
ATOM 5610 N N . LYS B 1 125 ? -15.984 2.287 -12.68 1 90.81 125 LYS B N 1
ATOM 5611 C CA . LYS B 1 125 ? -17.25 2.615 -13.32 1 90.81 125 LYS B CA 1
ATOM 5612 C C . LYS B 1 125 ? -18.297 3.057 -12.297 1 90.81 125 LYS B C 1
ATOM 5614 O O . LYS B 1 125 ? -19.297 3.674 -12.648 1 90.81 125 LYS B O 1
ATOM 5619 N N . LYS B 1 126 ? -18.016 2.807 -11.047 1 93.12 126 LYS B N 1
ATOM 5620 C CA . LYS B 1 126 ? -19.016 3.072 -10.016 1 93.12 126 LYS B CA 1
ATOM 5621 C C . LYS B 1 126 ? -18.562 4.203 -9.094 1 93.12 126 LYS B C 1
ATOM 5623 O O . LYS B 1 126 ? -19.359 4.715 -8.305 1 93.12 126 LYS B O 1
ATOM 5628 N N . ILE B 1 127 ? -17.312 4.621 -9.227 1 90.44 127 ILE B N 1
ATOM 5629 C CA . ILE B 1 127 ? -16.766 5.652 -8.359 1 90.44 127 ILE B CA 1
ATOM 5630 C C . ILE B 1 127 ? -17.469 6.98 -8.617 1 90.44 127 ILE B C 1
ATOM 5632 O O . ILE B 1 127 ? -17.547 7.434 -9.758 1 90.44 127 ILE B O 1
ATOM 5636 N N . LYS B 1 128 ? -18 7.609 -7.633 1 96.75 128 LYS B N 1
ATOM 5637 C CA . LYS B 1 128 ? -18.516 8.969 -7.715 1 96.75 128 LYS B CA 1
ATOM 5638 C C . LYS B 1 128 ? -17.547 9.969 -7.086 1 96.75 128 LYS B C 1
ATOM 5640 O O . LYS B 1 128 ? -17.438 10.039 -5.863 1 96.75 128 LYS B O 1
ATOM 5645 N N . ILE B 1 129 ? -16.938 10.781 -7.887 1 97.88 129 ILE B N 1
ATOM 5646 C CA . ILE B 1 129 ? -15.977 11.789 -7.43 1 97.88 129 ILE B CA 1
ATOM 5647 C C . ILE B 1 129 ? -16.625 13.164 -7.445 1 97.88 129 ILE B C 1
ATOM 5649 O O . ILE B 1 129 ? -17.203 13.578 -8.453 1 97.88 129 ILE B O 1
ATOM 5653 N N . GLU B 1 130 ? -16.578 13.844 -6.348 1 98.5 130 GLU B N 1
ATOM 5654 C CA . GLU B 1 130 ? -17.078 15.211 -6.258 1 98.5 130 GLU B CA 1
ATOM 5655 C C . GLU B 1 130 ? -15.953 16.188 -5.961 1 98.5 130 GLU B C 1
ATOM 5657 O O . GLU B 1 130 ? -15.422 16.234 -4.848 1 98.5 130 GLU B O 1
ATOM 5662 N N . PRO B 1 131 ? -15.625 17.016 -6.898 1 98.44 131 PRO B N 1
ATOM 5663 C CA . PRO B 1 131 ? -14.586 18.016 -6.688 1 98.44 131 PRO B CA 1
ATOM 5664 C C . PRO B 1 131 ? -15.07 19.219 -5.871 1 98.44 131 PRO B C 1
ATOM 5666 O O . PRO B 1 131 ? -16.219 19.641 -6.023 1 98.44 131 PRO B O 1
ATOM 5669 N N . VAL B 1 132 ? -14.281 19.672 -4.988 1 98.75 132 VAL B N 1
ATOM 5670 C CA . VAL B 1 132 ? -14.508 20.875 -4.18 1 98.75 132 VAL B CA 1
ATOM 5671 C C . VAL B 1 132 ? -13.367 21.859 -4.395 1 98.75 132 VAL B C 1
ATOM 5673 O O . VAL B 1 132 ? -12.195 21.469 -4.387 1 98.75 132 VAL B O 1
ATOM 5676 N N . GLU B 1 133 ? -13.727 23.141 -4.645 1 98.5 133 GLU B N 1
ATOM 5677 C CA . GLU B 1 133 ? -12.672 24.125 -4.797 1 98.5 133 GLU B CA 1
ATOM 5678 C C . GLU B 1 133 ? -11.719 24.125 -3.604 1 98.5 133 GLU B C 1
ATOM 5680 O O . GLU B 1 133 ? -12.156 23.969 -2.461 1 98.5 133 GLU B O 1
ATOM 5685 N N . HIS B 1 134 ? -10.453 24.328 -3.891 1 98.56 134 HIS B N 1
ATOM 5686 C CA . HIS B 1 134 ? -9.391 24.172 -2.908 1 98.56 134 HIS B CA 1
ATOM 5687 C C . HIS B 1 134 ? -9.641 25.062 -1.688 1 98.56 134 HIS B C 1
ATOM 5689 O O . HIS B 1 134 ? -9.602 24.578 -0.553 1 98.56 134 HIS B O 1
ATOM 5695 N N . HIS B 1 135 ? -9.922 26.297 -1.877 1 98.44 135 HIS B N 1
ATOM 5696 C CA . HIS B 1 135 ? -10.102 27.219 -0.76 1 98.44 135 HIS B CA 1
ATOM 5697 C C . HIS B 1 135 ? -11.445 27 -0.076 1 98.44 135 HIS B C 1
ATOM 5699 O O . HIS B 1 135 ? -11.602 27.312 1.107 1 98.44 135 HIS B O 1
ATOM 5705 N N . LEU B 1 136 ? -12.383 26.516 -0.816 1 98.56 136 LEU B N 1
ATOM 5706 C CA . LEU B 1 136 ? -13.633 26.109 -0.179 1 98.56 136 LEU B CA 1
ATOM 5707 C C . LEU B 1 136 ? -13.414 24.938 0.762 1 98.56 136 LEU B C 1
ATOM 5709 O O . LEU B 1 136 ? -14.039 24.844 1.818 1 98.56 136 LEU B O 1
ATOM 5713 N N . ALA B 1 137 ? -12.555 24.016 0.359 1 98.75 137 ALA B N 1
ATOM 5714 C CA . ALA B 1 137 ? -12.203 22.906 1.226 1 98.75 137 ALA B CA 1
ATOM 5715 C C . ALA B 1 137 ? -11.508 23.391 2.496 1 98.75 137 ALA B C 1
ATOM 5717 O O . ALA B 1 137 ? -11.773 22.891 3.588 1 98.75 137 ALA B O 1
ATOM 5718 N N . HIS B 1 138 ? -10.609 24.344 2.318 1 98.81 138 HIS B N 1
ATOM 5719 C CA . HIS B 1 138 ? -10.016 24.953 3.498 1 98.81 138 HIS B CA 1
ATOM 5720 C C . HIS B 1 138 ? -11.078 25.578 4.398 1 98.81 138 HIS B C 1
ATOM 5722 O O . HIS B 1 138 ? -11.102 25.312 5.602 1 98.81 138 HIS B O 1
ATOM 5728 N N . ALA B 1 139 ? -11.945 26.359 3.799 1 98.81 139 ALA B N 1
ATOM 5729 C CA . ALA B 1 139 ? -13 27.031 4.543 1 98.81 139 ALA B CA 1
ATOM 5730 C C . ALA B 1 139 ? -13.883 26.047 5.293 1 98.81 139 ALA B C 1
ATOM 5732 O O . ALA B 1 139 ? -14.195 26.234 6.469 1 98.81 139 ALA B O 1
ATOM 5733 N N . SER B 1 140 ? -14.203 25.016 4.57 1 98.75 140 SER B N 1
ATOM 5734 C CA . SER B 1 140 ? -15.062 23.969 5.145 1 98.75 140 SER B CA 1
ATOM 5735 C C . SER B 1 140 ? -14.359 23.25 6.289 1 98.75 140 SER B C 1
ATOM 5737 O O . SER B 1 140 ? -14.984 22.938 7.305 1 98.75 140 SER B O 1
ATOM 5739 N N . SER B 1 141 ? -13.078 22.969 6.184 1 98.75 141 SER B N 1
ATOM 5740 C CA . SER B 1 141 ? -12.328 22.266 7.215 1 98.75 141 SER B CA 1
ATOM 5741 C C . SER B 1 141 ? -12.312 23.047 8.523 1 98.75 141 SER B C 1
ATOM 5743 O O . SER B 1 141 ? -12.164 22.469 9.602 1 98.75 141 SER B O 1
ATOM 5745 N N . ALA B 1 142 ? -12.445 24.375 8.406 1 98.62 142 ALA B N 1
ATOM 5746 C CA . ALA B 1 142 ? -12.461 25.203 9.602 1 98.62 142 ALA B CA 1
ATOM 5747 C C . ALA B 1 142 ? -13.891 25.438 10.086 1 98.62 142 ALA B C 1
ATOM 5749 O O . ALA B 1 142 ? -14.258 25.062 11.195 1 98.62 142 ALA B O 1
ATOM 5750 N N . TYR B 1 143 ? -14.781 25.922 9.242 1 98.62 143 TYR B N 1
ATOM 5751 C CA . TYR B 1 143 ? -16.125 26.328 9.617 1 98.62 143 TYR B CA 1
ATOM 5752 C C . TYR B 1 143 ? -16.969 25.141 10.047 1 98.62 143 TYR B C 1
ATOM 5754 O O . TYR B 1 143 ? -17.5 25.109 11.156 1 98.62 143 TYR B O 1
ATOM 5762 N N . HIS B 1 144 ? -17 24.125 9.211 1 98.5 144 HIS B N 1
ATOM 5763 C CA . HIS B 1 144 ? -17.875 23 9.523 1 98.5 144 HIS B CA 1
ATOM 5764 C C . HIS B 1 144 ? -17.375 22.234 10.742 1 98.5 144 HIS B C 1
ATOM 5766 O O . HIS B 1 144 ? -18.172 21.703 11.516 1 98.5 144 HIS B O 1
ATOM 5772 N N . CYS B 1 145 ? -16.078 22.25 10.945 1 97.81 145 CYS B N 1
ATOM 5773 C CA . CYS B 1 145 ? -15.5 21.469 12.039 1 97.81 145 CYS B CA 1
ATOM 5774 C C . CYS B 1 145 ? -15.469 22.281 13.328 1 97.81 145 CYS B C 1
ATOM 5776 O O . CYS B 1 145 ? -15.234 21.734 14.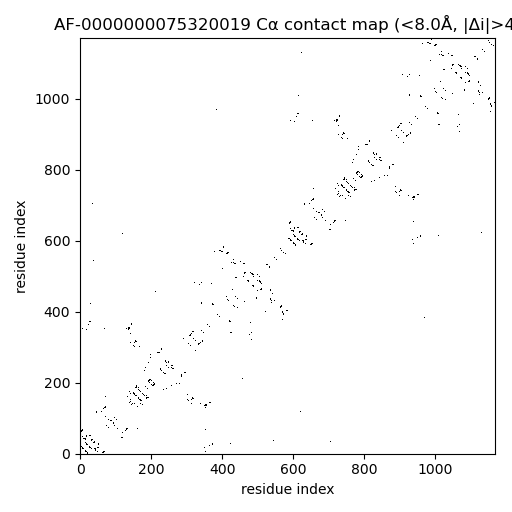406 1 97.81 145 CYS B O 1
ATOM 5778 N N . SER B 1 146 ? -15.734 23.547 13.281 1 97.44 146 SER B N 1
ATOM 5779 C CA . SER B 1 146 ? -15.672 24.422 14.445 1 97.44 146 SER B CA 1
ATOM 5780 C C . SER B 1 146 ? -16.844 24.156 15.391 1 97.44 146 SER B C 1
ATOM 5782 O O . SER B 1 146 ? -16.75 24.422 16.594 1 97.44 146 SER B O 1
ATOM 5784 N N . GLY B 1 147 ? -17.969 23.734 14.75 1 93.38 147 GLY B N 1
ATOM 5785 C CA . GLY B 1 147 ? -19.188 23.547 15.531 1 93.38 147 GLY B CA 1
ATOM 5786 C C . GLY B 1 147 ? -19.953 24.844 15.734 1 93.38 147 GLY B C 1
ATOM 5787 O O . GLY B 1 147 ? -21.016 24.844 16.375 1 93.38 147 GLY B O 1
ATOM 5788 N N . PHE B 1 148 ? -19.453 25.922 15.141 1 95.5 148 PHE B N 1
ATOM 5789 C CA . PHE B 1 148 ? -20.156 27.188 15.273 1 95.5 148 PHE B CA 1
ATOM 5790 C C . PHE B 1 148 ? -21.5 27.141 14.555 1 95.5 148 PHE B C 1
ATOM 5792 O O . PHE B 1 148 ? -21.609 26.594 13.461 1 95.5 148 PHE B O 1
ATOM 5799 N N . LYS B 1 149 ? -22.531 27.672 15.125 1 88.56 149 LYS B N 1
ATOM 5800 C CA . LYS B 1 149 ? -23.875 27.641 14.539 1 88.56 149 LYS B CA 1
ATOM 5801 C C . LYS B 1 149 ? -24.281 29.047 14.07 1 88.56 149 LYS B C 1
ATOM 5803 O O . LYS B 1 149 ? -25.031 29.172 13.094 1 88.56 149 LYS B O 1
ATOM 5808 N N . GLU B 1 150 ? -23.812 30.031 14.773 1 92.94 150 GLU B N 1
ATOM 5809 C CA . GLU B 1 150 ? -24.125 31.406 14.398 1 92.94 150 GLU B CA 1
ATOM 5810 C C . GLU B 1 150 ? -23.328 31.844 13.172 1 92.94 150 GLU B C 1
ATOM 5812 O O . GLU B 1 150 ? -22.453 31.109 12.703 1 92.94 150 GLU B O 1
ATOM 5817 N N . LYS B 1 151 ? -23.734 33.031 12.719 1 97.38 151 LYS B N 1
ATOM 5818 C CA . LYS B 1 151 ? -22.953 33.594 11.609 1 97.38 151 LYS B CA 1
ATOM 5819 C C . LYS B 1 151 ? -21.484 33.688 11.977 1 97.38 151 LYS B C 1
ATOM 5821 O O . LYS B 1 151 ? -21.141 34.219 13.039 1 97.38 151 LYS B O 1
ATOM 5826 N N . THR B 1 152 ? -20.641 33.125 11.164 1 98.56 152 THR B N 1
ATOM 5827 C CA . THR B 1 152 ? -19.219 32.938 11.484 1 98.56 152 THR B CA 1
ATOM 5828 C C . THR B 1 152 ? -18.344 33.438 10.336 1 98.56 152 THR B C 1
ATOM 5830 O O . THR B 1 152 ? -18.531 33.031 9.188 1 98.56 152 THR B O 1
ATOM 5833 N N . ALA B 1 153 ? -17.438 34.375 10.641 1 98.81 153 ALA B N 1
ATOM 5834 C CA . ALA B 1 153 ? -16.453 34.781 9.633 1 98.81 153 ALA B CA 1
ATOM 5835 C C . ALA B 1 153 ? -15.531 33.625 9.273 1 98.81 153 ALA B C 1
ATOM 5837 O O . ALA B 1 153 ? -15.164 32.844 10.125 1 98.81 153 ALA B O 1
ATOM 5838 N N . ILE B 1 154 ? -15.227 33.5 8 1 98.88 154 ILE B N 1
ATOM 5839 C CA . ILE B 1 154 ? -14.297 32.469 7.527 1 98.88 154 ILE B CA 1
ATOM 5840 C C . ILE B 1 154 ? -13.117 33.156 6.824 1 98.88 154 ILE B C 1
ATOM 5842 O O . ILE B 1 154 ? -13.305 33.938 5.91 1 98.88 154 ILE B O 1
ATOM 5846 N N . LEU B 1 155 ? -11.938 32.875 7.289 1 98.88 155 LEU B N 1
ATOM 5847 C CA . LEU B 1 155 ? -10.695 33.406 6.715 1 98.88 155 LEU B CA 1
ATOM 5848 C C . LEU B 1 155 ? -9.828 32.25 6.199 1 98.88 155 LEU B C 1
ATOM 5850 O O . LEU B 1 155 ? -9.625 31.25 6.902 1 98.88 155 LEU B O 1
ATOM 5854 N N . GLY B 1 156 ? -9.438 32.281 4.953 1 98.69 156 GLY B N 1
ATOM 5855 C CA . GLY B 1 156 ? -8.484 31.344 4.371 1 98.69 156 GLY B CA 1
ATOM 5856 C C . GLY B 1 156 ? -7.293 32.031 3.73 1 98.69 156 GLY B C 1
ATOM 5857 O O . GLY B 1 156 ? -7.453 32.812 2.787 1 98.69 156 GLY B O 1
ATOM 5858 N N . ILE B 1 157 ? -6.098 31.844 4.25 1 98.69 157 ILE B N 1
ATOM 5859 C CA . ILE B 1 157 ? -4.867 32.344 3.654 1 98.69 157 ILE B CA 1
ATOM 5860 C C . ILE B 1 157 ? -3.914 31.188 3.367 1 98.69 157 ILE B C 1
ATOM 5862 O O . ILE B 1 157 ? -3.467 30.5 4.289 1 98.69 157 ILE B O 1
ATOM 5866 N N . ASP B 1 158 ? -3.66 30.938 2.146 1 97.5 158 ASP B N 1
ATOM 5867 C CA . ASP B 1 158 ? -2.84 29.812 1.689 1 97.5 158 ASP B CA 1
ATOM 5868 C C . ASP B 1 158 ? -1.885 30.25 0.581 1 97.5 158 ASP B C 1
ATOM 5870 O O . ASP B 1 158 ? -1.76 31.438 0.295 1 97.5 158 ASP B O 1
ATOM 5874 N N . GLY B 1 159 ? -1.055 29.328 0.168 1 95.81 159 GLY B N 1
ATOM 5875 C CA . GLY B 1 159 ? -0.2 29.609 -0.975 1 95.81 159 GLY B CA 1
ATOM 5876 C C . GLY B 1 159 ? -0.969 29.734 -2.275 1 95.81 159 GLY B C 1
ATOM 5877 O O . GLY B 1 159 ? -0.986 30.812 -2.887 1 95.81 159 GLY B O 1
ATOM 5878 N N . LYS B 1 160 ? -1.478 28.641 -2.678 1 95.81 160 LYS B N 1
ATOM 5879 C CA . LYS B 1 160 ? -2.24 28.641 -3.924 1 95.81 160 LYS B CA 1
ATOM 5880 C C . LYS B 1 160 ? -3.084 27.375 -4.051 1 95.81 160 LYS B C 1
ATOM 5882 O O . LYS B 1 160 ? -2.645 26.281 -3.674 1 95.81 160 LYS B O 1
ATOM 5887 N N . GLY B 1 161 ? -4.336 27.5 -4.449 1 96.62 161 GLY B N 1
ATOM 5888 C CA . GLY B 1 161 ? -5.156 26.375 -4.883 1 96.62 161 GLY B CA 1
ATOM 5889 C C . GLY B 1 161 ? -5.156 26.188 -6.387 1 96.62 161 GLY B C 1
ATOM 5890 O O . GLY B 1 161 ? -4.094 26.078 -7.004 1 96.62 161 GLY B O 1
ATOM 5891 N N . GLU B 1 162 ? -6.395 26.203 -6.922 1 97.06 162 GLU B N 1
ATOM 5892 C CA . GLU B 1 162 ? -6.43 26.203 -8.383 1 97.06 162 GLU B CA 1
ATOM 5893 C C . GLU B 1 162 ? -5.832 27.5 -8.938 1 97.06 162 GLU B C 1
ATOM 5895 O O . GLU B 1 162 ? -4.973 27.469 -9.82 1 97.06 162 GLU B O 1
ATOM 5900 N N . TYR B 1 163 ? -6.32 28.594 -8.438 1 97.44 163 TYR B N 1
ATOM 5901 C CA . TYR B 1 163 ? -5.836 29.938 -8.719 1 97.44 163 TYR B CA 1
ATOM 5902 C C . TYR B 1 163 ? -5.98 30.844 -7.496 1 97.44 163 TYR B C 1
ATOM 5904 O O . TYR B 1 163 ? -5.219 31.797 -7.332 1 97.44 163 TYR B O 1
ATOM 5912 N N . ALA B 1 164 ? -6.875 30.516 -6.66 1 98.06 164 ALA B N 1
ATOM 5913 C CA . ALA B 1 164 ? -7.156 31.312 -5.469 1 98.06 164 ALA B CA 1
ATOM 5914 C C . ALA B 1 164 ? -6.047 31.156 -4.43 1 98.06 164 ALA B C 1
ATOM 5916 O O . ALA B 1 164 ? -5.461 30.078 -4.297 1 98.06 164 ALA B O 1
ATOM 5917 N N . THR B 1 165 ? -5.766 32.188 -3.701 1 98.5 165 THR B N 1
ATOM 5918 C CA . THR B 1 165 ? -4.707 32.219 -2.699 1 98.5 165 THR B CA 1
ATOM 5919 C C . THR B 1 165 ? -5.258 32.594 -1.331 1 98.5 165 THR B C 1
ATOM 5921 O O . THR B 1 165 ? -4.656 32.281 -0.301 1 98.5 165 THR B O 1
ATOM 5924 N N . THR B 1 166 ? -6.27 33.312 -1.323 1 98.62 166 THR B N 1
ATOM 5925 C CA . THR B 1 166 ? -6.918 33.812 -0.117 1 98.62 166 THR B CA 1
ATOM 5926 C C . THR B 1 166 ? -8.438 33.781 -0.263 1 98.62 166 THR B C 1
ATOM 5928 O O . THR B 1 166 ? -8.969 33.938 -1.363 1 98.62 166 THR B O 1
ATOM 5931 N N . PHE B 1 167 ? -9.117 33.5 0.774 1 98.62 167 PHE B N 1
ATOM 5932 C CA . PHE B 1 167 ? -10.57 33.344 0.772 1 98.62 167 PHE B CA 1
ATOM 5933 C C . PHE B 1 167 ? -11.18 34.125 1.938 1 98.62 167 PHE B C 1
ATOM 5935 O O . PHE B 1 167 ? -10.719 34 3.076 1 98.62 167 PHE B O 1
ATOM 5942 N N . PHE B 1 168 ? -12.172 35 1.708 1 98.81 168 PHE B N 1
ATOM 5943 C CA . PHE B 1 168 ? -13.008 35.625 2.713 1 98.81 168 PHE B CA 1
ATOM 5944 C C . PHE B 1 168 ? -14.469 35.25 2.527 1 98.81 168 PHE B C 1
ATOM 5946 O O . PHE B 1 168 ? -15 35.281 1.413 1 98.81 168 PHE B O 1
ATOM 5953 N N . GLY B 1 169 ? -15.07 34.812 3.549 1 98.62 169 GLY B N 1
ATOM 5954 C CA . GLY B 1 169 ? -16.484 34.469 3.508 1 98.62 169 GLY B CA 1
ATOM 5955 C C . GLY B 1 169 ? -17.109 34.375 4.883 1 98.62 169 GLY B C 1
ATOM 5956 O O . GLY B 1 169 ? -16.547 34.844 5.871 1 98.62 169 GLY B O 1
ATOM 5957 N N . TYR B 1 170 ? -18.328 33.875 4.906 1 98.56 170 TYR B N 1
ATOM 5958 C CA . TYR B 1 170 ? -19 33.562 6.176 1 98.56 170 TYR B CA 1
ATOM 5959 C C . TYR B 1 170 ? -19.875 32.344 6.062 1 98.56 170 TYR B C 1
ATOM 5961 O O . TYR B 1 170 ? -20.328 32 4.973 1 98.56 170 TYR B O 1
ATOM 5969 N N . GLY B 1 171 ? -19.938 31.656 7.176 1 97.75 171 GLY B N 1
ATOM 5970 C CA . GLY B 1 171 ? -20.828 30.516 7.289 1 97.75 171 GLY B CA 1
ATOM 5971 C C . GLY B 1 171 ? -22.109 30.828 8.047 1 97.75 171 GLY B C 1
ATOM 5972 O O . GLY B 1 171 ? -22.094 31.578 9.023 1 97.75 171 GLY B O 1
ATOM 5973 N N . GLU B 1 172 ? -23.219 30.328 7.5 1 94.44 172 GLU B N 1
ATOM 5974 C CA . GLU B 1 172 ? -24.516 30.453 8.148 1 94.44 172 GLU B CA 1
ATOM 5975 C C . GLU B 1 172 ? -25.344 29.188 7.969 1 94.44 172 GLU B C 1
ATOM 5977 O O . GLU B 1 172 ? -25.641 28.781 6.84 1 94.44 172 GLU B O 1
ATOM 5982 N N . ASN B 1 173 ? -25.688 28.484 9.078 1 89.75 173 ASN B N 1
ATOM 5983 C CA . ASN B 1 173 ? -26.5 27.266 9.039 1 89.75 173 ASN B CA 1
ATOM 5984 C C . ASN B 1 173 ? -25.891 26.219 8.117 1 89.75 173 ASN B C 1
ATOM 5986 O O . ASN B 1 173 ? -26.594 25.609 7.301 1 89.75 173 ASN B O 1
ATOM 5990 N N . GLY B 1 174 ? -24.609 26.156 8.141 1 92.44 174 GLY B N 1
ATOM 5991 C CA . GLY B 1 174 ? -23.953 25.109 7.375 1 92.44 174 GLY B CA 1
ATOM 5992 C C . GLY B 1 174 ? -23.594 25.531 5.965 1 92.44 174 GLY B C 1
ATOM 5993 O O . GLY B 1 174 ? -22.859 24.828 5.262 1 92.44 174 GLY B O 1
ATOM 5994 N N . LYS B 1 175 ? -24.016 26.641 5.531 1 95.94 175 LYS B N 1
ATOM 5995 C CA . LYS B 1 175 ? -23.734 27.125 4.184 1 95.94 175 LYS B CA 1
ATOM 5996 C C . LYS B 1 175 ? -22.594 28.141 4.191 1 95.94 175 LYS B C 1
ATOM 5998 O O . LYS B 1 175 ? -22.562 29.031 5.039 1 95.94 175 LYS B O 1
ATOM 6003 N N . ILE B 1 176 ? -21.688 28 3.285 1 98.12 176 ILE B N 1
ATOM 6004 C CA . ILE B 1 176 ? -20.562 28.906 3.164 1 98.12 176 ILE B CA 1
ATOM 6005 C C . ILE B 1 176 ? -20.812 29.906 2.041 1 98.12 176 ILE B C 1
ATOM 6007 O O . ILE B 1 176 ? -21.141 29.516 0.917 1 98.12 176 ILE B O 1
ATOM 6011 N N . HIS B 1 177 ? -20.719 31.156 2.359 1 97.88 177 HIS B N 1
ATOM 6012 C CA . HIS B 1 177 ? -20.875 32.25 1.398 1 97.88 177 HIS B CA 1
ATOM 6013 C C . HIS B 1 177 ? -19.547 32.938 1.12 1 97.88 177 HIS B C 1
ATOM 6015 O O . HIS B 1 177 ? -18.906 33.469 2.037 1 97.88 177 HIS B O 1
ATOM 6021 N N . LYS B 1 178 ? -19.203 33.031 -0.084 1 96.69 178 LYS B N 1
ATOM 6022 C CA . LYS B 1 178 ? -17.953 33.688 -0.498 1 96.69 178 LYS B CA 1
ATOM 6023 C C . LYS B 1 178 ? -18.125 35.188 -0.628 1 96.69 178 LYS B C 1
ATOM 6025 O O . LYS B 1 178 ? -19.062 35.656 -1.262 1 96.69 178 LYS B O 1
ATOM 6030 N N . ILE B 1 179 ? -17.188 35.875 -0.03 1 98.31 179 ILE B N 1
ATOM 6031 C CA . ILE B 1 179 ? -17.172 37.344 -0.149 1 98.31 179 ILE B CA 1
ATOM 6032 C C . ILE B 1 179 ? -16.125 37.75 -1.188 1 98.31 179 ILE B C 1
ATOM 6034 O O . ILE B 1 179 ? -16.438 38.531 -2.102 1 98.31 179 ILE B O 1
ATOM 6038 N N . LYS B 1 180 ? -14.914 37.344 -0.966 1 98.12 180 LYS B N 1
ATOM 6039 C CA . LYS B 1 180 ? -13.789 37.75 -1.808 1 98.12 180 LYS B CA 1
ATOM 6040 C C . LYS B 1 180 ? -12.727 36.656 -1.858 1 98.12 180 LYS B C 1
ATOM 6042 O O . LYS B 1 180 ? -12.555 35.906 -0.9 1 98.12 180 LYS B O 1
ATOM 6047 N N . GLU B 1 181 ? -12.133 36.469 -3.029 1 98.25 181 GLU B N 1
ATOM 6048 C CA . GLU B 1 181 ? -10.906 35.688 -3.186 1 98.25 181 GLU B CA 1
ATOM 6049 C C . GLU B 1 181 ? -9.812 36.5 -3.855 1 98.25 181 GLU B C 1
ATOM 6051 O O . GLU B 1 181 ? -10.094 37.406 -4.656 1 98.25 181 GLU B O 1
ATOM 6056 N N . PHE B 1 182 ? -8.648 36.312 -3.484 1 98.5 182 PHE B N 1
ATOM 6057 C CA . PHE B 1 182 ? -7.5 36.781 -4.246 1 98.5 182 PHE B CA 1
ATOM 6058 C C . PHE B 1 182 ? -6.891 35.656 -5.059 1 98.5 182 PHE B C 1
ATOM 6060 O O . PHE B 1 182 ? -7.145 34.469 -4.777 1 98.5 182 PHE B O 1
ATOM 6067 N N . PHE B 1 183 ? -6.137 36 -6.082 1 98.19 183 PHE B N 1
ATOM 6068 C CA . PHE B 1 183 ? -5.648 34.969 -7 1 98.19 183 PHE B CA 1
ATOM 6069 C C . PHE B 1 183 ? -4.145 35.125 -7.215 1 98.19 183 PHE B C 1
ATOM 6071 O O . PHE B 1 183 ? -3.59 36.188 -7.062 1 98.19 183 PHE B O 1
ATOM 6078 N N . ASP B 1 184 ? -3.484 34.031 -7.52 1 97.25 184 ASP B N 1
ATOM 6079 C CA . ASP B 1 184 ? -2.062 34 -7.844 1 97.25 184 ASP B CA 1
ATOM 6080 C C . ASP B 1 184 ? -1.715 35 -8.945 1 97.25 184 ASP B C 1
ATOM 6082 O O . ASP B 1 184 ? -2.441 35.125 -9.938 1 97.25 184 ASP B O 1
ATOM 6086 N N . PRO B 1 185 ? -0.699 35.781 -8.75 1 97.94 185 PRO B N 1
ATOM 6087 C CA . PRO B 1 185 ? 0.413 35.656 -7.809 1 97.94 185 PRO B CA 1
ATOM 6088 C C . PRO B 1 185 ? 0.197 36.469 -6.535 1 97.94 185 PRO B C 1
ATOM 6090 O O . PRO B 1 185 ? 1.087 36.531 -5.684 1 97.94 185 PRO B O 1
ATOM 6093 N N . ASP B 1 186 ? -0.924 37.062 -6.352 1 98.62 186 ASP B N 1
ATOM 6094 C CA . ASP B 1 186 ? -1.181 37.875 -5.172 1 98.62 186 ASP B CA 1
ATOM 6095 C C . ASP B 1 186 ? -1.552 37.031 -3.969 1 98.62 186 ASP B C 1
ATOM 6097 O O . ASP B 1 186 ? -2.713 37 -3.555 1 98.62 186 ASP B O 1
ATOM 6101 N N . SER B 1 187 ? -0.527 36.375 -3.49 1 98.56 187 SER B N 1
ATOM 6102 C CA . SER B 1 187 ? -0.612 35.406 -2.389 1 98.56 187 SER B CA 1
ATOM 6103 C C . SER B 1 187 ? 0.301 35.812 -1.236 1 98.56 187 SER B C 1
ATOM 6105 O O . SER B 1 187 ? 1.524 35.844 -1.389 1 98.56 187 SER B O 1
ATOM 6107 N N . LEU B 1 188 ? -0.32 36.156 -0.127 1 98.25 188 LEU B N 1
ATOM 6108 C CA . LEU B 1 188 ? 0.475 36.469 1.054 1 98.25 188 LEU B CA 1
ATOM 6109 C C . LEU B 1 188 ? 1.253 35.25 1.531 1 98.25 188 LEU B C 1
ATOM 6111 O O . LEU B 1 188 ? 2.387 35.375 2.002 1 98.25 188 LEU B O 1
ATOM 6115 N N . GLY B 1 189 ? 0.593 34.062 1.468 1 97.69 189 GLY B N 1
ATOM 6116 C CA . GLY B 1 189 ? 1.292 32.812 1.789 1 97.69 189 GLY B CA 1
ATOM 6117 C C . GLY B 1 189 ? 2.461 32.531 0.864 1 97.69 189 GLY B C 1
ATOM 6118 O O . GLY B 1 189 ? 3.516 32.062 1.311 1 97.69 189 GLY B O 1
ATOM 6119 N N . GLY B 1 190 ? 2.275 32.781 -0.434 1 97.88 190 GLY B N 1
ATOM 6120 C CA . GLY B 1 190 ? 3.357 32.625 -1.394 1 97.88 190 GLY B CA 1
ATOM 6121 C C . GLY B 1 190 ? 4.535 33.562 -1.106 1 97.88 190 GLY B C 1
ATOM 6122 O O . GLY B 1 190 ? 5.691 33.125 -1.236 1 97.88 190 GLY B O 1
ATOM 6123 N N . LEU B 1 191 ? 4.215 34.781 -0.765 1 98.38 191 LEU B N 1
ATOM 6124 C CA . LEU B 1 191 ? 5.262 35.75 -0.446 1 98.38 191 LEU B CA 1
ATOM 6125 C C . LEU B 1 191 ? 6.066 35.312 0.768 1 98.38 191 LEU B C 1
ATOM 6127 O O . LEU B 1 191 ? 7.301 35.375 0.756 1 98.38 191 LEU B O 1
ATOM 6131 N N . TYR B 1 192 ? 5.355 34.875 1.793 1 98.31 192 TYR B N 1
ATOM 6132 C CA . TYR B 1 192 ? 6.031 34.344 2.977 1 98.31 192 TYR B CA 1
ATOM 6133 C C . TYR B 1 192 ? 6.93 33.188 2.617 1 98.31 192 TYR B C 1
ATOM 6135 O O . TYR B 1 192 ? 8.047 33.062 3.133 1 98.31 192 TYR B O 1
ATOM 6143 N N . GLY B 1 193 ? 6.453 32.312 1.754 1 97.56 193 GLY B N 1
ATOM 6144 C CA . GLY B 1 193 ? 7.234 31.188 1.272 1 97.56 193 GLY B CA 1
ATOM 6145 C C . GLY B 1 193 ? 8.477 31.609 0.509 1 97.56 193 GLY B C 1
ATOM 6146 O O . GLY B 1 193 ? 9.547 31.031 0.693 1 97.56 193 GLY B O 1
ATOM 6147 N N . ALA B 1 194 ? 8.352 32.594 -0.343 1 97.69 194 ALA B N 1
ATOM 6148 C CA . ALA B 1 194 ? 9.484 33.094 -1.121 1 97.69 194 ALA B CA 1
ATOM 6149 C C . ALA B 1 194 ? 10.586 33.625 -0.21 1 97.69 194 ALA B C 1
ATOM 6151 O O . ALA B 1 194 ? 11.766 33.375 -0.432 1 97.69 194 ALA B O 1
ATOM 6152 N N . ILE B 1 195 ? 10.18 34.312 0.783 1 97.44 195 ILE B N 1
ATOM 6153 C CA . ILE B 1 195 ? 11.148 34.906 1.71 1 97.44 195 ILE B CA 1
ATOM 6154 C C . ILE B 1 195 ? 11.758 33.781 2.568 1 97.44 195 ILE B C 1
ATOM 6156 O O . ILE B 1 195 ? 12.945 33.844 2.912 1 97.44 195 ILE B O 1
ATOM 6160 N N . THR B 1 196 ? 10.945 32.781 2.881 1 96.56 196 THR B N 1
ATOM 6161 C CA . THR B 1 196 ? 11.461 31.625 3.592 1 96.56 196 THR B CA 1
ATOM 6162 C C . THR B 1 196 ? 12.625 31 2.83 1 96.56 196 THR B C 1
ATOM 6164 O O . THR B 1 196 ? 13.664 30.672 3.418 1 96.56 196 THR B O 1
ATOM 6167 N N . GLU B 1 197 ? 12.43 30.906 1.542 1 95.88 197 GLU B N 1
ATOM 6168 C CA . GLU B 1 197 ? 13.508 30.359 0.711 1 95.88 197 GLU B CA 1
ATOM 6169 C C . GLU B 1 197 ? 14.711 31.297 0.682 1 95.88 197 GLU B C 1
ATOM 6171 O O . GLU B 1 197 ? 15.852 30.844 0.734 1 95.88 197 GLU B O 1
ATOM 6176 N N . PHE B 1 198 ? 14.469 32.562 0.622 1 96.25 198 PHE B N 1
ATOM 6177 C CA . PHE B 1 198 ? 15.539 33.562 0.624 1 96.25 198 PHE B CA 1
ATOM 6178 C C . PHE B 1 198 ? 16.344 33.469 1.911 1 96.25 198 PHE B C 1
ATOM 6180 O O . PHE B 1 198 ? 17.562 33.656 1.896 1 96.25 198 PHE B O 1
ATOM 6187 N N . LEU B 1 199 ? 15.656 33.125 2.906 1 94.44 199 LEU B N 1
ATOM 6188 C CA . LEU B 1 199 ? 16.297 33.031 4.215 1 94.44 199 LEU B CA 1
ATOM 6189 C C . LEU B 1 199 ? 16.969 31.688 4.406 1 94.44 199 LEU B C 1
ATOM 6191 O O . LEU B 1 199 ? 17.391 31.344 5.516 1 94.44 199 LEU B O 1
ATOM 6195 N N . GLY B 1 200 ? 17 30.891 3.393 1 91.19 200 GLY B N 1
ATOM 6196 C CA . GLY B 1 200 ? 17.797 29.672 3.385 1 91.19 200 GLY B CA 1
ATOM 6197 C C . GLY B 1 200 ? 17.031 28.453 3.867 1 91.19 200 GLY B C 1
ATOM 6198 O O . GLY B 1 200 ? 17.625 27.391 4.082 1 91.19 200 GLY B O 1
ATOM 6199 N N . PHE B 1 201 ? 15.75 28.594 4.023 1 91 201 PHE B N 1
ATOM 6200 C CA . PHE B 1 201 ? 14.922 27.469 4.453 1 91 201 PHE B CA 1
ATOM 6201 C C . PHE B 1 201 ? 14.141 26.891 3.281 1 91 201 PHE B C 1
ATOM 6203 O O . PHE B 1 201 ? 14.164 27.438 2.18 1 91 201 PHE B O 1
ATOM 6210 N N . GLU B 1 202 ? 13.562 25.734 3.521 1 89 202 GLU B N 1
ATOM 6211 C CA . GLU B 1 202 ? 12.773 25.094 2.473 1 89 202 GLU B CA 1
ATOM 6212 C C . GLU B 1 202 ? 11.312 25.531 2.533 1 89 202 GLU B C 1
ATOM 6214 O O . GLU B 1 202 ? 10.695 25.5 3.596 1 89 202 GLU B O 1
ATOM 6219 N N . MET B 1 203 ? 10.867 25.938 1.369 1 89.75 203 MET B N 1
ATOM 6220 C CA . MET B 1 203 ? 9.461 26.312 1.281 1 89.75 203 MET B CA 1
ATOM 6221 C C . MET B 1 203 ? 8.555 25.141 1.648 1 89.75 203 MET B C 1
ATOM 6223 O O . MET B 1 203 ? 8.859 23.984 1.318 1 89.75 203 MET B O 1
ATOM 6227 N N . LEU B 1 204 ? 7.332 25.344 2.357 1 84.25 204 LEU B N 1
ATOM 6228 C CA . LEU B 1 204 ? 6.348 24.375 2.811 1 84.25 204 LEU B CA 1
ATOM 6229 C C . LEU B 1 204 ? 6.793 23.719 4.113 1 84.25 204 LEU B C 1
ATOM 6231 O O . LEU B 1 204 ? 5.988 23.078 4.797 1 84.25 204 LEU B O 1
ATOM 6235 N N . ASP B 1 205 ? 8.016 23.953 4.5 1 85.06 205 ASP B N 1
ATOM 6236 C CA . ASP B 1 205 ? 8.531 23.328 5.715 1 85.06 205 ASP B CA 1
ATOM 6237 C C . ASP B 1 205 ? 9.203 24.359 6.613 1 85.06 205 ASP B C 1
ATOM 6239 O O . ASP B 1 205 ? 9.289 24.172 7.828 1 85.06 205 ASP B O 1
ATOM 6243 N N . GLY B 1 206 ? 9.766 25.359 6.074 1 88.75 206 GLY B N 1
ATOM 6244 C CA . GLY B 1 206 ? 10.633 26.266 6.812 1 88.75 206 GLY B CA 1
ATOM 6245 C C . GLY B 1 206 ? 9.922 27.516 7.285 1 88.75 206 GLY B C 1
ATOM 6246 O O . GLY B 1 206 ? 10.516 28.359 7.953 1 88.75 206 GLY B O 1
ATOM 6247 N N . GLU B 1 207 ? 8.688 27.688 7.059 1 92.69 207 GLU B N 1
ATOM 6248 C CA . GLU B 1 207 ? 7.969 28.891 7.426 1 92.69 207 GLU B CA 1
ATOM 6249 C C . GLU B 1 207 ? 7.93 29.078 8.938 1 92.69 207 GLU B C 1
ATOM 6251 O O . GLU B 1 207 ? 7.988 30.203 9.438 1 92.69 207 GLU B O 1
ATOM 6256 N N . PHE B 1 208 ? 7.785 28 9.625 1 88.38 208 PHE B N 1
ATOM 6257 C CA . PHE B 1 208 ? 7.742 28.078 11.078 1 88.38 208 PHE B CA 1
ATOM 6258 C C . PHE B 1 208 ? 9.086 28.547 11.633 1 88.38 208 PHE B C 1
ATOM 6260 O O . PHE B 1 208 ? 9.133 29.203 12.68 1 88.38 208 PHE B O 1
ATOM 6267 N N . LYS B 1 209 ? 10.148 28.266 10.938 1 88.06 209 LYS B N 1
ATOM 6268 C CA . LYS B 1 209 ? 11.469 28.719 11.352 1 88.06 209 LYS B CA 1
ATOM 6269 C C . LYS B 1 209 ? 11.602 30.234 11.211 1 88.06 209 LYS B C 1
ATOM 6271 O O . LYS B 1 209 ? 12.211 30.906 12.055 1 88.06 209 LYS B O 1
ATOM 6276 N N . VAL B 1 210 ? 10.992 30.703 10.156 1 91.69 210 VAL B N 1
ATOM 6277 C CA . VAL B 1 210 ? 10.992 32.156 9.953 1 91.69 210 VAL B CA 1
ATOM 6278 C C . VAL B 1 210 ? 10.211 32.812 11.078 1 91.69 210 VAL B C 1
ATOM 6280 O O . VAL B 1 210 ? 10.672 33.812 11.648 1 91.69 210 VAL B O 1
ATOM 6283 N N . MET B 1 211 ? 9.141 32.281 11.391 1 90.88 211 MET B N 1
ATOM 6284 C CA . MET B 1 211 ? 8.32 32.781 12.484 1 90.88 211 MET B CA 1
ATOM 6285 C C . MET B 1 211 ? 9.078 32.719 13.805 1 90.88 211 MET B C 1
ATOM 6287 O O . MET B 1 211 ? 9.016 33.656 14.594 1 90.88 211 MET B O 1
ATOM 6291 N N . GLY B 1 212 ? 9.781 31.672 14.031 1 85.88 212 GLY B N 1
ATOM 6292 C CA . GLY B 1 212 ? 10.562 31.5 15.25 1 85.88 212 GLY B CA 1
ATOM 6293 C C . GLY B 1 212 ? 11.758 32.406 15.328 1 85.88 212 GLY B C 1
ATOM 6294 O O . GLY B 1 212 ? 12.18 32.812 16.422 1 85.88 212 GLY B O 1
ATOM 6295 N N . MET B 1 213 ? 12.266 32.812 14.227 1 85.94 213 MET B N 1
ATOM 6296 C CA . MET B 1 213 ? 13.438 33.688 14.125 1 85.94 213 MET B CA 1
ATOM 6297 C C . MET B 1 213 ? 13.047 35.156 14.312 1 85.94 213 MET B C 1
ATOM 6299 O O . MET B 1 213 ? 13.852 35.938 14.797 1 85.94 213 MET B O 1
ATOM 6303 N N . ALA B 1 214 ? 11.898 35.469 14.023 1 90.12 214 ALA B N 1
ATOM 6304 C CA . ALA B 1 214 ? 11.414 36.844 13.914 1 90.12 214 ALA B CA 1
ATOM 6305 C C . ALA B 1 214 ? 11.578 37.594 15.234 1 90.12 214 ALA B C 1
ATOM 6307 O O . ALA B 1 214 ? 11.984 38.75 15.258 1 90.12 214 ALA B O 1
ATOM 6308 N N . PRO B 1 215 ? 11.312 36.906 16.375 1 85.94 215 PRO B N 1
ATOM 6309 C CA . PRO B 1 215 ? 11.391 37.625 17.641 1 85.94 215 PRO B CA 1
ATOM 6310 C C . PRO B 1 215 ? 12.812 38.094 17.984 1 85.94 215 PRO B C 1
ATOM 6312 O O . PRO B 1 215 ? 13 38.938 18.844 1 85.94 215 PRO B O 1
ATOM 6315 N N . TYR B 1 216 ? 13.773 37.594 17.344 1 86.44 216 TYR B N 1
ATOM 6316 C CA . TYR B 1 216 ? 15.164 37.906 17.641 1 86.44 216 TYR B CA 1
ATOM 6317 C C . TYR B 1 216 ? 15.641 39.062 16.781 1 86.44 216 TYR B C 1
ATOM 6319 O O . TYR B 1 216 ? 16.734 39.594 17 1 86.44 216 TYR B O 1
ATOM 6327 N N . GLY B 1 217 ? 14.781 39.531 15.883 1 90.62 217 GLY B N 1
ATOM 6328 C CA . GLY B 1 217 ? 15.133 40.656 15.023 1 90.62 217 GLY B CA 1
ATOM 6329 C C . GLY B 1 217 ? 14.336 41.906 15.336 1 90.62 217 GLY B C 1
ATOM 6330 O O . GLY B 1 217 ? 13.5 41.906 16.25 1 90.62 217 GLY B O 1
ATOM 6331 N N . ASP B 1 218 ? 14.75 42.969 14.57 1 94.19 218 ASP B N 1
ATOM 6332 C CA . ASP B 1 218 ? 14.07 44.25 14.648 1 94.19 218 ASP B CA 1
ATOM 6333 C C . ASP B 1 218 ? 13.32 44.562 13.359 1 94.19 218 ASP B C 1
ATOM 6335 O O . ASP B 1 218 ? 13.938 44.844 12.336 1 94.19 218 ASP B O 1
ATOM 6339 N N . ALA B 1 219 ? 12.039 44.562 13.445 1 95 219 ALA B N 1
ATOM 6340 C CA . ALA B 1 219 ? 11.188 44.688 12.273 1 95 219 ALA B CA 1
ATOM 6341 C C . ALA B 1 219 ? 11.266 46.125 11.711 1 95 219 ALA B C 1
ATOM 6343 O O . ALA B 1 219 ? 10.883 46.375 10.57 1 95 219 ALA B O 1
ATOM 6344 N N . SER B 1 220 ? 11.773 47.031 12.453 1 95.31 220 SER B N 1
ATOM 6345 C CA . SER B 1 220 ? 11.805 48.438 12.031 1 95.31 220 SER B CA 1
ATOM 6346 C C . SER B 1 220 ? 13.062 48.75 11.227 1 95.31 220 SER B C 1
ATOM 6348 O O . SER B 1 220 ? 13.148 49.781 10.586 1 95.31 220 SER B O 1
ATOM 6350 N N . LYS B 1 221 ? 14 47.875 11.258 1 95.06 221 LYS B N 1
ATOM 6351 C CA . LYS B 1 221 ? 15.297 48.125 10.641 1 95.06 221 LYS B CA 1
ATOM 6352 C C . LYS B 1 221 ? 15.18 48.125 9.117 1 95.06 221 LYS B C 1
ATOM 6354 O O . LYS B 1 221 ? 15.922 48.844 8.43 1 95.06 221 LYS B O 1
ATOM 6359 N N . TYR B 1 222 ? 14.297 47.312 8.578 1 95.25 222 TYR B N 1
ATOM 6360 C CA . TYR B 1 222 ? 14.141 47.219 7.129 1 95.25 222 TYR B CA 1
ATOM 6361 C C . TYR B 1 222 ? 12.68 47.344 6.727 1 95.25 222 TYR B C 1
ATOM 6363 O O . TYR B 1 222 ? 11.82 46.656 7.27 1 95.25 222 TYR B O 1
ATOM 6371 N N . ASP B 1 223 ? 12.445 48.188 5.75 1 96.12 223 ASP B N 1
ATOM 6372 C CA . ASP B 1 223 ? 11.086 48.406 5.266 1 96.12 223 ASP B CA 1
ATOM 6373 C C . ASP B 1 223 ? 10.727 47.406 4.164 1 96.12 223 ASP B C 1
ATOM 6375 O O . ASP B 1 223 ? 11.203 47.531 3.033 1 96.12 223 ASP B O 1
ATOM 6379 N N . PHE B 1 224 ? 9.836 46.5 4.445 1 97.56 224 PHE B N 1
ATOM 6380 C CA . PHE B 1 224 ? 9.453 45.469 3.496 1 97.56 224 PHE B CA 1
ATOM 6381 C C . PHE B 1 224 ? 8.141 45.812 2.812 1 97.56 224 PHE B C 1
ATOM 6383 O O . PHE B 1 224 ? 7.547 44.969 2.123 1 97.56 224 PHE B O 1
ATOM 6390 N N . SER B 1 225 ? 7.68 47.031 2.852 1 96.06 225 SER B N 1
ATOM 6391 C CA . SER B 1 225 ? 6.383 47.438 2.338 1 96.06 225 SER B CA 1
ATOM 6392 C C . SER B 1 225 ? 6.34 47.375 0.815 1 96.06 225 SER B C 1
ATOM 6394 O O . SER B 1 225 ? 5.262 47.375 0.219 1 96.06 225 SER B O 1
ATOM 6396 N N . ARG B 1 226 ? 7.465 47.312 0.208 1 96.19 226 ARG B N 1
ATOM 6397 C CA . ARG B 1 226 ? 7.488 47.25 -1.251 1 96.19 226 ARG B CA 1
ATOM 6398 C C . ARG B 1 226 ? 7.145 45.875 -1.758 1 96.19 226 ARG B C 1
ATOM 6400 O O . ARG B 1 226 ? 6.824 45.688 -2.936 1 96.19 226 ARG B O 1
ATOM 6407 N N . LEU B 1 227 ? 7.215 44.938 -0.913 1 98.38 227 LEU B N 1
ATOM 6408 C CA . LEU B 1 227 ? 6.965 43.531 -1.316 1 98.38 227 LEU B CA 1
ATOM 6409 C C . LEU B 1 227 ? 5.488 43.312 -1.609 1 98.38 227 LEU B C 1
ATOM 6411 O O . LEU B 1 227 ? 5.133 42.5 -2.447 1 98.38 227 LEU B O 1
ATOM 6415 N N . ALA B 1 228 ? 4.602 43.969 -0.9 1 98.5 228 ALA B N 1
ATOM 6416 C CA . ALA B 1 228 ? 3.16 43.781 -1.043 1 98.5 228 ALA B CA 1
ATOM 6417 C C . ALA B 1 228 ? 2.381 44.969 -0.477 1 98.5 228 ALA B C 1
ATOM 6419 O O . ALA B 1 228 ? 2.822 45.594 0.477 1 98.5 228 ALA B O 1
ATOM 6420 N N . THR B 1 229 ? 1.231 45.219 -1.017 1 97.38 229 THR B N 1
ATOM 6421 C CA . THR B 1 229 ? 0.349 46.25 -0.524 1 97.38 229 THR B CA 1
ATOM 6422 C C . THR B 1 229 ? -1.104 45.781 -0.534 1 97.38 229 THR B C 1
ATOM 6424 O O . THR B 1 229 ? -1.471 44.906 -1.299 1 97.38 229 THR B O 1
ATOM 6427 N N . PHE B 1 230 ? -1.855 46.25 0.364 1 98.06 230 PHE B N 1
ATOM 6428 C CA . PHE B 1 230 ? -3.309 46.094 0.36 1 98.06 230 PHE B CA 1
ATOM 6429 C C . PHE B 1 230 ? -3.977 47.469 0.329 1 98.06 230 PHE B C 1
ATOM 6431 O O . PHE B 1 230 ? -3.975 48.188 1.328 1 98.06 230 PHE B O 1
ATOM 6438 N N . GLU B 1 231 ? -4.512 47.812 -0.82 1 96.44 231 GLU B N 1
ATOM 6439 C CA . GLU B 1 231 ? -5.156 49.125 -1.053 1 96.44 231 GLU B CA 1
ATOM 6440 C C . GLU B 1 231 ? -6.461 48.938 -1.83 1 96.44 231 GLU B C 1
ATOM 6442 O O . GLU B 1 231 ? -6.543 48.125 -2.74 1 96.44 231 GLU B O 1
ATOM 6447 N N . ASN B 1 232 ? -7.438 49.656 -1.457 1 95.25 232 ASN B N 1
ATOM 6448 C CA . ASN B 1 232 ? -8.734 49.656 -2.125 1 95.25 232 ASN B CA 1
ATOM 6449 C C . ASN B 1 232 ? -9.305 48.25 -2.234 1 95.25 232 ASN B C 1
ATOM 6451 O O . ASN B 1 232 ? -9.812 47.844 -3.289 1 95.25 232 ASN B O 1
ATOM 6455 N N . GLY B 1 233 ? -9 47.438 -1.235 1 96.62 233 GLY B N 1
ATOM 6456 C CA . GLY B 1 233 ? -9.586 46.125 -1.159 1 96.62 233 GLY B CA 1
ATOM 6457 C C . GLY B 1 233 ? -8.859 45.094 -2.012 1 96.62 233 GLY B C 1
ATOM 6458 O O . GLY B 1 233 ? -9.359 44 -2.223 1 96.62 233 GLY B O 1
ATOM 6459 N N . GLU B 1 234 ? -7.668 45.5 -2.459 1 97.31 234 GLU B N 1
ATOM 6460 C CA . GLU B 1 234 ? -6.922 44.594 -3.324 1 97.31 234 GLU B CA 1
ATOM 6461 C C . GLU B 1 234 ? -5.531 44.312 -2.766 1 97.31 234 GLU B C 1
ATOM 6463 O O . GLU B 1 234 ? -4.832 45.25 -2.336 1 97.31 234 GLU B O 1
ATOM 6468 N N . LEU B 1 235 ? -5.188 43.062 -2.688 1 98.31 235 LEU B N 1
ATOM 6469 C CA . LEU B 1 235 ? -3.828 42.656 -2.359 1 98.31 235 LEU B CA 1
ATOM 6470 C C . LEU B 1 235 ? -2.969 42.562 -3.615 1 98.31 235 LEU B C 1
ATOM 6472 O O . LEU B 1 235 ? -3.357 41.906 -4.594 1 98.31 235 LEU B O 1
ATOM 6476 N N . VAL B 1 236 ? -1.868 43.219 -3.629 1 98.12 236 VAL B N 1
ATOM 6477 C CA . VAL B 1 236 ? -0.963 43.156 -4.773 1 98.12 236 VAL B CA 1
ATOM 6478 C C . VAL B 1 236 ? 0.443 42.781 -4.301 1 98.12 236 VAL B C 1
ATOM 6480 O O . VAL B 1 236 ? 1.027 43.5 -3.473 1 98.12 236 VAL B O 1
ATOM 6483 N N . ILE B 1 237 ? 0.935 41.719 -4.781 1 98.5 237 ILE B N 1
ATOM 6484 C CA . ILE B 1 237 ? 2.314 41.312 -4.527 1 98.5 237 ILE B CA 1
ATOM 6485 C C . ILE B 1 237 ? 3.227 41.906 -5.613 1 98.5 237 ILE B C 1
ATOM 6487 O O . ILE B 1 237 ? 2.871 41.875 -6.793 1 98.5 237 ILE B O 1
ATOM 6491 N N . ASN B 1 238 ? 4.359 42.406 -5.223 1 98.31 238 ASN B N 1
ATOM 6492 C CA . ASN B 1 238 ? 5.344 42.938 -6.168 1 98.31 238 ASN B CA 1
ATOM 6493 C C . ASN B 1 238 ? 6.062 41.812 -6.902 1 98.31 238 ASN B C 1
ATOM 6495 O O . ASN B 1 238 ? 7.109 41.344 -6.457 1 98.31 238 ASN B O 1
ATOM 6499 N N . THR B 1 239 ? 5.617 41.531 -8.117 1 97.5 239 THR B N 1
ATOM 6500 C CA . THR B 1 239 ? 6.121 40.375 -8.867 1 97.5 239 THR B CA 1
ATOM 6501 C C . THR B 1 239 ? 7.449 40.719 -9.539 1 97.5 239 THR B C 1
ATOM 6503 O O . THR B 1 239 ? 7.977 39.906 -10.312 1 97.5 239 THR B O 1
ATOM 6506 N N . GLU B 1 240 ? 7.949 41.875 -9.273 1 97.5 240 GLU B N 1
ATOM 6507 C CA . GLU B 1 240 ? 9.336 42.125 -9.656 1 97.5 240 GLU B CA 1
ATOM 6508 C C . GLU B 1 240 ? 10.312 41.531 -8.656 1 97.5 240 GLU B C 1
ATOM 6510 O O . GLU B 1 240 ? 11.477 41.281 -8.984 1 97.5 240 GLU B O 1
ATOM 6515 N N . LEU B 1 241 ? 9.805 41.312 -7.496 1 98.19 241 LEU B N 1
ATOM 6516 C CA . LEU B 1 241 ? 10.695 40.875 -6.422 1 98.19 241 LEU B CA 1
ATOM 6517 C C . LEU B 1 241 ? 10.359 39.469 -5.98 1 98.19 241 LEU B C 1
ATOM 6519 O O . LEU B 1 241 ? 11.258 38.656 -5.734 1 98.19 241 LEU B O 1
ATOM 6523 N N . ALA B 1 242 ? 9.07 39.156 -5.824 1 98.12 242 ALA B N 1
ATOM 6524 C CA . ALA B 1 242 ? 8.688 37.875 -5.23 1 98.12 242 ALA B CA 1
ATOM 6525 C C . ALA B 1 242 ? 7.453 37.281 -5.918 1 98.12 242 ALA B C 1
ATOM 6527 O O . ALA B 1 242 ? 6.77 38 -6.672 1 98.12 242 ALA B O 1
ATOM 6528 N N . ASN B 1 243 ? 7.141 35.969 -5.703 1 98.12 243 ASN B N 1
ATOM 6529 C CA . ASN B 1 243 ? 6.055 35.219 -6.328 1 98.12 243 ASN B CA 1
ATOM 6530 C C . ASN B 1 243 ? 6.18 35.219 -7.852 1 98.12 243 ASN B C 1
ATOM 6532 O O . ASN B 1 243 ? 5.203 35.469 -8.555 1 98.12 243 ASN B O 1
ATOM 6536 N N . VAL B 1 244 ? 7.363 34.938 -8.266 1 97.12 244 VAL B N 1
ATOM 6537 C CA . VAL B 1 244 ? 7.641 35.031 -9.695 1 97.12 244 VAL B CA 1
ATOM 6538 C C . VAL B 1 244 ? 7.723 33.625 -10.297 1 97.12 244 VAL B C 1
ATOM 6540 O O . VAL B 1 244 ? 7.906 32.625 -9.57 1 97.12 244 VAL B O 1
ATOM 6543 N N . ILE B 1 245 ? 7.535 33.531 -11.57 1 95 245 ILE B N 1
ATOM 6544 C CA . ILE B 1 245 ? 7.621 32.281 -12.297 1 95 245 ILE B CA 1
ATOM 6545 C C . ILE B 1 245 ? 8.461 32.438 -13.555 1 95 245 ILE B C 1
ATOM 6547 O O . ILE B 1 245 ? 8.867 33.562 -13.883 1 95 245 ILE B O 1
ATOM 6551 N N . GLY B 1 246 ? 8.812 31.391 -14.086 1 92.75 246 GLY B N 1
ATOM 6552 C CA . GLY B 1 246 ? 9.508 31.422 -15.367 1 92.75 246 GLY B CA 1
ATOM 6553 C C . GLY B 1 246 ? 10.898 32 -15.273 1 92.75 246 GLY B C 1
ATOM 6554 O O . GLY B 1 246 ? 11.648 31.688 -14.352 1 92.75 246 GLY B O 1
ATOM 6555 N N . LEU B 1 247 ? 11.156 32.938 -16.156 1 92.62 247 LEU B N 1
ATOM 6556 C CA . LEU B 1 247 ? 12.508 33.438 -16.328 1 92.62 247 LEU B CA 1
ATOM 6557 C C . LEU B 1 247 ? 12.828 34.5 -15.25 1 92.62 247 LEU B C 1
ATOM 6559 O O . LEU B 1 247 ? 14 34.812 -15.039 1 92.62 247 LEU B O 1
ATOM 6563 N N . ARG B 1 248 ? 11.891 35 -14.562 1 95.81 248 ARG B N 1
ATOM 6564 C CA . ARG B 1 248 ? 12.109 36 -13.531 1 95.81 248 ARG B CA 1
ATOM 6565 C C . ARG B 1 248 ? 12.609 35.375 -12.234 1 95.81 248 ARG B C 1
ATOM 6567 O O . ARG B 1 248 ? 13.039 36.062 -11.32 1 95.81 248 ARG B O 1
ATOM 6574 N N . ARG B 1 249 ? 12.531 34.062 -12.188 1 96.62 249 ARG B N 1
ATOM 6575 C CA . ARG B 1 249 ? 12.953 33.375 -10.984 1 96.62 249 ARG B CA 1
ATOM 6576 C C . ARG B 1 249 ? 14.469 33.438 -10.82 1 96.62 249 ARG B C 1
ATOM 6578 O O . ARG B 1 249 ? 15.211 33.281 -11.789 1 96.62 249 ARG B O 1
ATOM 6585 N N . TYR B 1 250 ? 14.898 33.719 -9.672 1 97.25 250 TYR B N 1
ATOM 6586 C CA . TYR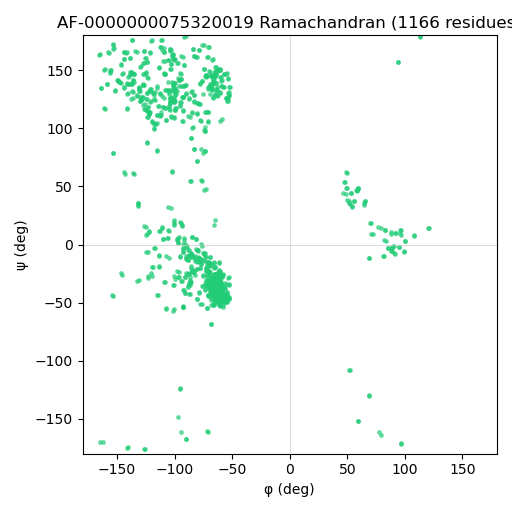 B 1 250 ? 16.297 33.5 -9.344 1 97.25 250 TYR B CA 1
ATOM 6587 C C . TYR B 1 250 ? 16.656 32.031 -9.406 1 97.25 250 TYR B C 1
ATOM 6589 O O . TYR B 1 250 ? 15.867 31.172 -8.969 1 97.25 250 TYR B O 1
ATOM 6597 N N . LYS B 1 251 ? 17.75 31.656 -10.039 1 94.88 251 LYS B N 1
ATOM 6598 C CA . LYS B 1 251 ? 18.172 30.266 -10.172 1 94.88 251 LYS B CA 1
ATOM 6599 C C . LYS B 1 251 ? 19.562 30.062 -9.555 1 94.88 251 LYS B C 1
ATOM 6601 O O . LYS B 1 251 ? 20.438 30.922 -9.68 1 94.88 251 LYS B O 1
ATOM 6606 N N . GLU B 1 252 ? 19.656 29.078 -8.836 1 91.81 252 GLU B N 1
ATOM 6607 C CA . GLU B 1 252 ? 20.922 28.672 -8.25 1 91.81 252 GLU B CA 1
ATOM 6608 C C . GLU B 1 252 ? 21.094 27.156 -8.336 1 91.81 252 GLU B C 1
ATOM 6610 O O . GLU B 1 252 ? 20.25 26.391 -7.863 1 91.81 252 GLU B O 1
ATOM 6615 N N . LYS B 1 253 ? 22.203 26.547 -8.922 1 86.69 253 LYS B N 1
ATOM 6616 C CA . LYS B 1 253 ? 22.562 25.141 -9.039 1 86.69 253 LYS B CA 1
ATOM 6617 C C . LYS B 1 253 ? 21.422 24.328 -9.648 1 86.69 253 LYS B C 1
ATOM 6619 O O . LYS B 1 253 ? 21.016 23.297 -9.102 1 86.69 253 LYS B O 1
ATOM 6624 N N . GLY B 1 254 ? 20.656 25.016 -10.641 1 85.75 254 GLY B N 1
ATOM 6625 C CA . GLY B 1 254 ? 19.625 24.297 -11.375 1 85.75 254 GLY B CA 1
ATOM 6626 C C . GLY B 1 254 ? 18.266 24.375 -10.711 1 85.75 254 GLY B C 1
ATOM 6627 O O . GLY B 1 254 ? 17.266 23.891 -11.25 1 85.75 254 GLY B O 1
ATOM 6628 N N . LYS B 1 255 ? 18.188 25.031 -9.602 1 89.69 255 LYS B N 1
ATOM 6629 C CA . LYS B 1 255 ? 16.922 25.188 -8.883 1 89.69 255 LYS B CA 1
ATOM 6630 C C . LYS B 1 255 ? 16.375 26.609 -9.039 1 89.69 255 LYS B C 1
ATOM 6632 O O . LYS B 1 255 ? 17.125 27.578 -8.93 1 89.69 255 LYS B O 1
ATOM 6637 N N . GLY B 1 256 ? 15.164 26.672 -9.336 1 94.19 256 GLY B N 1
ATOM 6638 C CA . GLY B 1 256 ? 14.484 27.953 -9.391 1 94.19 256 GLY B CA 1
ATOM 6639 C C . GLY B 1 256 ? 13.742 28.297 -8.117 1 94.19 256 GLY B C 1
ATOM 6640 O O . GLY B 1 256 ? 13.156 27.422 -7.48 1 94.19 256 GLY B O 1
ATOM 6641 N N . PHE B 1 257 ? 13.789 29.609 -7.746 1 96.25 257 PHE B N 1
ATOM 6642 C CA . PHE B 1 257 ? 13.148 30.062 -6.52 1 96.25 257 PHE B CA 1
ATOM 6643 C C . PHE B 1 257 ? 11.969 30.969 -6.832 1 96.25 257 PHE B C 1
ATOM 6645 O O . PHE B 1 257 ? 11.781 31.391 -7.977 1 96.25 257 PHE B O 1
ATOM 6652 N N . TYR B 1 258 ? 11.18 31.281 -5.824 1 96.12 258 TYR B N 1
ATOM 6653 C CA . TYR B 1 258 ? 9.969 32.062 -6.035 1 96.12 258 TYR B CA 1
ATOM 6654 C C . TYR B 1 258 ? 10.234 33.562 -5.789 1 96.12 258 TYR B C 1
ATOM 6656 O O . TYR B 1 258 ? 9.312 34.312 -5.484 1 96.12 258 TYR B O 1
ATOM 6664 N N . PHE B 1 259 ? 11.5 33.938 -5.812 1 97.94 259 PHE B N 1
ATOM 6665 C CA . PHE B 1 259 ? 11.906 35.344 -5.793 1 97.94 259 PHE B CA 1
ATOM 6666 C C . PHE B 1 259 ? 12.852 35.656 -6.953 1 97.94 259 PHE B C 1
ATOM 6668 O O . PHE B 1 259 ? 13.352 34.719 -7.609 1 97.94 259 PHE B O 1
ATOM 6675 N N . SER B 1 260 ? 13.055 36.969 -7.195 1 97.94 260 SER B N 1
ATOM 6676 C CA . SER B 1 260 ? 13.789 37.375 -8.383 1 97.94 260 SER B CA 1
ATOM 6677 C C . SER B 1 260 ? 15.203 37.812 -8.031 1 97.94 260 SER B C 1
ATOM 6679 O O . SER B 1 260 ? 15.523 38.031 -6.859 1 97.94 260 SER B O 1
ATOM 6681 N N . PRO B 1 261 ? 16.031 37.969 -9.039 1 97.56 261 PRO B N 1
ATOM 6682 C CA . PRO B 1 261 ? 17.359 38.531 -8.812 1 97.56 261 PRO B CA 1
ATOM 6683 C C . PRO B 1 261 ? 17.281 39.969 -8.242 1 97.56 261 PRO B C 1
ATOM 6685 O O . PRO B 1 261 ? 18.203 40.375 -7.527 1 97.56 261 PRO B O 1
ATOM 6688 N N . LYS B 1 262 ? 16.234 40.656 -8.531 1 97.94 262 LYS B N 1
ATOM 6689 C CA . LYS B 1 262 ? 16.062 42.031 -8.031 1 97.94 262 LYS B CA 1
ATOM 6690 C C . LYS B 1 262 ? 15.938 42.031 -6.508 1 97.94 262 LYS B C 1
ATOM 6692 O O . LYS B 1 262 ? 16.344 43 -5.852 1 97.94 262 LYS B O 1
ATOM 6697 N N . LEU B 1 263 ? 15.375 40.938 -5.961 1 98.12 263 LEU B N 1
ATOM 6698 C CA . LEU B 1 263 ? 15.312 40.844 -4.512 1 98.12 263 LEU B CA 1
ATOM 6699 C C . LEU B 1 263 ? 16.719 40.719 -3.916 1 98.12 263 LEU B C 1
ATOM 6701 O O . LEU B 1 263 ? 17 41.312 -2.879 1 98.12 263 LEU B O 1
ATOM 6705 N N . ILE B 1 264 ? 17.547 40 -4.57 1 96.5 264 ILE B N 1
ATOM 6706 C CA . ILE B 1 264 ? 18.938 39.812 -4.152 1 96.5 264 ILE B CA 1
ATOM 6707 C C . ILE B 1 264 ? 19.672 41.125 -4.215 1 96.5 264 ILE B C 1
ATOM 6709 O O . ILE B 1 264 ? 20.453 41.469 -3.32 1 96.5 264 ILE B O 1
ATOM 6713 N N . GLU B 1 265 ? 19.453 41.844 -5.277 1 97.25 265 GLU B N 1
ATOM 6714 C CA . GLU B 1 265 ? 20.062 43.156 -5.426 1 97.25 265 GLU B CA 1
ATOM 6715 C C . GLU B 1 265 ? 19.641 44.094 -4.293 1 97.25 265 GLU B C 1
ATOM 6717 O O . GLU B 1 265 ? 20.438 44.906 -3.834 1 97.25 265 GLU B O 1
ATOM 6722 N N . TRP B 1 266 ? 18.453 43.906 -3.877 1 97.12 266 TRP B N 1
ATOM 6723 C CA . TRP B 1 266 ? 17.891 44.781 -2.854 1 97.12 266 TRP B CA 1
ATOM 6724 C C . TRP B 1 266 ? 18.359 44.375 -1.464 1 97.12 266 TRP B C 1
ATOM 6726 O O . TRP B 1 266 ? 18.812 45.219 -0.681 1 97.12 266 TRP B O 1
ATOM 6736 N N . LEU B 1 267 ? 18.312 43.062 -1.115 1 96.25 267 LEU B N 1
ATOM 6737 C CA . LEU B 1 267 ? 18.5 42.594 0.263 1 96.25 267 LEU B CA 1
ATOM 6738 C C . LEU B 1 267 ? 19.859 41.969 0.459 1 96.25 267 LEU B C 1
ATOM 6740 O O . LEU B 1 267 ? 20.312 41.781 1.594 1 96.25 267 LEU B O 1
ATOM 6744 N N . GLY B 1 268 ? 20.547 41.719 -0.606 1 94.25 268 GLY B N 1
ATOM 6745 C CA . GLY B 1 268 ? 21.797 40.969 -0.512 1 94.25 268 GLY B CA 1
ATOM 6746 C C . GLY B 1 268 ? 21.656 39.5 -0.808 1 94.25 268 GLY B C 1
ATOM 6747 O O . GLY B 1 268 ? 20.578 39.062 -1.223 1 94.25 268 GLY B O 1
ATOM 6748 N N . PRO B 1 269 ? 22.688 38.781 -0.564 1 92.31 269 PRO B N 1
ATOM 6749 C CA . PRO B 1 269 ? 22.688 37.375 -0.926 1 92.31 269 PRO B CA 1
ATOM 6750 C C . PRO B 1 269 ? 21.75 36.531 -0.057 1 92.31 269 PRO B C 1
ATOM 6752 O O . PRO B 1 269 ? 21.5 36.906 1.098 1 92.31 269 PRO B O 1
ATOM 6755 N N . LYS B 1 270 ? 21.234 35.5 -0.674 1 92.62 270 LYS B N 1
ATOM 6756 C CA . LYS B 1 270 ? 20.422 34.531 0.049 1 92.62 270 LYS B CA 1
ATOM 6757 C C . LYS B 1 270 ? 21.172 33.969 1.243 1 92.62 270 LYS B C 1
ATOM 6759 O O . LYS B 1 270 ? 22.391 33.781 1.1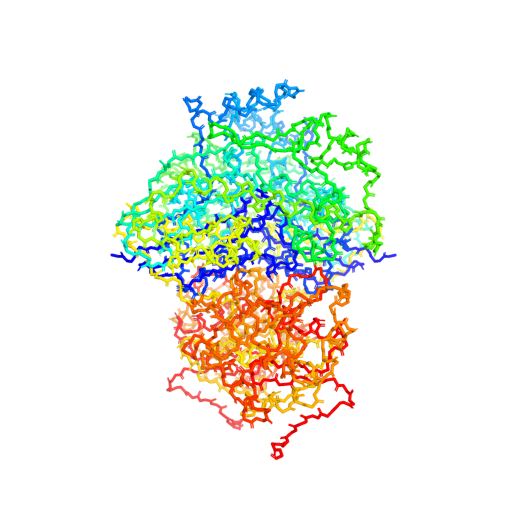77 1 92.62 270 LYS B O 1
ATOM 6764 N N . ARG B 1 271 ? 20.453 33.656 2.309 1 91.94 271 ARG B N 1
ATOM 6765 C CA . ARG B 1 271 ? 21.062 33.094 3.51 1 91.94 271 ARG B CA 1
ATOM 6766 C C . ARG B 1 271 ? 21.578 31.688 3.256 1 91.94 271 ARG B C 1
ATOM 6768 O O . ARG B 1 271 ? 20.906 30.891 2.582 1 91.94 271 ARG B O 1
ATOM 6775 N N . GLU B 1 272 ? 22.797 31.406 3.75 1 84.25 272 GLU B N 1
ATOM 6776 C CA . GLU B 1 272 ? 23.391 30.062 3.662 1 84.25 272 GLU B CA 1
ATOM 6777 C C . GLU B 1 272 ? 23.859 29.578 5.031 1 84.25 272 GLU B C 1
ATOM 6779 O O . GLU B 1 272 ? 24.406 30.344 5.812 1 84.25 272 GLU B O 1
ATOM 6784 N N . GLY B 1 273 ? 23.625 28.406 5.367 1 70 273 GLY B N 1
ATOM 6785 C CA . GLY B 1 273 ? 24.125 27.781 6.586 1 70 273 GLY B CA 1
ATOM 6786 C C . GLY B 1 273 ? 23.328 28.172 7.82 1 70 273 GLY B C 1
ATOM 6787 O O . GLY B 1 273 ? 22.125 28.391 7.734 1 70 273 GLY B O 1
ATOM 6788 N N . ASP B 1 274 ? 23.875 27.938 9.062 1 61.47 274 ASP B N 1
ATOM 6789 C CA . ASP B 1 274 ? 23.188 28.109 10.336 1 61.47 274 ASP B CA 1
ATOM 6790 C C . ASP B 1 274 ? 23.453 29.5 10.922 1 61.47 274 ASP B C 1
ATOM 6792 O O . ASP B 1 274 ? 23.203 29.734 12.109 1 61.47 274 ASP B O 1
ATOM 6796 N N . ILE B 1 275 ? 23.969 30.469 10.07 1 58.56 275 ILE B N 1
ATOM 6797 C CA . ILE B 1 275 ? 24.344 31.781 10.586 1 58.56 275 ILE B CA 1
ATOM 6798 C C . ILE B 1 275 ? 23.094 32.625 10.82 1 58.56 275 ILE B C 1
ATOM 6800 O O . ILE B 1 275 ? 22.344 32.906 9.883 1 58.56 275 ILE B O 1
ATOM 6804 N N . ALA B 1 276 ? 22.422 32.438 11.977 1 60.44 276 ALA B N 1
ATOM 6805 C CA . ALA B 1 276 ? 21.219 33.219 12.258 1 60.44 276 ALA B CA 1
ATOM 6806 C C . ALA B 1 276 ? 21.562 34.719 12.391 1 60.44 276 ALA B C 1
ATOM 6808 O O . ALA B 1 276 ? 20.703 35.5 12.758 1 60.44 276 ALA B O 1
ATOM 6809 N N . ASP B 1 277 ? 22.719 35.094 11.805 1 71.81 277 ASP B N 1
ATOM 6810 C CA . ASP B 1 277 ? 23.094 36.375 12.336 1 71.81 277 ASP B CA 1
ATOM 6811 C C . ASP B 1 277 ? 22.594 37.5 11.43 1 71.81 277 ASP B C 1
ATOM 6813 O O . ASP B 1 277 ? 21.828 37.281 10.5 1 71.81 277 ASP B O 1
ATOM 6817 N N . GLU B 1 278 ? 23.109 38.719 11.508 1 81.69 278 GLU B N 1
ATOM 6818 C CA . GLU B 1 278 ? 22.766 39.938 10.82 1 81.69 278 GLU B CA 1
ATOM 6819 C C . GLU B 1 278 ? 23.125 39.875 9.336 1 81.69 278 GLU B C 1
ATOM 6821 O O . GLU B 1 278 ? 24.125 39.25 8.961 1 81.69 278 GLU B O 1
ATOM 6826 N N . PRO B 1 279 ? 22.141 40.219 8.438 1 92.38 279 PRO B N 1
ATOM 6827 C CA . PRO B 1 279 ? 20.906 40.969 8.656 1 92.38 279 PRO B CA 1
ATOM 6828 C C . PRO B 1 279 ? 19.656 40.094 8.625 1 92.38 279 PRO B C 1
ATOM 6830 O O . PRO B 1 279 ? 18.531 40.594 8.719 1 92.38 279 PRO B O 1
ATOM 6833 N N . TYR B 1 280 ? 19.812 38.812 8.523 1 93.12 280 TYR B N 1
ATOM 6834 C CA . TYR B 1 280 ? 18.734 37.906 8.148 1 93.12 280 TYR B CA 1
ATOM 6835 C C . TYR B 1 280 ? 17.688 37.812 9.258 1 93.12 280 TYR B C 1
ATOM 6837 O O . TYR B 1 280 ? 16.5 37.656 8.984 1 93.12 280 TYR B O 1
ATOM 6845 N N . ILE B 1 281 ? 18.062 37.969 10.469 1 91.19 281 ILE B N 1
ATOM 6846 C CA . ILE B 1 281 ? 17.109 37.938 11.578 1 91.19 281 ILE B CA 1
ATOM 6847 C C . ILE B 1 281 ? 16.156 39.125 11.469 1 91.19 281 ILE B C 1
ATOM 6849 O O . ILE B 1 281 ? 14.969 39 11.797 1 91.19 281 ILE B O 1
ATOM 6853 N N . HIS B 1 282 ? 16.672 40.25 11 1 94.94 282 HIS B N 1
ATOM 6854 C CA . HIS B 1 282 ? 15.844 41.438 10.836 1 94.94 282 HIS B CA 1
ATOM 6855 C C . HIS B 1 282 ? 14.898 41.281 9.648 1 94.94 282 HIS B C 1
ATOM 6857 O O . HIS B 1 282 ? 13.773 41.781 9.672 1 94.94 282 HIS B O 1
ATOM 6863 N N . TYR B 1 283 ? 15.414 40.594 8.633 1 96.44 283 TYR B N 1
ATOM 6864 C CA . TYR B 1 283 ? 14.547 40.281 7.488 1 96.44 283 TYR B CA 1
ATOM 6865 C C . TYR B 1 283 ? 13.375 39.406 7.898 1 96.44 283 TYR B C 1
ATOM 6867 O O . TYR B 1 283 ? 12.242 39.625 7.469 1 96.44 283 TYR B O 1
ATOM 6875 N N . ALA B 1 284 ? 13.688 38.438 8.758 1 94.44 284 ALA B N 1
ATOM 6876 C CA . ALA B 1 284 ? 12.625 37.562 9.266 1 94.44 284 ALA B CA 1
ATOM 6877 C C . ALA B 1 284 ? 11.602 38.375 10.07 1 94.44 284 ALA B C 1
ATOM 6879 O O . ALA B 1 284 ? 10.391 38.156 9.914 1 94.44 284 ALA B O 1
ATOM 6880 N N . ALA B 1 285 ? 12.07 39.219 10.867 1 95.19 285 ALA B N 1
ATOM 6881 C CA . ALA B 1 285 ? 11.203 40.062 11.688 1 95.19 285 ALA B CA 1
ATOM 6882 C C . ALA B 1 285 ? 10.336 40.969 10.812 1 95.19 285 ALA B C 1
ATOM 6884 O O . ALA B 1 285 ? 9.141 41.125 11.078 1 95.19 285 ALA B O 1
ATOM 6885 N N . SER B 1 286 ? 10.945 41.562 9.797 1 97.88 286 SER B N 1
ATOM 6886 C CA . SER B 1 286 ? 10.234 42.469 8.898 1 97.88 286 SER B CA 1
ATOM 6887 C C . SER B 1 286 ? 9.164 41.719 8.102 1 97.88 286 SER B C 1
ATOM 6889 O O . SER B 1 286 ? 8.07 42.25 7.887 1 97.88 286 SER B O 1
ATOM 6891 N N . MET B 1 287 ? 9.508 40.562 7.672 1 97.75 287 MET B N 1
ATOM 6892 C CA . MET B 1 287 ? 8.547 39.75 6.91 1 97.75 287 MET B CA 1
ATOM 6893 C C . MET B 1 287 ? 7.355 39.375 7.781 1 97.75 287 MET B C 1
ATOM 6895 O O . MET B 1 287 ? 6.207 39.438 7.34 1 97.75 287 MET B O 1
ATOM 6899 N N . GLN B 1 288 ? 7.645 38.906 9.008 1 97 288 GLN B N 1
ATOM 6900 C CA . GLN B 1 288 ? 6.578 38.562 9.938 1 97 288 GLN B CA 1
ATOM 6901 C C . GLN B 1 288 ? 5.668 39.75 10.203 1 97 288 GLN B C 1
ATOM 6903 O O . GLN B 1 288 ? 4.445 39.625 10.227 1 97 288 GLN B O 1
ATOM 6908 N N . ALA B 1 289 ? 6.254 40.875 10.359 1 97.81 289 ALA B N 1
ATOM 6909 C CA . ALA B 1 289 ? 5.496 42.094 10.625 1 97.81 289 ALA B CA 1
ATOM 6910 C C . ALA B 1 289 ? 4.605 42.438 9.445 1 97.81 289 ALA B C 1
ATOM 6912 O O . ALA B 1 289 ? 3.439 42.812 9.625 1 97.81 289 ALA B O 1
ATOM 6913 N N . LEU B 1 290 ? 5.199 42.438 8.297 1 98.25 290 LEU B N 1
ATOM 6914 C CA . LEU B 1 290 ? 4.434 42.75 7.094 1 98.25 290 LEU B CA 1
ATOM 6915 C C . LEU B 1 290 ? 3.273 41.781 6.918 1 98.25 290 LEU B C 1
ATOM 6917 O O . LEU B 1 290 ? 2.156 42.188 6.594 1 98.25 290 LEU B O 1
ATOM 6921 N N . PHE B 1 291 ? 3.566 40.531 7.113 1 98.25 291 PHE B N 1
ATOM 6922 C CA . PHE B 1 291 ? 2.566 39.469 6.98 1 98.25 291 PHE B CA 1
ATOM 6923 C C . PHE B 1 291 ? 1.392 39.719 7.918 1 98.25 291 PHE B C 1
ATOM 6925 O O . PHE B 1 291 ? 0.235 39.688 7.492 1 98.25 291 PHE B O 1
ATOM 6932 N N . GLU B 1 292 ? 1.668 39.906 9.18 1 98 292 GLU B N 1
ATOM 6933 C CA . GLU B 1 292 ? 0.634 40.156 10.18 1 98 292 GLU B CA 1
ATOM 6934 C C . GLU B 1 292 ? -0.168 41.438 9.852 1 98 292 GLU B C 1
ATOM 6936 O O . GLU B 1 292 ? -1.397 41.406 9.938 1 98 292 GLU B O 1
ATOM 6941 N N . LYS B 1 293 ? 0.524 42.438 9.445 1 98.12 293 LYS B N 1
ATOM 6942 C CA . LYS B 1 293 ? -0.121 43.688 9.125 1 98.12 293 LYS B CA 1
ATOM 6943 C C . LYS B 1 293 ? -1.13 43.531 7.992 1 98.12 293 LYS B C 1
ATOM 6945 O O . LYS B 1 293 ? -2.291 43.938 8.125 1 98.12 293 LYS B O 1
ATOM 6950 N N . LEU B 1 294 ? -0.689 42.969 6.945 1 98.62 294 LEU B N 1
ATOM 6951 C CA . LEU B 1 294 ? -1.542 42.844 5.77 1 98.62 294 LEU B CA 1
ATOM 6952 C C . LEU B 1 294 ? -2.686 41.875 6.039 1 98.62 294 LEU B C 1
ATOM 6954 O O . LEU B 1 294 ? -3.816 42.094 5.602 1 98.62 294 LEU B O 1
ATOM 6958 N N . ALA B 1 295 ? -2.4 40.781 6.738 1 98.69 295 ALA B N 1
ATOM 6959 C CA . ALA B 1 295 ? -3.443 39.812 7.074 1 98.69 295 ALA B CA 1
ATOM 6960 C C . ALA B 1 295 ? -4.547 40.438 7.902 1 98.69 295 ALA B C 1
ATOM 6962 O O . ALA B 1 295 ? -5.734 40.25 7.637 1 98.69 295 ALA B O 1
ATOM 6963 N N . LEU B 1 296 ? -4.168 41.219 8.867 1 98.5 296 LEU B N 1
ATOM 6964 C CA . LEU B 1 296 ? -5.137 41.875 9.75 1 98.5 296 LEU B CA 1
ATOM 6965 C C . LEU B 1 296 ? -5.91 42.969 8.992 1 98.5 296 LEU B C 1
ATOM 6967 O O . LEU B 1 296 ? -7.113 43.125 9.211 1 98.5 296 LEU B O 1
ATOM 6971 N N . GLN B 1 297 ? -5.25 43.719 8.102 1 98.44 297 GLN B N 1
ATOM 6972 C CA . GLN B 1 297 ? -5.926 44.719 7.289 1 98.44 297 GLN B CA 1
ATOM 6973 C C . GLN B 1 297 ? -6.996 44.062 6.406 1 98.44 297 GLN B C 1
ATOM 6975 O O . GLN B 1 297 ? -8.109 44.594 6.293 1 98.44 297 GLN B O 1
ATOM 6980 N N . MET B 1 298 ? -6.605 43 5.828 1 98.69 298 MET B N 1
ATOM 6981 C CA . MET B 1 298 ? -7.543 42.312 4.961 1 98.69 298 MET B CA 1
ATOM 6982 C C . MET B 1 298 ? -8.727 41.75 5.762 1 98.69 298 MET B C 1
ATOM 6984 O O . MET B 1 298 ? -9.875 41.875 5.328 1 98.69 298 MET B O 1
ATOM 6988 N N . MET B 1 299 ? -8.422 41.156 6.938 1 98.5 299 MET B N 1
ATOM 6989 C CA . MET B 1 299 ? -9.469 40.656 7.812 1 98.5 299 MET B CA 1
ATOM 6990 C C . MET B 1 299 ? -10.445 41.75 8.211 1 98.5 299 MET B C 1
ATOM 6992 O O . MET B 1 299 ? -11.664 41.562 8.141 1 98.5 299 MET B O 1
ATOM 6996 N N . ASP B 1 300 ? -9.938 42.906 8.539 1 98.06 300 ASP B N 1
ATOM 6997 C CA . ASP B 1 300 ? -10.766 44.031 8.945 1 98.06 300 ASP B CA 1
ATOM 6998 C C . ASP B 1 300 ? -11.656 44.5 7.793 1 98.06 300 ASP B C 1
ATOM 7000 O O . ASP B 1 300 ? -12.836 44.812 7.996 1 98.06 300 ASP B O 1
ATOM 7004 N N . HIS B 1 301 ? -11.078 44.594 6.672 1 98.38 301 HIS B N 1
ATOM 7005 C CA . HIS B 1 301 ? -11.781 45.125 5.508 1 98.38 301 HIS B CA 1
ATOM 7006 C C . HIS B 1 301 ? -12.93 44.219 5.09 1 98.38 301 HIS B C 1
ATOM 7008 O O . HIS B 1 301 ? -14.039 44.688 4.84 1 98.38 301 HIS B O 1
ATOM 7014 N N . TYR B 1 302 ? -12.734 42.969 5.047 1 98.69 302 TYR B N 1
ATOM 7015 C CA . TYR B 1 302 ? -13.711 42.062 4.43 1 98.69 302 TYR B CA 1
ATOM 7016 C C . TYR B 1 302 ? -14.578 41.406 5.488 1 98.69 302 TYR B C 1
ATOM 7018 O O . TYR B 1 302 ? -15.727 41.031 5.223 1 98.69 302 TYR B O 1
ATOM 7026 N N . LEU B 1 303 ? -14.047 41.188 6.73 1 98.62 303 LEU B N 1
ATOM 7027 C CA . LEU B 1 303 ? -14.758 40.375 7.711 1 98.62 303 LEU B CA 1
ATOM 7028 C C . LEU B 1 303 ? -15.133 41.219 8.93 1 98.62 303 LEU B C 1
ATOM 7030 O O . LEU B 1 303 ? -15.789 40.719 9.852 1 98.62 303 LEU B O 1
ATOM 7034 N N . GLY B 1 304 ? -14.758 42.469 8.992 1 97.94 304 GLY B N 1
ATOM 7035 C CA . GLY B 1 304 ? -14.961 43.312 10.148 1 97.94 304 GLY B CA 1
ATOM 7036 C C . GLY B 1 304 ? -16.406 43.375 10.617 1 97.94 304 GLY B C 1
ATOM 7037 O O . GLY B 1 304 ? -16.672 43.281 11.812 1 97.94 304 GLY B O 1
ATOM 7038 N N . ASP B 1 305 ? -17.328 43.5 9.711 1 97.62 305 ASP B N 1
ATOM 7039 C CA . ASP B 1 305 ? -18.734 43.625 10.055 1 97.62 305 ASP B CA 1
ATOM 7040 C C . ASP B 1 305 ? -19.25 42.344 10.719 1 97.62 305 ASP B C 1
ATOM 7042 O O . ASP B 1 305 ? -20.016 42.406 11.68 1 97.62 305 ASP B O 1
ATOM 7046 N N . ILE B 1 306 ? -18.859 41.25 10.18 1 97.69 306 ILE B N 1
ATOM 7047 C CA . ILE B 1 306 ? -19.281 39.969 10.727 1 97.69 306 ILE B CA 1
ATOM 7048 C C . ILE B 1 306 ? -18.703 39.781 12.133 1 97.69 306 ILE B C 1
ATOM 7050 O O . ILE B 1 306 ? -19.391 39.312 13.039 1 97.69 306 ILE B O 1
ATOM 7054 N N . LEU B 1 307 ? -17.453 40.156 12.297 1 97.81 307 LEU B N 1
ATOM 7055 C CA . LEU B 1 307 ? -16.781 40.031 13.578 1 97.81 307 LEU B CA 1
ATOM 7056 C C . LEU B 1 307 ? -17.453 40.906 14.633 1 97.81 307 LEU B C 1
ATOM 7058 O O . LEU B 1 307 ? -17.578 40.5 15.797 1 97.81 307 LEU B O 1
ATOM 7062 N N . LYS B 1 308 ? -17.906 42.031 14.234 1 97.19 308 LYS B N 1
ATOM 7063 C CA . LYS B 1 308 ? -18.609 42.938 15.164 1 97.19 308 LYS B CA 1
ATOM 7064 C C . LYS B 1 308 ? -19.953 42.344 15.578 1 97.19 308 LYS B C 1
ATOM 7066 O O . LYS B 1 308 ? -20.406 42.562 16.703 1 97.19 308 LYS B O 1
ATOM 7071 N N . GLU B 1 309 ? -20.469 41.625 14.656 1 96.81 309 GLU B N 1
ATOM 7072 C CA . GLU B 1 309 ? -21.797 41.062 14.883 1 96.81 309 GLU B CA 1
ATOM 7073 C C . GLU B 1 309 ? -21.719 39.844 15.789 1 96.81 309 GLU B C 1
ATOM 7075 O O . GLU B 1 309 ? -22.438 39.75 16.781 1 96.81 309 GLU B O 1
ATOM 7080 N N . THR B 1 310 ? -20.859 38.844 15.523 1 96.75 310 THR B N 1
ATOM 7081 C CA . THR B 1 310 ? -20.938 37.562 16.219 1 96.75 310 THR B CA 1
ATOM 7082 C C . THR B 1 310 ? -19.641 37.281 16.969 1 96.75 310 THR B C 1
ATOM 7084 O O . THR B 1 310 ? -19.625 36.469 17.891 1 96.75 310 THR B O 1
ATOM 7087 N N . GLY B 1 311 ? -18.5 37.906 16.484 1 97.44 311 GLY B N 1
ATOM 7088 C CA . GLY B 1 311 ? -17.203 37.688 17.094 1 97.44 311 GLY B CA 1
ATOM 7089 C C . GLY B 1 311 ? -16.641 36.312 16.859 1 97.44 311 GLY B C 1
ATOM 7090 O O . GLY B 1 311 ? -15.648 35.906 17.484 1 97.44 311 GLY B O 1
ATOM 7091 N N . LYS B 1 312 ? -17.297 35.5 15.953 1 97.81 312 LYS B N 1
ATOM 7092 C CA . LYS B 1 312 ? -16.844 34.156 15.641 1 97.81 312 LYS B CA 1
ATOM 7093 C C . LYS B 1 312 ? -16.062 34.125 14.328 1 97.81 312 LYS B C 1
ATOM 7095 O O . LYS B 1 312 ? -16.484 34.719 13.336 1 97.81 312 LYS B O 1
ATOM 7100 N N . ILE B 1 313 ? -14.883 33.469 14.367 1 98.56 313 ILE B N 1
ATOM 7101 C CA . ILE B 1 313 ? -14.086 33.406 13.148 1 98.56 313 ILE B CA 1
ATOM 7102 C C . ILE B 1 313 ? -13.445 32.031 13.039 1 98.56 313 ILE B C 1
ATOM 7104 O O . ILE B 1 313 ? -12.992 31.453 14.047 1 98.56 313 ILE B O 1
ATOM 7108 N N . ALA B 1 314 ? -13.594 31.375 11.898 1 98.69 314 ALA B N 1
ATOM 7109 C CA . ALA B 1 314 ? -12.922 30.141 11.539 1 98.69 314 ALA B CA 1
ATOM 7110 C C . ALA B 1 314 ? -11.805 30.391 10.531 1 98.69 314 ALA B C 1
ATOM 7112 O O . ALA B 1 314 ? -11.992 31.125 9.555 1 98.69 314 ALA B O 1
ATOM 7113 N N . PHE B 1 315 ? -10.625 29.891 10.797 1 98.81 315 PHE B N 1
ATOM 7114 C CA . PHE B 1 315 ? -9.445 30.203 10.016 1 98.81 315 PHE B CA 1
ATOM 7115 C C . PHE B 1 315 ? -8.727 28.938 9.562 1 98.81 315 PHE B C 1
ATOM 7117 O O . PHE B 1 315 ? -8.492 28.031 10.367 1 98.81 315 PHE B O 1
ATOM 7124 N N . ALA B 1 316 ? -8.445 28.766 8.234 1 98.56 316 ALA B N 1
ATOM 7125 C CA . ALA B 1 316 ? -7.688 27.656 7.672 1 98.56 316 ALA B CA 1
ATOM 7126 C C . ALA B 1 316 ? -6.77 28.125 6.555 1 98.56 316 ALA B C 1
ATOM 7128 O O . ALA B 1 316 ? -6.641 29.328 6.312 1 98.56 316 ALA B O 1
ATOM 7129 N N . GLY B 1 317 ? -6.113 27.188 5.895 1 98.25 317 GLY B N 1
ATOM 7130 C CA . GLY B 1 317 ? -5.008 27.5 5.004 1 98.25 317 GLY B CA 1
ATOM 7131 C C . GLY B 1 317 ? -3.652 27.406 5.68 1 98.25 317 GLY B C 1
ATOM 7132 O O . GLY B 1 317 ? -3.545 27.562 6.895 1 98.25 317 GLY B O 1
ATOM 7133 N N . GLY B 1 318 ? -2.707 27.219 4.922 1 97.31 318 GLY B N 1
ATOM 7134 C CA . GLY B 1 318 ? -1.387 27 5.492 1 97.31 318 GLY B CA 1
ATOM 7135 C C . GLY B 1 318 ? -0.95 28.109 6.426 1 97.31 318 GLY B C 1
ATOM 7136 O O . GLY B 1 318 ? -0.245 27.859 7.406 1 97.31 318 GLY B O 1
ATOM 7137 N N . CYS B 1 319 ? -1.33 29.297 6.156 1 97.94 319 CYS B N 1
ATOM 7138 C CA . CYS B 1 319 ? -0.896 30.453 6.938 1 97.94 319 CYS B CA 1
ATOM 7139 C C . CYS B 1 319 ? -1.602 30.5 8.289 1 97.94 319 CYS B C 1
ATOM 7141 O O . CYS B 1 319 ? -1.176 31.219 9.188 1 97.94 319 CYS B O 1
ATOM 7143 N N . ALA B 1 320 ? -2.652 29.703 8.422 1 98.31 320 ALA B N 1
ATOM 7144 C CA . ALA B 1 320 ? -3.354 29.641 9.703 1 98.31 320 ALA B CA 1
ATOM 7145 C C . ALA B 1 320 ? -2.488 28.969 10.766 1 98.31 320 ALA B C 1
ATOM 7147 O O . ALA B 1 320 ? -2.789 29.062 11.961 1 98.31 320 ALA B O 1
ATOM 7148 N N . LEU B 1 321 ? -1.413 28.375 10.344 1 96.69 321 LEU B N 1
ATOM 7149 C CA . LEU B 1 321 ? -0.477 27.781 11.281 1 96.69 321 LEU B CA 1
ATOM 7150 C C . LEU B 1 321 ? 0.446 28.828 11.891 1 96.69 321 LEU B C 1
ATOM 7152 O O . LEU B 1 321 ? 1.256 28.516 12.766 1 96.69 321 LEU B O 1
ATOM 7156 N N . ASN B 1 322 ? 0.35 30.078 11.445 1 96.94 322 ASN B N 1
ATOM 7157 C CA . ASN B 1 322 ? 1.087 31.172 12.062 1 96.94 322 ASN B CA 1
ATOM 7158 C C . ASN B 1 322 ? 0.481 31.562 13.414 1 96.94 322 ASN B C 1
ATOM 7160 O O . ASN B 1 322 ? -0.405 32.406 13.477 1 96.94 322 ASN B O 1
ATOM 7164 N N . VAL B 1 323 ? 1.055 31.047 14.43 1 95.38 323 VAL B N 1
ATOM 7165 C CA . VAL B 1 323 ? 0.465 31.141 15.766 1 95.38 323 VAL B CA 1
ATOM 7166 C C . VAL B 1 323 ? 0.6 32.562 16.297 1 95.38 323 VAL B C 1
ATOM 7168 O O . VAL B 1 323 ? -0.182 33 17.141 1 95.38 323 VAL B O 1
ATOM 7171 N N . LYS B 1 324 ? 1.545 33.312 15.789 1 94 324 LYS B N 1
ATOM 7172 C CA . LYS B 1 324 ? 1.7 34.719 16.172 1 94 324 LYS B CA 1
ATOM 7173 C C . LYS B 1 324 ? 0.561 35.562 15.633 1 94 324 LYS B C 1
ATOM 7175 O O . LYS B 1 324 ? 0.044 36.438 16.328 1 94 324 LYS B O 1
ATOM 7180 N N . LEU B 1 325 ? 0.25 35.312 14.359 1 97.44 325 LEU B N 1
ATOM 7181 C CA . LEU B 1 325 ? -0.919 36 13.805 1 97.44 325 LEU B CA 1
ATOM 7182 C C . LEU B 1 325 ? -2.174 35.656 14.602 1 97.44 325 LEU B C 1
ATOM 7184 O O . LEU B 1 325 ? -2.984 36.531 14.898 1 97.44 325 LEU B O 1
ATOM 7188 N N . ASN B 1 326 ? -2.338 34.375 14.922 1 97.88 326 ASN B N 1
ATOM 7189 C CA . ASN B 1 326 ? -3.502 33.938 15.68 1 97.88 326 ASN B CA 1
ATOM 7190 C C . ASN B 1 326 ? -3.586 34.625 17.031 1 97.88 326 ASN B C 1
ATOM 7192 O O . ASN B 1 326 ? -4.68 34.906 17.516 1 97.88 326 ASN B O 1
ATOM 7196 N N . GLN B 1 327 ? -2.445 34.781 17.641 1 94.81 327 GLN B N 1
ATOM 7197 C CA . GLN B 1 327 ? -2.389 35.5 18.906 1 94.81 327 GLN B CA 1
ATOM 7198 C C . GLN B 1 327 ? -2.959 36.906 18.75 1 94.81 327 GLN B C 1
ATOM 7200 O O . GLN B 1 327 ? -3.73 37.375 19.609 1 94.81 327 GLN B O 1
ATOM 7205 N N . LYS B 1 328 ? -2.609 37.625 17.703 1 96.19 328 LYS B N 1
ATOM 7206 C CA . LYS B 1 328 ? -3.078 38.969 17.453 1 96.19 328 LYS B CA 1
ATOM 7207 C C . LYS B 1 328 ? -4.574 39 17.156 1 96.19 328 LYS B C 1
ATOM 7209 O O . LYS B 1 328 ? -5.277 39.938 17.547 1 96.19 328 LYS B O 1
ATOM 7214 N N . ILE B 1 329 ? -5.047 38 16.5 1 97.81 329 ILE B N 1
ATOM 7215 C CA . ILE B 1 329 ? -6.465 37.938 16.156 1 97.81 329 ILE B CA 1
ATOM 7216 C C . ILE B 1 329 ? -7.289 37.75 17.438 1 97.81 329 ILE B C 1
ATOM 7218 O O . ILE B 1 329 ? -8.266 38.469 17.656 1 97.81 329 ILE B O 1
ATOM 7222 N N . ILE B 1 330 ? -6.902 36.812 18.312 1 95.31 330 ILE B N 1
ATOM 7223 C CA . ILE B 1 330 ? -7.715 36.531 19.484 1 95.31 330 ILE B CA 1
ATOM 7224 C C . ILE B 1 330 ? -7.609 37.688 20.484 1 95.31 330 ILE B C 1
ATOM 7226 O O . ILE B 1 330 ? -8.438 37.812 21.391 1 95.31 330 ILE B O 1
ATOM 7230 N N . ALA B 1 331 ? -6.602 38.531 20.344 1 93 331 ALA B N 1
ATOM 7231 C CA . ALA B 1 331 ? -6.422 39.688 21.219 1 93 331 ALA B CA 1
ATOM 7232 C C . ALA B 1 331 ? -7.355 40.844 20.844 1 93 331 ALA B C 1
ATOM 7234 O O . ALA B 1 331 ? -7.551 41.781 21.625 1 93 331 ALA B O 1
ATOM 7235 N N . ARG B 1 332 ? -7.949 40.781 19.672 1 94.94 332 ARG B N 1
ATOM 7236 C CA . ARG B 1 332 ? -8.867 41.812 19.219 1 94.94 332 ARG B CA 1
ATOM 7237 C C . ARG B 1 332 ? -10.156 41.781 20.047 1 94.94 332 ARG B C 1
ATOM 7239 O O . ARG B 1 332 ? -10.711 40.719 20.328 1 94.94 332 ARG B O 1
ATOM 7246 N N . PRO B 1 333 ? -10.633 42.969 20.406 1 94.31 333 PRO B N 1
ATOM 7247 C CA . PRO B 1 333 ? -11.82 43.031 21.266 1 94.31 333 PRO B CA 1
ATOM 7248 C C . PRO B 1 333 ? -13.07 42.469 20.562 1 94.31 333 PRO B C 1
ATOM 7250 O O . PRO B 1 333 ? -13.969 41.969 21.234 1 94.31 333 PRO B O 1
ATOM 7253 N N . GLU B 1 334 ? -13.133 42.562 19.312 1 95.62 334 GLU B N 1
ATOM 7254 C CA . GLU B 1 334 ? -14.328 42.156 18.578 1 95.62 334 GLU B CA 1
ATOM 7255 C C . GLU B 1 334 ? -14.344 40.656 18.344 1 95.62 334 GLU B C 1
ATOM 7257 O O . GLU B 1 334 ? -15.359 40.094 17.938 1 95.62 334 GLU B O 1
ATOM 7262 N N . VAL B 1 335 ? -13.234 39.969 18.625 1 96.69 335 VAL B N 1
ATOM 7263 C CA . VAL B 1 335 ? -13.164 38.531 18.406 1 96.69 335 VAL B CA 1
ATOM 7264 C C . VAL B 1 335 ? -13.484 37.812 19.703 1 96.69 335 VAL B C 1
ATOM 7266 O O . VAL B 1 335 ? -12.773 37.938 20.703 1 96.69 335 VAL B O 1
ATOM 7269 N N . LYS B 1 336 ? -14.531 37 19.688 1 96.12 336 LYS B N 1
ATOM 7270 C CA . LYS B 1 336 ? -14.93 36.219 20.844 1 96.12 336 LYS B CA 1
ATOM 7271 C C . LYS B 1 336 ? -14.266 34.844 20.828 1 96.12 336 LYS B C 1
ATOM 7273 O O . LYS B 1 336 ? -13.875 34.312 21.875 1 96.12 336 LYS B O 1
ATOM 7278 N N . GLU B 1 337 ? -14.203 34.219 19.719 1 96.44 337 GLU B N 1
ATOM 7279 C CA . GLU B 1 337 ? -13.602 32.906 19.578 1 96.44 337 GLU B CA 1
ATOM 7280 C C . GLU B 1 337 ? -13.039 32.688 18.172 1 96.44 337 GLU B C 1
ATOM 7282 O O . GLU B 1 337 ? -13.672 33.062 17.188 1 96.44 337 GLU B O 1
ATOM 7287 N N . LEU B 1 338 ? -11.883 32.219 18.141 1 98.12 338 LEU B N 1
ATOM 7288 C CA . LEU B 1 338 ? -11.211 31.844 16.906 1 98.12 338 LEU B CA 1
ATOM 7289 C C . LEU B 1 338 ? -10.977 30.328 16.859 1 98.12 338 LEU B C 1
ATOM 7291 O O . LEU B 1 338 ? -10.367 29.766 17.766 1 98.12 338 LEU B O 1
ATOM 7295 N N . PHE B 1 339 ? -11.562 29.672 15.859 1 98.38 339 PHE B N 1
ATOM 7296 C CA . PHE B 1 339 ? -11.234 28.281 15.594 1 98.38 339 PHE B CA 1
ATOM 7297 C C . PHE B 1 339 ? -10.234 28.156 14.453 1 98.38 339 PHE B C 1
ATOM 7299 O O . PHE B 1 339 ? -10.516 28.578 13.328 1 98.38 339 PHE B O 1
ATOM 7306 N N . VAL B 1 340 ? -9.102 27.641 14.758 1 98.62 340 VAL B N 1
ATOM 7307 C CA . VAL B 1 340 ? -8.094 27.359 13.734 1 98.62 340 VAL B CA 1
ATOM 7308 C C . VAL B 1 340 ? -8.062 25.859 13.445 1 98.62 340 VAL B C 1
ATOM 7310 O O . VAL B 1 340 ? -7.883 25.047 14.352 1 98.62 340 VAL B O 1
ATOM 7313 N N . GLN B 1 341 ? -8.289 25.469 12.18 1 98.44 341 GLN B N 1
ATOM 7314 C CA . GLN B 1 341 ? -8.164 24.078 11.797 1 98.44 341 GLN B CA 1
ATOM 7315 C C . GLN B 1 341 ? -6.797 23.516 12.195 1 98.44 341 GLN B C 1
ATOM 7317 O O . GLN B 1 341 ? -5.762 24.047 11.789 1 98.44 341 GLN B O 1
ATOM 7322 N N . PRO B 1 342 ? -6.766 22.453 12.961 1 97.75 342 PRO B N 1
ATOM 7323 C CA . PRO B 1 342 ? -5.48 21.938 13.43 1 97.75 342 PRO B CA 1
ATOM 7324 C C . PRO B 1 342 ? -4.586 21.453 12.289 1 97.75 342 PRO B C 1
ATOM 7326 O O . PRO B 1 342 ? -3.359 21.547 12.375 1 97.75 342 PRO B O 1
ATOM 7329 N N . ALA B 1 343 ? -5.168 20.922 11.281 1 97.81 343 ALA B N 1
ATOM 7330 C CA . ALA B 1 343 ? -4.469 20.578 10.047 1 97.81 343 ALA B CA 1
ATOM 7331 C C . ALA B 1 343 ? -4.738 21.625 8.961 1 97.81 343 ALA B C 1
ATOM 7333 O O . ALA B 1 343 ? -5.172 21.266 7.859 1 97.81 343 ALA B O 1
ATOM 7334 N N . SER B 1 344 ? -4.352 22.781 9.195 1 96.94 344 SER B N 1
ATOM 7335 C CA . SER B 1 344 ? -4.789 23.922 8.391 1 96.94 344 SER B CA 1
ATOM 7336 C C . SER B 1 344 ? -4.168 23.875 7 1 96.94 344 SER B C 1
ATOM 7338 O O . SER B 1 344 ? -4.699 24.484 6.059 1 96.94 344 SER B O 1
ATOM 7340 N N . GLY B 1 345 ? -3.045 23.188 6.848 1 96 345 GLY B N 1
ATOM 7341 C CA . GLY B 1 345 ? -2.424 23.062 5.535 1 96 345 GLY B CA 1
ATOM 7342 C C . GLY B 1 345 ? -3.199 22.172 4.586 1 96 345 GLY B C 1
ATOM 7343 O O . GLY B 1 345 ? -4.391 21.922 4.793 1 96 345 GLY B O 1
ATOM 7344 N N . ASP B 1 346 ? -2.516 21.719 3.564 1 96.81 346 ASP B N 1
ATOM 7345 C CA . ASP B 1 346 ? -3.195 21.016 2.488 1 96.81 346 ASP B CA 1
ATOM 7346 C C . ASP B 1 346 ? -3.684 19.641 2.957 1 96.81 346 ASP B C 1
ATOM 7348 O O . ASP B 1 346 ? -4.609 19.078 2.373 1 96.81 346 ASP B O 1
ATOM 7352 N N . ALA B 1 347 ? -3.059 19.125 3.975 1 97.56 347 ALA B N 1
ATOM 7353 C CA . ALA B 1 347 ? -3.535 17.844 4.508 1 97.56 347 ALA B CA 1
ATOM 7354 C C . ALA B 1 347 ? -4.98 17.953 4.984 1 97.56 347 ALA B C 1
ATOM 7356 O O . ALA B 1 347 ? -5.77 17.031 4.82 1 97.56 347 ALA B O 1
ATOM 7357 N N . GLY B 1 348 ? -5.305 19.094 5.52 1 98.38 348 GLY B N 1
ATOM 7358 C CA . GLY B 1 348 ? -6.625 19.281 6.09 1 98.38 348 GLY B CA 1
ATOM 7359 C C . GLY B 1 348 ? -7.715 19.422 5.039 1 98.38 348 GLY B C 1
ATOM 7360 O O . GLY B 1 348 ? -8.898 19.312 5.352 1 98.38 348 GLY B O 1
ATOM 7361 N N . THR B 1 349 ? -7.316 19.562 3.811 1 98.69 349 THR B N 1
ATOM 7362 C CA . THR B 1 349 ? -8.312 19.766 2.766 1 98.69 349 THR B CA 1
ATOM 7363 C C . THR B 1 349 ? -9.07 18.469 2.488 1 98.69 349 THR B C 1
ATOM 7365 O O . THR B 1 349 ? -10.188 18.484 1.969 1 98.69 349 THR B O 1
ATOM 7368 N N . ALA B 1 350 ? -8.492 17.328 2.861 1 98.81 350 ALA B N 1
ATOM 7369 C CA . ALA B 1 350 ? -9.234 16.078 2.775 1 98.81 350 ALA B CA 1
ATOM 7370 C C . ALA B 1 350 ? -10.453 16.094 3.695 1 98.81 350 ALA B C 1
ATOM 7372 O O . ALA B 1 350 ? -11.547 15.703 3.293 1 98.81 350 ALA B O 1
ATOM 7373 N N . VAL B 1 351 ? -10.25 16.578 4.906 1 98.88 351 VAL B N 1
ATOM 7374 C CA . VAL B 1 351 ? -11.32 16.719 5.891 1 98.88 351 VAL B CA 1
ATOM 7375 C C . VAL B 1 351 ? -12.344 17.734 5.398 1 98.88 351 VAL B C 1
ATOM 7377 O O . VAL B 1 351 ? -13.547 17.5 5.469 1 98.88 351 VAL B O 1
ATOM 7380 N N . GLY B 1 352 ? -11.844 18.844 4.883 1 98.88 352 GLY B N 1
ATOM 7381 C CA . GLY B 1 352 ? -12.711 19.938 4.445 1 98.88 352 GLY B CA 1
ATOM 7382 C C . GLY B 1 352 ? -13.57 19.562 3.254 1 98.88 352 GLY B C 1
ATOM 7383 O O . GLY B 1 352 ? -14.766 19.859 3.229 1 98.88 352 GLY B O 1
ATOM 7384 N N . ALA B 1 353 ? -12.953 18.938 2.24 1 98.88 353 ALA B N 1
ATOM 7385 C CA . ALA B 1 353 ? -13.703 18.531 1.055 1 98.88 353 ALA B CA 1
ATOM 7386 C C . ALA B 1 353 ? -14.82 17.562 1.42 1 98.88 353 ALA B C 1
ATOM 7388 O O . ALA B 1 353 ? -15.961 17.719 0.969 1 98.88 353 ALA B O 1
ATOM 7389 N N . ALA B 1 354 ? -14.523 16.562 2.225 1 98.88 354 ALA B N 1
ATOM 7390 C CA . ALA B 1 354 ? -15.523 15.578 2.648 1 98.88 354 ALA B CA 1
ATOM 7391 C C . ALA B 1 354 ? -16.625 16.25 3.467 1 98.88 354 ALA B C 1
ATOM 7393 O O . ALA B 1 354 ? -17.812 15.93 3.299 1 98.88 354 ALA B O 1
ATOM 7394 N N . ALA B 1 355 ? -16.25 17.141 4.34 1 98.81 355 ALA B N 1
ATOM 7395 C CA . ALA B 1 355 ? -17.234 17.844 5.156 1 98.81 355 ALA B CA 1
ATOM 7396 C C . ALA B 1 355 ? -18.172 18.688 4.285 1 98.81 355 ALA B C 1
ATOM 7398 O O . ALA B 1 355 ? -19.375 18.719 4.512 1 98.81 355 ALA B O 1
ATOM 7399 N N . TYR B 1 356 ? -17.594 19.391 3.33 1 98.75 356 TYR B N 1
ATOM 7400 C CA . TYR B 1 356 ? -18.391 20.219 2.432 1 98.75 356 TYR B CA 1
ATOM 7401 C C . TYR B 1 356 ? -19.438 19.406 1.699 1 98.75 356 TYR B C 1
ATOM 7403 O O . TYR B 1 356 ? -20.609 19.781 1.633 1 98.75 356 TYR B O 1
ATOM 7411 N N . VAL B 1 357 ? -18.984 18.266 1.175 1 98.69 357 VAL B N 1
ATOM 7412 C CA . VAL B 1 357 ? -19.875 17.406 0.417 1 98.69 357 VAL B CA 1
ATOM 7413 C C . VAL B 1 357 ? -20.938 16.812 1.344 1 98.69 357 VAL B C 1
ATOM 7415 O O . VAL B 1 357 ? -22.094 16.656 0.953 1 98.69 357 VAL B O 1
ATOM 7418 N N . SER B 1 358 ? -20.547 16.438 2.533 1 98.44 358 SER B N 1
ATOM 7419 C CA . SER B 1 358 ? -21.5 15.914 3.508 1 98.44 358 SER B CA 1
ATOM 7420 C C . SER B 1 358 ? -22.625 16.906 3.764 1 98.44 358 SER B C 1
ATOM 7422 O O . SER B 1 358 ? -23.797 16.547 3.713 1 98.44 358 SER B O 1
ATOM 7424 N N . HIS B 1 359 ? -22.297 18.141 4 1 97.38 359 HIS B N 1
ATOM 7425 C CA . HIS B 1 359 ? -23.281 19.188 4.25 1 97.38 359 HIS B CA 1
ATOM 7426 C C . HIS B 1 359 ? -24.172 19.406 3.025 1 97.38 359 HIS B C 1
ATOM 7428 O O . HIS B 1 359 ? -25.375 19.609 3.152 1 97.38 359 HIS B O 1
ATOM 7434 N N . ALA B 1 360 ? -23.562 19.422 1.867 1 96.81 360 ALA B N 1
ATOM 7435 C CA . ALA B 1 360 ? -24.297 19.625 0.622 1 96.81 360 ALA B CA 1
ATOM 7436 C C . ALA B 1 360 ? -25.312 18.516 0.397 1 96.81 360 ALA B C 1
ATOM 7438 O O . ALA B 1 360 ? -26.344 18.734 -0.248 1 96.81 360 ALA B O 1
ATOM 7439 N N . ARG B 1 361 ? -25.031 17.422 0.988 1 96.38 361 ARG B N 1
ATOM 7440 C CA . ARG B 1 361 ? -25.922 16.281 0.828 1 96.38 361 ARG B CA 1
ATOM 7441 C C . ARG B 1 361 ? -26.891 16.156 2.004 1 96.38 361 ARG B C 1
ATOM 7443 O O . ARG B 1 361 ? -27.594 15.164 2.137 1 96.38 361 ARG B O 1
ATOM 7450 N N . GLY B 1 362 ? -26.859 17.078 2.879 1 95.88 362 GLY B N 1
ATOM 7451 C CA . GLY B 1 362 ? -27.875 17.188 3.91 1 95.88 362 GLY B CA 1
ATOM 7452 C C . GLY B 1 362 ? -27.469 16.547 5.227 1 95.88 362 GLY B C 1
ATOM 7453 O O . GLY B 1 362 ? -28.297 16.391 6.129 1 95.88 362 GLY B O 1
ATOM 7454 N N . VAL B 1 363 ? -26.203 16.125 5.359 1 97.56 363 VAL B N 1
ATOM 7455 C CA . VAL B 1 363 ? -25.734 15.516 6.598 1 97.56 363 VAL B CA 1
ATOM 7456 C C . VAL B 1 363 ? -24.656 16.406 7.242 1 97.56 363 VAL B C 1
ATOM 7458 O O . VAL B 1 363 ? -23.5 16.406 6.812 1 97.56 363 VAL B O 1
ATOM 7461 N N . PRO B 1 364 ? -24.984 17.141 8.297 1 96.5 364 PRO B N 1
ATOM 7462 C CA . PRO B 1 364 ? -23.984 17.969 8.977 1 96.5 364 PRO B CA 1
ATOM 7463 C C . PRO B 1 364 ? -22.891 17.125 9.633 1 96.5 364 PRO B C 1
ATOM 7465 O O . PRO B 1 364 ? -23.125 16 10.062 1 96.5 364 PRO B O 1
ATOM 7468 N N . VAL B 1 365 ? -21.688 17.766 9.758 1 97.5 365 VAL B N 1
ATOM 7469 C CA . VAL B 1 365 ? -20.594 17.031 10.383 1 97.5 365 VAL B CA 1
ATOM 7470 C C . VAL B 1 365 ? -20.484 17.422 11.852 1 97.5 365 VAL B C 1
ATOM 7472 O O . VAL B 1 365 ? -20.922 18.5 12.258 1 97.5 365 VAL B O 1
ATOM 7475 N N . GLU B 1 366 ? -19.906 16.531 12.625 1 97.62 366 GLU B N 1
ATOM 7476 C CA . GLU B 1 366 ? -19.688 16.781 14.039 1 97.62 366 GLU B CA 1
ATOM 7477 C C . GLU B 1 366 ? -18.531 17.766 14.25 1 97.62 366 GLU B C 1
ATOM 7479 O O . GLU B 1 366 ? -17.609 17.828 13.422 1 97.62 366 GLU B O 1
ATOM 7484 N N . LYS B 1 367 ? -18.656 18.5 15.375 1 97.44 367 LYS B N 1
ATOM 7485 C CA . LYS B 1 367 ? -17.547 19.375 15.781 1 97.44 367 LYS B CA 1
ATOM 7486 C C . LYS B 1 367 ? -16.266 18.578 16.016 1 97.44 367 LYS B C 1
ATOM 7488 O O . LYS B 1 367 ? -16.312 17.469 16.578 1 97.44 367 LYS B O 1
ATOM 7493 N N . MET B 1 368 ? -15.18 19.109 15.523 1 97.44 368 MET B N 1
ATOM 7494 C CA . MET B 1 368 ? -13.883 18.484 15.773 1 97.44 368 MET B CA 1
ATOM 7495 C C . MET B 1 368 ? -13.398 18.781 17.188 1 97.44 368 MET B C 1
ATOM 7497 O O . MET B 1 368 ? -12.914 19.891 17.469 1 97.44 368 MET B O 1
ATOM 7501 N N . GLU B 1 369 ? -13.461 17.812 18.016 1 96.06 369 GLU B N 1
ATOM 7502 C CA . GLU B 1 369 ? -13.094 17.984 19.406 1 96.06 369 GLU B CA 1
ATOM 7503 C C . GLU B 1 369 ? -11.656 17.547 19.672 1 96.06 369 GLU B C 1
ATOM 7505 O O . GLU B 1 369 ? -11.047 17.969 20.656 1 96.06 369 GLU B O 1
ATOM 7510 N N . HIS B 1 370 ? -11.133 16.703 18.859 1 96.94 370 HIS B N 1
ATOM 7511 C CA . HIS B 1 370 ? -9.773 16.203 18.953 1 96.94 370 HIS B CA 1
ATOM 7512 C C . HIS B 1 370 ? -9.25 15.781 17.578 1 96.94 370 HIS B C 1
ATOM 7514 O O . HIS B 1 370 ? -10.008 15.766 16.609 1 96.94 370 HIS B O 1
ATOM 7520 N N . VAL B 1 371 ? -7.98 15.453 17.516 1 98.31 371 VAL B N 1
ATOM 7521 C CA . VAL B 1 371 ? -7.398 15.109 16.219 1 98.31 371 VAL B CA 1
ATOM 7522 C C . VAL B 1 371 ? -6.801 13.703 16.281 1 98.31 371 VAL B C 1
ATOM 7524 O O . VAL B 1 371 ? -6 13.328 15.422 1 98.31 371 VAL B O 1
ATOM 7527 N N . TYR B 1 372 ? -7.086 12.93 17.359 1 98.56 372 TYR B N 1
ATOM 7528 C CA . TYR B 1 372 ? -6.613 11.555 17.469 1 98.56 372 TYR B CA 1
ATOM 7529 C C . TYR B 1 372 ? -7.395 10.641 16.531 1 98.56 372 TYR B C 1
ATOM 7531 O O . TYR B 1 372 ? -8.273 9.898 16.969 1 98.56 372 TYR B O 1
ATOM 7539 N N . LEU B 1 373 ? -7.008 10.656 15.234 1 98.69 373 LEU B N 1
ATOM 7540 C CA . LEU B 1 373 ? -7.82 10.062 14.18 1 98.69 373 LEU B CA 1
ATOM 7541 C C . LEU B 1 373 ? -7.02 9.031 13.391 1 98.69 373 LEU B C 1
ATOM 7543 O O . LEU B 1 373 ? -7.566 8.336 12.531 1 98.69 373 LEU B O 1
ATOM 7547 N N . GLY B 1 374 ? -5.699 8.938 13.695 1 98.62 374 GLY B N 1
ATOM 7548 C CA . GLY B 1 374 ? -4.812 8.055 12.953 1 98.62 374 GLY B CA 1
ATOM 7549 C C . GLY B 1 374 ? -4.727 6.664 13.547 1 98.62 374 GLY B C 1
ATOM 7550 O O . GLY B 1 374 ? -5.559 6.281 14.375 1 98.62 374 GLY B O 1
ATOM 7551 N N . PRO B 1 375 ? -3.754 5.816 13.133 1 98 375 PRO B N 1
ATOM 7552 C CA . PRO B 1 375 ? -3.609 4.438 13.602 1 98 375 PRO B CA 1
ATOM 7553 C C . PRO B 1 375 ? -3.281 4.352 15.086 1 98 375 PRO B C 1
ATOM 7555 O O . PRO B 1 375 ? -2.672 5.273 15.641 1 98 375 PRO B O 1
ATOM 7558 N N . SER B 1 376 ? -3.713 3.334 15.688 1 97.75 376 SER B N 1
ATOM 7559 C CA . SER B 1 376 ? -3.318 2.938 17.031 1 97.75 376 SER B CA 1
ATOM 7560 C C . SER B 1 376 ? -2.807 1.5 17.062 1 97.75 376 SER B C 1
ATOM 7562 O O . SER B 1 376 ? -3.039 0.737 16.125 1 97.75 376 SER B O 1
ATOM 7564 N N . TYR B 1 377 ? -2.068 1.103 18.062 1 97.25 377 TYR B N 1
ATOM 7565 C CA . TYR B 1 377 ? -1.453 -0.212 18.203 1 97.25 377 TYR B CA 1
ATOM 7566 C C . TYR B 1 377 ? -1.621 -0.745 19.609 1 97.25 377 TYR B C 1
ATOM 7568 O O . TYR B 1 377 ? -1.513 0.009 20.578 1 97.25 377 TYR B O 1
ATOM 7576 N N . SER B 1 378 ? -1.87 -2.037 19.734 1 96.44 378 SER B N 1
ATOM 7577 C CA . SER B 1 378 ? -2.047 -2.678 21.031 1 96.44 378 SER B CA 1
ATOM 7578 C C . SER B 1 378 ? -0.706 -3.047 21.656 1 96.44 378 SER B C 1
ATOM 7580 O O . SER B 1 378 ? 0.337 -2.938 21 1 96.44 378 SER B O 1
ATOM 7582 N N . ASN B 1 379 ? -0.799 -3.414 22.953 1 97.75 379 ASN B N 1
ATOM 7583 C CA . ASN B 1 379 ? 0.398 -3.941 23.594 1 97.75 379 ASN B CA 1
ATOM 7584 C C . ASN B 1 379 ? 0.982 -5.117 22.812 1 97.75 379 ASN B C 1
ATOM 7586 O O . ASN B 1 379 ? 2.201 -5.234 22.688 1 97.75 379 ASN B O 1
ATOM 7590 N N . GLU B 1 380 ? 0.08 -6.016 22.312 1 96.5 380 GLU B N 1
ATOM 7591 C CA . GLU B 1 380 ? 0.509 -7.188 21.562 1 96.5 380 GLU B CA 1
ATOM 7592 C C . GLU B 1 380 ? 1.222 -6.781 20.266 1 96.5 380 GLU B C 1
ATOM 7594 O O . GLU B 1 380 ? 2.207 -7.41 19.875 1 96.5 380 GLU B O 1
ATOM 7599 N N . ASP B 1 381 ? 0.734 -5.758 19.625 1 96.94 381 ASP B N 1
ATOM 7600 C CA . ASP B 1 381 ? 1.404 -5.234 18.453 1 96.94 381 ASP B CA 1
ATOM 7601 C C . ASP B 1 381 ? 2.822 -4.773 18.781 1 96.94 381 ASP B C 1
ATOM 7603 O O . ASP B 1 381 ? 3.752 -5.008 18 1 96.94 381 ASP B O 1
ATOM 7607 N N . VAL B 1 382 ? 2.918 -4.043 19.875 1 98.06 382 VAL B N 1
ATOM 7608 C CA . VAL B 1 382 ? 4.203 -3.492 20.281 1 98.06 382 VAL B CA 1
ATOM 7609 C C . VAL B 1 382 ? 5.176 -4.629 20.594 1 98.06 382 VAL B C 1
ATOM 7611 O O . VAL B 1 382 ? 6.348 -4.574 20.203 1 98.06 382 VAL B O 1
ATOM 7614 N N . ILE B 1 383 ? 4.711 -5.586 21.266 1 96.75 383 ILE B N 1
ATOM 7615 C CA . ILE B 1 383 ? 5.539 -6.734 21.625 1 96.75 383 ILE B CA 1
ATOM 7616 C C . ILE B 1 383 ? 6.02 -7.43 20.344 1 96.75 383 ILE B C 1
ATOM 7618 O O . ILE B 1 383 ? 7.184 -7.828 20.25 1 96.75 383 ILE B O 1
ATOM 7622 N N . ALA B 1 384 ? 5.133 -7.609 19.406 1 95.81 384 ALA B N 1
ATOM 7623 C CA . ALA B 1 384 ? 5.5 -8.211 18.125 1 95.81 384 ALA B CA 1
ATOM 7624 C C . ALA B 1 384 ? 6.594 -7.402 17.438 1 95.81 384 ALA B C 1
ATOM 7626 O O . ALA B 1 384 ? 7.516 -7.969 16.844 1 95.81 384 ALA B O 1
ATOM 7627 N N . ALA B 1 385 ? 6.453 -6.117 17.453 1 96.94 385 ALA B N 1
ATOM 7628 C CA . ALA B 1 385 ? 7.457 -5.246 16.844 1 96.94 385 ALA B CA 1
ATOM 7629 C C . ALA B 1 385 ? 8.805 -5.395 17.547 1 96.94 385 ALA B C 1
ATOM 7631 O O . ALA B 1 385 ? 9.852 -5.391 16.891 1 96.94 385 ALA B O 1
ATOM 7632 N N . CYS B 1 386 ? 8.789 -5.438 18.875 1 96.56 386 CYS B N 1
ATOM 7633 C CA . CYS B 1 386 ? 10.023 -5.633 19.625 1 96.56 386 CYS B CA 1
ATOM 7634 C C . CYS B 1 386 ? 10.703 -6.938 19.25 1 96.56 386 CYS B C 1
ATOM 7636 O O . CYS B 1 386 ? 11.922 -6.984 19.078 1 96.56 386 CYS B O 1
ATOM 7638 N N . ALA B 1 387 ? 9.891 -7.941 19.078 1 92.94 387 ALA B N 1
ATOM 7639 C CA . ALA B 1 387 ? 10.422 -9.266 18.75 1 92.94 387 ALA B CA 1
ATOM 7640 C C . ALA B 1 387 ? 11.094 -9.258 17.375 1 92.94 387 ALA B C 1
ATOM 7642 O O . ALA B 1 387 ? 12.078 -9.961 17.156 1 92.94 387 ALA B O 1
ATOM 7643 N N . ARG B 1 388 ? 10.594 -8.523 16.5 1 91.81 388 ARG B N 1
ATOM 7644 C CA . ARG B 1 388 ? 11.078 -8.508 15.117 1 91.81 388 ARG B CA 1
ATOM 7645 C C . ARG B 1 388 ? 12.266 -7.566 14.969 1 91.81 388 ARG B C 1
ATOM 7647 O O . ARG B 1 388 ? 13.047 -7.688 14.016 1 91.81 388 ARG B O 1
ATOM 7654 N N . HIS B 1 389 ? 12.383 -6.645 15.852 1 94.38 389 HIS B N 1
ATOM 7655 C CA . HIS B 1 389 ? 13.359 -5.582 15.664 1 94.38 389 HIS B CA 1
ATOM 7656 C C . HIS B 1 389 ? 14.781 -6.117 15.797 1 94.38 389 HIS B C 1
ATOM 7658 O O . HIS B 1 389 ? 15.078 -6.891 16.719 1 94.38 389 HIS B O 1
ATOM 7664 N N . PRO B 1 390 ? 15.664 -5.727 14.938 1 90.94 390 PRO B N 1
ATOM 7665 C CA . PRO B 1 390 ? 17.016 -6.27 14.922 1 90.94 390 PRO B CA 1
ATOM 7666 C C . PRO B 1 390 ? 17.812 -5.918 16.188 1 90.94 390 PRO B C 1
ATOM 7668 O O . PRO B 1 390 ? 18.703 -6.656 16.578 1 90.94 390 PRO B O 1
ATOM 7671 N N . SER B 1 391 ? 17.438 -4.801 16.844 1 92.88 391 SER B N 1
ATOM 7672 C CA . SER B 1 391 ? 18.172 -4.375 18.031 1 92.88 391 SER B CA 1
ATOM 7673 C C . SER B 1 391 ? 17.75 -5.176 19.266 1 92.88 391 SER B C 1
ATOM 7675 O O . SER B 1 391 ? 18.312 -5.012 20.344 1 92.88 391 SER B O 1
ATOM 7677 N N . LYS B 1 392 ? 16.766 -6.027 19.156 1 90.75 392 LYS B N 1
ATOM 7678 C CA . LYS B 1 392 ? 16.281 -6.867 20.25 1 90.75 392 LYS B CA 1
ATOM 7679 C C . LYS B 1 392 ? 16.047 -6.043 21.5 1 90.75 392 LYS B C 1
ATOM 7681 O O . LYS B 1 392 ? 16.656 -6.285 22.547 1 90.75 392 LYS B O 1
ATOM 7686 N N . PRO B 1 393 ? 15.117 -5.09 21.406 1 94.62 393 PRO B N 1
ATOM 7687 C CA . PRO B 1 393 ? 14.852 -4.176 22.531 1 94.62 393 PRO B CA 1
ATOM 7688 C C . PRO B 1 393 ? 14.57 -4.914 23.844 1 94.62 393 PRO B C 1
ATOM 7690 O O . PRO B 1 393 ? 13.891 -5.938 23.844 1 94.62 393 PRO B O 1
ATOM 7693 N N . VAL B 1 394 ? 15.195 -4.422 24.922 1 93.69 394 VAL B N 1
ATOM 7694 C CA . VAL B 1 394 ? 14.797 -4.836 26.266 1 93.69 394 VAL B CA 1
ATOM 7695 C C . VAL B 1 394 ? 13.555 -4.066 26.688 1 93.69 394 VAL B C 1
ATOM 7697 O O . VAL B 1 394 ? 13.539 -2.832 26.672 1 93.69 394 VAL B O 1
ATOM 7700 N N . TRP B 1 395 ? 12.531 -4.777 26.984 1 95.12 395 TRP B N 1
ATOM 7701 C CA . TRP B 1 395 ? 11.281 -4.09 27.312 1 95.12 395 TRP B CA 1
ATOM 7702 C C . TRP B 1 395 ? 10.594 -4.762 28.5 1 95.12 395 TRP B C 1
ATOM 7704 O O . TRP B 1 395 ? 10.922 -5.891 28.859 1 95.12 395 TRP B O 1
ATOM 7714 N N . ARG B 1 396 ? 9.688 -4.062 29.156 1 95.75 396 ARG B N 1
ATOM 7715 C CA . ARG B 1 396 ? 8.812 -4.566 30.219 1 95.75 396 ARG B CA 1
ATOM 7716 C C . ARG B 1 396 ? 7.418 -3.967 30.109 1 95.75 396 ARG B C 1
ATOM 7718 O O . ARG B 1 396 ? 7.266 -2.785 29.797 1 95.75 396 ARG B O 1
ATOM 7725 N N . GLN B 1 397 ? 6.48 -4.777 30.297 1 95.81 397 GLN B N 1
ATOM 7726 C CA . GLN B 1 397 ? 5.129 -4.242 30.453 1 95.81 397 GLN B CA 1
ATOM 7727 C C . GLN B 1 397 ? 4.926 -3.672 31.859 1 95.81 397 GLN B C 1
ATOM 7729 O O . GLN B 1 397 ? 5.094 -4.379 32.844 1 95.81 397 GLN B O 1
ATOM 7734 N N . ILE B 1 398 ? 4.617 -2.449 31.953 1 96.06 398 ILE B N 1
ATOM 7735 C CA . ILE B 1 398 ? 4.543 -1.816 33.25 1 96.06 398 ILE B CA 1
ATOM 7736 C C . ILE B 1 398 ? 3.086 -1.521 33.625 1 96.06 398 ILE B C 1
ATOM 7738 O O . ILE B 1 398 ? 2.227 -1.473 32.719 1 96.06 398 ILE B O 1
ATOM 7742 N N . GLU B 1 399 ? 2.846 -1.385 34.906 1 95.12 399 GLU B N 1
ATOM 7743 C CA . GLU B 1 399 ? 1.562 -0.92 35.406 1 95.12 399 GLU B CA 1
ATOM 7744 C C . GLU B 1 399 ? 1.628 0.551 35.812 1 95.12 399 GLU B C 1
ATOM 7746 O O . GLU B 1 399 ? 2.717 1.116 35.938 1 95.12 399 GLU B O 1
ATOM 7751 N N . ASN B 1 400 ? 0.475 1.188 35.969 1 95.94 400 ASN B N 1
ATOM 7752 C CA . ASN B 1 400 ? 0.419 2.598 36.344 1 95.94 400 ASN B CA 1
ATOM 7753 C C . ASN B 1 400 ? 1.34 3.445 35.469 1 95.94 400 ASN B C 1
ATOM 7755 O O . ASN B 1 400 ? 2.15 4.219 36 1 95.94 400 ASN B O 1
ATOM 7759 N N . THR B 1 401 ? 1.204 3.215 34.219 1 97 401 THR B N 1
ATOM 7760 C CA . THR B 1 401 ? 2.086 3.801 33.219 1 97 401 THR B CA 1
ATOM 7761 C C . THR B 1 401 ? 2.156 5.316 33.375 1 97 401 THR B C 1
ATOM 7763 O O . THR B 1 401 ? 3.246 5.891 33.438 1 97 401 THR B O 1
ATOM 7766 N N . PRO B 1 402 ? 1.069 6.082 33.562 1 97.75 402 PRO B N 1
ATOM 7767 C CA . PRO B 1 402 ? 1.153 7.535 33.688 1 97.75 402 PRO B CA 1
ATOM 7768 C C . PRO B 1 402 ? 2.025 7.965 34.875 1 97.75 402 PRO B C 1
ATOM 7770 O O . PRO B 1 402 ? 2.879 8.844 34.719 1 97.75 402 PRO B O 1
ATOM 7773 N N . GLU B 1 403 ? 1.87 7.312 36.031 1 97.12 403 GLU B N 1
ATOM 7774 C CA . GLU B 1 403 ? 2.607 7.66 37.219 1 97.12 403 GLU B CA 1
ATOM 7775 C C . GLU B 1 403 ? 4.09 7.332 37.094 1 97.12 403 GLU B C 1
ATOM 7777 O O . GLU B 1 403 ? 4.949 8.117 37.5 1 97.12 403 GLU B O 1
ATOM 7782 N N . ARG B 1 404 ? 4.336 6.191 36.5 1 97 404 ARG B N 1
ATOM 7783 C CA . ARG B 1 404 ? 5.719 5.762 36.312 1 97 404 ARG B CA 1
ATOM 7784 C C . ARG B 1 404 ? 6.465 6.691 35.375 1 97 404 ARG B C 1
ATOM 7786 O O . ARG B 1 404 ? 7.621 7.047 35.625 1 97 404 ARG B O 1
ATOM 7793 N N . ILE B 1 405 ? 5.844 7.051 34.344 1 98.06 405 ILE B N 1
ATOM 7794 C CA . ILE B 1 405 ? 6.48 7.922 33.344 1 98.06 405 ILE B CA 1
ATOM 7795 C C . ILE B 1 405 ? 6.695 9.312 33.969 1 98.06 405 ILE B C 1
ATOM 7797 O O . ILE B 1 405 ? 7.73 9.938 33.719 1 98.06 405 ILE B O 1
ATOM 7801 N N . ALA B 1 406 ? 5.727 9.812 34.719 1 98.12 406 ALA B N 1
ATOM 7802 C CA . ALA B 1 406 ? 5.895 11.094 35.406 1 98.12 406 ALA B CA 1
ATOM 7803 C C . ALA B 1 406 ? 7.129 11.086 36.312 1 98.12 406 ALA B C 1
ATOM 7805 O O . ALA B 1 406 ? 7.852 12.078 36.375 1 98.12 406 ALA B O 1
ATOM 7806 N N . GLN B 1 407 ? 7.398 9.961 36.938 1 97.38 407 GLN B N 1
ATOM 7807 C CA . GLN B 1 407 ? 8.57 9.828 37.781 1 97.38 407 GLN B CA 1
ATOM 7808 C C . GLN B 1 407 ? 9.859 9.922 36.969 1 97.38 407 GLN B C 1
ATOM 7810 O O . GLN B 1 407 ? 10.812 10.586 37.375 1 97.38 407 GLN B O 1
ATOM 7815 N N . ILE B 1 408 ? 9.844 9.289 35.844 1 97.75 408 ILE B N 1
ATOM 7816 C CA . ILE B 1 408 ? 11 9.336 34.969 1 97.75 408 ILE B CA 1
ATOM 7817 C C . ILE B 1 408 ? 11.242 10.773 34.5 1 97.75 408 ILE B C 1
ATOM 7819 O O . ILE B 1 408 ? 12.391 11.227 34.438 1 97.75 408 ILE B O 1
ATOM 7823 N N . MET B 1 409 ? 10.211 11.484 34.25 1 98.25 409 MET B N 1
ATOM 7824 C CA . MET B 1 409 ? 10.281 12.852 33.75 1 98.25 409 MET B CA 1
ATOM 7825 C C . MET B 1 409 ? 10.828 13.789 34.844 1 98.25 409 MET B C 1
ATOM 7827 O O . MET B 1 409 ? 11.664 14.648 34.562 1 98.25 409 MET B O 1
ATOM 7831 N N . VAL B 1 410 ? 10.375 13.625 36.062 1 97.75 410 VAL B N 1
ATOM 7832 C CA . VAL B 1 410 ? 10.766 14.523 37.156 1 97.75 410 VAL B CA 1
ATOM 7833 C C . VAL B 1 410 ? 12.234 14.297 37.5 1 97.75 410 VAL B C 1
ATOM 7835 O O . VAL B 1 410 ? 12.898 15.195 38.031 1 97.75 410 VAL B O 1
ATOM 7838 N N . ALA B 1 411 ? 12.703 13.102 37.156 1 96.81 411 ALA B N 1
ATOM 7839 C CA . ALA B 1 411 ? 14.117 12.812 37.344 1 96.81 411 ALA B CA 1
ATOM 7840 C C . ALA B 1 411 ? 14.969 13.461 36.25 1 96.81 411 ALA B C 1
ATOM 7842 O O . ALA B 1 411 ? 16.188 13.312 36.25 1 96.81 411 ALA B O 1
ATOM 7843 N N . GLY B 1 412 ? 14.297 14.195 35.312 1 96.5 412 GLY B N 1
ATOM 7844 C CA . GLY B 1 412 ? 15.008 14.977 34.312 1 96.5 412 GLY B CA 1
ATOM 7845 C C . GLY B 1 412 ? 15.18 14.25 33 1 96.5 412 GLY B C 1
ATOM 7846 O O . GLY B 1 412 ? 15.914 14.703 32.125 1 96.5 412 GLY B O 1
ATOM 7847 N N . ASN B 1 413 ? 14.477 13.133 32.812 1 97.31 413 ASN B N 1
ATOM 7848 C CA . ASN B 1 413 ? 14.656 12.32 31.609 1 97.31 413 ASN B CA 1
ATOM 7849 C C . ASN B 1 413 ? 13.555 12.594 30.578 1 97.31 413 ASN B C 1
ATOM 7851 O O . ASN B 1 413 ? 12.367 12.5 30.891 1 97.31 413 ASN B O 1
ATOM 7855 N N . PRO B 1 414 ? 13.977 12.984 29.344 1 97.88 414 PRO B N 1
ATOM 7856 C CA . PRO B 1 414 ? 12.977 12.977 28.266 1 97.88 414 PRO B CA 1
ATOM 7857 C C . PRO B 1 414 ? 12.453 11.578 27.969 1 97.88 414 PRO B C 1
ATOM 7859 O O . PRO B 1 414 ? 13.188 10.594 28.062 1 97.88 414 PRO B O 1
ATOM 7862 N N . VAL B 1 415 ? 11.219 11.516 27.609 1 98.56 415 VAL B N 1
ATOM 7863 C CA . VAL B 1 415 ? 10.602 10.219 27.312 1 98.56 415 VAL B CA 1
ATOM 7864 C C . VAL B 1 415 ? 9.938 10.258 25.938 1 98.56 415 VAL B C 1
ATOM 7866 O O . VAL B 1 415 ? 9.18 11.188 25.641 1 98.56 415 VAL B O 1
ATOM 7869 N N . ALA B 1 416 ? 10.297 9.273 25.078 1 98.75 416 ALA B N 1
ATOM 7870 C CA . ALA B 1 416 ? 9.508 9.047 23.875 1 98.75 416 ALA B CA 1
ATOM 7871 C C . ALA B 1 416 ? 8.156 8.438 24.203 1 98.75 416 ALA B C 1
ATOM 7873 O O . ALA B 1 416 ? 8.078 7.32 24.734 1 98.75 416 ALA B O 1
ATOM 7874 N N . TRP B 1 417 ? 7.09 9.172 23.969 1 98.81 417 TRP B N 1
ATOM 7875 C CA . TRP B 1 417 ? 5.723 8.852 24.359 1 98.81 417 TRP B CA 1
ATOM 7876 C C . TRP B 1 417 ? 4.883 8.461 23.156 1 98.81 417 TRP B C 1
ATOM 7878 O O . TRP B 1 417 ? 4.559 9.305 22.312 1 98.81 417 TRP B O 1
ATOM 7888 N N . PHE B 1 418 ? 4.551 7.152 23.016 1 98.81 418 PHE B N 1
ATOM 7889 C CA . PHE B 1 418 ? 3.756 6.562 21.953 1 98.81 418 PHE B CA 1
ATOM 7890 C C . PHE B 1 418 ? 2.482 5.938 22.5 1 98.81 418 PHE B C 1
ATOM 7892 O O . PHE B 1 418 ? 2.518 4.84 23.062 1 98.81 418 PHE B O 1
ATOM 7899 N N . GLN B 1 419 ? 1.332 6.66 22.391 1 98.44 419 GLN B N 1
ATOM 7900 C CA . GLN B 1 419 ? 0.096 6.23 23.031 1 98.44 419 GLN B CA 1
ATOM 7901 C C . GLN B 1 419 ? -1.101 6.41 22.109 1 98.44 419 GLN B C 1
ATOM 7903 O O . GLN B 1 419 ? -1.214 7.43 21.422 1 98.44 419 GLN B O 1
ATOM 7908 N N . GLY B 1 420 ? -1.968 5.473 22.078 1 97.81 420 GLY B N 1
ATOM 7909 C CA . GLY B 1 420 ? -3.273 5.598 21.453 1 97.81 420 GLY B CA 1
ATOM 7910 C C . GLY B 1 420 ? -3.191 5.922 19.969 1 97.81 420 GLY B C 1
ATOM 7911 O O . GLY B 1 420 ? -2.273 5.473 19.281 1 97.81 420 GLY B O 1
ATOM 7912 N N . ARG B 1 421 ? -4.254 6.605 19.5 1 98.06 421 ARG B N 1
ATOM 7913 C CA . ARG B 1 421 ? -4.355 6.961 18.078 1 98.06 421 ARG B CA 1
ATOM 7914 C C . ARG B 1 421 ? -3.434 8.133 17.75 1 98.06 421 ARG B C 1
ATOM 7916 O O . ARG B 1 421 ? -3.281 9.055 18.547 1 98.06 421 ARG B O 1
ATOM 7923 N N . MET B 1 422 ? -2.832 8.055 16.609 1 98.38 422 MET B N 1
ATOM 7924 C CA . MET B 1 422 ? -1.935 9.086 16.094 1 98.38 422 MET B CA 1
ATOM 7925 C C . MET B 1 422 ? -2.701 10.359 15.758 1 98.38 422 MET B C 1
ATOM 7927 O O . MET B 1 422 ? -3.846 10.305 15.305 1 98.38 422 MET B O 1
ATOM 7931 N N . GLU B 1 423 ? -2.109 11.477 15.953 1 98.44 423 GLU B N 1
ATOM 7932 C CA . GLU B 1 423 ? -2.721 12.766 15.641 1 98.44 423 GLU B CA 1
ATOM 7933 C C . GLU B 1 423 ? -2.801 12.984 14.133 1 98.44 423 GLU B C 1
ATOM 7935 O O . GLU B 1 423 ? -1.913 12.562 13.391 1 98.44 423 GLU B O 1
ATOM 7940 N N . PHE B 1 424 ? -3.82 13.617 13.672 1 98.56 424 PHE B N 1
ATOM 7941 C CA . PHE B 1 424 ? -3.92 14.195 12.336 1 98.56 424 PHE B CA 1
ATOM 7942 C C . PHE B 1 424 ? -3.5 15.656 12.352 1 98.56 424 PHE B C 1
ATOM 7944 O O . PHE B 1 424 ? -4.004 16.453 13.148 1 98.56 424 PHE B O 1
ATOM 7951 N N . GLY B 1 425 ? -2.566 16.016 11.492 1 97.44 425 GLY B N 1
ATOM 7952 C CA . GLY B 1 425 ? -2.01 17.359 11.5 1 97.44 425 GLY B CA 1
ATOM 7953 C C . GLY B 1 425 ? -0.55 17.406 11.906 1 97.44 425 GLY B C 1
ATOM 7954 O O . GLY B 1 425 ? 0.027 16.375 12.273 1 97.44 425 GLY B O 1
ATOM 7955 N N . PRO B 1 426 ? -0.012 18.562 11.906 1 95.75 426 PRO B N 1
ATOM 7956 C CA . PRO B 1 426 ? 1.438 18.672 12.086 1 95.75 426 PRO B CA 1
ATOM 7957 C C . PRO B 1 426 ? 1.857 18.688 13.547 1 95.75 426 PRO B C 1
ATOM 7959 O O . PRO B 1 426 ? 3.047 18.578 13.859 1 95.75 426 PRO B O 1
ATOM 7962 N N . ARG B 1 427 ? 0.939 18.766 14.477 1 97.12 427 ARG B N 1
ATOM 7963 C CA . ARG B 1 427 ? 1.298 18.938 15.883 1 97.12 427 ARG B CA 1
ATOM 7964 C C . ARG B 1 427 ? 1.215 17.609 16.641 1 97.12 427 ARG B C 1
ATOM 7966 O O . ARG B 1 427 ? 0.313 16.797 16.391 1 97.12 427 ARG B O 1
ATOM 7973 N N . ALA B 1 428 ? 2.186 17.422 17.469 1 97.75 428 ALA B N 1
ATOM 7974 C CA . ALA B 1 428 ? 2.082 16.344 18.453 1 97.75 428 ALA B CA 1
ATOM 7975 C C . ALA B 1 428 ? 1.277 16.781 19.672 1 97.75 428 ALA B C 1
ATOM 7977 O O . ALA B 1 428 ? 1.538 17.844 20.25 1 97.75 428 ALA B O 1
ATOM 7978 N N . LEU B 1 429 ? 0.31 16.016 20.031 1 98.38 429 LEU B N 1
ATOM 7979 C CA . LEU B 1 429 ? -0.611 16.422 21.094 1 98.38 429 LEU B CA 1
ATOM 7980 C C . LEU B 1 429 ? -0.801 15.297 22.109 1 98.38 429 LEU B C 1
ATOM 7982 O O . LEU B 1 429 ? -1.912 15.078 22.594 1 98.38 429 LEU B O 1
ATOM 7986 N N . GLY B 1 430 ? 0.239 14.594 22.281 1 98.5 430 GLY B N 1
ATOM 7987 C CA . GLY B 1 430 ? 0.192 13.586 23.328 1 98.5 430 GLY B CA 1
ATOM 7988 C C . GLY B 1 430 ? -0.068 12.188 22.797 1 98.5 430 GLY B C 1
ATOM 7989 O O . GLY B 1 430 ? -0.274 11.25 23.578 1 98.5 430 GLY B O 1
ATOM 7990 N N . GLY B 1 431 ? -0.156 12 21.516 1 98.44 431 GLY B N 1
ATOM 7991 C CA . GLY B 1 431 ? -0.195 10.688 20.891 1 98.44 431 GLY B CA 1
ATOM 7992 C C . GLY B 1 431 ? 1.174 10.18 20.484 1 98.44 431 GLY B C 1
ATOM 7993 O O . GLY B 1 431 ? 1.564 9.07 20.828 1 98.44 431 GLY B O 1
ATOM 7994 N N . ARG B 1 432 ? 1.884 10.945 19.75 1 98.81 432 ARG B N 1
ATOM 7995 C CA . ARG B 1 432 ? 3.266 10.742 19.328 1 98.81 432 ARG B CA 1
ATOM 7996 C C . ARG B 1 432 ? 4.145 11.914 19.734 1 98.81 432 ARG B C 1
ATOM 7998 O O . ARG B 1 432 ? 4.387 12.828 18.938 1 98.81 432 ARG B O 1
ATOM 8005 N N . SER B 1 433 ? 4.691 11.867 20.938 1 98.62 433 SER B N 1
ATOM 8006 C CA . SER B 1 433 ? 5.375 13.031 21.484 1 98.62 433 SER B CA 1
ATOM 8007 C C . SER B 1 433 ? 6.672 12.633 22.188 1 98.62 433 SER B C 1
ATOM 8009 O O . SER B 1 433 ? 6.824 11.492 22.609 1 98.62 433 SER B O 1
ATOM 8011 N N . ILE B 1 434 ? 7.594 13.5 22.141 1 98.44 434 ILE B N 1
ATOM 8012 C CA . ILE B 1 434 ? 8.664 13.5 23.141 1 98.44 434 ILE B CA 1
ATOM 8013 C C . ILE B 1 434 ? 8.289 14.43 24.297 1 98.44 434 ILE B C 1
ATOM 8015 O O . ILE B 1 434 ? 7.961 15.594 24.078 1 98.44 434 ILE B O 1
ATOM 8019 N N . ILE B 1 435 ? 8.352 13.875 25.5 1 98.69 435 ILE B N 1
ATOM 8020 C CA . ILE B 1 435 ? 7.852 14.656 26.625 1 98.69 435 ILE B CA 1
ATOM 8021 C C . ILE B 1 435 ? 8.938 14.797 27.688 1 98.69 435 ILE B C 1
ATOM 8023 O O . ILE B 1 435 ? 9.906 14.031 27.688 1 98.69 435 ILE B O 1
ATOM 8027 N N . GLY B 1 436 ? 8.797 15.789 28.453 1 98.38 436 GLY B N 1
ATOM 8028 C CA . GLY B 1 436 ? 9.672 16.078 29.578 1 98.38 436 GLY B CA 1
ATOM 8029 C C . GLY B 1 436 ? 9.023 16.953 30.625 1 98.38 436 GLY B C 1
ATOM 8030 O O . GLY B 1 436 ? 7.93 17.484 30.422 1 98.38 436 GLY B O 1
ATOM 8031 N N . CYS B 1 437 ? 9.672 17 31.797 1 98.44 437 CYS B N 1
ATOM 8032 C CA . CYS B 1 437 ? 9.211 17.891 32.844 1 98.44 437 CYS B CA 1
ATOM 8033 C C . CYS B 1 437 ? 9.773 19.297 32.688 1 98.44 437 CYS B C 1
ATOM 8035 O O . CYS B 1 437 ? 10.984 19.5 32.844 1 98.44 437 CYS B O 1
ATOM 8037 N N . PRO B 1 438 ? 8.891 20.219 32.406 1 97.69 438 PRO B N 1
ATOM 8038 C CA . PRO B 1 438 ? 9.406 21.562 32.125 1 97.69 438 PRO B CA 1
ATOM 8039 C C . PRO B 1 438 ? 9.883 22.297 33.375 1 97.69 438 PRO B C 1
ATOM 8041 O O . PRO B 1 438 ? 10.508 23.359 33.281 1 97.69 438 PRO B O 1
ATOM 8044 N N . SER B 1 439 ? 9.656 21.734 34.5 1 96.69 439 SER B N 1
ATOM 8045 C CA . SER B 1 439 ? 10.102 22.328 35.781 1 96.69 439 SER B CA 1
ATOM 8046 C C . SER B 1 439 ? 11.539 21.938 36.094 1 96.69 439 SER B C 1
ATOM 8048 O O . SER B 1 439 ? 12.156 22.484 37 1 96.69 439 SER B O 1
ATOM 8050 N N . VAL B 1 440 ? 12.039 21.016 35.344 1 96.5 440 VAL B N 1
ATOM 8051 C CA . VAL B 1 440 ? 13.414 20.562 35.531 1 96.5 440 VAL B CA 1
ATOM 8052 C C . VAL B 1 440 ? 14.336 21.312 34.562 1 96.5 440 VAL B C 1
ATOM 8054 O O . VAL B 1 440 ? 14.172 21.203 33.344 1 96.5 440 VAL B O 1
ATOM 8057 N N . ALA B 1 441 ? 15.305 21.969 35.188 1 94.19 441 ALA B N 1
ATOM 8058 C CA . ALA B 1 441 ? 16.219 22.766 34.375 1 94.19 441 ALA B CA 1
ATOM 8059 C C . ALA B 1 441 ? 17.047 21.875 33.438 1 94.19 441 ALA B C 1
ATOM 8061 O O . ALA B 1 441 ? 17.516 20.812 33.812 1 94.19 441 ALA B O 1
ATOM 8062 N N . GLY B 1 442 ? 17.062 22.25 32.156 1 93.44 442 GLY B N 1
ATOM 8063 C CA . GLY B 1 442 ? 17.969 21.594 31.219 1 93.44 442 GLY B CA 1
ATOM 8064 C C . GLY B 1 442 ? 17.281 20.516 30.391 1 93.44 442 GLY B C 1
ATOM 8065 O O . GLY B 1 442 ? 17.891 19.969 29.469 1 93.44 442 GLY B O 1
ATOM 8066 N N . VAL B 1 443 ? 16.094 20.25 30.688 1 95.06 443 VAL B N 1
ATOM 8067 C CA . VAL B 1 443 ? 15.414 19.172 29.969 1 95.06 443 VAL B CA 1
ATOM 8068 C C . VAL B 1 443 ? 15.32 19.516 28.484 1 95.06 443 VAL B C 1
ATOM 8070 O O . VAL B 1 443 ? 15.461 18.625 27.641 1 95.06 443 VAL B O 1
ATOM 8073 N N . ALA B 1 444 ? 15.039 20.75 28.125 1 93.5 444 ALA B N 1
ATOM 8074 C CA . ALA B 1 444 ? 14.984 21.172 26.734 1 93.5 444 ALA B CA 1
ATOM 8075 C C . ALA B 1 444 ? 16.312 20.938 26.031 1 93.5 444 ALA B C 1
ATOM 8077 O O . ALA B 1 444 ? 16.344 20.469 24.891 1 93.5 444 ALA B O 1
ATOM 8078 N N . ASP B 1 445 ? 17.375 21.25 26.656 1 92.69 445 ASP B N 1
ATOM 8079 C CA . ASP B 1 445 ? 18.703 21.016 26.125 1 92.69 445 ASP B CA 1
ATOM 8080 C C . ASP B 1 445 ? 18.953 19.531 25.891 1 92.69 445 ASP B C 1
ATOM 8082 O O . ASP B 1 445 ? 19.578 19.141 24.906 1 92.69 445 ASP B O 1
ATOM 8086 N N . ARG B 1 446 ? 18.516 18.797 26.828 1 94.19 446 ARG B N 1
ATOM 8087 C CA . ARG B 1 446 ? 18.688 17.359 26.703 1 94.19 446 ARG B CA 1
ATOM 8088 C C . ARG B 1 446 ? 17.953 16.812 25.484 1 94.19 446 ARG B C 1
ATOM 8090 O O . ARG B 1 446 ? 18.5 15.984 24.75 1 94.19 446 ARG B O 1
ATOM 8097 N N . ILE B 1 447 ? 16.781 17.234 25.328 1 94.19 447 ILE B N 1
ATOM 8098 C CA . ILE B 1 447 ? 16 16.797 24.172 1 94.19 447 ILE B CA 1
ATOM 8099 C C . ILE B 1 447 ? 16.719 17.219 22.875 1 94.19 447 ILE B C 1
ATOM 8101 O O . ILE B 1 447 ? 16.828 16.422 21.938 1 94.19 447 ILE B O 1
ATOM 8105 N N . ASN B 1 448 ? 17.219 18.422 22.844 1 91.69 448 ASN B N 1
ATOM 8106 C CA . ASN B 1 448 ? 17.922 18.906 21.672 1 91.69 448 ASN B CA 1
ATOM 8107 C C . ASN B 1 448 ? 19.188 18.094 21.406 1 91.69 448 ASN B C 1
ATOM 8109 O O . ASN B 1 448 ? 19.516 17.797 20.25 1 91.69 448 ASN B O 1
ATOM 8113 N N . HIS B 1 449 ? 19.844 17.766 22.406 1 90.38 449 HIS B N 1
ATOM 8114 C CA . HIS B 1 449 ? 21.094 17.031 22.281 1 90.38 449 HIS B CA 1
ATOM 8115 C C . HIS B 1 449 ? 20.844 15.578 21.891 1 90.38 449 HIS B C 1
ATOM 8117 O O . HIS B 1 449 ? 21.625 14.992 21.125 1 90.38 449 HIS B O 1
ATOM 8123 N N . GLN B 1 450 ? 19.797 15.102 22.359 1 88.88 450 GLN B N 1
ATOM 8124 C CA . GLN B 1 450 ? 19.578 13.664 22.219 1 88.88 450 GLN B CA 1
ATOM 8125 C C . GLN B 1 450 ? 18.891 13.328 20.906 1 88.88 450 GLN B C 1
ATOM 8127 O O . GLN B 1 450 ? 19.031 12.219 20.391 1 88.88 450 GLN B O 1
ATOM 8132 N N . ILE B 1 451 ? 18.141 14.336 20.375 1 85.25 451 ILE B N 1
ATOM 8133 C CA . ILE B 1 451 ? 17.375 13.844 19.234 1 85.25 451 ILE B CA 1
ATOM 8134 C C . ILE B 1 451 ? 17.078 14.992 18.281 1 85.25 451 ILE B C 1
ATOM 8136 O O . ILE B 1 451 ? 17.172 14.836 17.062 1 85.25 451 ILE B O 1
ATOM 8140 N N . LYS B 1 452 ? 16.672 16.172 18.672 1 81.25 452 LYS B N 1
ATOM 8141 C CA . LYS B 1 452 ? 16.078 17.188 17.812 1 81.25 452 LYS B CA 1
ATOM 8142 C C . LYS B 1 452 ? 17.156 18.062 17.156 1 81.25 452 LYS B C 1
ATOM 8144 O O . LYS B 1 452 ? 16.969 18.547 16.047 1 81.25 452 LYS B O 1
ATOM 8149 N N . PHE B 1 453 ? 18.297 18.328 17.812 1 77.44 453 PHE B N 1
ATOM 8150 C CA . PHE B 1 453 ? 19.422 19.109 17.312 1 77.44 453 PHE B CA 1
ATOM 8151 C C . PHE B 1 453 ? 18.938 20.438 16.75 1 77.44 453 PHE B C 1
ATOM 8153 O O . PHE B 1 453 ? 19.328 20.828 15.648 1 77.44 453 PHE B O 1
ATOM 8160 N N . ARG B 1 454 ? 17.953 20.984 17.438 1 74.88 454 ARG B N 1
ATOM 8161 C CA . ARG B 1 454 ? 17.344 22.25 17 1 74.88 454 ARG B CA 1
ATOM 8162 C C . ARG B 1 454 ? 18.281 23.422 17.234 1 74.88 454 ARG B C 1
ATOM 8164 O O . ARG B 1 454 ? 19.234 23.312 18 1 74.88 454 ARG B O 1
ATOM 8171 N N . GLU B 1 455 ? 17.969 24.453 16.531 1 70.44 455 GLU B N 1
ATOM 8172 C CA . GLU B 1 455 ? 18.625 25.734 16.797 1 70.44 455 GLU B CA 1
ATOM 8173 C C . GLU B 1 455 ? 18.297 26.234 18.203 1 70.44 455 GLU B C 1
ATOM 8175 O O . GLU B 1 455 ? 17.203 25.969 18.719 1 70.44 455 GLU B O 1
ATOM 8180 N N . ARG B 1 456 ? 19.109 26.938 18.812 1 64.69 456 ARG B N 1
ATOM 8181 C CA . ARG B 1 456 ? 19.016 27.391 20.203 1 64.69 456 ARG B CA 1
ATOM 8182 C C . ARG B 1 456 ? 17.781 28.266 20.406 1 64.69 456 ARG B C 1
ATOM 8184 O O . ARG B 1 456 ? 17.234 28.328 21.5 1 64.69 456 ARG B O 1
ATOM 8191 N N . TRP B 1 457 ? 17.328 28.875 19.328 1 66.38 457 TRP B N 1
ATOM 8192 C CA . TRP B 1 457 ? 16.234 29.828 19.484 1 66.38 457 TRP B CA 1
ATOM 8193 C C . TRP B 1 457 ? 14.883 29.141 19.344 1 66.38 457 TRP B C 1
ATOM 8195 O O . TRP B 1 457 ? 13.828 29.766 19.5 1 66.38 457 TRP B O 1
ATOM 8205 N N . ARG B 1 458 ? 14.742 27.891 19.078 1 73.06 458 ARG B N 1
ATOM 8206 C CA . ARG B 1 458 ? 13.477 27.203 18.859 1 73.06 458 ARG B CA 1
ATOM 8207 C C . ARG B 1 458 ? 12.945 26.594 20.156 1 73.06 458 ARG B C 1
ATOM 8209 O O . ARG B 1 458 ? 13.406 25.531 20.594 1 73.06 458 ARG B O 1
ATOM 8216 N N . PRO B 1 459 ? 11.992 27.219 20.594 1 79.62 459 PRO B N 1
ATOM 8217 C CA . PRO B 1 459 ? 11.508 26.781 21.906 1 79.62 459 PRO B CA 1
ATOM 8218 C C . PRO B 1 459 ? 10.602 25.562 21.828 1 79.62 459 PRO B C 1
ATOM 8220 O O . PRO B 1 459 ? 10.125 25.219 20.734 1 79.62 459 PRO B O 1
ATOM 8223 N N . PHE B 1 460 ? 10.438 24.891 22.969 1 90.81 460 PHE B N 1
ATOM 8224 C CA . PHE B 1 460 ? 9.484 23.781 23.094 1 90.81 460 PHE B CA 1
ATOM 8225 C C . PHE B 1 460 ? 8.148 24.297 23.641 1 90.81 460 PHE B C 1
ATOM 8227 O O . PHE B 1 460 ? 8.062 25.422 24.141 1 90.81 460 PHE B O 1
ATOM 8234 N N . CYS B 1 461 ? 7.152 23.484 23.438 1 94.19 461 CYS B N 1
ATOM 8235 C CA . CYS B 1 461 ? 5.793 23.906 23.766 1 94.19 461 CYS B CA 1
ATOM 8236 C C . CYS B 1 461 ? 5.219 23.094 24.922 1 94.19 461 CYS B C 1
ATOM 8238 O O . CYS B 1 461 ? 5.652 21.969 25.172 1 94.19 461 CYS B O 1
ATOM 8240 N N . PRO B 1 462 ? 4.316 23.703 25.656 1 97.5 462 PRO B N 1
ATOM 8241 C CA . PRO B 1 462 ? 3.697 23 26.781 1 97.5 462 PRO B CA 1
ATOM 8242 C C . PRO B 1 462 ? 2.352 22.375 26.422 1 97.5 462 PRO B C 1
ATOM 8244 O O . PRO B 1 462 ? 1.594 22.953 25.641 1 97.5 462 PRO B O 1
ATOM 8247 N N . SER B 1 463 ? 2.102 21.234 26.922 1 98.56 463 SER B N 1
ATOM 8248 C CA . SER B 1 463 ? 0.763 20.703 27.156 1 98.56 463 SER B CA 1
ATOM 8249 C C . SER B 1 463 ? 0.374 20.797 28.625 1 98.56 463 SER B C 1
ATOM 8251 O O . SER B 1 463 ? 1.206 20.578 29.5 1 98.56 463 SER B O 1
ATOM 8253 N N . MET B 1 464 ? -0.891 21.156 28.906 1 98.31 464 MET B N 1
ATOM 8254 C CA . MET B 1 464 ? -1.252 21.359 30.312 1 98.31 464 MET B CA 1
ATOM 8255 C C . MET B 1 464 ? -2.678 20.891 30.578 1 98.31 464 MET B C 1
ATOM 8257 O O . MET B 1 464 ? -3.479 20.766 29.656 1 98.31 464 MET B O 1
ATOM 8261 N N . LEU B 1 465 ? -2.926 20.641 31.812 1 98.31 465 LEU B N 1
ATOM 8262 C CA . LEU B 1 465 ? -4.27 20.312 32.281 1 98.31 465 LEU B CA 1
ATOM 8263 C C . LEU B 1 465 ? -5.211 21.5 32.094 1 98.31 465 LEU B C 1
ATOM 8265 O O . LEU B 1 465 ? -4.801 22.656 32.25 1 98.31 465 LEU B O 1
ATOM 8269 N N . ASP B 1 466 ? -6.465 21.219 31.828 1 97.19 466 ASP B N 1
ATOM 8270 C CA . ASP B 1 466 ? -7.461 22.266 31.688 1 97.19 466 ASP B CA 1
ATOM 8271 C C . ASP B 1 466 ? -7.617 23.062 33 1 97.19 466 ASP B C 1
ATOM 8273 O O . ASP B 1 466 ? -7.945 24.25 32.969 1 97.19 466 ASP B O 1
ATOM 8277 N N . THR B 1 467 ? -7.262 22.469 34.125 1 96.94 467 THR B N 1
ATOM 8278 C CA . THR B 1 467 ? -7.352 23.141 35.438 1 96.94 467 THR B CA 1
ATOM 8279 C C . THR B 1 467 ? -6.188 24.109 35.625 1 96.94 467 THR B C 1
ATOM 8281 O O . THR B 1 467 ? -6.27 25.031 36.438 1 96.94 467 THR B O 1
ATOM 8284 N N . VAL B 1 468 ? -5.156 23.938 34.906 1 97.12 468 VAL B N 1
ATOM 8285 C CA . VAL B 1 468 ? -3.949 24.75 35.031 1 97.12 468 VAL B CA 1
ATOM 8286 C C . VAL B 1 468 ? -4.023 25.953 34.094 1 97.12 468 VAL B C 1
ATOM 8288 O O . VAL B 1 468 ? -3.496 27.016 34.406 1 97.12 468 VAL B O 1
ATOM 8291 N N . ALA B 1 469 ? -4.715 25.859 33.031 1 96.25 469 ALA B N 1
ATOM 8292 C CA . ALA B 1 469 ? -4.719 26.812 31.922 1 96.25 469 ALA B CA 1
ATOM 8293 C C . ALA B 1 469 ? -5.113 28.203 32.406 1 96.25 469 ALA B C 1
ATOM 8295 O O . ALA B 1 469 ? -4.438 29.203 32.094 1 96.25 469 ALA B O 1
ATOM 8296 N N . PRO B 1 470 ? -6.141 28.359 33.281 1 95.25 470 PRO B N 1
ATOM 8297 C CA . PRO B 1 470 ? -6.535 29.703 33.719 1 95.25 470 PRO B CA 1
ATOM 8298 C C . PRO B 1 470 ? -5.465 30.375 34.594 1 95.25 470 PRO B C 1
ATOM 8300 O O . PRO B 1 470 ? -5.441 31.609 34.688 1 95.25 470 PRO B O 1
ATOM 8303 N N . GLN B 1 471 ? -4.594 29.578 35.125 1 95.94 471 GLN B N 1
ATOM 8304 C CA . GLN B 1 471 ? -3.537 30.125 35.969 1 95.94 471 GLN B CA 1
ATOM 8305 C C . GLN B 1 471 ? -2.314 30.516 35.156 1 95.94 471 GLN B C 1
ATOM 8307 O O . GLN B 1 471 ? -1.646 31.5 35.438 1 95.94 471 GLN B O 1
ATOM 8312 N N . MET B 1 472 ? -2.059 29.781 34.188 1 95.69 472 MET B N 1
ATOM 8313 C CA . MET B 1 472 ? -0.796 29.906 33.469 1 95.69 472 MET B CA 1
ATOM 8314 C C . MET B 1 472 ? -0.938 30.859 32.281 1 95.69 472 MET B C 1
ATOM 8316 O O . MET B 1 472 ? -0.02 31.625 31.969 1 95.69 472 MET B O 1
ATOM 8320 N N . ILE B 1 473 ? -2.068 30.781 31.594 1 92.62 473 ILE B N 1
ATOM 8321 C CA . ILE B 1 473 ? -2.215 31.609 30.391 1 92.62 473 ILE B CA 1
ATOM 8322 C C . ILE B 1 473 ? -3.234 32.719 30.656 1 92.62 473 ILE B C 1
ATOM 8324 O O . ILE B 1 473 ? -4.23 32.5 31.344 1 92.62 473 ILE B O 1
ATOM 8328 N N . LYS B 1 474 ? -3.129 33.844 30.141 1 84.38 474 LYS B N 1
ATOM 8329 C CA . LYS B 1 474 ? -3.857 35.031 30.5 1 84.38 474 LYS B CA 1
ATOM 8330 C C . LYS B 1 474 ? -5.195 35.125 29.766 1 84.38 474 LYS B C 1
ATOM 8332 O O . LYS B 1 474 ? -6.148 35.719 30.281 1 84.38 474 LYS B O 1
ATOM 8337 N N . ILE B 1 475 ? -5.246 34.562 28.641 1 80.94 475 ILE B N 1
ATOM 8338 C CA . ILE B 1 475 ? -6.473 34.688 27.859 1 80.94 475 ILE B CA 1
ATOM 8339 C C . ILE B 1 475 ? -7.293 33.406 28.016 1 80.94 475 ILE B C 1
ATOM 8341 O O . ILE B 1 475 ? -6.742 32.281 28 1 80.94 475 ILE B O 1
ATOM 8345 N N . ASP B 1 476 ? -8.633 33.656 28.281 1 85.94 476 ASP B N 1
ATOM 8346 C CA . ASP B 1 476 ? -9.547 32.531 28.359 1 85.94 476 ASP B CA 1
ATOM 8347 C C . ASP B 1 476 ? -10.062 32.156 26.984 1 85.94 476 ASP B C 1
ATOM 8349 O O . ASP B 1 476 ? -11.047 32.719 26.5 1 85.94 476 ASP B O 1
ATOM 8353 N N . HIS B 1 477 ? -9.461 31.328 26.344 1 91.44 477 HIS B N 1
ATOM 8354 C CA . HIS B 1 477 ? -9.766 30.812 25.016 1 91.44 477 HIS B CA 1
ATOM 8355 C C . HIS B 1 477 ? -9.43 29.312 24.906 1 91.44 477 HIS B C 1
ATOM 8357 O O . HIS B 1 477 ? -8.414 28.875 25.438 1 91.44 477 HIS B O 1
ATOM 8363 N N . PRO B 1 478 ? -10.328 28.516 24.328 1 92.19 478 PRO B N 1
ATOM 8364 C CA . PRO B 1 478 ? -9.984 27.109 24.125 1 92.19 478 PRO B CA 1
ATOM 8365 C C . PRO B 1 478 ? -8.711 26.922 23.297 1 92.19 478 PRO B C 1
ATOM 8367 O O . PRO B 1 478 ? -8.484 27.656 22.328 1 92.19 478 PRO B O 1
ATOM 8370 N N . ALA B 1 479 ? -7.824 26 23.734 1 95.06 479 ALA B N 1
ATOM 8371 C CA . ALA B 1 479 ? -6.57 25.781 23.031 1 95.06 479 ALA B CA 1
ATOM 8372 C C . ALA B 1 479 ? -6.195 24.297 23.031 1 95.06 479 ALA B C 1
ATOM 8374 O O . ALA B 1 479 ? -5.102 23.938 23.469 1 95.06 479 ALA B O 1
ATOM 8375 N N . PRO B 1 480 ? -7.051 23.484 22.453 1 96.56 480 PRO B N 1
ATOM 8376 C CA . PRO B 1 480 ? -6.777 22.047 22.5 1 96.56 480 PRO B CA 1
ATOM 8377 C C . PRO B 1 480 ? -5.742 21.609 21.469 1 96.56 480 PRO B C 1
ATOM 8379 O O . PRO B 1 480 ? -5.215 20.5 21.547 1 96.56 480 PRO B O 1
ATOM 8382 N N . PHE B 1 481 ? -5.336 22.516 20.469 1 97.62 481 PHE B N 1
ATOM 8383 C CA . PHE B 1 481 ? -4.66 21.969 19.281 1 97.62 481 PHE B CA 1
ATOM 8384 C C . PHE B 1 481 ? -3.312 22.641 19.078 1 97.62 481 PHE B C 1
ATOM 8386 O O . PHE B 1 481 ? -2.695 22.5 18.016 1 97.62 481 PHE B O 1
ATOM 8393 N N . MET B 1 482 ? -2.811 23.469 20 1 96.81 482 MET B N 1
ATOM 8394 C CA . MET B 1 482 ? -1.539 24.188 19.891 1 96.81 482 MET B CA 1
ATOM 8395 C C . MET B 1 482 ? -1.525 25.094 18.672 1 96.81 482 MET B C 1
ATOM 8397 O O . MET B 1 482 ? -0.569 25.078 17.891 1 96.81 482 MET B O 1
ATOM 8401 N N . THR B 1 483 ? -2.559 25.828 18.547 1 96.69 483 THR B N 1
ATOM 8402 C CA . THR B 1 483 ? -2.662 26.688 17.375 1 96.69 483 THR B CA 1
ATOM 8403 C C . THR B 1 483 ? -2.51 28.156 17.766 1 96.69 483 THR B C 1
ATOM 8405 O O . THR B 1 483 ? -2.586 29.047 16.906 1 96.69 483 THR B O 1
ATOM 8408 N N . PHE B 1 484 ? -2.213 28.453 19.062 1 95 484 PHE B N 1
ATOM 8409 C CA . PHE B 1 484 ? -2.111 29.828 19.562 1 95 484 PHE B CA 1
ATOM 8410 C C . PHE B 1 484 ? -0.899 29.984 20.469 1 95 484 PHE B C 1
ATOM 8412 O O . PHE B 1 484 ? -0.521 29.047 21.172 1 95 484 PHE B O 1
ATOM 8419 N N . THR B 1 485 ? -0.382 31.141 20.391 1 93.75 485 THR B N 1
ATOM 8420 C CA . THR B 1 485 ? 0.555 31.562 21.422 1 93.75 485 THR B CA 1
ATOM 8421 C C . THR B 1 485 ? -0.137 32.469 22.453 1 93.75 485 THR B C 1
ATOM 8423 O O . THR B 1 485 ? -0.983 33.281 22.094 1 93.75 485 THR B O 1
ATOM 8426 N N . PHE B 1 486 ? 0.216 32.219 23.719 1 94.25 486 PHE B N 1
ATOM 8427 C CA . PHE B 1 486 ? -0.366 33 24.828 1 94.25 486 PHE B CA 1
ATOM 8428 C C . PHE B 1 486 ? 0.724 33.625 25.672 1 94.25 486 PHE B C 1
ATOM 8430 O O . PHE B 1 486 ? 1.822 33.094 25.797 1 94.25 486 PHE B O 1
ATOM 8437 N N . GLU B 1 487 ? 0.357 34.75 26.188 1 94.12 487 GLU B N 1
ATOM 8438 C CA . GLU B 1 487 ? 1.22 35.281 27.234 1 94.12 487 GLU B CA 1
ATOM 8439 C C . GLU B 1 487 ? 1.157 34.438 28.5 1 94.12 487 GLU B C 1
ATOM 8441 O O . GLU B 1 487 ? 0.075 34.031 28.922 1 94.12 487 GLU B O 1
ATOM 8446 N N . VAL B 1 488 ? 2.348 34.188 29.078 1 95.81 488 VAL B N 1
ATOM 8447 C CA . VAL B 1 488 ? 2.434 33.344 30.266 1 95.81 488 VAL B CA 1
ATOM 8448 C C . VAL B 1 488 ? 2.424 34.219 31.516 1 95.81 488 VAL B C 1
ATOM 8450 O O . VAL B 1 488 ? 3.064 35.281 31.562 1 95.81 488 VAL B O 1
ATOM 8453 N N . ALA B 1 489 ? 1.675 33.812 32.5 1 96.06 489 ALA B N 1
ATOM 8454 C CA . ALA B 1 489 ? 1.651 34.531 33.75 1 96.06 489 ALA B CA 1
ATOM 8455 C C . ALA B 1 489 ? 3.039 34.562 34.375 1 96.06 489 ALA B C 1
ATOM 8457 O O . ALA B 1 489 ? 3.801 33.594 34.281 1 96.06 489 ALA B O 1
ATOM 8458 N N . GLU B 1 490 ? 3.305 35.625 35.125 1 95.75 490 GLU B N 1
ATOM 8459 C CA . GLU B 1 490 ? 4.641 35.875 35.656 1 95.75 490 GLU B CA 1
ATOM 8460 C C . GLU B 1 490 ? 5.086 34.75 36.594 1 95.75 490 GLU B C 1
ATOM 8462 O O . GLU B 1 490 ? 6.227 34.312 36.531 1 95.75 490 GLU B O 1
ATOM 8467 N N . GLU B 1 491 ? 4.223 34.312 37.406 1 95.31 491 GLU B N 1
ATOM 8468 C CA . GLU B 1 491 ? 4.555 33.281 38.375 1 95.31 491 GLU B CA 1
ATOM 8469 C C . GLU B 1 491 ? 4.914 31.969 37.688 1 95.31 491 GLU B C 1
ATOM 8471 O O . GLU B 1 491 ? 5.727 31.203 38.188 1 95.31 491 GLU B O 1
ATOM 8476 N N . TRP B 1 492 ? 4.375 31.75 36.594 1 96.69 492 TRP B N 1
ATOM 8477 C CA . TRP B 1 492 ? 4.539 30.484 35.906 1 96.69 492 TRP B CA 1
ATOM 8478 C C . TRP B 1 492 ? 5.809 30.484 35.062 1 96.69 492 TRP B C 1
ATOM 8480 O O . TRP B 1 492 ? 6.305 29.422 34.656 1 96.69 492 TRP B O 1
ATOM 8490 N N . LYS B 1 493 ? 6.359 31.625 34.719 1 95.56 493 LYS B N 1
ATOM 8491 C CA . LYS B 1 493 ? 7.602 31.719 33.969 1 95.56 493 LYS B CA 1
ATOM 8492 C C . LYS B 1 493 ? 8.75 31.047 34.719 1 95.56 493 LYS B C 1
ATOM 8494 O O . LYS B 1 493 ? 9.648 30.469 34.094 1 95.56 493 LYS B O 1
ATOM 8499 N N . THR B 1 494 ? 8.664 31.109 36.031 1 94.81 494 THR B N 1
ATOM 8500 C CA . THR B 1 494 ? 9.711 30.5 36.844 1 94.81 494 THR B CA 1
ATOM 8501 C C . THR B 1 494 ? 9.383 29.031 37.156 1 94.81 494 THR B C 1
ATOM 8503 O O . THR B 1 494 ? 10.281 28.219 37.344 1 94.81 494 THR B O 1
ATOM 8506 N N . ARG B 1 495 ? 8.102 28.719 37.125 1 96.31 495 ARG B N 1
ATOM 8507 C CA . ARG B 1 495 ? 7.66 27.375 37.469 1 96.31 495 ARG B CA 1
ATOM 8508 C C . ARG B 1 495 ? 7.949 26.406 36.312 1 96.31 495 ARG B C 1
ATOM 8510 O O . ARG B 1 495 ? 8.266 25.234 36.562 1 96.31 495 ARG B O 1
ATOM 8517 N N . VAL B 1 496 ? 7.82 26.891 35.125 1 96.94 496 VAL B N 1
ATOM 8518 C CA . VAL B 1 496 ? 8 26.047 33.938 1 96.94 496 VAL B CA 1
ATOM 8519 C C . VAL B 1 496 ? 8.852 26.766 32.906 1 96.94 496 VAL B C 1
ATOM 8521 O O . VAL B 1 496 ? 8.445 26.891 31.75 1 96.94 496 VAL B O 1
ATOM 8524 N N . PRO B 1 497 ? 10.031 27.094 33.219 1 94.38 497 PRO B N 1
ATOM 8525 C CA . PRO B 1 497 ? 10.867 27.938 32.344 1 94.38 497 PRO B CA 1
ATOM 8526 C C . PRO B 1 497 ? 11.211 27.266 31.016 1 94.38 497 PRO B C 1
ATOM 8528 O O . PRO B 1 497 ? 11.414 27.953 30.016 1 94.38 497 PRO B O 1
ATOM 8531 N N . GLU B 1 498 ? 11.219 25.922 30.953 1 94.56 498 GLU B N 1
ATOM 8532 C CA . GLU B 1 498 ? 11.703 25.188 29.781 1 94.56 498 GLU B CA 1
ATOM 8533 C C . GLU B 1 498 ? 10.703 25.266 28.625 1 94.56 498 GLU B C 1
ATOM 8535 O O . GLU B 1 498 ? 11.016 24.875 27.5 1 94.56 498 GLU B O 1
ATOM 8540 N N . VAL B 1 499 ? 9.461 25.844 28.906 1 95.88 499 VAL B N 1
ATOM 8541 C CA . VAL B 1 499 ? 8.453 25.906 27.859 1 95.88 499 VAL B CA 1
ATOM 8542 C C . VAL B 1 499 ? 7.98 27.344 27.672 1 95.88 499 VAL B C 1
ATOM 8544 O O . VAL B 1 499 ? 6.91 27.594 27.109 1 95.88 499 VAL B O 1
ATOM 8547 N N . VAL B 1 500 ? 8.672 28.312 28.188 1 93.38 500 VAL B N 1
ATOM 8548 C CA . VAL B 1 500 ? 8.398 29.734 28 1 93.38 500 VAL B CA 1
ATOM 8549 C C . VAL B 1 500 ? 9.383 30.328 27 1 93.38 500 VAL B C 1
ATOM 8551 O O . VAL B 1 500 ? 10.602 30.203 27.172 1 93.38 500 VAL B O 1
ATOM 8554 N N . HIS B 1 501 ? 8.82 30.891 25.969 1 88.06 501 HIS B N 1
ATOM 8555 C CA . HIS B 1 501 ? 9.641 31.484 24.922 1 88.06 501 HIS B CA 1
ATOM 8556 C C . HIS B 1 501 ? 10.32 32.75 25.422 1 88.06 501 HIS B C 1
ATOM 8558 O O . HIS B 1 501 ? 9.961 33.281 26.469 1 88.06 501 HIS B O 1
ATOM 8564 N N . GLU B 1 502 ? 11.266 33.281 24.625 1 82.94 502 GLU B N 1
ATOM 8565 C CA . GLU B 1 502 ? 12.047 34.469 24.969 1 82.94 502 GLU B CA 1
ATOM 8566 C C . GLU B 1 502 ? 11.148 35.688 25.172 1 82.94 502 GLU B C 1
ATOM 8568 O O . GLU B 1 502 ? 11.438 36.562 25.984 1 82.94 502 GLU B O 1
ATOM 8573 N N . ASP B 1 503 ? 10.109 35.688 24.5 1 83.81 503 ASP B N 1
ATOM 8574 C CA . ASP B 1 503 ? 9.234 36.844 24.562 1 83.81 503 ASP B CA 1
ATOM 8575 C C . ASP B 1 503 ? 8.172 36.656 25.641 1 83.81 503 ASP B C 1
ATOM 8577 O O . ASP B 1 503 ? 7.223 37.438 25.719 1 83.81 503 ASP B O 1
ATOM 8581 N N . GLY B 1 504 ? 8.258 35.594 26.391 1 89.44 504 GLY B N 1
ATOM 8582 C CA . GLY B 1 504 ? 7.359 35.375 27.516 1 89.44 504 GLY B CA 1
ATOM 8583 C C . GLY B 1 504 ? 6.074 34.656 27.125 1 89.44 504 GLY B C 1
ATOM 8584 O O . GLY B 1 504 ? 5.164 34.531 27.953 1 89.44 504 GLY B O 1
ATOM 8585 N N . THR B 1 505 ? 5.992 34.188 25.969 1 91.94 505 THR B N 1
ATOM 8586 C CA . THR B 1 505 ? 4.785 33.5 25.5 1 91.94 505 THR B CA 1
ATOM 8587 C C . THR B 1 505 ? 5.012 32 25.344 1 91.94 505 THR B C 1
ATOM 8589 O O . THR B 1 505 ? 6.133 31.531 25.516 1 91.94 505 THR B O 1
ATOM 8592 N N . SER B 1 506 ? 3.918 31.25 25.141 1 94.12 506 SER B N 1
ATOM 8593 C CA . SER B 1 506 ? 3.986 29.828 24.859 1 94.12 506 SER B CA 1
ATOM 8594 C C . SER B 1 506 ? 2.861 29.391 23.938 1 94.12 506 SER B C 1
ATOM 8596 O O . SER B 1 506 ? 1.755 29.922 23.984 1 94.12 506 SER B O 1
ATOM 8598 N N . ARG B 1 507 ? 3.209 28.516 23.031 1 94.88 507 ARG B N 1
ATOM 8599 C CA . ARG B 1 507 ? 2.193 27.859 22.219 1 94.88 507 ARG B CA 1
ATOM 8600 C C . ARG B 1 507 ? 1.627 26.641 22.922 1 94.88 507 ARG B C 1
ATOM 8602 O O . ARG B 1 507 ? 2.219 25.562 22.891 1 94.88 507 ARG B O 1
ATOM 8609 N N . ALA B 1 508 ? 0.501 26.766 23.5 1 95 508 ALA B N 1
ATOM 8610 C CA . ALA B 1 508 ? 0.066 25.812 24.516 1 95 508 ALA B CA 1
ATOM 8611 C C . ALA B 1 508 ? -1.052 24.922 24 1 95 508 ALA B C 1
ATOM 8613 O O . ALA B 1 508 ? -1.857 25.328 23.172 1 95 508 ALA B O 1
ATOM 8614 N N . GLN B 1 509 ? -1.07 23.734 24.438 1 97.69 509 GLN B N 1
ATOM 8615 C CA . GLN B 1 509 ? -2.211 22.828 24.359 1 97.69 509 GLN B CA 1
ATOM 8616 C C . GLN B 1 509 ? -2.9 22.703 25.719 1 97.69 509 GLN B C 1
ATOM 8618 O O . GLN B 1 509 ? -2.258 22.359 26.719 1 97.69 509 GLN B O 1
ATOM 8623 N N . VAL B 1 510 ? -4.137 22.953 25.766 1 97.88 510 VAL B N 1
ATOM 8624 C CA . VAL B 1 510 ? -4.953 22.719 26.953 1 97.88 510 VAL B CA 1
ATOM 8625 C C . VAL B 1 510 ? -5.805 21.469 26.766 1 97.88 510 VAL B C 1
ATOM 8627 O O . VAL B 1 510 ? -6.688 21.438 25.906 1 97.88 510 VAL B O 1
ATOM 8630 N N . LEU B 1 511 ? -5.523 20.469 27.609 1 98.12 511 LEU B N 1
ATOM 8631 C CA . LEU B 1 511 ? -6.121 19.156 27.375 1 98.12 511 LEU B CA 1
ATOM 8632 C C . LEU B 1 511 ? -7.207 18.875 28.406 1 98.12 511 LEU B C 1
ATOM 8634 O O . LEU B 1 511 ? -7.027 19.156 29.594 1 98.12 511 LEU B O 1
ATOM 8638 N N . LYS B 1 512 ? -8.344 18.406 27.922 1 97.75 512 LYS B N 1
ATOM 8639 C CA . LYS B 1 512 ? -9.367 17.812 28.781 1 97.75 512 LYS B CA 1
ATOM 8640 C C . LYS B 1 512 ? -9.219 16.281 28.812 1 97.75 512 LYS B C 1
ATOM 8642 O O . LYS B 1 512 ? -8.898 15.656 27.812 1 97.75 512 LYS B O 1
ATOM 8647 N N . ARG B 1 513 ? -9.523 15.68 29.875 1 97.94 513 ARG B N 1
ATOM 8648 C CA . ARG B 1 513 ? -9.258 14.266 30.125 1 97.94 513 ARG B CA 1
ATOM 8649 C C . ARG B 1 513 ? -10 13.391 29.125 1 97.94 513 ARG B C 1
ATOM 8651 O O . ARG B 1 513 ? -9.5 12.344 28.719 1 97.94 513 ARG B O 1
ATOM 8658 N N . GLU B 1 514 ? -11.195 13.758 28.766 1 97.31 514 GLU B N 1
ATOM 8659 C CA . GLU B 1 514 ? -12.07 12.93 27.953 1 97.31 514 GLU B CA 1
ATOM 8660 C C . GLU B 1 514 ? -11.453 12.656 26.578 1 97.31 514 GLU B C 1
ATOM 8662 O O . GLU B 1 514 ? -11.773 11.648 25.938 1 97.31 514 GLU B O 1
ATOM 8667 N N . TYR B 1 515 ? -10.555 13.43 26.109 1 96.81 515 TYR B N 1
ATOM 8668 C CA . TYR B 1 515 ? -10.062 13.312 24.734 1 96.81 515 TYR B CA 1
ATOM 8669 C C . TYR B 1 515 ? -8.773 12.492 24.688 1 96.81 515 TYR B C 1
ATOM 8671 O O . TYR B 1 515 ? -8.453 11.898 23.656 1 96.81 515 TYR B O 1
ATOM 8679 N N . ASN B 1 516 ? -8.023 12.508 25.75 1 98.12 516 ASN B N 1
ATOM 8680 C CA . ASN B 1 516 ? -6.801 11.727 25.891 1 98.12 516 ASN B CA 1
ATOM 8681 C C . ASN B 1 516 ? -6.492 11.422 27.344 1 98.12 516 ASN B C 1
ATOM 8683 O O . ASN B 1 516 ? -5.586 12.023 27.938 1 98.12 516 ASN B O 1
ATOM 8687 N N . PRO B 1 517 ? -7.164 10.469 27.859 1 98.31 517 PRO B N 1
ATOM 8688 C CA . PRO B 1 517 ? -7.105 10.227 29.312 1 98.31 517 PRO B CA 1
ATOM 8689 C C . PRO B 1 517 ? -5.707 9.836 29.781 1 98.31 517 PRO B C 1
ATOM 8691 O O . PRO B 1 517 ? -5.27 10.281 30.844 1 98.31 517 PRO B O 1
ATOM 8694 N N . ARG B 1 518 ? -4.98 9.039 29.031 1 98.31 518 ARG B N 1
ATOM 8695 C CA . ARG B 1 518 ? -3.666 8.578 29.469 1 98.31 518 ARG B CA 1
ATOM 8696 C C . ARG B 1 518 ? -2.682 9.742 29.547 1 98.31 518 ARG B C 1
ATOM 8698 O O . ARG B 1 518 ? -1.91 9.852 30.5 1 98.31 518 ARG B O 1
ATOM 8705 N N . TYR B 1 519 ? -2.703 10.594 28.594 1 98.69 519 TYR B N 1
ATOM 8706 C CA . TYR B 1 519 ? -1.829 11.766 28.594 1 98.69 519 TYR B CA 1
ATOM 8707 C C . TYR B 1 519 ? -2.211 12.727 29.703 1 98.69 519 TYR B C 1
ATOM 8709 O O . TYR B 1 519 ? -1.34 13.305 30.359 1 98.69 519 TYR B O 1
ATOM 8717 N N . TYR B 1 520 ? -3.504 12.891 29.875 1 98.75 520 TYR B N 1
ATOM 8718 C CA . TYR B 1 520 ? -4.023 13.727 30.953 1 98.75 520 TYR B CA 1
ATOM 8719 C C . TYR B 1 520 ? -3.559 13.219 32.312 1 98.75 520 TYR B C 1
ATOM 8721 O O . TYR B 1 520 ? -3.094 13.992 33.156 1 98.75 520 TYR B O 1
ATOM 8729 N N . ASP B 1 521 ? -3.664 11.922 32.5 1 98.75 521 ASP B N 1
ATOM 8730 C CA . ASP B 1 521 ? -3.305 11.312 33.781 1 98.75 521 ASP B CA 1
ATOM 8731 C C . ASP B 1 521 ? -1.803 11.414 34.031 1 98.75 521 ASP B C 1
ATOM 8733 O O . ASP B 1 521 ? -1.37 11.539 35.188 1 98.75 521 ASP B O 1
ATOM 8737 N N . MET B 1 522 ? -1.062 11.312 32.969 1 98.75 522 MET B N 1
ATOM 8738 C CA . MET B 1 522 ? 0.374 11.523 33.094 1 98.75 522 MET B CA 1
ATOM 8739 C C . MET B 1 522 ? 0.665 12.945 33.594 1 98.75 522 MET B C 1
ATOM 8741 O O . MET B 1 522 ? 1.479 13.141 34.5 1 98.75 522 MET B O 1
ATOM 8745 N N . MET B 1 523 ? -0.006 13.969 33.062 1 98.75 523 MET B N 1
ATOM 8746 C CA . MET B 1 523 ? 0.187 15.344 33.5 1 98.75 523 MET B CA 1
ATOM 8747 C C . MET B 1 523 ? -0.322 15.539 34.906 1 98.75 523 MET B C 1
ATOM 8749 O O . MET B 1 523 ? 0.243 16.328 35.688 1 98.75 523 MET B O 1
ATOM 8753 N N . LYS B 1 524 ? -1.382 14.82 35.219 1 98.69 524 LYS B N 1
ATOM 8754 C CA . LYS B 1 524 ? -1.874 14.875 36.594 1 98.69 524 LYS B CA 1
ATOM 8755 C C . LYS B 1 524 ? -0.842 14.312 37.562 1 98.69 524 LYS B C 1
ATOM 8757 O O . LYS B 1 524 ? -0.65 14.859 38.656 1 98.69 524 LYS B O 1
ATOM 8762 N N . ALA B 1 525 ? -0.222 13.227 37.156 1 98.5 525 ALA B N 1
ATOM 8763 C CA . ALA B 1 525 ? 0.858 12.664 37.969 1 98.5 525 ALA B CA 1
ATOM 8764 C C . ALA B 1 525 ? 2.004 13.664 38.125 1 98.5 525 ALA B C 1
ATOM 8766 O O . ALA B 1 525 ? 2.613 13.766 39.188 1 98.5 525 ALA B O 1
ATOM 8767 N N . LEU B 1 526 ? 2.336 14.398 37.125 1 98.38 526 LEU B N 1
ATOM 8768 C CA . LEU B 1 526 ? 3.342 15.453 37.188 1 98.38 526 LEU B CA 1
ATOM 8769 C C . LEU B 1 526 ? 2.934 16.531 38.188 1 98.38 526 LEU B C 1
ATOM 8771 O O . LEU B 1 526 ? 3.777 17.062 38.906 1 98.38 526 LEU B O 1
ATOM 8775 N N . GLU B 1 527 ? 1.674 16.875 38.125 1 98.44 527 GLU B N 1
ATOM 8776 C CA . GLU B 1 527 ? 1.158 17.859 39.062 1 98.44 527 GLU B CA 1
ATOM 8777 C C . GLU B 1 527 ? 1.359 17.406 40.5 1 98.44 527 GLU B C 1
ATOM 8779 O O . GLU B 1 527 ? 1.746 18.219 41.375 1 98.44 527 GLU B O 1
ATOM 8784 N N . ASN B 1 528 ? 1.096 16.188 40.75 1 98.19 528 ASN B N 1
ATOM 8785 C CA . ASN B 1 528 ? 1.258 15.625 42.094 1 98.19 528 ASN B CA 1
ATOM 8786 C C . ASN B 1 528 ? 2.715 15.672 42.562 1 98.19 528 ASN B C 1
ATOM 8788 O O . ASN B 1 528 ? 2.994 15.891 43.719 1 98.19 528 ASN B O 1
ATOM 8792 N N . LEU B 1 529 ? 3.59 15.5 41.625 1 97.81 529 LEU B N 1
ATOM 8793 C CA . LEU B 1 529 ? 5.008 15.398 41.969 1 97.81 529 LEU B CA 1
ATOM 8794 C C . LEU B 1 529 ? 5.648 16.781 42.031 1 97.81 529 LEU B C 1
ATOM 8796 O O . LEU B 1 529 ? 6.562 17 42.812 1 97.81 529 LEU B O 1
ATOM 8800 N N . THR B 1 530 ? 5.207 17.75 41.188 1 97.12 530 THR B N 1
ATOM 8801 C CA . THR B 1 530 ? 5.918 19.016 41.062 1 97.12 530 THR B CA 1
ATOM 8802 C C . THR B 1 530 ? 5.023 20.188 41.469 1 97.12 530 THR B C 1
ATOM 8804 O O . THR B 1 530 ? 5.512 21.297 41.688 1 97.12 530 THR B O 1
ATOM 8807 N N . GLY B 1 531 ? 3.773 19.938 41.469 1 97.06 531 GLY B N 1
ATOM 8808 C CA . GLY B 1 531 ? 2.822 21.031 41.625 1 97.06 531 GLY B CA 1
ATOM 8809 C C . GLY B 1 531 ? 2.424 21.688 40.344 1 97.06 531 GLY B C 1
ATOM 8810 O O . GLY B 1 531 ? 1.602 22.609 40.344 1 97.06 531 GLY B O 1
ATOM 8811 N N . ASN B 1 532 ? 3.039 21.219 39.281 1 96.75 532 ASN B N 1
ATOM 8812 C CA . ASN B 1 532 ? 2.809 21.844 37.969 1 96.75 532 ASN B CA 1
ATOM 8813 C C . ASN B 1 532 ? 2.178 20.859 37 1 96.75 532 ASN B C 1
ATOM 8815 O O . ASN B 1 532 ? 2.775 19.828 36.656 1 96.75 532 ASN B O 1
ATOM 8819 N N . GLY B 1 533 ? 0.921 20.859 36.625 1 97.81 533 GLY B N 1
ATOM 8820 C CA . GLY B 1 533 ? 0.206 20.031 35.688 1 97.81 533 GLY B CA 1
ATOM 8821 C C . GLY B 1 533 ? 0.517 20.375 34.219 1 97.81 533 GLY B C 1
ATOM 8822 O O . GLY B 1 533 ? -0.391 20.484 33.406 1 97.81 533 GLY B O 1
ATOM 8823 N N . VAL B 1 534 ? 1.904 20.516 33.938 1 98.44 534 VAL B N 1
ATOM 8824 C CA . VAL B 1 534 ? 2.363 20.938 32.625 1 98.44 534 VAL B CA 1
ATOM 8825 C C . VAL B 1 534 ? 3.453 20 32.125 1 98.44 534 VAL B C 1
ATOM 8827 O O . VAL B 1 534 ? 4.324 19.578 32.906 1 98.44 534 VAL B O 1
ATOM 8830 N N . SER B 1 535 ? 3.354 19.578 30.875 1 98.62 535 SER B N 1
ATOM 8831 C CA . SER B 1 535 ? 4.371 18.75 30.219 1 98.62 535 SER B CA 1
ATOM 8832 C C . SER B 1 535 ? 5.02 19.5 29.062 1 98.62 535 SER B C 1
ATOM 8834 O O . SER B 1 535 ? 4.344 20.219 28.328 1 98.62 535 SER B O 1
ATOM 8836 N N . LEU B 1 536 ? 6.363 19.422 28.984 1 98.25 536 LEU B N 1
ATOM 8837 C CA . LEU B 1 536 ? 7.039 19.797 27.75 1 98.25 536 LEU B CA 1
ATOM 8838 C C . LEU B 1 536 ? 6.711 18.812 26.625 1 98.25 536 LEU B C 1
ATOM 8840 O O . LEU B 1 536 ? 6.68 17.594 26.844 1 98.25 536 LEU B O 1
ATOM 8844 N N . ASN B 1 537 ? 6.379 19.344 25.469 1 98 537 ASN B N 1
ATOM 8845 C CA . ASN B 1 537 ? 5.922 18.484 24.375 1 98 537 ASN B CA 1
ATOM 8846 C C . ASN B 1 537 ? 6.543 18.875 23.047 1 98 537 ASN B C 1
ATOM 8848 O O . ASN B 1 537 ? 6.59 20.062 22.703 1 98 537 ASN B O 1
ATOM 8852 N N . THR B 1 538 ? 7.066 17.922 22.328 1 96.56 538 THR B N 1
ATOM 8853 C CA . THR B 1 538 ? 7.484 18.078 20.938 1 96.56 538 THR B CA 1
ATOM 8854 C C . THR B 1 538 ? 7.203 16.797 20.141 1 96.56 538 THR B C 1
ATOM 8856 O O . THR B 1 538 ? 6.758 15.805 20.703 1 96.56 538 THR B O 1
ATOM 8859 N N . SER B 1 539 ? 7.258 16.875 18.875 1 96.75 539 SER B N 1
ATOM 8860 C CA . SER B 1 539 ? 6.871 15.773 18.016 1 96.75 539 SER B CA 1
ATOM 8861 C C . SER B 1 539 ? 7.805 14.578 18.188 1 96.75 539 SER B C 1
ATOM 8863 O O . SER B 1 539 ? 9.016 14.75 18.359 1 96.75 539 SER B O 1
ATOM 8865 N N . LEU B 1 540 ? 7.297 13.406 18.094 1 98.12 540 LEU B N 1
ATOM 8866 C CA . LEU B 1 540 ? 8.055 12.164 18.203 1 98.12 540 LEU B CA 1
ATOM 8867 C C . LEU B 1 540 ? 8.695 11.805 16.859 1 98.12 540 LEU B C 1
ATOM 8869 O O . LEU B 1 540 ? 8.172 10.953 16.125 1 98.12 540 LEU B O 1
ATOM 8873 N N . ASN B 1 541 ? 9.75 12.328 16.516 1 97 541 ASN B N 1
ATOM 8874 C CA . ASN B 1 541 ? 10.508 12.102 15.297 1 97 541 ASN B CA 1
ATOM 8875 C C . ASN B 1 541 ? 11.93 12.648 15.406 1 97 541 ASN B C 1
ATOM 8877 O O . ASN B 1 541 ? 12.219 13.445 16.297 1 97 541 ASN B O 1
ATOM 8881 N N . ARG B 1 542 ? 12.906 12.32 14.602 1 93.88 542 ARG B N 1
ATOM 8882 C CA . ARG B 1 542 ? 14.211 12.945 14.414 1 93.88 542 ARG B CA 1
ATOM 8883 C C . ARG B 1 542 ? 14.125 14.125 13.453 1 93.88 542 ARG B C 1
ATOM 8885 O O . ARG B 1 542 ? 13.156 14.25 12.703 1 93.88 542 ARG B O 1
ATOM 8892 N N . ARG B 1 543 ? 14.984 14.836 13.492 1 86.5 543 ARG B N 1
ATOM 8893 C CA . ARG B 1 543 ? 15.031 15.992 12.602 1 86.5 543 ARG B CA 1
ATOM 8894 C C . ARG B 1 543 ? 14.859 15.562 11.148 1 86.5 543 ARG B C 1
ATOM 8896 O O . ARG B 1 543 ? 15.516 14.633 10.68 1 86.5 543 ARG B O 1
ATOM 8903 N N . GLY B 1 544 ? 13.914 16.188 10.5 1 87.25 544 GLY B N 1
ATOM 8904 C CA . GLY B 1 544 ? 13.734 15.961 9.078 1 87.25 544 GLY B CA 1
ATOM 8905 C C . GLY B 1 544 ? 12.82 14.789 8.773 1 87.25 544 GLY B C 1
ATOM 8906 O O . GLY B 1 544 ? 12.422 14.578 7.625 1 87.25 544 GLY B O 1
ATOM 8907 N N . GLU B 1 545 ? 12.383 14.055 9.781 1 93.69 545 GLU B N 1
ATOM 8908 C CA . GLU B 1 545 ? 11.508 12.906 9.586 1 93.69 545 GLU B CA 1
ATOM 8909 C C . GLU B 1 545 ? 10.062 13.25 9.961 1 93.69 545 GLU B C 1
ATOM 8911 O O . GLU B 1 545 ? 9.82 14.141 10.773 1 93.69 545 GLU B O 1
ATOM 8916 N N . PRO B 1 546 ? 9.156 12.578 9.32 1 96.19 546 PRO B N 1
ATOM 8917 C CA . PRO B 1 546 ? 7.773 12.734 9.789 1 96.19 546 PRO B CA 1
ATOM 8918 C C . PRO B 1 546 ? 7.559 12.141 11.18 1 96.19 546 PRO B C 1
ATOM 8920 O O . PRO B 1 546 ? 8.352 11.312 11.633 1 96.19 546 PRO B O 1
ATOM 8923 N N . MET B 1 547 ? 6.539 12.586 11.836 1 97 547 MET B N 1
ATOM 8924 C CA . MET B 1 547 ? 6.16 12.008 13.117 1 97 547 MET B CA 1
ATOM 8925 C C . MET B 1 547 ? 5.91 10.508 12.984 1 97 547 MET B C 1
ATOM 8927 O O . MET B 1 547 ? 5.359 10.055 11.984 1 97 547 MET B O 1
ATOM 8931 N N . ILE B 1 548 ? 6.223 9.812 14.016 1 97.31 548 ILE B N 1
ATOM 8932 C CA . ILE B 1 548 ? 6.219 8.352 14.047 1 97.31 548 ILE B CA 1
ATOM 8933 C C . ILE B 1 548 ? 4.789 7.836 13.898 1 97.31 548 ILE B C 1
ATOM 8935 O O . ILE B 1 548 ? 3.855 8.406 14.469 1 97.31 548 ILE B O 1
ATOM 8939 N N . CYS B 1 549 ? 4.688 6.703 13.086 1 98 549 CYS B N 1
ATOM 8940 C CA . CYS B 1 549 ? 3.381 6.09 12.898 1 98 549 CYS B CA 1
ATOM 8941 C C . CYS B 1 549 ? 3.279 4.773 13.656 1 98 549 CYS B C 1
ATOM 8943 O O . CYS B 1 549 ? 2.465 4.641 14.578 1 98 549 CYS B O 1
ATOM 8945 N N . SER B 1 550 ? 4.191 3.828 13.438 1 97.81 550 SER B N 1
ATOM 8946 C CA . SER B 1 550 ? 4.082 2.459 13.93 1 97.81 550 SER B CA 1
ATOM 8947 C C . SER B 1 550 ? 5.098 2.191 15.039 1 97.81 550 SER B C 1
ATOM 8949 O O . SER B 1 550 ? 6.043 2.959 15.219 1 97.81 550 SER B O 1
ATOM 8951 N N . PRO B 1 551 ? 4.883 1.052 15.773 1 98.25 551 PRO B N 1
ATOM 8952 C CA . PRO B 1 551 ? 5.883 0.667 16.766 1 98.25 551 PRO B CA 1
ATOM 8953 C C . PRO B 1 551 ? 7.266 0.437 16.156 1 98.25 551 PRO B C 1
ATOM 8955 O O . PRO B 1 551 ? 8.281 0.79 16.766 1 98.25 551 PRO B O 1
ATOM 8958 N N . THR B 1 552 ? 7.305 -0.115 14.977 1 97.12 552 THR B N 1
ATOM 8959 C CA . THR B 1 552 ? 8.578 -0.32 14.305 1 97.12 552 THR B CA 1
ATOM 8960 C C . THR B 1 552 ? 9.273 1.015 14.031 1 97.12 552 THR B C 1
ATOM 8962 O O . THR B 1 552 ? 10.477 1.148 14.242 1 97.12 552 THR B O 1
ATOM 8965 N N . ASP B 1 553 ? 8.5 1.994 13.602 1 97.62 553 ASP B N 1
ATOM 8966 C CA . ASP B 1 553 ? 9.047 3.332 13.391 1 97.62 553 ASP B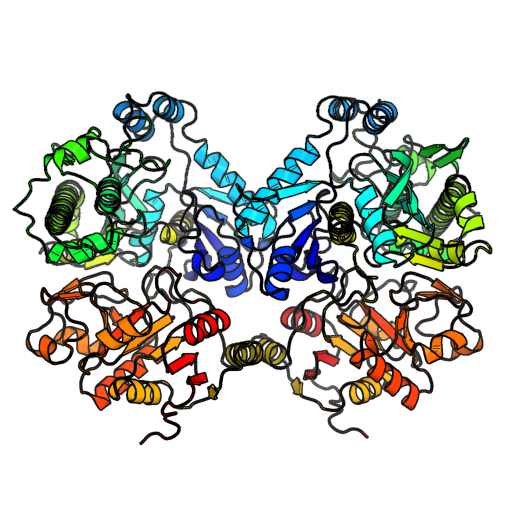 CA 1
ATOM 8967 C C . ASP B 1 553 ? 9.609 3.91 14.688 1 97.62 553 ASP B C 1
ATOM 8969 O O . ASP B 1 553 ? 10.648 4.57 14.68 1 97.62 553 ASP B O 1
ATOM 8973 N N . ALA B 1 554 ? 8.852 3.711 15.727 1 98.56 554 ALA B N 1
ATOM 8974 C CA . ALA B 1 554 ? 9.258 4.234 17.031 1 98.56 554 ALA B CA 1
ATOM 8975 C C . ALA B 1 554 ? 10.57 3.607 17.484 1 98.56 554 ALA B C 1
ATOM 8977 O O . ALA B 1 554 ? 11.453 4.305 18 1 98.56 554 ALA B O 1
ATOM 8978 N N . LEU B 1 555 ? 10.68 2.311 17.297 1 98.31 555 LEU B N 1
ATOM 8979 C CA . LEU B 1 555 ? 11.891 1.596 17.688 1 98.31 555 LEU B CA 1
ATOM 8980 C C . LEU B 1 555 ? 13.078 2.035 16.844 1 98.31 555 LEU B C 1
ATOM 8982 O O . LEU B 1 555 ? 14.18 2.215 17.359 1 98.31 555 LEU B O 1
ATOM 8986 N N . ASN B 1 556 ? 12.844 2.162 15.547 1 96.75 556 ASN B N 1
ATOM 8987 C CA . ASN B 1 556 ? 13.898 2.658 14.68 1 96.75 556 ASN B CA 1
ATOM 8988 C C . ASN B 1 556 ? 14.391 4.035 15.117 1 96.75 556 ASN B C 1
ATOM 8990 O O . ASN B 1 556 ? 15.594 4.277 15.172 1 96.75 556 ASN B O 1
ATOM 8994 N N . MET B 1 557 ? 13.461 4.93 15.391 1 97.38 557 MET B N 1
ATOM 8995 C CA . MET B 1 557 ? 13.805 6.266 15.867 1 97.38 557 MET B CA 1
ATOM 8996 C C . MET B 1 557 ? 14.562 6.199 17.188 1 97.38 557 MET B C 1
ATOM 8998 O O . MET B 1 557 ? 15.57 6.879 17.359 1 97.38 557 MET B O 1
ATOM 9002 N N . PHE B 1 558 ? 14.109 5.383 18.078 1 97.88 558 PHE B N 1
ATOM 9003 C CA . PHE B 1 558 ? 14.656 5.258 19.422 1 97.88 558 PHE B CA 1
ATOM 9004 C C . PHE B 1 558 ? 16.109 4.785 19.375 1 97.88 558 PHE B C 1
ATOM 9006 O O . PHE B 1 558 ? 16.984 5.387 20 1 97.88 558 PHE B O 1
ATOM 9013 N N . PHE B 1 559 ? 16.344 3.797 18.578 1 96.88 559 PHE B N 1
ATOM 9014 C CA . PHE B 1 559 ? 17.688 3.24 18.531 1 96.88 559 PHE B CA 1
ATOM 9015 C C . PHE B 1 559 ? 18.578 4.074 17.609 1 96.88 559 PHE B C 1
ATOM 9017 O O . PHE B 1 559 ? 19.812 3.945 17.656 1 96.88 559 PHE B O 1
ATOM 9024 N N . GLY B 1 560 ? 17.984 4.953 16.844 1 94.81 560 GLY B N 1
ATOM 9025 C CA . GLY B 1 560 ? 18.734 5.895 16.031 1 94.81 560 GLY B CA 1
ATOM 9026 C C . GLY B 1 560 ? 19.016 7.207 16.734 1 94.81 560 GLY B C 1
ATOM 9027 O O . GLY B 1 560 ? 19.547 8.141 16.125 1 94.81 560 GLY B O 1
ATOM 9028 N N . SER B 1 561 ? 18.594 7.379 17.938 1 96.44 561 SER B N 1
ATOM 9029 C CA . SER B 1 561 ? 18.812 8.578 18.75 1 96.44 561 SER B CA 1
ATOM 9030 C C . SER B 1 561 ? 19.453 8.242 20.094 1 96.44 561 SER B C 1
ATOM 9032 O O . SER B 1 561 ? 19.766 7.082 20.344 1 96.44 561 SER B O 1
ATOM 9034 N N . ASP B 1 562 ? 19.594 9.289 20.906 1 95.88 562 ASP B N 1
ATOM 9035 C CA . ASP B 1 562 ? 20.234 9.07 22.203 1 95.88 562 ASP B CA 1
ATOM 9036 C C . ASP B 1 562 ? 19.203 9.094 23.328 1 95.88 562 ASP B C 1
ATOM 9038 O O . ASP B 1 562 ? 19.562 9.172 24.5 1 95.88 562 ASP B O 1
ATOM 9042 N N . LEU B 1 563 ? 17.922 9.047 22.953 1 97 563 LEU B N 1
ATOM 9043 C CA . LEU B 1 563 ? 16.891 8.922 23.969 1 97 563 LEU B CA 1
ATOM 9044 C C . LEU B 1 563 ? 17.078 7.629 24.766 1 97 563 LEU B C 1
ATOM 9046 O O . LEU B 1 563 ? 17.5 6.613 24.219 1 97 563 LEU B O 1
ATOM 9050 N N . GLU B 1 564 ? 16.656 7.691 25.984 1 97.5 564 GLU B N 1
ATOM 9051 C CA . GLU B 1 564 ? 16.938 6.539 26.828 1 97.5 564 GLU B CA 1
ATOM 9052 C C . GLU B 1 564 ? 15.656 5.812 27.219 1 97.5 564 GLU B C 1
ATOM 9054 O O . GLU B 1 564 ? 15.695 4.648 27.625 1 97.5 564 GLU B O 1
ATOM 9059 N N . TYR B 1 565 ? 14.523 6.484 27.109 1 98.19 565 TYR B N 1
ATOM 9060 C CA . TYR B 1 565 ? 13.258 5.906 27.531 1 98.19 565 TYR B CA 1
ATOM 9061 C C . TYR B 1 565 ? 12.211 6.023 26.422 1 98.19 565 TYR B C 1
ATOM 9063 O O . TYR B 1 565 ? 11.969 7.117 25.906 1 98.19 565 TYR B O 1
ATOM 9071 N N . LEU B 1 566 ? 11.617 4.922 26.016 1 98.62 566 LEU B N 1
ATOM 9072 C CA . LEU B 1 566 ? 10.516 4.836 25.062 1 98.62 566 LEU B CA 1
ATOM 9073 C C . LEU B 1 566 ? 9.352 4.043 25.641 1 98.62 566 LEU B C 1
ATOM 9075 O O . LEU B 1 566 ? 9.516 2.881 26.016 1 98.62 566 LEU B O 1
ATOM 9079 N N . ILE B 1 567 ? 8.219 4.707 25.812 1 98.69 567 ILE B N 1
ATOM 9080 C CA . ILE B 1 567 ? 7.023 4.027 26.281 1 98.69 567 ILE B CA 1
ATOM 9081 C C . ILE B 1 567 ? 6.012 3.904 25.156 1 98.69 567 ILE B C 1
ATOM 9083 O O . ILE B 1 567 ? 5.59 4.91 24.578 1 98.69 567 ILE B O 1
ATOM 9087 N N . MET B 1 568 ? 5.684 2.705 24.766 1 98.69 568 MET B N 1
ATOM 9088 C CA . MET B 1 568 ? 4.613 2.418 23.812 1 98.69 568 MET B CA 1
ATOM 9089 C C . MET B 1 568 ? 3.457 1.694 24.484 1 98.69 568 MET B C 1
ATOM 9091 O O . MET B 1 568 ? 3.582 0.527 24.859 1 98.69 568 MET B O 1
ATOM 9095 N N . GLU B 1 569 ? 2.348 2.408 24.578 1 98.19 569 GLU B N 1
ATOM 9096 C CA . GLU B 1 569 ? 1.259 1.919 25.422 1 98.19 569 GLU B CA 1
ATOM 9097 C C . GLU B 1 569 ? 1.756 1.575 26.828 1 98.19 569 GLU B C 1
ATOM 9099 O O . GLU B 1 569 ? 2.236 2.447 27.547 1 98.19 569 GLU B O 1
ATOM 9104 N N . ASP B 1 570 ? 1.831 0.266 27.141 1 98.25 570 ASP B N 1
ATOM 9105 C CA . ASP B 1 570 ? 2.295 -0.102 28.484 1 98.25 570 ASP B CA 1
ATOM 9106 C C . ASP B 1 570 ? 3.641 -0.821 28.422 1 98.25 570 ASP B C 1
ATOM 9108 O O . ASP B 1 570 ? 4.086 -1.407 29.406 1 98.25 570 ASP B O 1
ATOM 9112 N N . ILE B 1 571 ? 4.262 -0.792 27.297 1 98 571 ILE B N 1
ATOM 9113 C CA . ILE B 1 571 ? 5.547 -1.464 27.109 1 98 571 ILE B CA 1
ATOM 9114 C C . ILE B 1 571 ? 6.676 -0.44 27.188 1 98 571 ILE B C 1
ATOM 9116 O O . ILE B 1 571 ? 6.844 0.374 26.281 1 98 571 ILE B O 1
ATOM 9120 N N . LEU B 1 572 ? 7.465 -0.458 28.234 1 98.12 572 LEU B N 1
ATOM 9121 C CA . LEU B 1 572 ? 8.594 0.447 28.422 1 98.12 572 LEU B CA 1
ATOM 9122 C C . LEU B 1 572 ? 9.883 -0.162 27.891 1 98.12 572 LEU B C 1
ATOM 9124 O O . LEU B 1 572 ? 10.289 -1.246 28.312 1 98.12 572 LEU B O 1
ATOM 9128 N N . VAL B 1 573 ? 10.414 0.444 26.891 1 97.81 573 VAL B N 1
ATOM 9129 C CA . VAL B 1 573 ? 11.711 0.063 26.344 1 97.81 573 VAL B CA 1
ATOM 9130 C C . VAL B 1 573 ? 12.797 0.992 26.875 1 97.81 573 VAL B C 1
ATOM 9132 O O . VAL B 1 573 ? 12.641 2.217 26.844 1 97.81 573 VAL B O 1
ATOM 9135 N N . VAL B 1 574 ? 13.883 0.485 27.391 1 96.44 574 VAL B N 1
ATOM 9136 C CA . VAL B 1 574 ? 14.977 1.273 27.953 1 96.44 574 VAL B CA 1
ATOM 9137 C C . VAL B 1 574 ? 16.297 0.852 27.312 1 96.44 574 VAL B C 1
ATOM 9139 O O . VAL B 1 574 ? 16.438 -0.282 26.844 1 96.44 574 VAL B O 1
ATOM 9142 N N . LYS B 1 575 ? 17.188 1.81 27.156 1 95 575 LYS B N 1
ATOM 9143 C CA . LYS B 1 575 ? 18.516 1.475 26.688 1 95 575 LYS B CA 1
ATOM 9144 C C . LYS B 1 575 ? 19.375 0.901 27.812 1 95 575 LYS B C 1
ATOM 9146 O O . LYS B 1 575 ? 19 0.996 28.984 1 95 575 LYS B O 1
ATOM 9151 N N . ASP B 1 576 ? 20.484 0.327 27.469 1 89.88 576 ASP B N 1
ATOM 9152 C CA . ASP B 1 576 ? 21.359 -0.327 28.438 1 89.88 576 ASP B CA 1
ATOM 9153 C C . ASP B 1 576 ? 22 0.692 29.375 1 89.88 576 ASP B C 1
ATOM 9155 O O . ASP B 1 576 ? 22.422 1.768 28.953 1 89.88 576 ASP B O 1
ATOM 9159 N N . GLY B 1 577 ? 21.984 0.375 30.656 1 86.81 577 GLY B N 1
ATOM 9160 C CA . GLY B 1 577 ? 22.75 1.148 31.609 1 86.81 577 GLY B CA 1
ATOM 9161 C C . GLY B 1 577 ? 21.938 2.242 32.281 1 86.81 577 GLY B C 1
ATOM 9162 O O . GLY B 1 577 ? 22.453 2.969 33.125 1 86.81 577 GLY B O 1
ATOM 9163 N N . VAL B 1 578 ? 20.719 2.355 31.875 1 89.31 578 VAL B N 1
ATOM 9164 C CA . VAL B 1 578 ? 19.938 3.422 32.5 1 89.31 578 VAL B CA 1
ATOM 9165 C C . VAL B 1 578 ? 19 2.836 33.562 1 89.31 578 VAL B C 1
ATOM 9167 O O . VAL B 1 578 ? 18.812 1.619 33.625 1 89.31 578 VAL B O 1
ATOM 9170 N N . GLU B 1 579 ? 18.531 3.695 34.406 1 87.44 579 GLU B N 1
ATOM 9171 C CA . GLU B 1 579 ? 17.609 3.27 35.469 1 87.44 579 GLU B CA 1
ATOM 9172 C C . GLU B 1 579 ? 16.312 2.717 34.906 1 87.44 579 GLU B C 1
ATOM 9174 O O . GLU B 1 579 ? 15.719 3.322 34 1 87.44 579 GLU B O 1
ATOM 9179 N N . THR B 1 580 ? 15.852 1.6 35.406 1 84.31 580 THR B N 1
ATOM 9180 C CA . THR B 1 580 ? 14.703 0.92 34.812 1 84.31 580 THR B CA 1
ATOM 9181 C C . THR B 1 580 ? 13.414 1.325 35.531 1 84.31 580 THR B C 1
ATOM 9183 O O . THR B 1 580 ? 12.312 1.107 35 1 84.31 580 THR B O 1
ATOM 9186 N N . TYR B 1 581 ? 13.469 1.993 36.625 1 79.25 581 TYR B N 1
ATOM 9187 C CA . TYR B 1 581 ? 12.328 2.463 37.375 1 79.25 581 TYR B CA 1
ATOM 9188 C C . TYR B 1 581 ? 11.305 1.347 37.594 1 79.25 581 TYR B C 1
ATOM 9190 O O . TYR B 1 581 ? 10.109 1.546 37.375 1 79.25 581 TYR B O 1
ATOM 9198 N N . ASP B 1 582 ? 11.625 0.11 37.938 1 70.44 582 ASP B N 1
ATOM 9199 C CA . ASP B 1 582 ? 10.812 -1.092 38.094 1 70.44 582 ASP B CA 1
ATOM 9200 C C . ASP B 1 582 ? 9.82 -0.921 39.25 1 70.44 582 ASP B C 1
ATOM 9202 O O . ASP B 1 582 ? 8.766 -1.561 39.281 1 70.44 582 ASP B O 1
ATOM 9206 N N . THR B 1 583 ? 10.18 -0.207 40.312 1 61.22 583 THR B N 1
ATOM 9207 C CA . THR B 1 583 ? 9.305 -0.049 41.469 1 61.22 583 THR B CA 1
ATOM 9208 C C . THR B 1 583 ? 8.922 1.415 41.656 1 61.22 583 THR B C 1
ATOM 9210 O O . THR B 1 583 ? 9.688 2.314 41.312 1 61.22 583 THR B O 1
ATOM 9213 N N . LEU B 1 584 ? 7.496 1.639 41.844 1 57.91 584 LEU B N 1
ATOM 9214 C CA . LEU B 1 584 ? 7.098 2.977 42.281 1 57.91 584 LEU B CA 1
ATOM 9215 C C . LEU B 1 584 ? 7.715 3.328 43.625 1 57.91 584 LEU B C 1
ATOM 9217 O O . LEU B 1 584 ? 7.734 2.498 44.531 1 57.91 584 LEU B O 1
ATOM 9221 N N . GLY B 1 585 ? 8.719 4.203 43.719 1 43.38 585 GLY B N 1
ATOM 9222 C CA . GLY B 1 585 ? 9.188 4.645 45.031 1 43.38 585 GLY B CA 1
ATOM 9223 C C . GLY B 1 585 ? 8.094 5.27 45.875 1 43.38 585 GLY B C 1
ATOM 9224 O O . GLY B 1 585 ? 7.074 5.723 45.344 1 43.38 585 GLY B O 1
#

Foldseek 3Di:
DWAKEKFWFCLVQFFIKIWIDTLQETQFIDTQCQVVFAHRNGNDTHLVRSLQNCVSVVHALVPHQAYFYAADDDDLPDCQLVVQLVVQVVPNVSNVCCNPVLCVSVVVSVVVVLVSSVVRPHDSVRYHYDYHHNQLLLQQLFVLQAPDAAKAWEWEAAQATSFWGIWTWIDHRLDTGTQDTDGPPLGLNQQLQLLQVLQVHHRPPRSVVLLLLQVVADLPVDAPCQQWDQDPLDIDGDQCFFQDDDPQFDDDPRDTTRTGVVNCVVPNHRHDDPCSDPPSSNVSNNSVVVSLVVSVVNCCVGVVVVLQVPLHYTYAYPCLLSQASVQVSCPDPSHDAYTYNLARYRSSSSVSRRQSVCVVVPRRHYHPPFFLRADADDPVQLVVLLVPDPVNFDKDQAPPQLLLVLVCQVVLAWAQAAEHGAGDHQFDQRHGKTKHQLQDPCSLVVCCQWFAVDDPSDAWAKEFELVCCVVFFPDPYAQQNLSHKGATDPVVCNRRVRQAHPVRIHSYHYDDCVHPVSSQSSLVSNCVVRVGSMMTIGANAGHSTGGHRGSNSNVVSCVVTRHAWYQHHRMITGDPPDDPSRDDD/DWAKEKFWFCLVQFFIKIWIDTLQETQFIDTQCQVVFAHRNGNDTHLVRSLQNCVSVVHALVPHQAYFYAADDDDLPDCQLVVQLVVQVVPNVSNVCCNPVLCVSVVVSVVVVLVSSVVRPHDSVRYHYDYHHNQLLLQQLFVLQAPDAAKAWEWEAAQATSFWGIWTWIDHRLDTGTDDTDGPPLGLNQQLQLLQVLQVHHRPPRSVVLLLLQVVADLVVDAPPQQWDQDPLDIDGDQCFFQDDDPQFDDDPRDTTRTGVVNCVVQNHRHDDPCSDPPSSNVSNNSVVVSLVVSVVNCCVGVVVVLQVPLHYTYAYPCLLSQVSVQVSCPDPSHDAYTYNLARYRSSSSVSRRQSVCVVVPRRHYHPPFFLRADADDPVQLVVLLVPAPVNFDKDQAPPQLLLVLVCQVVLAWEQQAEHGAGDHQFDQRHGKTKHQLQDPCSLVVCCQWFAVDDPSDAWAKEFELVCCVVFFPDPYAQQNLSHKGATDPVVCNRRVRQAHPVRIHSYHYDDCVHPVSSQSSLVSNCVVRVGSMMTIGANAGHSTGGHRGSNSNVVSCVVTRHAWYDHHRMITGDPPDDPSRDDD